Protein AF-A0A1C3EJS2-F1 (afdb_monomer)

Nearest PDB structures (foldseek):
  2y6v-assembly1_A  TM=5.046E-01  e=7.432E-04  Saccharomyces cerevisiae
  8daj-assembly1_A  TM=4.641E-01  e=1.178E-02  Lihuaxuella thermophila
  4bp9-assembly6_F  TM=5.012E-01  e=3.206E-02  Trypanosoma brucei
  9byu-assembly1_A  TM=5.167E-01  e=1.006E-01  Lihuaxuella thermophila
  7u23-assembly1_F  TM=2.412E-01  e=1.673E+00  Homo sapiens

Foldseek 3Di:
DDDDDDDDDVPPVVVVVVVVCCQQCPVPTGHDPPPPDDDLDPLLVLQPDDQKEWDADCDDLRHDDWPPFPLQQFLQQQAGFFDCSLPPDLFLQALRLLSRQFNWFFQFFKTKIFIDGQFAEADKAWDDDFKWKWWFPDDVVVHQTDTDTFDWTWIGHDRMIIIGTLARHDAQTKMKMWGFQVDAHNVRGGYGYDPVQSCLLSQPPDCQFPSSNVSSSSNVSVLVNCVVVDVPDDSSGTRDMHMIHATDFCLLLLLQVVLQLVQVVVPWNCVQFDAQLAVPPADGNQALAKWKADKDDLLVCLVPDPQCCLFPVPVVLCPSVLLNVLQVVQQVLCDVVPPPRVPWNSHFQKIKIKIWTWFFDQADLPVVCLLGAFFFFQFPQLSNLVCCCVPNDPQQVVQSVVQLVVLVHDPVCSVVQLVVSVSLSSRGNDQGAGNVRHTSLVCQQPDRSTPDGGRRPSNSGHAGSRRSYGRTHYGDGWMKMKMWGNDAQPVAFEAEEEEQEALLGWNCLVSLQRCLQHTAAAGDPPLVVPLVVQVVDPPSQQSCLLVPLPRSDPNSSGHDNNTYMYMYTGQAQARVRNSDSVGGCNQPVCSLCSLSRNSSNLNSLSSSLSVLLSNLLSVQVCVVVCVCCPPSNNRHDNLLVAPHAYEYAENSLLSSLVQQQSLLAASDDPSSVVPSSSRHHQAYEYEFYKFLVLVFQCPFLVRVLVSLLSLLCSRAPLLVVLLVVCCVQCVPPNCSSSSSVVLVVVLVVDVSSVVSVVVSVVSSSVSSRSNSRSNSNSTLLNSQCDDYPVNHRSCLPHQYHYEHEPPASSGDQDDPSSCRTHRVNSLVSNVADEFALPADWDDDPNFTFHWGDFRGYYFYFYHLEYSCLCSHADDPSSSSNVNSCSSSQVSQLNSDPRSTGPGHGNVGGDD

Secondary structure (DSSP, 8-state):
--------SHHHHHHHHHHHHHTTS-SSSS--S--------HHHHHT-S-SEEE--B-SSTT-B--BS-GGGB-TTTSSB---GGG-SSSSS-SHHHHHTT-SSB-SSPPEEEEEEES-SEEEEEEE-SSEEEEEESS-TTTSPPPEEEPPEEEEEEETEEEEEESSPPPTT-EEEEEEETTSB-TTSPBPB--HHHHHHHHT--S--HHHHHHHHHHHHHHHHHHHHH-TT--GGGEEEEEEEEBPP-SHHHHHHHHHHHHHHHTTSGGGTS-GGGSTT----TTTT-EEE---EEHHHHHTT-SHHHHHTSTT--SHHHHHHHHHHHHHHHT-TT-TTTTTS-----EEEEEEEEEEEE-S--SGGGGGG--PBBSS--HHHHHHHHHHS-HHHHHHHHHHHHHTT--GGGGGGTTT-HHHHHTTTT---B-TTS-BTTHHHHH--TTSSPPPPTTTTTB--TTS-PBPP-EEEEEEEEEEEESS--TTSPBEEEEEE--TTS-GGGHHHHHIIIII--B--S--TTTHHHHTTSTTHHHHHHHHHSSTT--GGGB--TT-EEEEEEPPTTSGGG-SBTTB-TTT-THHHH-TT-HHHHHHHHHHHHHHHHHHHHHHHHHHHTTTTTTSTTTTB--TTTSPPEEEEETTHHHHHHHHHHHHHS---HHHHHHHGGGT--SEEEEES--B-HHHHHHT-TTTHHHHHHHHHHHH-HHHHHHHHH-HHHH--TT-HHHHHHHHHHHHTT-HHHHHHHHHHHHHHHHHHHHHHHHHTTT-HHHHTT-B-TTSSBTTTTS-EEEEEETT-SSS-S-BTTBTT-BHHHHHHHTTPEEESTTS-EEEETTEEEEPP-TTEEEEEE-TTS-GGGGTS-SSTTTSHHHHHHHHHHHHHHHH-TT---S-EEGGGB--

Mean predicted aligned error: 9.9 Å

InterPro domains:
  IPR025920 Bacterial virulence factor lipase, N-terminal domain [PF12262] (41-262)

Solvent-accessible surface area (backbone atoms only — not comparable to full-atom values): 47476 Å² total; per-residue (Å²): 136,82,88,83,88,80,92,83,71,75,74,65,58,60,56,59,62,51,58,58,58,52,62,54,51,22,83,87,48,46,44,69,66,83,67,88,81,74,69,69,51,70,44,60,57,68,28,48,86,43,62,26,19,50,45,60,37,97,67,65,103,72,54,37,71,44,38,68,45,46,91,37,47,29,69,34,66,43,23,29,47,59,73,61,87,84,42,99,57,70,59,39,71,34,34,60,60,30,41,24,42,27,50,38,40,35,39,75,38,53,35,41,39,47,35,43,74,71,21,39,40,83,58,77,40,82,50,92,59,40,69,48,41,27,41,35,81,44,55,67,88,83,44,86,52,58,75,44,82,49,65,62,49,36,35,30,35,37,42,35,38,38,40,29,60,76,56,72,50,62,59,70,33,39,34,39,39,40,34,27,35,74,34,58,31,63,87,69,43,47,36,14,22,39,72,62,55,47,43,33,54,50,58,66,88,65,88,66,53,70,36,49,50,53,50,19,52,45,47,35,53,50,55,52,51,49,40,76,76,32,91,86,52,58,73,53,39,56,35,49,66,46,41,31,44,19,19,68,61,56,45,43,62,52,49,38,54,48,48,49,51,54,6,51,79,72,74,29,44,58,77,51,48,35,64,63,9,17,73,73,70,64,78,42,88,61,60,36,44,73,48,80,53,72,74,36,52,38,72,67,45,61,77,67,52,59,59,42,48,68,25,61,28,69,85,67,79,46,58,64,55,51,51,53,50,59,52,50,46,33,42,59,51,29,29,82,88,42,84,91,54,45,85,70,63,53,35,74,33,32,28,35,29,42,31,34,34,24,36,83,31,45,56,56,82,53,76,94,44,36,72,53,37,41,37,36,34,15,33,54,51,45,38,38,54,48,36,33,64,77,70,45,55,75,60,35,30,51,38,43,51,53,52,39,50,74,50,70,51,61,78,88,46,60,88,53,34,81,80,30,65,74,62,46,60,50,37,44,26,47,82,59,40,36,63,89,64,48,53,56,57,54,52,40,40,70,39,28,70,51,80,56,81,24,43,50,77,68,36,75,47,45,41,31,71,48,19,25,34,57,21,46,61,43,64,41,77,46,52,33,46,36,38,32,46,70,70,72,48,91,90,55,47,33,41,50,34,40,43,38,41,31,60,59,26,16,36,57,49,50,67,59,42,41,49,80,62,29,10,37,58,60,59,70,95,74,54,84,71,47,49,71,62,49,62,70,40,91,71,45,51,64,49,40,33,70,72,38,21,47,68,79,54,64,74,82,49,50,21,49,79,59,31,36,31,43,36,22,45,51,47,74,38,12,58,99,43,30,84,42,97,91,47,28,13,41,84,40,54,54,69,47,52,18,76,40,13,30,49,28,14,40,39,46,48,51,47,38,28,51,48,52,39,39,51,42,34,20,54,41,51,30,56,77,71,55,68,29,63,93,46,99,53,50,54,47,46,60,40,70,80,52,33,37,30,38,37,22,30,31,63,15,19,27,48,45,47,47,33,48,38,66,17,49,40,68,70,48,74,75,57,20,79,74,43,30,49,34,33,30,57,53,34,42,37,30,37,53,30,48,10,40,65,58,62,29,38,60,63,6,77,71,40,19,40,44,49,51,30,54,52,29,56,74,71,29,72,62,46,42,49,48,45,70,76,33,50,88,58,46,59,55,92,89,44,48,31,54,27,36,55,51,46,55,60,47,22,77,78,32,75,71,43,36,52,41,49,56,54,41,56,58,49,48,60,57,45,48,37,31,45,33,32,46,35,34,64,56,22,39,53,53,50,58,65,43,55,42,98,88,67,48,42,45,54,76,84,49,40,34,40,39,34,41,47,30,88,29,46,69,45,36,56,65,47,91,93,38,84,51,25,9,32,55,29,32,38,56,66,68,68,43,35,76,34,32,46,84,34,64,66,48,75,59,97,86,43,52,20,22,40,68,58,70,40,29,33,32,36,35,30,22,65,72,31,50,78,56,14,59,53,43,52,80,52,81,76,76,12,22,29,47,18,38,48,52,46,48,47,52,44,37,31,71,72,39,95,75,34,38,48,99,45,45,53,31,91,53,26,27,125

Organism: NCBI:txid1080227

Structure (mmCIF, N/CA/C/O backbone):
data_AF-A0A1C3EJS2-F1
#
_entry.id   AF-A0A1C3EJS2-F1
#
loop_
_atom_site.group_PDB
_atom_site.id
_atom_site.type_symbol
_atom_site.label_atom_id
_atom_site.label_alt_id
_atom_site.label_comp_id
_atom_site.label_asym_id
_atom_site.label_entity_id
_atom_site.label_seq_id
_atom_site.pdbx_PDB_ins_code
_atom_site.Cartn_x
_atom_site.Cartn_y
_atom_site.Cartn_z
_atom_site.occupancy
_atom_site.B_iso_or_equiv
_atom_site.auth_seq_id
_atom_site.auth_comp_id
_atom_site.auth_asym_id
_atom_site.auth_atom_id
_atom_site.pdbx_PDB_model_num
ATOM 1 N N . MET A 1 1 ? 60.225 39.403 -6.865 1.00 30.12 1 MET A N 1
ATOM 2 C CA . MET A 1 1 ? 61.653 39.071 -7.060 1.00 30.12 1 MET A CA 1
ATOM 3 C C . MET A 1 1 ? 61.753 37.552 -7.186 1.00 30.12 1 MET A C 1
ATOM 5 O O . MET A 1 1 ? 61.366 36.877 -6.251 1.00 30.12 1 MET A O 1
ATOM 9 N N . LYS A 1 2 ? 62.188 37.072 -8.362 1.00 26.47 2 LYS A N 1
ATOM 10 C CA . LYS A 1 2 ? 62.525 35.688 -8.775 1.00 26.47 2 LYS A CA 1
ATOM 11 C C . LYS A 1 2 ? 61.470 34.563 -8.671 1.00 26.47 2 LYS A C 1
ATOM 13 O O . LYS A 1 2 ? 61.184 34.027 -7.612 1.00 26.47 2 LYS A O 1
ATOM 18 N N . LEU A 1 3 ? 61.020 34.171 -9.868 1.00 28.75 3 LEU A N 1
ATOM 19 C CA . LEU A 1 3 ? 60.478 32.871 -10.273 1.00 28.75 3 LEU A CA 1
ATOM 20 C C . LEU A 1 3 ? 61.354 31.687 -9.830 1.00 28.75 3 LEU A C 1
ATOM 22 O O . LEU A 1 3 ? 62.579 31.780 -9.901 1.00 28.75 3 LEU A O 1
ATOM 26 N N . ASN A 1 4 ? 60.724 30.535 -9.580 1.00 23.66 4 ASN A N 1
ATOM 27 C CA . ASN A 1 4 ? 61.219 29.283 -10.151 1.00 23.66 4 ASN A CA 1
ATOM 28 C C . ASN A 1 4 ? 60.073 28.297 -10.432 1.00 23.66 4 ASN A C 1
ATOM 30 O O . ASN A 1 4 ? 59.303 27.932 -9.550 1.00 23.66 4 ASN A O 1
ATOM 34 N N . HIS A 1 5 ? 59.970 27.907 -11.702 1.00 30.41 5 HIS A N 1
ATOM 35 C CA . HIS A 1 5 ? 59.106 26.854 -12.220 1.00 30.41 5 HIS A CA 1
ATOM 36 C C . HIS A 1 5 ? 59.548 25.482 -11.699 1.00 30.41 5 HIS A C 1
ATOM 38 O O . HIS A 1 5 ? 60.723 25.144 -11.808 1.00 30.41 5 HIS A O 1
ATOM 44 N N . ASN A 1 6 ? 58.588 24.638 -11.316 1.00 24.92 6 ASN A N 1
ATOM 45 C CA . ASN A 1 6 ? 58.714 23.196 -11.504 1.00 24.92 6 ASN A CA 1
ATOM 46 C C . ASN A 1 6 ? 57.464 22.678 -12.225 1.00 24.92 6 ASN A C 1
ATOM 48 O O . ASN A 1 6 ? 56.443 22.353 -11.630 1.00 24.92 6 ASN A O 1
ATOM 52 N N . LYS A 1 7 ? 57.564 22.657 -13.559 1.00 33.34 7 LYS A N 1
ATOM 53 C CA . LYS A 1 7 ? 56.712 21.872 -14.453 1.00 33.34 7 LYS A CA 1
ATOM 54 C C . LYS A 1 7 ? 57.056 20.398 -14.247 1.00 33.34 7 LYS A C 1
ATOM 56 O O . LYS A 1 7 ? 58.140 19.994 -14.654 1.00 33.34 7 LYS A O 1
ATOM 61 N N . LYS A 1 8 ? 56.146 19.620 -13.661 1.00 30.75 8 LYS A N 1
ATOM 62 C CA . LYS A 1 8 ? 55.965 18.167 -13.864 1.00 30.75 8 LYS A CA 1
ATOM 63 C C . LYS A 1 8 ? 54.754 17.736 -13.030 1.00 30.75 8 LYS A C 1
ATOM 65 O O . LYS A 1 8 ? 54.885 17.632 -11.821 1.00 30.75 8 LYS A O 1
ATOM 70 N N . ASN A 1 9 ? 53.589 17.632 -13.683 1.00 29.52 9 ASN A N 1
ATOM 71 C CA . ASN A 1 9 ? 52.444 16.747 -13.357 1.00 29.52 9 ASN A CA 1
ATOM 72 C C . ASN A 1 9 ? 51.137 17.129 -14.083 1.00 29.52 9 ASN A C 1
ATOM 74 O O . ASN A 1 9 ? 50.186 16.360 -14.065 1.00 29.52 9 ASN A O 1
ATOM 78 N N . HIS A 1 10 ? 51.094 18.231 -14.839 1.00 29.05 10 HIS A N 1
ATOM 79 C CA . HIS A 1 10 ? 49.895 18.592 -15.619 1.00 29.05 10 HIS A CA 1
ATOM 80 C C . HIS A 1 10 ? 49.751 17.889 -16.982 1.00 29.05 10 HIS A C 1
ATOM 82 O O . HIS A 1 10 ? 48.800 18.164 -17.702 1.00 29.05 10 HIS A O 1
ATOM 88 N N . SER A 1 11 ? 50.650 16.967 -17.352 1.00 26.62 11 SER A N 1
ATOM 89 C CA . SER A 1 11 ? 50.578 16.295 -18.663 1.00 26.62 11 SER A CA 1
ATOM 90 C C . SER A 1 11 ? 49.844 14.947 -18.653 1.00 26.62 11 SER A C 1
ATOM 92 O O . SER A 1 11 ? 49.592 14.420 -19.728 1.00 26.62 11 SER A O 1
ATOM 94 N N . PHE A 1 12 ? 49.497 14.396 -17.481 1.00 29.02 12 PHE A N 1
ATOM 95 C CA . PHE A 1 12 ? 48.740 13.135 -17.380 1.00 29.02 12 PHE A CA 1
ATOM 96 C C . PHE A 1 12 ? 47.233 13.360 -17.166 1.00 29.02 12 PHE A C 1
ATOM 98 O O . PHE A 1 12 ? 46.422 12.585 -17.654 1.00 29.02 12 PHE A O 1
ATOM 105 N N . ILE A 1 13 ? 46.851 14.472 -16.527 1.00 30.00 13 ILE A N 1
ATOM 106 C CA . ILE A 1 13 ? 45.441 14.837 -16.290 1.00 30.00 13 ILE A CA 1
ATOM 107 C C . ILE A 1 13 ? 44.795 15.417 -17.563 1.00 30.00 13 ILE A C 1
ATOM 109 O O . ILE A 1 13 ? 43.643 15.125 -17.861 1.00 30.00 13 ILE A O 1
ATOM 113 N N . GLY A 1 14 ? 45.558 16.157 -18.379 1.00 25.12 14 GLY A N 1
ATOM 114 C CA . GLY A 1 14 ? 45.058 16.734 -19.635 1.00 25.12 14 GLY A CA 1
ATOM 115 C C . GLY A 1 14 ? 44.816 15.725 -20.765 1.00 25.12 14 GLY A C 1
ATOM 116 O O . GLY A 1 14 ? 44.070 16.027 -21.687 1.00 25.12 14 GLY A O 1
ATOM 117 N N . VAL A 1 15 ? 45.407 14.526 -20.699 1.00 28.34 15 VAL A N 1
ATOM 118 C CA . VAL A 1 15 ? 45.181 13.459 -21.696 1.00 28.34 15 VAL A CA 1
ATOM 119 C C . VAL A 1 15 ? 43.976 12.592 -21.312 1.00 28.34 15 VAL A C 1
ATOM 121 O O . VAL A 1 15 ? 43.256 12.138 -22.194 1.00 28.34 15 VAL A O 1
ATOM 124 N N . LEU A 1 16 ? 43.687 12.440 -20.014 1.00 32.50 16 LEU A N 1
ATOM 125 C CA . LEU A 1 16 ? 42.534 11.674 -19.528 1.00 32.50 16 LEU A CA 1
ATOM 126 C C . LEU A 1 16 ? 41.211 12.448 -19.679 1.00 32.50 16 LEU A C 1
ATOM 128 O O . LEU A 1 16 ? 40.203 11.865 -20.058 1.00 32.50 16 LEU A O 1
ATOM 132 N N . PHE A 1 17 ? 41.231 13.774 -19.494 1.00 30.39 17 PHE A N 1
ATOM 133 C CA . PHE A 1 17 ? 40.054 14.632 -19.716 1.00 30.39 17 PHE A CA 1
ATOM 134 C C . PHE A 1 17 ? 39.701 14.814 -21.203 1.00 30.39 17 PHE A C 1
ATOM 136 O O . PHE A 1 17 ? 38.559 15.106 -21.543 1.00 30.39 17 PHE A O 1
ATOM 143 N N . CYS A 1 18 ? 40.666 14.615 -22.108 1.00 27.34 18 CYS A N 1
ATOM 144 C CA . CYS A 1 18 ? 40.439 14.735 -23.550 1.00 27.34 18 CYS A CA 1
ATOM 145 C C . CYS A 1 18 ? 39.812 13.465 -24.158 1.00 27.34 18 CYS A C 1
ATOM 147 O O . CYS A 1 18 ? 39.153 13.551 -25.185 1.00 27.34 18 CYS A O 1
ATOM 149 N N . LEU A 1 19 ? 39.948 12.300 -23.510 1.00 32.28 19 LEU A N 1
ATOM 150 C CA . LEU A 1 19 ? 39.316 11.044 -23.945 1.00 32.28 19 LEU A CA 1
ATOM 151 C C . LEU A 1 19 ? 37.801 11.004 -23.683 1.00 32.28 19 LEU A C 1
ATOM 153 O O . LEU A 1 19 ? 37.083 10.330 -24.414 1.00 32.28 19 LEU A O 1
ATOM 157 N N . ILE A 1 20 ? 37.314 11.765 -22.698 1.00 37.12 20 ILE A N 1
ATOM 158 C CA . ILE A 1 20 ? 35.890 11.823 -22.330 1.00 37.12 20 ILE A CA 1
ATOM 159 C C . ILE A 1 20 ? 35.099 12.689 -23.326 1.00 37.12 20 ILE A C 1
ATOM 161 O O . ILE A 1 20 ? 34.016 12.302 -23.743 1.00 37.12 20 ILE A O 1
ATOM 165 N N . PHE A 1 21 ? 35.677 13.788 -23.824 1.00 31.91 21 PHE A N 1
ATOM 166 C CA . PHE A 1 21 ? 35.035 14.624 -24.852 1.00 31.91 21 PHE A CA 1
ATOM 167 C C . PHE A 1 21 ? 35.036 14.007 -26.259 1.00 31.91 21 PHE A C 1
ATOM 169 O O . PHE A 1 21 ? 34.206 14.374 -27.087 1.00 31.91 21 PHE A O 1
ATOM 176 N N . PHE A 1 22 ? 35.928 13.053 -26.551 1.00 30.92 22 PHE A N 1
ATOM 177 C CA . PHE A 1 22 ? 35.835 12.301 -27.806 1.00 30.92 22 PHE A CA 1
ATOM 178 C C . PHE A 1 22 ? 34.684 11.286 -27.792 1.00 30.92 22 PHE A C 1
ATOM 180 O O . PHE A 1 22 ? 34.234 10.914 -28.873 1.00 30.92 22 PHE A O 1
ATOM 187 N N . LEU A 1 23 ? 34.172 10.902 -26.611 1.00 38.38 23 LEU A N 1
ATOM 188 C CA . LEU A 1 23 ? 33.030 9.992 -26.459 1.00 38.38 23 LEU A CA 1
ATOM 189 C C . LEU A 1 23 ? 31.656 10.652 -26.712 1.00 38.38 23 LEU A C 1
ATOM 191 O O . LEU A 1 23 ? 30.669 9.953 -26.906 1.00 38.38 23 LEU A O 1
ATOM 195 N N . SER A 1 24 ? 31.603 11.980 -26.820 1.00 35.03 24 SER A N 1
ATOM 196 C CA . SER A 1 24 ? 30.363 12.759 -26.913 1.00 35.03 24 SER A CA 1
ATOM 197 C C . SER A 1 24 ? 30.368 13.756 -28.084 1.00 35.03 24 SER A C 1
ATOM 199 O O . SER A 1 24 ? 29.960 14.894 -27.891 1.00 35.03 24 SER A O 1
ATOM 201 N N . GLY A 1 25 ? 30.924 13.413 -29.264 1.00 27.62 25 GLY A N 1
ATOM 202 C CA . GLY A 1 25 ? 31.044 14.389 -30.373 1.00 27.62 25 GLY A CA 1
ATOM 203 C C . GLY A 1 25 ? 30.644 14.040 -31.817 1.00 27.62 25 GLY A C 1
ATOM 204 O O . GLY A 1 25 ? 30.763 14.903 -32.667 1.00 27.62 25 GLY A O 1
ATOM 205 N N . CYS A 1 26 ? 30.195 12.842 -32.166 1.00 31.28 26 CYS A N 1
ATOM 206 C CA . CYS A 1 26 ? 30.048 12.387 -33.548 1.00 31.28 26 CYS A CA 1
ATOM 207 C C . CYS A 1 26 ? 29.185 11.091 -33.833 1.00 31.28 26 CYS A C 1
ATOM 209 O O . CYS A 1 26 ? 29.691 10.081 -34.287 1.00 31.28 26 CYS A O 1
ATOM 211 N N . GLU A 1 27 ? 27.871 11.056 -33.648 1.00 41.66 27 GLU A N 1
ATOM 212 C CA . GLU A 1 27 ? 27.026 10.668 -34.806 1.00 41.66 27 GLU A CA 1
ATOM 213 C C . GLU A 1 27 ? 26.321 11.904 -35.389 1.00 41.66 27 GLU A C 1
ATOM 215 O O . GLU A 1 27 ? 25.231 11.827 -35.923 1.00 41.66 27 GLU A O 1
ATOM 220 N N . GLU A 1 28 ? 27.046 13.030 -35.314 1.00 39.50 28 GLU A N 1
ATOM 221 C CA . GLU A 1 28 ? 26.678 14.463 -35.364 1.00 39.50 28 GLU A CA 1
ATOM 222 C C . GLU A 1 28 ? 26.761 15.156 -33.991 1.00 39.50 28 GLU A C 1
ATOM 224 O O . GLU A 1 28 ? 26.810 16.382 -33.916 1.00 39.50 28 GLU A O 1
ATOM 229 N N . GLY A 1 29 ? 26.990 14.363 -32.936 1.00 38.75 29 GLY A N 1
ATOM 230 C CA . GLY A 1 29 ? 27.330 14.834 -31.591 1.00 38.75 29 GLY A CA 1
ATOM 231 C C . GLY A 1 29 ? 27.714 13.759 -30.552 1.00 38.75 29 GLY A C 1
ATOM 232 O O . GLY A 1 29 ? 27.941 14.136 -29.424 1.00 38.75 29 GLY A O 1
ATOM 233 N N . GLY A 1 30 ? 27.858 12.455 -30.882 1.00 37.62 30 GLY A N 1
ATOM 234 C CA . GLY A 1 30 ? 28.525 11.376 -30.080 1.00 37.62 30 GLY A CA 1
ATOM 235 C C . GLY A 1 30 ? 29.407 10.347 -30.874 1.00 37.62 30 GLY A C 1
ATOM 236 O O . GLY A 1 30 ? 28.830 9.528 -31.556 1.00 37.62 30 GLY A O 1
ATOM 237 N N . LEU A 1 31 ? 30.768 10.404 -30.840 1.00 31.39 31 LEU A N 1
ATOM 238 C CA . LEU A 1 31 ? 31.838 9.514 -31.447 1.00 31.39 31 LEU A CA 1
ATOM 239 C C . LEU A 1 31 ? 32.016 9.165 -32.975 1.00 31.39 31 LEU A C 1
ATOM 241 O O . LEU A 1 31 ? 31.501 8.168 -33.455 1.00 31.39 31 LEU A O 1
ATOM 245 N N . SER A 1 32 ? 32.944 9.827 -33.704 1.00 29.58 32 SER A N 1
ATOM 246 C CA . SER A 1 32 ? 33.396 9.563 -35.107 1.00 29.58 32 SER A CA 1
ATOM 247 C C . SER A 1 32 ? 34.866 9.942 -35.297 1.00 29.58 32 SER A C 1
ATOM 249 O O . SER A 1 32 ? 35.350 10.275 -36.379 1.00 29.58 32 SER A O 1
ATOM 251 N N . GLY A 1 33 ? 35.649 9.785 -34.235 1.00 29.23 33 GLY A N 1
ATOM 252 C CA . GLY A 1 33 ? 36.959 9.195 -34.458 1.00 29.23 33 GLY A CA 1
ATOM 253 C C . GLY A 1 33 ? 36.730 7.700 -34.622 1.00 29.23 33 GLY A C 1
ATOM 254 O O . GLY A 1 33 ? 36.094 7.117 -33.749 1.00 29.23 33 GLY A O 1
ATOM 255 N N . ASN A 1 34 ? 37.241 7.075 -35.691 1.00 32.47 34 ASN A N 1
ATOM 256 C CA . ASN A 1 34 ? 37.451 5.626 -35.658 1.00 32.47 34 ASN A CA 1
ATOM 257 C C . ASN A 1 34 ? 38.180 5.347 -34.337 1.00 32.47 34 ASN A C 1
ATOM 259 O O . ASN A 1 34 ? 39.306 5.843 -34.182 1.00 32.47 34 ASN A O 1
ATOM 263 N N . PRO A 1 35 ? 37.574 4.617 -33.381 1.00 37.12 35 PRO A N 1
ATOM 264 C CA . PRO A 1 35 ? 38.336 4.184 -32.237 1.00 37.12 35 PRO A CA 1
ATOM 265 C C . PRO A 1 35 ? 39.520 3.410 -32.802 1.00 37.12 35 PRO A C 1
ATOM 267 O O . PRO A 1 35 ? 39.439 2.806 -33.877 1.00 37.12 35 PRO A O 1
ATOM 270 N N . THR A 1 36 ? 40.646 3.413 -32.112 1.00 41.00 36 THR A N 1
ATOM 271 C CA . THR A 1 36 ? 41.630 2.365 -32.347 1.00 41.00 36 THR A CA 1
ATOM 272 C C . THR A 1 36 ? 40.922 1.059 -31.963 1.00 41.00 36 THR A C 1
ATOM 274 O O . THR A 1 36 ? 40.906 0.685 -30.794 1.00 41.00 36 THR A O 1
ATOM 277 N N . ILE A 1 37 ? 40.217 0.451 -32.928 1.00 44.75 37 ILE A N 1
ATOM 278 C CA . ILE A 1 37 ? 39.436 -0.776 -32.794 1.00 44.75 37 ILE A CA 1
ATOM 279 C C . ILE A 1 37 ? 40.445 -1.853 -32.424 1.00 44.75 37 ILE A C 1
ATOM 281 O O . ILE A 1 37 ? 41.204 -2.342 -33.259 1.00 44.75 37 ILE A O 1
ATOM 285 N N . GLY A 1 38 ? 40.493 -2.158 -31.136 1.00 42.75 38 GLY A N 1
ATOM 286 C CA . GLY A 1 38 ? 41.229 -3.274 -30.581 1.00 42.75 38 GLY A CA 1
ATOM 287 C C . GLY A 1 38 ? 40.240 -4.245 -29.959 1.00 42.75 38 GLY A C 1
ATOM 288 O O . GLY A 1 38 ? 40.043 -4.207 -28.752 1.00 42.75 38 GLY A O 1
ATOM 289 N N . ASN A 1 39 ? 39.670 -5.114 -30.800 1.00 54.31 39 ASN A N 1
ATOM 290 C CA . ASN A 1 39 ? 39.048 -6.397 -30.445 1.00 54.31 39 ASN A CA 1
ATOM 291 C C . ASN A 1 39 ? 37.668 -6.376 -29.746 1.00 54.31 39 ASN A C 1
ATOM 293 O O . ASN A 1 39 ? 37.533 -6.933 -28.659 1.00 54.31 39 ASN A O 1
ATOM 297 N N . LEU A 1 40 ? 36.615 -5.856 -30.394 1.00 62.09 40 LEU A N 1
ATOM 298 C CA . LEU A 1 40 ? 35.286 -6.467 -30.192 1.00 62.09 40 LEU A CA 1
ATOM 299 C C . LEU A 1 40 ? 35.274 -7.826 -30.911 1.00 62.09 40 LEU A C 1
ATOM 301 O O . LEU A 1 40 ? 35.900 -7.958 -31.967 1.00 62.09 40 LEU A O 1
ATOM 305 N N . SER A 1 41 ? 34.611 -8.843 -30.353 1.00 66.56 41 SER A N 1
ATOM 306 C CA . SER A 1 41 ? 34.439 -10.109 -31.074 1.00 66.56 41 SER A CA 1
ATOM 307 C C . SER A 1 41 ? 33.587 -9.883 -32.335 1.00 66.56 41 SER A C 1
ATOM 309 O O . SER A 1 41 ? 32.723 -8.998 -32.329 1.00 66.56 41 SER A O 1
ATOM 311 N N . PRO A 1 42 ? 33.794 -10.666 -33.413 1.00 70.25 42 PRO A N 1
ATOM 312 C CA . PRO A 1 42 ? 32.953 -10.594 -34.611 1.00 70.25 42 PRO A CA 1
ATOM 313 C C . PRO A 1 42 ? 31.457 -10.709 -34.291 1.00 70.25 42 PRO A C 1
ATOM 315 O O . PRO A 1 42 ? 30.646 -10.011 -34.894 1.00 70.25 42 PRO A O 1
ATOM 318 N N . ASP A 1 43 ? 31.124 -11.520 -33.287 1.00 68.88 43 ASP A N 1
ATOM 319 C CA . ASP A 1 43 ? 29.758 -11.762 -32.826 1.00 68.88 43 ASP A CA 1
ATOM 320 C C . ASP A 1 43 ? 29.106 -10.480 -32.283 1.00 68.88 43 ASP A C 1
ATOM 322 O O . ASP A 1 43 ? 28.025 -10.103 -32.726 1.00 68.88 43 ASP A O 1
ATOM 326 N N . ILE A 1 44 ? 29.795 -9.729 -31.413 1.00 74.12 44 ILE A N 1
ATOM 327 C CA . ILE A 1 44 ? 29.284 -8.455 -30.872 1.00 74.12 44 ILE A CA 1
ATOM 328 C C . ILE A 1 44 ? 29.214 -7.381 -31.964 1.00 74.12 44 ILE A C 1
ATOM 330 O O . ILE A 1 44 ? 28.288 -6.572 -31.991 1.00 74.12 44 ILE A O 1
ATOM 334 N N . GLN A 1 45 ? 30.179 -7.373 -32.887 1.00 78.00 45 GLN A N 1
ATOM 335 C CA . GLN A 1 45 ? 30.204 -6.409 -33.985 1.00 78.00 45 GLN A CA 1
ATOM 336 C C . GLN A 1 45 ? 29.062 -6.633 -34.988 1.00 78.00 45 GLN A C 1
ATOM 338 O O . GLN A 1 45 ? 28.589 -5.670 -35.590 1.00 78.00 45 GLN A O 1
ATOM 343 N N . SER A 1 46 ? 28.602 -7.877 -35.150 1.00 78.56 46 SER A N 1
ATOM 344 C CA . SER A 1 46 ? 27.514 -8.227 -36.070 1.00 78.56 46 SER A CA 1
ATOM 345 C C . SER A 1 46 ? 26.152 -7.643 -35.673 1.00 78.56 46 SER A C 1
ATOM 347 O O . SER A 1 46 ? 25.318 -7.412 -36.544 1.00 78.56 46 SER A O 1
ATOM 349 N N . ASN A 1 47 ? 25.968 -7.313 -34.390 1.00 83.44 47 ASN A N 1
ATOM 350 C CA . ASN A 1 47 ? 24.754 -6.691 -33.859 1.00 83.44 47 ASN A CA 1
ATOM 351 C C . ASN A 1 47 ? 24.782 -5.158 -33.876 1.00 83.44 47 ASN A C 1
ATOM 353 O O . ASN A 1 47 ? 23.935 -4.548 -33.237 1.00 83.44 47 ASN A O 1
ATOM 357 N N . LEU A 1 48 ? 25.733 -4.506 -34.547 1.00 87.62 48 LEU A N 1
ATOM 358 C CA . LEU A 1 48 ? 25.780 -3.042 -34.659 1.00 87.62 48 LEU A CA 1
ATOM 359 C C . LEU A 1 48 ? 25.278 -2.561 -36.029 1.00 87.62 48 LEU A C 1
ATOM 361 O O . LEU A 1 48 ? 25.346 -3.280 -37.022 1.00 87.62 48 LEU A O 1
ATOM 365 N N . GLY A 1 49 ? 24.827 -1.304 -36.097 1.00 83.50 49 GLY A N 1
ATOM 366 C CA . GLY A 1 49 ? 24.521 -0.621 -37.363 1.00 83.50 49 GLY A CA 1
ATOM 367 C C . GLY A 1 49 ? 23.128 -0.883 -37.950 1.00 83.50 49 GLY A C 1
ATOM 368 O O . GLY A 1 49 ? 22.899 -0.554 -39.114 1.00 83.50 49 GLY A O 1
ATOM 369 N N . GLY A 1 50 ? 22.202 -1.455 -37.176 1.00 87.81 50 GLY A N 1
ATOM 370 C CA . GLY A 1 50 ? 20.791 -1.554 -37.555 1.00 87.81 50 GLY A CA 1
ATOM 371 C C . GLY A 1 50 ? 20.063 -0.208 -37.482 1.00 87.81 50 GLY A C 1
ATOM 372 O O . GLY A 1 50 ? 20.568 0.770 -36.928 1.00 87.81 50 GLY A O 1
ATOM 373 N N . LYS A 1 51 ? 18.863 -0.154 -38.073 1.00 91.56 51 LYS A N 1
ATOM 374 C CA . LYS A 1 51 ? 18.031 1.063 -38.128 1.00 91.56 51 LYS A CA 1
ATOM 375 C C . LYS A 1 51 ? 17.286 1.357 -36.830 1.00 91.56 51 LYS A C 1
ATOM 377 O O . LYS A 1 51 ? 16.984 2.516 -36.572 1.00 91.56 51 LYS A O 1
ATOM 382 N N . THR A 1 52 ? 17.001 0.323 -36.048 1.00 95.00 52 THR A N 1
ATOM 383 C CA . THR A 1 52 ? 16.359 0.409 -34.735 1.00 95.00 52 THR A CA 1
ATOM 384 C C . THR A 1 52 ? 17.361 -0.089 -33.708 1.00 95.00 52 THR A C 1
ATOM 386 O O . THR A 1 52 ? 17.756 -1.257 -33.736 1.00 95.00 52 THR A O 1
ATOM 389 N N . ARG A 1 53 ? 17.843 0.815 -32.854 1.00 94.12 53 ARG A N 1
ATOM 390 C CA . ARG A 1 53 ? 18.995 0.585 -31.970 1.00 94.12 53 ARG A CA 1
ATOM 391 C C . ARG A 1 53 ? 18.610 0.840 -30.528 1.00 94.12 53 ARG A C 1
ATOM 393 O O . ARG A 1 53 ? 17.912 1.806 -30.282 1.00 94.12 53 ARG A O 1
ATOM 400 N N . VAL A 1 54 ? 19.077 0.035 -29.583 1.00 92.56 54 VAL A N 1
ATOM 401 C CA . VAL A 1 54 ? 18.780 0.273 -28.156 1.00 92.56 54 VAL A CA 1
ATOM 402 C C . VAL A 1 54 ? 19.250 1.669 -27.732 1.00 92.56 54 VAL A C 1
ATOM 404 O O . VAL A 1 54 ? 20.395 2.039 -28.010 1.00 92.56 54 VAL A O 1
ATOM 407 N N . ASN A 1 55 ? 18.384 2.423 -27.050 1.00 89.12 55 ASN A N 1
ATOM 408 C CA . ASN A 1 55 ? 18.744 3.686 -26.420 1.00 89.12 55 ASN A CA 1
ATOM 409 C C . ASN A 1 55 ? 19.522 3.394 -25.125 1.00 89.12 55 ASN A C 1
ATOM 411 O O . ASN A 1 55 ? 18.974 2.861 -24.160 1.00 89.12 55 ASN A O 1
ATOM 415 N N . PHE A 1 56 ? 20.829 3.660 -25.128 1.00 86.12 56 PHE A N 1
ATOM 416 C CA . PHE A 1 56 ? 21.701 3.404 -23.982 1.00 86.12 56 PHE A CA 1
ATOM 417 C C . PHE A 1 56 ? 22.880 4.376 -23.974 1.00 86.12 56 PHE A C 1
ATOM 419 O O . PHE A 1 56 ? 23.875 4.196 -24.689 1.00 86.12 56 PHE A O 1
ATOM 426 N N . VAL A 1 57 ? 22.767 5.394 -23.128 1.00 77.75 57 VAL A N 1
ATOM 427 C CA . VAL A 1 57 ? 23.736 6.474 -22.949 1.00 77.75 57 VAL A CA 1
ATOM 428 C C . VAL A 1 57 ? 24.164 6.480 -21.484 1.00 77.75 57 VAL A C 1
ATOM 430 O O . VAL A 1 57 ? 23.345 6.627 -20.591 1.00 77.75 57 VAL A O 1
ATOM 433 N N . LEU A 1 58 ? 25.458 6.278 -21.225 1.00 70.06 58 LEU A N 1
ATOM 434 C CA . LEU A 1 58 ? 25.988 5.991 -19.880 1.00 70.06 58 LEU A CA 1
ATOM 435 C C . LEU A 1 58 ? 26.260 7.218 -18.995 1.00 70.06 58 LEU A C 1
ATOM 437 O O . LEU A 1 58 ? 26.571 7.045 -17.810 1.00 70.06 58 LEU A O 1
ATOM 441 N N . SER A 1 59 ? 26.281 8.413 -19.592 1.00 65.44 59 SER A N 1
ATOM 442 C CA . SER A 1 59 ? 26.640 9.668 -18.925 1.00 65.44 59 SER A CA 1
ATOM 443 C C . SER A 1 59 ? 26.439 10.880 -19.838 1.00 65.44 59 SER A C 1
ATOM 445 O O . SER A 1 59 ? 26.690 10.773 -21.041 1.00 65.44 59 SER A O 1
ATOM 447 N N . GLY A 1 60 ? 26.187 12.043 -19.237 1.00 61.69 60 GLY A N 1
ATOM 448 C CA . GLY A 1 60 ? 26.098 13.344 -19.909 1.00 61.69 60 GLY A CA 1
ATOM 449 C C . GLY A 1 60 ? 24.649 13.830 -20.019 1.00 61.69 60 GLY A C 1
ATOM 450 O O . GLY A 1 60 ? 23.779 13.072 -19.622 1.00 61.69 60 GLY A O 1
ATOM 451 N N . PRO A 1 61 ? 24.403 15.019 -20.611 1.00 53.41 61 PRO A N 1
ATOM 452 C CA . PRO A 1 61 ? 23.090 15.690 -20.668 1.00 53.41 61 PRO A CA 1
ATOM 453 C C . PRO A 1 61 ? 21.925 14.906 -21.308 1.00 53.41 61 PRO A C 1
ATOM 455 O O . PRO A 1 61 ? 20.805 15.402 -21.361 1.00 53.41 61 PRO A O 1
ATOM 458 N N . GLU A 1 62 ? 22.218 13.741 -21.887 1.00 64.56 62 GLU A N 1
ATOM 459 C CA . GLU A 1 62 ? 21.271 12.831 -22.537 1.00 64.56 62 GLU A CA 1
ATOM 460 C C . GLU A 1 62 ? 21.430 11.405 -21.961 1.00 64.56 62 GLU A C 1
ATOM 462 O O . GLU A 1 62 ? 21.253 10.418 -22.674 1.00 64.56 62 GLU A O 1
ATOM 467 N N . GLU A 1 63 ? 21.860 11.264 -20.693 1.00 69.75 63 GLU A N 1
ATOM 468 C CA . GLU A 1 63 ? 21.987 9.960 -20.022 1.00 69.75 63 GLU A CA 1
ATOM 469 C C . GLU A 1 63 ? 20.624 9.262 -20.002 1.00 69.75 63 GLU A C 1
ATOM 471 O O . GLU A 1 63 ? 19.662 9.737 -19.404 1.00 69.75 63 GLU A O 1
ATOM 476 N N . PHE A 1 64 ? 20.561 8.096 -20.639 1.00 77.44 64 PHE A N 1
ATOM 477 C CA . PHE A 1 64 ? 19.364 7.279 -20.709 1.00 77.44 64 PHE A CA 1
ATOM 478 C C . PHE A 1 64 ? 19.739 5.812 -20.555 1.00 77.44 64 PHE A C 1
ATOM 480 O O . PHE A 1 64 ? 20.639 5.299 -21.231 1.00 77.44 64 PHE A O 1
ATOM 487 N N . LEU A 1 65 ? 19.032 5.121 -19.666 1.00 81.56 65 LEU A N 1
ATOM 488 C CA . LEU A 1 65 ? 19.246 3.713 -19.375 1.00 81.56 65 LEU A CA 1
ATOM 489 C C . LEU A 1 65 ? 17.908 2.976 -19.469 1.00 81.56 65 LEU A C 1
ATOM 491 O O . LEU A 1 65 ? 16.940 3.431 -18.861 1.00 81.56 65 LEU A O 1
ATOM 495 N N . PRO A 1 66 ? 17.854 1.813 -20.142 1.00 88.75 66 PRO A N 1
ATOM 496 C CA . PRO A 1 66 ? 16.717 0.912 -20.030 1.00 88.75 66 PRO A CA 1
ATOM 497 C C . PRO A 1 66 ? 16.439 0.572 -18.563 1.00 88.75 66 PRO A C 1
ATOM 499 O O . PRO A 1 66 ? 17.377 0.359 -17.787 1.00 88.75 66 PRO A O 1
ATOM 502 N N . LEU A 1 67 ? 15.162 0.532 -18.189 1.00 87.88 67 LEU A N 1
ATOM 503 C CA . LEU A 1 67 ? 14.718 0.322 -16.814 1.00 87.88 67 LEU A CA 1
ATOM 504 C C . LEU A 1 67 ? 14.029 -1.039 -16.689 1.00 87.88 67 LEU A C 1
ATOM 506 O O . LEU A 1 67 ? 13.279 -1.419 -17.583 1.00 87.88 67 LEU A O 1
ATOM 510 N N . PRO A 1 68 ? 14.229 -1.783 -15.594 1.00 91.31 68 PRO A N 1
ATOM 511 C CA . PRO A 1 68 ? 15.147 -1.530 -14.485 1.00 91.31 68 PRO A CA 1
ATOM 512 C C . PRO A 1 68 ? 16.627 -1.745 -14.862 1.00 91.31 68 PRO A C 1
ATOM 514 O O . PRO A 1 68 ? 16.950 -2.437 -15.833 1.00 91.31 68 PRO A O 1
ATOM 517 N N . SER A 1 69 ? 17.545 -1.171 -14.075 1.00 87.38 69 SER A N 1
ATOM 518 C CA . SER A 1 69 ? 18.994 -1.306 -14.290 1.00 87.38 69 SER A CA 1
ATOM 519 C C . SER A 1 69 ? 19.803 -1.217 -12.998 1.00 87.38 69 SER A C 1
ATOM 521 O O . SER A 1 69 ? 19.673 -0.269 -12.225 1.00 87.38 69 SER A O 1
ATOM 523 N N . PHE A 1 70 ? 20.720 -2.167 -12.794 1.00 83.75 70 PHE A N 1
ATOM 524 C CA . PHE A 1 70 ? 21.648 -2.161 -11.657 1.00 83.75 70 PHE A CA 1
ATOM 525 C C . PHE A 1 70 ? 22.716 -1.060 -11.741 1.00 83.75 70 PHE A C 1
ATOM 527 O O . PHE A 1 70 ? 23.392 -0.789 -10.749 1.00 83.75 70 PHE A O 1
ATOM 534 N N . ILE A 1 71 ? 22.909 -0.437 -12.913 1.00 79.81 71 ILE A N 1
ATOM 535 C CA . ILE A 1 71 ? 23.932 0.605 -13.120 1.00 79.81 71 ILE A CA 1
ATOM 536 C C . ILE A 1 71 ? 23.707 1.796 -12.181 1.00 79.81 71 ILE A C 1
ATOM 538 O O . ILE A 1 71 ? 24.669 2.459 -11.788 1.00 79.81 71 ILE A O 1
ATOM 542 N N . ILE A 1 72 ? 22.445 2.059 -11.849 1.00 79.19 72 ILE A N 1
ATOM 543 C CA . ILE A 1 72 ? 22.011 3.150 -10.979 1.00 79.19 72 ILE A CA 1
ATOM 544 C C . ILE A 1 72 ? 21.596 2.657 -9.587 1.00 79.19 72 ILE A C 1
ATOM 546 O O . ILE A 1 72 ? 21.020 3.427 -8.845 1.00 79.19 72 ILE A O 1
ATOM 550 N N . GLN A 1 73 ? 21.904 1.416 -9.194 1.00 82.38 73 GLN A N 1
ATOM 551 C CA . GLN A 1 73 ? 21.714 0.958 -7.809 1.00 82.38 73 GLN A CA 1
ATOM 552 C C . GLN A 1 73 ? 22.921 1.355 -6.945 1.00 82.38 73 GLN A C 1
ATOM 554 O O . GLN A 1 73 ? 23.984 0.735 -7.040 1.00 82.38 73 GLN A O 1
ATOM 559 N N . ASP A 1 74 ? 22.780 2.372 -6.105 1.00 81.56 74 ASP A N 1
ATOM 560 C CA . ASP A 1 74 ? 23.843 2.902 -5.260 1.00 81.56 74 ASP A CA 1
ATOM 561 C C . ASP A 1 74 ? 24.333 1.860 -4.241 1.00 81.56 74 ASP A C 1
ATOM 563 O O . ASP A 1 74 ? 23.585 1.343 -3.414 1.00 81.56 74 ASP A O 1
ATOM 567 N N . ALA A 1 75 ? 25.625 1.535 -4.297 1.00 80.19 75 ALA A N 1
ATOM 568 C CA . ALA A 1 75 ? 26.241 0.595 -3.363 1.00 80.19 75 ALA A CA 1
ATOM 569 C C . ALA A 1 75 ? 26.573 1.217 -1.994 1.00 80.19 75 ALA A C 1
ATOM 571 O O . ALA A 1 75 ? 27.018 0.493 -1.104 1.00 80.19 75 ALA A O 1
ATOM 572 N N . ILE A 1 76 ? 26.431 2.538 -1.825 1.00 87.69 76 ILE A N 1
ATOM 573 C CA . ILE A 1 76 ? 26.714 3.217 -0.558 1.00 87.69 76 ILE A CA 1
ATOM 574 C C . ILE A 1 76 ? 25.523 3.090 0.382 1.00 87.69 76 ILE A C 1
ATOM 576 O O . ILE A 1 76 ? 25.715 2.708 1.527 1.00 87.69 76 ILE A O 1
ATOM 580 N N . ASP A 1 77 ? 24.313 3.423 -0.054 1.00 89.06 77 ASP A N 1
ATOM 581 C CA . ASP A 1 77 ? 23.120 3.408 0.805 1.00 89.06 77 ASP A CA 1
ATOM 582 C C . ASP A 1 77 ? 22.072 2.368 0.390 1.00 89.06 77 ASP A C 1
ATOM 584 O O . ASP A 1 77 ? 21.071 2.190 1.089 1.00 89.06 77 ASP A O 1
ATOM 588 N N . GLY A 1 78 ? 22.343 1.651 -0.705 1.00 87.31 78 GLY A N 1
ATOM 589 C CA . GLY A 1 78 ? 21.496 0.599 -1.239 1.00 87.31 78 GLY A CA 1
ATOM 590 C C . GLY A 1 78 ? 20.277 1.110 -1.998 1.00 87.31 78 GLY A C 1
ATOM 591 O O . GLY A 1 78 ? 19.437 0.284 -2.344 1.00 87.31 78 GLY A O 1
ATOM 592 N N . THR A 1 79 ? 20.155 2.417 -2.250 1.00 89.44 79 THR A N 1
ATOM 593 C CA . THR A 1 79 ? 19.025 2.999 -2.987 1.00 89.44 79 THR A CA 1
ATOM 594 C C . THR A 1 79 ? 19.271 3.063 -4.492 1.00 89.44 79 THR A C 1
ATOM 596 O O . THR A 1 79 ? 20.382 2.845 -4.966 1.00 89.44 79 THR A O 1
ATOM 599 N N . ILE A 1 80 ? 18.243 3.350 -5.285 1.00 87.25 80 ILE A N 1
ATOM 600 C CA . ILE A 1 80 ? 18.427 3.762 -6.680 1.00 87.25 80 ILE A CA 1
ATOM 601 C C . ILE A 1 80 ? 18.974 5.206 -6.693 1.00 87.25 80 ILE A C 1
ATOM 603 O O . ILE A 1 80 ? 18.633 6.029 -5.858 1.00 87.25 80 ILE A O 1
ATOM 607 N N . ASN A 1 81 ? 19.829 5.544 -7.650 1.00 79.25 81 ASN A N 1
ATOM 608 C CA . ASN A 1 81 ? 20.339 6.890 -7.886 1.00 79.25 81 ASN A CA 1
ATOM 609 C C . ASN A 1 81 ? 19.982 7.294 -9.321 1.00 79.25 81 ASN A C 1
ATOM 611 O O . ASN A 1 81 ? 20.800 7.203 -10.241 1.00 79.25 81 ASN A O 1
ATOM 615 N N . ALA A 1 82 ? 18.711 7.649 -9.520 1.00 74.31 82 ALA A N 1
ATOM 616 C CA . ALA A 1 82 ? 18.192 8.080 -10.811 1.00 74.31 82 ALA A CA 1
ATOM 617 C C . ALA A 1 82 ? 18.857 9.404 -11.252 1.00 74.31 82 ALA A C 1
ATOM 619 O O . ALA A 1 82 ? 19.077 10.286 -10.411 1.00 74.31 82 ALA A O 1
ATOM 620 N N . PRO A 1 83 ? 19.176 9.579 -12.552 1.00 65.00 83 PRO A N 1
ATOM 621 C CA . PRO A 1 83 ? 19.807 10.799 -13.047 1.00 65.00 83 PRO A CA 1
ATOM 622 C C . PRO A 1 83 ? 18.975 12.051 -12.737 1.00 65.00 83 PRO A C 1
ATOM 624 O O . PRO A 1 83 ? 17.781 12.109 -13.023 1.00 65.00 83 PRO A O 1
ATOM 627 N N . ARG A 1 84 ? 19.627 13.086 -12.191 1.00 61.38 84 ARG A N 1
ATOM 628 C CA . ARG A 1 84 ? 18.968 14.349 -11.803 1.00 61.38 84 ARG A CA 1
ATOM 629 C C . ARG A 1 84 ? 18.520 15.203 -12.989 1.00 61.38 84 ARG A C 1
ATOM 631 O O . ARG A 1 84 ? 17.778 16.150 -12.793 1.00 61.38 84 ARG A O 1
ATOM 638 N N . GLU A 1 85 ? 18.986 14.905 -14.198 1.00 52.72 85 GLU A N 1
ATOM 639 C CA . GLU A 1 85 ? 18.699 15.693 -15.406 1.00 52.72 85 GLU A CA 1
ATOM 640 C C . GLU A 1 85 ? 17.228 15.589 -15.841 1.00 52.72 85 GLU A C 1
ATOM 642 O O . GLU A 1 85 ? 16.716 16.497 -16.488 1.00 52.72 85 GLU A O 1
ATOM 647 N N . PHE A 1 86 ? 16.525 14.543 -15.393 1.00 50.06 86 PHE A N 1
ATOM 648 C CA . PHE A 1 86 ? 15.071 14.412 -15.520 1.00 50.06 86 PHE A CA 1
ATOM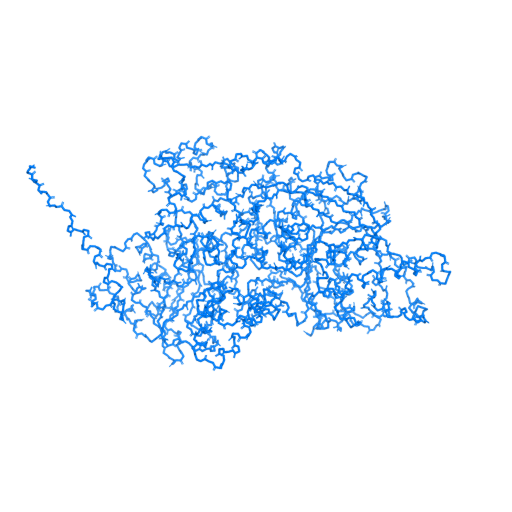 649 C C . PHE A 1 86 ? 14.291 15.202 -14.456 1.00 50.06 86 PHE A C 1
ATOM 651 O O . PHE A 1 86 ? 13.063 15.194 -14.476 1.00 50.06 86 PHE A O 1
ATOM 658 N N . ALA A 1 87 ? 14.977 15.873 -13.523 1.00 49.22 87 ALA A N 1
ATOM 659 C CA . ALA A 1 87 ? 14.376 16.672 -12.466 1.00 49.22 87 ALA A CA 1
ATOM 660 C C . ALA A 1 87 ? 14.751 18.155 -12.630 1.00 49.22 87 ALA A C 1
ATOM 662 O O . ALA A 1 87 ? 15.917 18.545 -12.587 1.00 49.22 87 ALA A O 1
ATOM 663 N N . SER A 1 88 ? 13.744 19.019 -12.761 1.00 46.06 88 SER A N 1
ATOM 664 C CA . SER A 1 88 ? 13.907 20.480 -12.715 1.00 46.06 88 SER A CA 1
ATOM 665 C C . SER A 1 88 ? 14.250 21.006 -11.311 1.00 46.06 88 SER A C 1
ATOM 667 O O . SER A 1 88 ? 14.486 22.203 -11.139 1.00 46.06 88 SER A O 1
ATOM 669 N N . SER A 1 89 ? 14.269 20.122 -10.309 1.00 56.25 89 SER A N 1
ATOM 670 C CA . SER A 1 89 ? 14.358 20.406 -8.880 1.00 56.25 89 SER A CA 1
ATOM 671 C C . SER A 1 89 ? 15.194 19.342 -8.157 1.00 56.25 89 SER A C 1
ATOM 673 O O . SER A 1 89 ? 15.430 18.248 -8.665 1.00 56.25 89 SER A O 1
ATOM 675 N N . ILE A 1 90 ? 15.679 19.684 -6.962 1.00 59.66 90 ILE A N 1
ATOM 676 C CA . ILE A 1 90 ? 16.359 18.752 -6.044 1.00 59.66 90 ILE A CA 1
ATOM 677 C C . ILE A 1 90 ? 15.411 18.206 -4.962 1.00 59.66 90 ILE A C 1
ATOM 679 O O . ILE A 1 90 ? 15.827 17.380 -4.145 1.00 59.66 90 ILE A O 1
ATOM 683 N N . GLU A 1 91 ? 14.167 18.685 -4.935 1.00 67.94 91 GLU A N 1
ATOM 684 C CA . GLU A 1 91 ? 13.103 18.234 -4.037 1.00 67.94 91 GLU A CA 1
ATOM 685 C C . GLU A 1 91 ? 12.361 17.034 -4.641 1.00 67.94 91 GLU A C 1
ATOM 687 O O . GLU A 1 91 ? 12.421 16.805 -5.844 1.00 67.94 91 GLU A O 1
ATOM 692 N N . LEU A 1 92 ? 11.663 16.254 -3.810 1.00 73.50 92 LEU A N 1
ATOM 693 C CA . LEU A 1 92 ? 10.837 15.119 -4.245 1.00 73.50 92 LEU A CA 1
ATOM 694 C C . LEU A 1 92 ? 9.521 15.594 -4.888 1.00 73.50 92 LEU A C 1
ATOM 696 O O . LEU A 1 92 ? 8.450 15.236 -4.429 1.00 73.50 92 LEU A O 1
ATOM 700 N N . ASP A 1 93 ? 9.594 16.417 -5.926 1.00 72.44 93 ASP A N 1
ATOM 701 C CA . ASP A 1 93 ? 8.449 16.937 -6.692 1.00 72.44 93 ASP A CA 1
ATOM 702 C C . ASP A 1 93 ? 8.301 16.251 -8.065 1.00 72.44 93 ASP A C 1
ATOM 704 O O . ASP A 1 93 ? 7.571 16.713 -8.943 1.00 72.44 93 ASP A O 1
ATOM 708 N N . ASN A 1 94 ? 9.009 15.133 -8.248 1.00 73.44 94 ASN A N 1
ATOM 709 C CA . ASN A 1 94 ? 9.049 14.366 -9.481 1.00 73.44 94 ASN A CA 1
ATOM 710 C C . ASN A 1 94 ? 9.054 12.857 -9.196 1.00 73.44 94 ASN A C 1
ATOM 712 O O . ASN A 1 94 ? 9.923 12.337 -8.487 1.00 73.44 94 ASN A O 1
ATOM 716 N N . ALA A 1 95 ? 8.127 12.142 -9.836 1.00 73.19 95 ALA A N 1
ATOM 717 C CA . ALA A 1 95 ? 7.975 10.694 -9.748 1.00 73.19 95 ALA A CA 1
ATOM 718 C C . ALA A 1 95 ? 9.272 9.905 -10.020 1.00 73.19 95 ALA A C 1
ATOM 720 O O . ALA A 1 95 ? 9.548 8.930 -9.319 1.00 73.19 95 ALA A O 1
ATOM 721 N N . TYR A 1 96 ? 10.098 10.325 -10.987 1.00 76.31 96 TYR A N 1
ATOM 722 C CA . TYR A 1 96 ? 11.378 9.667 -11.282 1.00 76.31 96 TYR A CA 1
ATOM 723 C C . TYR A 1 96 ? 12.406 9.878 -10.190 1.00 76.31 96 TYR A C 1
ATOM 725 O O . TYR A 1 96 ? 13.123 8.941 -9.848 1.00 76.31 96 TYR A O 1
ATOM 733 N N . LEU A 1 97 ? 12.477 11.081 -9.612 1.00 76.25 97 LEU A N 1
ATOM 734 C CA . LEU A 1 97 ? 13.354 11.305 -8.466 1.00 76.25 97 LEU A CA 1
ATOM 735 C C . LEU A 1 97 ? 12.877 10.494 -7.253 1.00 76.25 97 LEU A C 1
ATOM 737 O O . LEU A 1 97 ? 13.696 10.053 -6.450 1.00 76.25 97 LEU A O 1
ATOM 741 N N . GLY A 1 98 ? 11.572 10.216 -7.169 1.00 80.69 98 GLY A N 1
ATOM 742 C CA . GLY A 1 98 ? 10.988 9.286 -6.209 1.00 80.69 98 GLY A CA 1
ATOM 743 C C . GLY A 1 98 ? 11.608 7.885 -6.244 1.00 80.69 98 GLY A C 1
ATOM 744 O O . GLY A 1 98 ? 11.796 7.294 -5.177 1.00 80.69 98 GLY A O 1
ATOM 745 N N . LEU A 1 99 ? 12.029 7.386 -7.417 1.00 85.31 99 LEU A N 1
ATOM 746 C CA . LEU A 1 99 ? 12.756 6.112 -7.521 1.00 85.31 99 LEU A CA 1
ATOM 747 C C . LEU A 1 99 ? 14.032 6.124 -6.684 1.00 85.31 99 LEU A C 1
ATOM 749 O O . LEU A 1 99 ? 14.368 5.110 -6.079 1.00 85.31 99 LEU A O 1
ATOM 753 N N . SER A 1 100 ? 14.694 7.279 -6.568 1.00 84.94 100 SER A N 1
ATOM 754 C CA . SER A 1 100 ? 15.930 7.410 -5.797 1.00 84.94 100 SER A CA 1
ATOM 755 C C . SER A 1 100 ? 15.753 7.295 -4.278 1.00 84.94 100 SER A C 1
ATOM 757 O O . SER A 1 100 ? 16.709 7.432 -3.521 1.00 84.94 100 SER A O 1
ATOM 759 N N . SER A 1 101 ? 14.522 7.073 -3.812 1.00 86.50 101 SER A N 1
ATOM 760 C CA . SER A 1 101 ? 14.203 6.771 -2.413 1.00 86.50 101 SER A CA 1
ATOM 761 C C . SER A 1 101 ? 14.003 5.274 -2.136 1.00 86.50 101 SER A C 1
ATOM 763 O O . SER A 1 101 ? 13.692 4.892 -1.006 1.00 86.50 101 SER A O 1
ATOM 765 N N . LEU A 1 102 ? 14.119 4.426 -3.161 1.00 90.69 102 LEU A N 1
ATOM 766 C CA . LEU A 1 102 ? 13.786 3.003 -3.104 1.00 90.69 102 LEU A CA 1
ATOM 767 C C . LEU A 1 102 ? 15.047 2.150 -3.020 1.00 90.69 102 LEU A C 1
ATOM 769 O O . LEU A 1 102 ? 16.047 2.463 -3.656 1.00 90.69 102 LEU A O 1
ATOM 773 N N . ASP A 1 103 ? 14.981 1.037 -2.290 1.00 91.88 103 ASP A N 1
ATOM 774 C CA . ASP A 1 103 ? 16.086 0.082 -2.111 1.00 91.88 103 ASP A CA 1
ATOM 775 C C . ASP A 1 103 ? 16.146 -1.021 -3.183 1.00 91.88 103 ASP A C 1
ATOM 777 O O . ASP A 1 103 ? 16.834 -2.030 -3.026 1.00 91.88 103 ASP A O 1
ATOM 781 N N . GLY A 1 104 ? 15.439 -0.822 -4.295 1.00 92.19 104 GLY A N 1
ATOM 782 C CA . GLY A 1 104 ? 15.420 -1.712 -5.449 1.00 92.19 104 GLY A CA 1
ATOM 783 C C . GLY A 1 104 ? 14.244 -1.415 -6.378 1.00 92.19 104 GLY A C 1
ATOM 784 O O . GLY A 1 104 ? 13.508 -0.445 -6.199 1.00 92.19 104 GLY A O 1
ATOM 785 N N . TRP A 1 105 ? 14.073 -2.267 -7.384 1.00 93.38 105 TRP A N 1
ATOM 786 C CA . TRP A 1 105 ? 13.069 -2.114 -8.438 1.00 93.38 105 TRP A CA 1
ATOM 787 C C . TRP A 1 105 ? 11.758 -2.848 -8.133 1.00 93.38 105 TRP A C 1
ATOM 789 O O . TRP A 1 105 ? 11.694 -3.696 -7.241 1.00 93.38 105 TRP A O 1
ATOM 799 N N . GLY A 1 106 ? 10.700 -2.534 -8.884 1.00 92.38 106 GLY A N 1
ATOM 800 C CA . GLY A 1 106 ? 9.386 -3.150 -8.717 1.00 92.38 106 GLY A CA 1
ATOM 801 C C . GLY A 1 106 ? 9.398 -4.668 -8.909 1.00 92.38 106 GLY A C 1
ATOM 802 O O . GLY A 1 106 ? 10.123 -5.204 -9.746 1.00 92.38 106 GLY A O 1
ATOM 803 N N . LEU A 1 107 ? 8.581 -5.355 -8.116 1.00 94.25 107 LEU A N 1
ATOM 804 C CA . LEU A 1 107 ? 8.306 -6.786 -8.200 1.00 94.25 107 LEU A CA 1
ATOM 805 C C . LEU A 1 107 ? 7.208 -7.092 -9.226 1.00 94.25 107 LEU A C 1
ATOM 807 O O . LEU A 1 107 ? 7.171 -8.205 -9.749 1.00 94.25 107 LEU A O 1
ATOM 811 N N . SER A 1 108 ? 6.304 -6.143 -9.484 1.00 92.25 108 SER A N 1
ATOM 812 C CA . SER A 1 108 ? 5.211 -6.289 -10.456 1.00 92.25 108 SER A CA 1
ATOM 813 C C . SER A 1 108 ? 5.355 -5.369 -11.677 1.00 92.25 108 SER A C 1
ATOM 815 O O . SER A 1 108 ? 4.655 -5.562 -12.677 1.00 92.25 108 SER A O 1
ATOM 817 N N . SER A 1 109 ? 6.290 -4.413 -11.616 1.00 89.56 109 SER A N 1
ATOM 818 C CA . SER A 1 109 ? 6.638 -3.505 -12.712 1.00 89.56 109 SER A CA 1
ATOM 819 C C . SER A 1 109 ? 7.129 -4.244 -13.957 1.00 89.56 109 SER A C 1
ATOM 821 O O . SER A 1 109 ? 7.818 -5.265 -13.878 1.00 89.56 109 SER A O 1
ATOM 823 N N . TYR A 1 110 ? 6.826 -3.680 -15.122 1.00 89.50 110 TYR A N 1
ATOM 824 C CA . TYR A 1 110 ? 7.411 -4.119 -16.381 1.00 89.50 110 TYR A CA 1
ATOM 825 C C . TYR A 1 110 ? 8.836 -3.594 -16.571 1.00 89.50 110 TYR A C 1
ATOM 827 O O . TYR A 1 110 ? 9.266 -2.606 -15.976 1.00 89.50 110 TYR A O 1
ATOM 835 N N . ILE A 1 111 ? 9.560 -4.273 -17.454 1.00 92.38 111 ILE A N 1
ATOM 836 C CA . ILE A 1 111 ? 10.850 -3.856 -17.992 1.00 92.38 111 ILE A CA 1
ATOM 837 C C . ILE A 1 111 ? 10.581 -3.046 -19.256 1.00 92.38 111 ILE A C 1
ATOM 839 O O . ILE A 1 111 ? 9.787 -3.456 -20.102 1.00 92.38 111 ILE A O 1
ATOM 843 N N . PHE A 1 112 ? 11.273 -1.928 -19.405 1.00 90.00 112 PHE A N 1
ATOM 844 C CA . PHE A 1 112 ? 11.116 -0.977 -20.490 1.00 90.00 112 PHE A CA 1
ATOM 845 C C . PHE A 1 112 ? 12.450 -0.697 -21.163 1.00 90.00 112 PHE A C 1
ATOM 847 O O . PHE A 1 112 ? 13.431 -0.285 -20.533 1.00 90.00 112 PHE A O 1
ATOM 854 N N . VAL A 1 113 ? 12.468 -0.914 -22.472 1.00 92.12 113 VAL A N 1
ATOM 855 C CA . VAL A 1 113 ? 13.621 -0.656 -23.324 1.00 92.12 113 VAL A CA 1
ATOM 856 C C . VAL A 1 113 ? 13.184 0.256 -24.458 1.00 92.12 113 VAL A C 1
ATOM 858 O O . VAL A 1 113 ? 12.405 -0.144 -25.321 1.00 92.12 113 VAL A O 1
ATOM 861 N N . GLU A 1 114 ? 13.717 1.471 -24.467 1.00 90.00 114 GLU A N 1
ATOM 862 C CA . GLU A 1 114 ? 13.547 2.403 -25.577 1.00 90.00 114 GLU A CA 1
ATOM 863 C C . GLU A 1 114 ? 14.579 2.122 -26.679 1.00 90.00 114 GLU A C 1
ATOM 865 O O . GLU A 1 114 ? 15.708 1.680 -26.428 1.00 90.00 114 GLU A O 1
ATOM 870 N N . PHE A 1 115 ? 14.190 2.400 -27.919 1.00 92.12 115 PHE A N 1
ATOM 871 C CA . PHE A 1 115 ? 15.028 2.314 -29.101 1.00 92.12 115 PHE A CA 1
ATOM 872 C C . PHE A 1 115 ? 15.083 3.650 -29.835 1.00 92.12 115 PHE A C 1
ATOM 874 O O . PHE A 1 115 ? 14.110 4.379 -29.903 1.00 92.12 115 PHE A O 1
ATOM 881 N N . LEU A 1 116 ? 16.219 3.927 -30.462 1.00 90.12 116 LEU A N 1
ATOM 882 C CA . LEU A 1 116 ? 16.421 5.021 -31.396 1.00 90.12 116 LEU A CA 1
ATOM 883 C C . LEU A 1 116 ? 16.188 4.537 -32.831 1.00 90.12 116 LEU A C 1
ATOM 885 O O . LEU A 1 116 ? 16.608 3.433 -33.200 1.00 90.12 116 LEU A O 1
ATOM 889 N N . GLY A 1 117 ? 15.641 5.406 -33.677 1.00 90.62 117 GLY A N 1
ATOM 890 C CA . GLY A 1 117 ? 15.605 5.220 -35.127 1.00 90.62 117 GLY A CA 1
ATOM 891 C C . GLY A 1 117 ? 14.227 4.825 -35.653 1.00 90.62 117 GLY A C 1
ATOM 892 O O . GLY A 1 117 ? 13.271 5.559 -35.447 1.00 90.62 117 GLY A O 1
ATOM 893 N N . THR A 1 118 ? 14.122 3.732 -36.422 1.00 91.56 118 THR A N 1
ATOM 894 C CA . THR A 1 118 ? 12.852 3.368 -37.096 1.00 91.56 118 THR A CA 1
ATOM 895 C C . THR A 1 118 ? 11.753 2.914 -36.126 1.00 91.56 118 THR A C 1
ATOM 897 O O . THR A 1 118 ? 10.590 3.223 -36.363 1.00 91.56 118 THR A O 1
ATOM 900 N N . GLY A 1 119 ? 12.096 2.221 -35.037 1.00 91.75 119 GLY A N 1
ATOM 901 C CA . GLY A 1 119 ? 11.123 1.777 -34.033 1.00 91.75 119 GLY A CA 1
ATOM 902 C C . GLY A 1 119 ? 10.159 0.693 -34.538 1.00 91.75 119 GLY A C 1
ATOM 903 O O . GLY A 1 119 ? 10.472 -0.069 -35.455 1.00 91.75 119 GLY A O 1
ATOM 904 N N . PHE A 1 120 ? 8.986 0.597 -33.915 1.00 92.44 120 PHE A N 1
ATOM 905 C CA . PHE A 1 120 ? 8.023 -0.501 -34.078 1.00 92.44 120 PHE A CA 1
ATOM 906 C C . PHE A 1 120 ? 6.655 -0.075 -34.631 1.00 92.44 120 PHE A C 1
ATOM 908 O O . PHE A 1 120 ? 5.804 -0.935 -34.874 1.00 92.44 120 PHE A O 1
ATOM 915 N N . GLY A 1 121 ? 6.474 1.219 -34.897 1.00 86.56 121 GLY A N 1
ATOM 916 C CA . GLY A 1 121 ? 5.210 1.796 -35.354 1.00 86.56 121 GLY A CA 1
ATOM 917 C C . GLY A 1 121 ? 4.248 2.112 -34.203 1.00 86.56 121 GLY A C 1
ATOM 918 O O . GLY A 1 121 ? 4.480 1.689 -33.073 1.00 86.56 121 GLY A O 1
ATOM 919 N N . PRO A 1 122 ? 3.168 2.869 -34.453 1.00 78.81 122 PRO A N 1
ATOM 920 C CA . PRO A 1 122 ? 2.283 3.381 -33.399 1.00 78.81 122 PRO A CA 1
ATOM 921 C C . PRO A 1 122 ? 1.370 2.312 -32.776 1.00 78.81 122 PRO A C 1
ATOM 923 O O . PRO A 1 122 ? 0.887 2.482 -31.662 1.00 78.81 122 PRO A O 1
ATOM 926 N N . GLU A 1 123 ? 1.122 1.206 -33.480 1.00 83.31 123 GLU A N 1
ATOM 927 C CA . GLU A 1 123 ? 0.272 0.125 -32.978 1.00 83.31 123 GLU A CA 1
ATOM 928 C C . GLU A 1 123 ? 1.028 -0.775 -32.003 1.00 83.31 123 GLU A C 1
ATOM 930 O O . GLU A 1 123 ? 2.162 -1.181 -32.260 1.00 83.31 123 GLU A O 1
ATOM 935 N N . GLN A 1 124 ? 0.357 -1.163 -30.919 1.00 84.88 124 GLN A N 1
ATOM 936 C CA . GLN A 1 124 ? 0.887 -2.155 -29.998 1.00 84.88 124 GLN A CA 1
ATOM 937 C C . GLN A 1 124 ? 0.907 -3.545 -30.648 1.00 84.88 124 GLN A C 1
ATOM 939 O O . GLN A 1 124 ? -0.120 -4.042 -31.114 1.00 84.88 124 GLN A O 1
ATOM 944 N N . ARG A 1 125 ? 2.073 -4.199 -30.665 1.00 89.38 125 ARG A N 1
ATOM 945 C CA . ARG A 1 125 ? 2.260 -5.525 -31.273 1.00 89.38 125 ARG A CA 1
ATOM 946 C C . ARG A 1 125 ? 2.897 -6.492 -30.289 1.00 89.38 125 ARG A C 1
ATOM 948 O O . ARG A 1 125 ? 3.907 -6.181 -29.667 1.00 89.38 125 ARG A O 1
ATOM 955 N N . ARG A 1 126 ? 2.326 -7.692 -30.173 1.00 92.12 126 ARG A N 1
ATOM 956 C CA . ARG A 1 126 ? 2.908 -8.775 -29.370 1.00 92.12 126 ARG A CA 1
ATOM 957 C C . ARG A 1 126 ? 4.249 -9.215 -29.960 1.00 92.12 126 ARG A C 1
ATOM 959 O O . ARG A 1 126 ? 4.377 -9.375 -31.173 1.00 92.12 126 ARG A O 1
ATOM 966 N N . VAL A 1 127 ? 5.215 -9.471 -29.086 1.00 93.81 127 VAL A N 1
ATOM 967 C CA . VAL A 1 127 ? 6.500 -10.086 -29.416 1.00 93.81 127 VAL A CA 1
ATOM 968 C C . VAL A 1 127 ? 6.480 -11.535 -28.940 1.00 93.81 127 VAL A C 1
ATOM 970 O O . VAL A 1 127 ? 6.276 -11.807 -27.760 1.00 93.81 127 VAL A O 1
ATOM 973 N N . ASP A 1 128 ? 6.698 -12.477 -29.858 1.00 91.44 128 ASP A N 1
ATOM 974 C CA . ASP A 1 128 ? 6.614 -13.912 -29.544 1.00 91.44 128 ASP A CA 1
ATOM 975 C C . ASP A 1 128 ? 7.966 -14.541 -29.173 1.00 91.44 128 ASP A C 1
ATOM 977 O O . ASP A 1 128 ? 8.004 -15.608 -28.558 1.00 91.44 128 ASP A O 1
ATOM 981 N N . ARG A 1 129 ? 9.087 -13.922 -29.570 1.00 92.06 129 ARG A N 1
ATOM 982 C CA . ARG A 1 129 ? 10.449 -14.443 -29.365 1.00 92.06 129 ARG A CA 1
ATOM 983 C C . ARG A 1 129 ? 11.470 -13.323 -29.203 1.00 92.06 129 ARG A C 1
ATOM 985 O O . ARG A 1 129 ? 11.208 -12.178 -29.550 1.00 92.06 129 ARG A O 1
ATOM 992 N N . GLY A 1 130 ? 12.648 -13.685 -28.703 1.00 92.94 130 GLY A N 1
ATOM 993 C CA . GLY A 1 130 ? 13.801 -12.795 -28.638 1.00 92.94 130 GLY A CA 1
ATOM 994 C C . GLY A 1 130 ? 13.918 -11.949 -27.372 1.00 92.94 130 GLY A C 1
ATOM 995 O O . GLY A 1 130 ? 14.753 -11.048 -27.345 1.00 92.94 130 GLY A O 1
ATOM 996 N N . PHE A 1 131 ? 13.137 -12.255 -26.334 1.00 94.56 131 PHE A N 1
ATOM 997 C CA . PHE A 1 131 ? 13.222 -11.659 -25.001 1.00 94.56 131 PHE A CA 1
ATOM 998 C C . PHE A 1 131 ? 13.296 -12.755 -23.931 1.00 94.56 131 PHE A C 1
ATOM 1000 O O . PHE A 1 131 ? 12.688 -13.824 -24.057 1.00 94.56 131 PHE A O 1
ATOM 1007 N N . TYR A 1 132 ? 14.045 -12.489 -22.864 1.00 93.69 132 TYR A N 1
ATOM 1008 C CA . TYR A 1 132 ? 14.290 -13.447 -21.793 1.00 93.69 132 TYR A CA 1
ATOM 1009 C C . TYR A 1 132 ? 14.363 -12.737 -20.444 1.00 93.69 132 TYR A C 1
ATOM 1011 O O . TYR A 1 132 ? 14.960 -11.668 -20.353 1.00 93.69 132 TYR A O 1
ATOM 1019 N N . LEU A 1 133 ? 13.801 -13.363 -19.408 1.00 94.94 133 LEU A N 1
ATOM 1020 C CA . LEU A 1 133 ? 13.859 -12.924 -18.015 1.00 94.94 133 LEU A CA 1
ATOM 1021 C C . LEU A 1 133 ? 14.244 -14.113 -17.129 1.00 94.94 133 LEU A C 1
ATOM 1023 O O . LEU A 1 133 ? 13.692 -15.207 -17.281 1.00 94.94 133 LEU A O 1
ATOM 1027 N N . TYR A 1 134 ? 15.181 -13.899 -16.210 1.00 93.75 134 TYR A N 1
ATOM 1028 C CA . TYR A 1 134 ? 15.696 -14.916 -15.302 1.00 93.75 134 TYR A CA 1
ATOM 1029 C C . TYR A 1 134 ? 15.819 -14.392 -13.869 1.00 93.75 134 TYR A C 1
ATOM 1031 O O . TYR A 1 134 ? 16.254 -13.263 -13.660 1.00 93.75 134 TYR A O 1
ATOM 1039 N N . GLU A 1 135 ? 15.489 -15.241 -12.899 1.00 95.06 135 GLU A N 1
ATOM 1040 C CA . GLU A 1 135 ? 15.854 -15.104 -11.484 1.00 95.06 135 GLU A CA 1
ATOM 1041 C C . GLU A 1 135 ? 17.266 -15.650 -11.257 1.00 95.06 135 GLU A C 1
ATOM 1043 O O . GLU A 1 135 ? 17.628 -16.678 -11.841 1.00 95.06 135 GLU A O 1
ATOM 1048 N N . LEU A 1 136 ? 18.043 -14.989 -10.400 1.00 92.69 136 LEU A N 1
ATOM 1049 C CA . LEU A 1 136 ? 19.371 -15.414 -9.968 1.00 92.69 136 LEU A CA 1
ATOM 1050 C C . LEU A 1 136 ? 19.312 -15.915 -8.521 1.00 92.69 136 LEU A C 1
ATOM 1052 O O . LEU A 1 136 ? 18.754 -15.254 -7.650 1.00 92.69 136 LEU A O 1
ATOM 1056 N N . ASP A 1 137 ? 19.952 -17.052 -8.238 1.00 87.88 137 ASP A N 1
ATOM 1057 C CA . ASP A 1 137 ? 20.028 -17.604 -6.874 1.00 87.88 137 ASP A CA 1
ATOM 1058 C C . ASP A 1 137 ? 20.967 -16.825 -5.932 1.00 87.88 137 ASP A C 1
ATOM 1060 O O . ASP A 1 137 ? 20.948 -17.046 -4.722 1.00 87.88 137 ASP A O 1
ATOM 1064 N N . ARG A 1 138 ? 21.831 -15.968 -6.487 1.00 83.38 138 ARG A N 1
ATOM 1065 C CA . ARG A 1 138 ? 22.804 -15.138 -5.765 1.00 83.38 138 ARG A CA 1
ATOM 1066 C C . ARG A 1 138 ? 23.275 -13.969 -6.618 1.00 83.38 138 ARG A C 1
ATOM 1068 O O . ARG A 1 138 ? 23.145 -13.988 -7.844 1.00 83.38 138 ARG A O 1
ATOM 1075 N N . SER A 1 139 ? 23.948 -13.018 -5.979 1.00 77.75 139 SER A N 1
ATOM 1076 C CA . SER A 1 139 ? 24.536 -11.895 -6.699 1.00 77.75 139 SER A CA 1
ATOM 1077 C C . SER A 1 139 ? 25.698 -12.309 -7.605 1.00 77.75 139 SER A C 1
ATOM 1079 O O . SER A 1 139 ? 26.568 -13.106 -7.242 1.00 77.75 139 SER A O 1
ATOM 1081 N N . MET A 1 140 ? 25.776 -11.677 -8.780 1.00 69.25 140 MET A N 1
ATOM 1082 C CA . MET A 1 140 ? 26.895 -11.805 -9.729 1.00 69.25 140 MET A CA 1
ATOM 1083 C C . MET A 1 140 ? 28.239 -11.316 -9.158 1.00 69.25 140 MET A C 1
ATOM 1085 O O . MET A 1 140 ? 29.312 -11.571 -9.732 1.00 69.25 140 MET A O 1
ATOM 1089 N N . GLU A 1 141 ? 28.191 -10.571 -8.054 1.00 67.25 141 GLU A N 1
ATOM 1090 C CA . GLU A 1 141 ? 29.367 -10.148 -7.298 1.00 67.25 141 GLU A CA 1
ATOM 1091 C C . GLU A 1 141 ? 29.937 -11.275 -6.435 1.00 67.25 141 GLU A C 1
ATOM 1093 O O . GLU A 1 141 ? 31.154 -11.373 -6.281 1.00 67.25 141 GLU A O 1
ATOM 1098 N N . GLU A 1 142 ? 29.075 -12.170 -5.952 1.00 68.44 142 GLU A N 1
ATOM 1099 C CA . GLU A 1 142 ? 29.417 -13.286 -5.066 1.00 68.44 142 GLU A CA 1
ATOM 1100 C C . GLU A 1 142 ? 29.847 -14.547 -5.832 1.00 68.44 142 GLU A C 1
ATOM 1102 O O . GLU A 1 142 ? 30.498 -15.430 -5.271 1.00 68.44 142 GLU A O 1
ATOM 1107 N N . GLY A 1 143 ? 29.517 -14.651 -7.126 1.00 70.38 143 GLY A N 1
ATOM 1108 C CA . GLY A 1 143 ? 29.886 -15.796 -7.961 1.00 70.38 143 GLY A CA 1
ATOM 1109 C C . GLY A 1 143 ? 29.172 -15.838 -9.313 1.00 70.38 143 GLY A C 1
ATOM 1110 O O . GLY A 1 143 ? 28.628 -14.836 -9.769 1.00 70.38 143 GLY A O 1
ATOM 1111 N N . SER A 1 144 ? 29.213 -16.999 -9.974 1.00 76.62 144 SER A N 1
ATOM 1112 C CA . SER A 1 144 ? 28.327 -17.299 -11.109 1.00 76.62 144 SER A CA 1
ATOM 1113 C C . SER A 1 144 ? 27.028 -17.902 -10.560 1.00 76.62 144 SER A C 1
ATOM 1115 O O . SER A 1 144 ? 27.110 -18.958 -9.926 1.00 76.62 144 SER A O 1
ATOM 1117 N N . PRO A 1 145 ? 25.865 -17.264 -10.750 1.00 82.62 145 PRO A N 1
ATOM 1118 C CA . PRO A 1 145 ? 24.595 -17.762 -10.249 1.00 82.62 145 PRO A CA 1
ATOM 1119 C C . PRO A 1 145 ? 24.017 -18.851 -11.149 1.00 82.62 145 PRO A C 1
ATOM 1121 O O . PRO A 1 145 ? 24.364 -18.989 -12.325 1.00 82.62 145 PRO A O 1
ATOM 1124 N N . VAL A 1 146 ? 23.069 -19.585 -10.587 1.00 85.44 146 VAL A N 1
ATOM 1125 C CA . VAL A 1 146 ? 22.118 -20.398 -11.334 1.00 85.44 146 VAL A CA 1
ATOM 1126 C C . VAL A 1 146 ? 20.984 -19.488 -11.791 1.00 85.44 146 VAL A C 1
ATOM 1128 O O . VAL A 1 146 ? 20.399 -18.774 -10.977 1.00 85.44 146 VAL A O 1
ATOM 1131 N N . LEU A 1 147 ? 20.664 -19.525 -13.086 1.00 89.19 147 LEU A N 1
ATOM 1132 C CA . LEU A 1 147 ? 19.557 -18.749 -13.638 1.00 89.19 147 LEU A CA 1
ATOM 1133 C C . LEU A 1 147 ? 18.309 -19.629 -13.772 1.00 89.19 147 LEU A C 1
ATOM 1135 O O . LEU A 1 147 ? 18.368 -20.726 -14.332 1.00 89.19 147 LEU A O 1
ATOM 1139 N N . THR A 1 148 ? 17.168 -19.116 -13.323 1.00 92.25 148 THR A N 1
ATOM 1140 C CA . THR A 1 148 ? 15.856 -19.761 -13.476 1.00 92.25 148 THR A CA 1
ATOM 1141 C C . THR A 1 148 ? 14.968 -18.899 -14.360 1.00 92.25 148 THR A C 1
ATOM 1143 O O . THR A 1 148 ? 14.743 -17.734 -14.048 1.00 92.25 148 THR A O 1
ATOM 1146 N N . ARG A 1 149 ? 14.468 -19.443 -15.478 1.00 92.31 149 ARG A N 1
ATOM 1147 C CA . ARG A 1 149 ? 13.641 -18.671 -16.420 1.00 92.31 149 ARG A CA 1
ATOM 1148 C C . ARG A 1 149 ? 12.308 -18.285 -15.780 1.00 92.31 149 ARG A C 1
ATOM 1150 O O . ARG A 1 149 ? 11.594 -19.151 -15.281 1.00 92.31 149 ARG A O 1
ATOM 1157 N N . ILE A 1 150 ? 11.961 -17.006 -15.875 1.00 95.19 150 ILE A N 1
ATOM 1158 C CA . ILE A 1 150 ? 10.683 -16.459 -15.424 1.00 95.19 150 ILE A CA 1
ATOM 1159 C C . ILE A 1 150 ? 9.756 -16.283 -16.633 1.00 95.19 150 ILE A C 1
ATOM 1161 O O . ILE A 1 150 ? 10.178 -15.721 -17.649 1.00 95.19 150 ILE A O 1
ATOM 1165 N N . PRO A 1 151 ? 8.502 -16.762 -16.564 1.00 94.81 151 PRO A N 1
ATOM 1166 C CA . PRO A 1 151 ? 7.507 -16.492 -17.593 1.00 94.81 151 PRO A CA 1
ATOM 1167 C C . PRO A 1 151 ? 7.236 -14.988 -17.723 1.00 94.81 151 PRO A C 1
ATOM 1169 O O . PRO A 1 151 ? 6.971 -14.306 -16.732 1.00 94.81 151 PRO A O 1
ATOM 1172 N N . ALA A 1 152 ? 7.277 -14.489 -18.954 1.00 94.88 152 ALA A N 1
ATOM 1173 C CA . ALA A 1 152 ? 7.013 -13.097 -19.287 1.00 94.88 152 ALA A CA 1
ATOM 1174 C C . ALA A 1 152 ? 6.319 -13.004 -20.651 1.00 94.88 152 ALA A C 1
ATOM 1176 O O . ALA A 1 152 ? 6.456 -13.899 -21.491 1.00 94.88 152 ALA A O 1
ATOM 1177 N N . GLU A 1 153 ? 5.613 -11.904 -20.871 1.00 94.50 153 GLU A N 1
ATOM 1178 C CA . GLU A 1 153 ? 5.092 -11.486 -22.171 1.00 94.50 153 GLU A CA 1
ATOM 1179 C C . GLU A 1 153 ? 5.771 -10.189 -22.592 1.00 94.50 153 GLU A C 1
ATOM 1181 O O . GLU A 1 153 ? 6.256 -9.439 -21.749 1.00 94.50 153 GLU A O 1
ATOM 1186 N N . ALA A 1 154 ? 5.833 -9.928 -23.894 1.00 94.06 154 ALA A N 1
ATOM 1187 C CA . ALA A 1 154 ? 6.429 -8.706 -24.398 1.00 94.06 154 ALA A CA 1
ATOM 1188 C C . ALA A 1 154 ? 5.605 -8.109 -25.534 1.00 94.06 154 ALA A C 1
ATOM 1190 O O . ALA A 1 154 ? 4.964 -8.827 -26.311 1.00 94.06 154 ALA A O 1
ATOM 1191 N N . TYR A 1 155 ? 5.643 -6.788 -25.635 1.00 91.75 155 TYR A N 1
ATOM 1192 C CA . TYR A 1 155 ? 5.003 -6.038 -26.703 1.00 91.75 155 TYR A CA 1
ATOM 1193 C C . TYR A 1 155 ? 5.844 -4.829 -27.098 1.00 91.75 155 TYR A C 1
ATOM 1195 O O . TYR A 1 155 ? 6.634 -4.314 -26.309 1.00 91.75 155 TYR A O 1
ATOM 1203 N N . THR A 1 156 ? 5.665 -4.376 -28.331 1.00 91.56 156 THR A N 1
ATOM 1204 C CA . THR A 1 156 ? 6.287 -3.161 -28.848 1.00 91.56 156 THR A CA 1
ATOM 1205 C C . THR A 1 156 ? 5.240 -2.116 -29.196 1.00 91.56 156 THR A C 1
ATOM 1207 O O . THR A 1 156 ? 4.138 -2.468 -29.616 1.00 91.56 156 THR A O 1
ATOM 1210 N N . ARG A 1 157 ? 5.576 -0.836 -29.007 1.00 86.38 157 ARG A N 1
ATOM 1211 C CA . ARG A 1 157 ? 4.762 0.325 -29.401 1.00 86.38 157 ARG A CA 1
ATOM 1212 C C . ARG A 1 157 ? 5.656 1.555 -29.544 1.00 86.38 157 ARG A C 1
ATOM 1214 O O . ARG A 1 157 ? 6.466 1.834 -28.666 1.00 86.38 157 ARG A O 1
ATOM 1221 N N . GLY A 1 158 ? 5.522 2.294 -30.638 1.00 86.75 158 GLY A N 1
ATOM 1222 C CA . GLY A 1 158 ? 6.345 3.463 -30.938 1.00 86.75 158 GLY A CA 1
ATOM 1223 C C . GLY A 1 158 ? 7.827 3.097 -31.002 1.00 86.75 158 GLY A C 1
ATOM 1224 O O . GLY A 1 158 ? 8.248 2.318 -31.856 1.00 86.75 158 GLY A O 1
ATOM 1225 N N . GLN A 1 159 ? 8.616 3.639 -30.078 1.00 89.00 159 GLN A N 1
ATOM 1226 C CA . GLN A 1 159 ? 10.041 3.330 -29.917 1.00 89.00 159 GLN A CA 1
ATOM 1227 C C . GLN A 1 159 ? 10.324 2.301 -28.812 1.00 89.00 159 GLN A C 1
ATOM 1229 O O . GLN A 1 159 ? 11.480 1.977 -28.552 1.00 89.00 159 GLN A O 1
ATOM 1234 N N . ASN A 1 160 ? 9.289 1.749 -28.185 1.00 89.00 160 ASN A N 1
ATOM 1235 C CA . ASN A 1 160 ? 9.419 1.040 -26.920 1.00 89.00 160 ASN A CA 1
ATOM 1236 C C . ASN A 1 160 ? 9.202 -0.462 -27.092 1.00 89.00 160 ASN A C 1
ATOM 1238 O O . ASN A 1 160 ? 8.326 -0.905 -27.840 1.00 89.00 160 ASN A O 1
ATOM 1242 N N . LEU A 1 161 ? 9.982 -1.239 -26.346 1.00 92.88 161 LEU A N 1
ATOM 1243 C CA . LEU A 1 161 ? 9.728 -2.634 -26.014 1.00 92.88 161 LEU A CA 1
ATOM 1244 C C . LEU A 1 161 ? 9.419 -2.712 -24.521 1.00 92.88 161 LEU A C 1
ATOM 1246 O O . LEU A 1 161 ? 10.222 -2.278 -23.693 1.00 92.88 161 LEU A O 1
ATOM 1250 N N . VAL A 1 162 ? 8.297 -3.335 -24.191 1.00 91.06 162 VAL A N 1
ATOM 1251 C CA . VAL A 1 162 ? 7.901 -3.626 -22.817 1.00 91.06 162 VAL A CA 1
ATOM 1252 C C . VAL A 1 162 ? 7.924 -5.133 -22.603 1.00 91.06 162 VAL A C 1
ATOM 1254 O O . VAL A 1 162 ? 7.386 -5.880 -23.418 1.00 91.06 162 VAL A O 1
ATOM 1257 N N . ILE A 1 163 ? 8.552 -5.587 -21.517 1.00 93.75 163 ILE A N 1
ATOM 1258 C CA . ILE A 1 163 ? 8.569 -6.989 -21.086 1.00 93.75 163 ILE A CA 1
ATOM 1259 C C . ILE A 1 163 ? 7.911 -7.064 -19.707 1.00 93.75 163 ILE A C 1
ATOM 1261 O O . ILE A 1 163 ? 8.435 -6.547 -18.723 1.00 93.75 163 ILE A O 1
ATOM 1265 N N . GLN A 1 164 ? 6.769 -7.733 -19.636 1.00 92.31 164 GLN A N 1
ATOM 1266 C CA . GLN A 1 164 ? 5.933 -7.854 -18.452 1.00 92.31 164 GLN A CA 1
ATOM 1267 C C . GLN A 1 164 ? 6.080 -9.259 -17.843 1.00 92.31 164 GLN A C 1
ATOM 1269 O O . GLN A 1 164 ? 5.713 -10.248 -18.489 1.00 92.31 164 GLN A O 1
ATOM 1274 N N . PRO A 1 165 ? 6.586 -9.390 -16.602 1.00 94.25 165 PRO A N 1
ATOM 1275 C CA . PRO A 1 165 ? 6.530 -10.651 -15.868 1.00 94.25 165 PRO A CA 1
ATOM 1276 C C . PRO A 1 165 ? 5.084 -11.150 -15.729 1.00 94.25 165 PRO A C 1
ATOM 1278 O O . PRO A 1 165 ? 4.173 -10.358 -15.491 1.00 94.25 165 PRO A O 1
ATOM 1281 N N . LEU A 1 166 ? 4.872 -12.467 -15.835 1.00 93.12 166 LEU A N 1
ATOM 1282 C CA . LEU A 1 166 ? 3.559 -13.108 -15.627 1.00 93.12 166 LEU A CA 1
ATOM 1283 C C . LEU A 1 166 ? 3.342 -13.618 -14.196 1.00 93.12 166 LEU A C 1
ATOM 1285 O O . LEU A 1 166 ? 2.285 -14.159 -13.866 1.00 93.12 166 LEU A O 1
ATOM 1289 N N . GLN A 1 167 ? 4.356 -13.462 -13.353 1.00 92.06 167 GLN A N 1
ATOM 1290 C CA . GLN A 1 167 ? 4.312 -13.711 -11.920 1.00 92.06 167 GLN A CA 1
ATOM 1291 C C . GLN A 1 167 ? 4.995 -12.554 -11.193 1.00 92.06 167 GLN A C 1
ATOM 1293 O O . GLN A 1 167 ? 5.969 -12.001 -11.707 1.00 92.06 167 GLN A O 1
ATOM 1298 N N . VAL A 1 168 ? 4.490 -12.211 -10.009 1.00 93.19 168 VAL A N 1
ATOM 1299 C CA . VAL A 1 168 ? 5.147 -11.241 -9.129 1.00 93.19 168 VAL A CA 1
ATOM 1300 C C . VAL A 1 168 ? 6.527 -11.790 -8.764 1.00 93.19 168 VAL A C 1
ATOM 1302 O O . VAL A 1 168 ? 6.668 -12.969 -8.420 1.00 93.19 168 VAL A O 1
ATOM 1305 N N . LEU A 1 169 ? 7.553 -10.956 -8.905 1.00 95.31 169 LEU A N 1
ATOM 1306 C CA . LEU A 1 169 ? 8.934 -11.317 -8.604 1.00 95.31 169 LEU A CA 1
ATOM 1307 C C . LEU A 1 169 ? 9.154 -11.399 -7.086 1.00 95.31 169 LEU A C 1
ATOM 1309 O O . LEU A 1 169 ? 8.384 -10.858 -6.299 1.00 95.31 169 LEU A O 1
ATOM 1313 N N . LYS A 1 170 ? 10.209 -12.087 -6.651 1.00 94.38 170 LYS A N 1
ATOM 1314 C CA . LYS A 1 170 ? 10.557 -12.200 -5.230 1.00 94.38 170 LYS A CA 1
ATOM 1315 C C . LYS A 1 170 ? 11.181 -10.891 -4.739 1.00 94.38 170 LYS A C 1
ATOM 1317 O O . LYS A 1 170 ? 11.922 -10.278 -5.506 1.00 94.38 170 LYS A O 1
ATOM 1322 N N . PRO A 1 171 ? 10.944 -10.467 -3.486 1.00 93.69 171 PRO A N 1
ATOM 1323 C CA . PRO A 1 171 ? 11.622 -9.309 -2.901 1.00 93.69 171 PRO A CA 1
ATOM 1324 C C . PRO A 1 171 ? 13.121 -9.574 -2.719 1.00 93.69 171 PRO A C 1
ATOM 1326 O O . PRO A 1 171 ? 13.536 -10.729 -2.591 1.00 93.69 171 PRO A O 1
ATOM 1329 N N . LYS A 1 172 ? 13.934 -8.510 -2.656 1.00 91.75 172 LYS A N 1
ATOM 1330 C CA . LYS A 1 172 ? 15.381 -8.574 -2.349 1.00 91.75 172 LYS A CA 1
ATOM 1331 C C . LYS A 1 172 ? 16.163 -9.574 -3.224 1.00 91.75 172 LYS A C 1
ATOM 1333 O O . LYS A 1 172 ? 17.121 -10.183 -2.751 1.00 91.75 172 LYS A O 1
ATOM 1338 N N . THR A 1 173 ? 15.729 -9.791 -4.464 1.00 92.94 173 THR A N 1
ATOM 1339 C CA . THR A 1 173 ? 16.235 -10.854 -5.343 1.00 92.94 173 THR A CA 1
ATOM 1340 C C . THR A 1 173 ? 16.801 -10.257 -6.627 1.00 92.94 173 THR A C 1
ATOM 1342 O O . THR A 1 173 ? 16.251 -9.301 -7.176 1.00 92.94 173 THR A O 1
ATOM 1345 N N . ASP A 1 174 ? 17.903 -10.828 -7.107 1.00 92.94 174 ASP A N 1
ATOM 1346 C CA . ASP A 1 174 ? 18.544 -10.402 -8.347 1.00 92.94 174 ASP A CA 1
ATOM 1347 C C . ASP A 1 174 ? 17.872 -11.061 -9.558 1.00 92.94 174 ASP A C 1
ATOM 1349 O O . ASP A 1 174 ? 17.615 -12.267 -9.594 1.00 92.94 174 ASP A O 1
ATOM 1353 N N . TYR A 1 175 ? 17.620 -10.255 -10.583 1.00 94.44 175 TYR A N 1
ATOM 1354 C CA . TYR A 1 175 ? 17.035 -10.658 -11.853 1.00 94.44 175 TYR A CA 1
ATOM 1355 C C . TYR A 1 175 ? 17.899 -10.188 -13.017 1.00 94.44 175 TYR A C 1
ATOM 1357 O O . TYR A 1 175 ? 18.689 -9.248 -12.912 1.00 94.44 175 TYR A O 1
ATOM 1365 N N . PHE A 1 176 ? 17.736 -10.855 -14.153 1.00 92.31 176 PHE A N 1
ATOM 1366 C CA . PHE A 1 176 ? 18.436 -10.561 -15.392 1.00 92.31 176 PHE A CA 1
ATOM 1367 C C . PHE A 1 176 ? 17.495 -10.667 -16.581 1.00 92.31 176 PHE A C 1
ATOM 1369 O O . PHE A 1 176 ? 16.799 -11.672 -16.728 1.00 92.31 176 PHE A O 1
ATOM 1376 N N . TYR A 1 177 ? 17.530 -9.671 -17.465 1.00 94.19 177 TYR A N 1
ATOM 1377 C CA . TYR A 1 177 ? 16.833 -9.725 -18.741 1.00 94.19 177 TYR A CA 1
ATOM 1378 C C . TYR A 1 177 ? 17.774 -9.534 -19.924 1.00 94.19 177 TYR A C 1
ATOM 1380 O O . TYR A 1 177 ? 18.794 -8.846 -19.841 1.00 94.19 177 TYR A O 1
ATOM 1388 N N . ALA A 1 178 ? 17.410 -10.153 -21.043 1.00 93.38 178 ALA A N 1
ATOM 1389 C CA . ALA A 1 178 ? 18.136 -10.065 -22.298 1.00 93.38 178 ALA A CA 1
ATOM 1390 C C . ALA A 1 178 ? 17.171 -9.954 -23.477 1.00 93.38 178 ALA A C 1
ATOM 1392 O O . ALA A 1 178 ? 16.113 -10.586 -23.495 1.00 93.38 178 ALA A O 1
ATOM 1393 N N . ILE A 1 179 ? 17.579 -9.181 -24.478 1.00 95.06 179 ILE A N 1
ATOM 1394 C CA . ILE A 1 179 ? 16.871 -9.012 -25.743 1.00 95.06 179 ILE A CA 1
ATOM 1395 C C . ILE A 1 179 ? 17.808 -9.304 -26.908 1.00 95.06 179 ILE A C 1
ATOM 1397 O O . ILE A 1 179 ? 19.018 -9.060 -26.840 1.00 95.06 179 ILE A O 1
ATOM 1401 N N . THR A 1 180 ? 17.246 -9.839 -27.983 1.00 94.06 180 THR A N 1
ATOM 1402 C CA . THR A 1 180 ? 18.003 -10.330 -29.135 1.00 94.06 180 THR A CA 1
ATOM 1403 C C . THR A 1 180 ? 17.508 -9.731 -30.444 1.00 94.06 180 THR A C 1
ATOM 1405 O O . THR A 1 180 ? 16.399 -9.207 -30.529 1.00 94.06 180 THR A O 1
ATOM 1408 N N . ASN A 1 181 ? 18.322 -9.868 -31.485 1.00 93.00 181 ASN A N 1
ATOM 1409 C CA . ASN A 1 181 ? 18.010 -9.453 -32.851 1.00 93.00 181 ASN A CA 1
ATOM 1410 C C . ASN A 1 181 ? 16.891 -10.290 -33.527 1.00 93.00 181 ASN A C 1
ATOM 1412 O O . ASN A 1 181 ? 16.549 -10.037 -34.678 1.00 93.00 181 ASN A O 1
ATOM 1416 N N . GLU A 1 182 ? 16.279 -11.260 -32.831 1.00 93.81 182 GLU A N 1
ATOM 1417 C CA . GLU A 1 182 ? 15.055 -11.934 -33.297 1.00 93.81 182 GLU A CA 1
ATOM 1418 C C . GLU A 1 182 ? 13.824 -11.015 -33.272 1.00 93.81 182 GLU A C 1
ATOM 1420 O O . GLU A 1 182 ? 12.845 -11.279 -33.974 1.00 93.81 182 GLU A O 1
ATOM 1425 N N . ILE A 1 183 ? 13.865 -9.945 -32.472 1.00 95.69 183 ILE A N 1
ATOM 1426 C CA . ILE A 1 183 ? 12.835 -8.906 -32.465 1.00 95.69 183 ILE A CA 1
ATOM 1427 C C . ILE A 1 183 ? 13.021 -8.034 -33.711 1.00 95.69 183 ILE A C 1
ATOM 1429 O O . ILE A 1 183 ? 14.133 -7.604 -34.026 1.00 95.69 183 ILE A O 1
ATOM 1433 N N . LEU A 1 184 ? 11.922 -7.772 -34.420 1.00 94.88 184 LEU A N 1
ATOM 1434 C CA . LEU A 1 184 ? 11.925 -7.027 -35.676 1.00 94.88 184 LEU A CA 1
ATOM 1435 C C . LEU A 1 184 ? 11.294 -5.641 -35.504 1.00 94.88 184 LEU A C 1
ATOM 1437 O O . LEU A 1 184 ? 10.321 -5.481 -34.768 1.00 94.88 184 LEU A O 1
ATOM 1441 N N . ASP A 1 185 ? 11.847 -4.662 -36.213 1.00 95.00 185 ASP A N 1
ATOM 1442 C CA . ASP A 1 185 ? 11.307 -3.311 -36.350 1.00 95.00 185 ASP A CA 1
ATOM 1443 C C . ASP A 1 185 ? 10.058 -3.277 -37.254 1.00 95.00 185 ASP A C 1
ATOM 1445 O O . ASP A 1 185 ? 9.679 -4.280 -37.869 1.00 95.00 185 ASP A O 1
ATOM 1449 N N . GLU A 1 186 ? 9.408 -2.116 -37.371 1.00 94.31 186 GLU A N 1
ATOM 1450 C CA . GLU A 1 186 ? 8.225 -1.959 -38.235 1.00 94.31 186 GLU A CA 1
ATOM 1451 C C . GLU A 1 186 ? 8.500 -2.299 -39.713 1.00 94.31 186 GLU A C 1
ATOM 1453 O O . GLU A 1 186 ? 7.609 -2.738 -40.441 1.00 94.31 186 GLU A O 1
ATOM 1458 N N . GLY A 1 187 ? 9.747 -2.140 -40.161 1.00 92.50 187 GLY A N 1
ATOM 1459 C CA . GLY A 1 187 ? 10.201 -2.487 -41.504 1.00 92.50 187 GLY A CA 1
ATOM 1460 C C . GLY A 1 187 ? 10.599 -3.957 -41.681 1.00 92.50 187 GLY A C 1
ATOM 1461 O O . GLY A 1 187 ? 11.089 -4.307 -42.758 1.00 92.50 187 GLY A O 1
ATOM 1462 N N . GLY A 1 188 ? 10.430 -4.804 -40.661 1.00 93.56 188 GLY A N 1
ATOM 1463 C CA . GLY A 1 188 ? 10.819 -6.215 -40.669 1.00 93.56 188 GLY A CA 1
ATOM 1464 C C . GLY A 1 188 ? 12.326 -6.464 -40.541 1.00 93.56 188 GLY A C 1
ATOM 1465 O O . GLY A 1 188 ? 12.779 -7.570 -40.842 1.00 93.56 188 GLY A O 1
ATOM 1466 N N . ASN A 1 189 ? 13.116 -5.465 -40.136 1.00 94.88 189 ASN A N 1
ATOM 1467 C CA . ASN A 1 189 ? 14.557 -5.609 -39.920 1.00 94.88 189 ASN A CA 1
ATOM 1468 C C . ASN A 1 189 ? 14.848 -5.965 -38.454 1.00 94.88 189 ASN A C 1
ATOM 1470 O O . ASN A 1 189 ? 14.183 -5.439 -37.565 1.00 94.88 189 ASN A O 1
ATOM 1474 N N . PRO A 1 190 ? 15.863 -6.799 -38.181 1.00 94.75 190 PRO A N 1
ATOM 1475 C CA . PRO A 1 190 ? 16.341 -7.050 -36.824 1.00 94.75 190 PRO A CA 1
ATOM 1476 C C . PRO A 1 190 ? 16.689 -5.767 -36.064 1.00 94.75 190 PRO A C 1
ATOM 1478 O O . PRO A 1 190 ? 17.370 -4.888 -36.606 1.00 94.75 190 PRO A O 1
ATOM 1481 N N . ILE A 1 191 ? 16.286 -5.690 -34.793 1.00 95.88 191 ILE A N 1
ATOM 1482 C CA . ILE A 1 191 ? 16.817 -4.676 -33.877 1.00 95.88 191 ILE A CA 1
ATOM 1483 C C . ILE A 1 191 ? 18.321 -4.883 -33.674 1.00 95.88 191 ILE A C 1
ATOM 1485 O O . ILE A 1 191 ? 18.840 -5.995 -33.802 1.00 95.88 191 ILE A O 1
ATOM 1489 N N . SER A 1 192 ? 19.035 -3.815 -33.334 1.00 93.38 192 SER A N 1
ATOM 1490 C CA . SER A 1 192 ? 20.483 -3.863 -33.154 1.00 93.38 192 SER A CA 1
ATOM 1491 C C . SER A 1 192 ? 20.940 -3.192 -31.861 1.00 93.38 192 SER A C 1
ATOM 1493 O O . SER A 1 192 ? 20.235 -2.392 -31.249 1.00 93.38 192 SER A O 1
ATOM 1495 N N . SER A 1 193 ? 22.157 -3.513 -31.450 1.00 91.38 193 SER A N 1
ATOM 1496 C CA . SER A 1 193 ? 22.828 -2.926 -30.298 1.00 91.38 193 SER A CA 1
ATOM 1497 C C . SER A 1 193 ? 23.369 -1.525 -30.602 1.00 91.38 193 SER A C 1
ATOM 1499 O O . SER A 1 193 ? 23.270 -1.012 -31.721 1.00 91.38 193 SER A O 1
ATOM 1501 N N . ILE A 1 194 ? 23.990 -0.919 -29.592 1.00 88.25 194 ILE A N 1
ATOM 1502 C CA . ILE A 1 194 ? 24.690 0.361 -29.675 1.00 88.25 194 ILE A CA 1
ATOM 1503 C C . ILE A 1 194 ? 26.130 0.219 -29.174 1.00 88.25 194 ILE A C 1
ATOM 1505 O O . ILE A 1 194 ? 26.444 -0.627 -28.332 1.00 88.25 194 ILE A O 1
ATOM 1509 N N . GLN A 1 195 ? 27.026 1.067 -29.685 1.00 84.06 195 GLN A N 1
ATOM 1510 C CA . GLN A 1 195 ? 28.465 0.998 -29.414 1.00 84.06 195 GLN A CA 1
ATOM 1511 C C . GLN A 1 195 ? 28.800 1.026 -27.912 1.00 84.06 195 GLN A C 1
ATOM 1513 O O . GLN A 1 195 ? 29.721 0.329 -27.476 1.00 84.06 195 GLN A O 1
ATOM 1518 N N . ALA A 1 196 ? 28.061 1.806 -27.116 1.00 81.19 196 ALA A N 1
ATOM 1519 C CA . ALA A 1 196 ? 28.271 1.912 -25.674 1.00 81.19 196 ALA A CA 1
ATOM 1520 C C . ALA A 1 196 ? 28.054 0.565 -24.959 1.00 81.19 196 ALA A C 1
ATOM 1522 O O . ALA A 1 196 ? 28.949 0.093 -24.254 1.00 81.19 196 ALA A O 1
ATOM 1523 N N . TYR A 1 197 ? 26.922 -0.103 -25.208 1.00 85.88 197 TYR A N 1
ATOM 1524 C CA . TYR A 1 197 ? 26.654 -1.435 -24.659 1.00 85.88 197 TYR A CA 1
ATOM 1525 C C . TYR A 1 197 ? 27.647 -2.476 -25.191 1.00 85.88 197 TYR A C 1
ATOM 1527 O O . TYR A 1 197 ? 28.236 -3.219 -24.406 1.00 85.88 197 TYR A O 1
ATOM 1535 N N . ALA A 1 198 ? 27.903 -2.490 -26.504 1.00 83.88 198 ALA A N 1
ATOM 1536 C CA . ALA A 1 198 ? 28.843 -3.425 -27.126 1.00 83.88 198 ALA A CA 1
ATOM 1537 C C . ALA A 1 198 ? 30.248 -3.345 -26.503 1.00 83.88 198 ALA A C 1
ATOM 1539 O O . ALA A 1 198 ? 30.912 -4.364 -26.312 1.00 83.88 198 ALA A O 1
ATOM 1540 N N . THR A 1 199 ? 30.686 -2.142 -26.122 1.00 79.44 199 THR A N 1
ATOM 1541 C CA . THR A 1 199 ? 31.967 -1.922 -25.435 1.00 79.44 199 THR A CA 1
ATOM 1542 C C . THR A 1 199 ? 31.975 -2.533 -24.029 1.00 79.44 199 THR A C 1
ATOM 1544 O O . THR A 1 199 ? 32.959 -3.174 -23.650 1.00 79.44 199 THR A O 1
ATOM 1547 N N . LEU A 1 200 ? 30.878 -2.395 -23.273 1.00 80.00 200 LEU A N 1
ATOM 1548 C CA . LEU A 1 200 ? 30.730 -3.013 -21.950 1.00 80.00 200 LEU A CA 1
ATOM 1549 C C . LEU A 1 200 ? 30.667 -4.539 -22.034 1.00 80.00 200 LEU A C 1
ATOM 1551 O O . LEU A 1 200 ? 31.376 -5.218 -21.290 1.00 80.00 200 LEU A O 1
ATOM 1555 N N . ALA A 1 201 ? 29.865 -5.077 -22.952 1.00 81.44 201 ALA A N 1
ATOM 1556 C CA . ALA A 1 201 ? 29.708 -6.514 -23.148 1.00 81.44 201 ALA A CA 1
ATOM 1557 C C . ALA A 1 201 ? 30.997 -7.173 -23.676 1.00 81.44 201 ALA A C 1
ATOM 1559 O O . ALA A 1 201 ? 31.349 -8.275 -23.257 1.00 81.44 201 ALA A O 1
ATOM 1560 N N . GLY A 1 202 ? 31.737 -6.476 -24.546 1.00 74.69 202 GLY A N 1
ATOM 1561 C CA . GLY A 1 202 ? 32.995 -6.945 -25.134 1.00 74.69 202 GLY A CA 1
ATOM 1562 C C . GLY A 1 202 ? 34.202 -6.902 -24.193 1.00 74.69 202 GLY A C 1
ATOM 1563 O O . GLY A 1 202 ? 35.236 -7.492 -24.498 1.00 74.69 202 GLY A O 1
ATOM 1564 N N . GLY A 1 203 ? 34.091 -6.242 -23.034 1.00 63.72 203 GLY A N 1
ATOM 1565 C CA . GLY A 1 203 ? 35.128 -6.258 -22.001 1.00 63.72 203 GLY A CA 1
ATOM 1566 C C . GLY A 1 203 ? 36.400 -5.480 -22.349 1.00 63.72 203 GLY A C 1
ATOM 1567 O O . GLY A 1 203 ? 37.473 -5.828 -21.851 1.00 63.72 203 GLY A O 1
ATOM 1568 N N . VAL A 1 204 ? 36.309 -4.443 -23.189 1.00 57.78 204 VAL A N 1
ATOM 1569 C CA . VAL A 1 204 ? 37.461 -3.599 -23.542 1.00 57.78 204 VAL A CA 1
ATOM 1570 C C . VAL A 1 204 ? 37.893 -2.791 -22.309 1.00 57.78 204 VAL A C 1
ATOM 1572 O O . VAL A 1 204 ? 37.235 -1.841 -21.892 1.00 57.78 204 VAL A O 1
ATOM 1575 N N . THR A 1 205 ? 39.022 -3.176 -21.711 1.00 48.53 205 THR A N 1
ATOM 1576 C CA . THR A 1 205 ? 39.609 -2.597 -20.489 1.00 48.53 205 THR A CA 1
ATOM 1577 C C . THR A 1 205 ? 40.253 -1.228 -20.737 1.00 48.53 205 THR A C 1
ATOM 1579 O O . THR A 1 205 ? 41.476 -1.087 -20.681 1.00 48.53 205 THR A O 1
ATOM 1582 N N . LEU A 1 206 ? 39.461 -0.199 -21.023 1.00 49.28 206 LEU A N 1
ATOM 1583 C CA . LEU A 1 206 ? 39.947 1.179 -21.137 1.00 49.28 206 LEU A CA 1
ATOM 1584 C C . LEU A 1 206 ? 39.507 2.009 -19.935 1.00 49.28 206 LEU A C 1
ATOM 1586 O O . LEU A 1 206 ? 38.571 2.774 -20.065 1.00 49.28 206 LEU A O 1
ATOM 1590 N N . GLY A 1 207 ? 40.183 1.890 -18.785 1.00 53.97 207 GLY A N 1
ATOM 1591 C CA . GLY A 1 207 ? 40.152 2.906 -17.715 1.00 53.97 207 GLY A CA 1
ATOM 1592 C C . GLY A 1 207 ? 38.790 3.560 -17.420 1.00 53.97 207 GLY A C 1
ATOM 1593 O O . GLY A 1 207 ? 38.756 4.760 -17.167 1.00 53.97 207 GLY A O 1
ATOM 1594 N N . LEU A 1 208 ? 37.689 2.796 -17.471 1.00 53.41 208 LEU A N 1
ATOM 1595 C CA . LEU A 1 208 ? 36.315 3.317 -17.513 1.00 53.41 208 LEU A CA 1
ATOM 1596 C C . LEU A 1 208 ? 35.804 3.804 -16.137 1.00 53.41 208 LEU A C 1
ATOM 1598 O O . LEU A 1 208 ? 34.631 4.122 -15.979 1.00 53.41 208 LEU A O 1
ATOM 1602 N N . GLY A 1 209 ? 36.669 3.827 -15.119 1.00 63.62 209 GLY A N 1
ATOM 1603 C CA . GLY A 1 209 ? 36.277 3.994 -13.718 1.00 63.62 209 GLY A CA 1
ATOM 1604 C C . GLY A 1 209 ? 35.719 2.709 -13.089 1.00 63.62 209 GLY A C 1
ATOM 1605 O O . GLY A 1 209 ? 35.490 1.703 -13.762 1.00 63.62 209 GLY A O 1
ATOM 1606 N N . GLU A 1 210 ? 35.541 2.716 -11.766 1.00 66.31 210 GLU A N 1
ATOM 1607 C CA . GLU A 1 210 ? 35.096 1.545 -10.992 1.00 66.31 210 GLU A CA 1
ATOM 1608 C C . GLU A 1 210 ? 33.681 1.078 -11.395 1.00 66.31 210 GLU A C 1
ATOM 1610 O O . GLU A 1 210 ? 33.484 -0.122 -11.599 1.00 66.31 210 GLU A O 1
ATOM 1615 N N . ARG A 1 211 ? 32.745 2.018 -11.640 1.00 69.25 211 ARG A N 1
ATOM 1616 C CA . ARG A 1 211 ? 31.368 1.769 -12.139 1.00 69.25 211 ARG A CA 1
ATOM 1617 C C . ARG A 1 211 ? 31.359 0.865 -13.353 1.00 69.25 211 ARG A C 1
ATOM 1619 O O . ARG A 1 211 ? 30.837 -0.242 -13.316 1.00 69.25 211 ARG A O 1
ATOM 1626 N N . LEU A 1 212 ? 31.943 1.339 -14.445 1.00 71.75 212 LEU A N 1
ATOM 1627 C CA . LEU A 1 212 ? 31.821 0.685 -15.740 1.00 71.75 212 LEU A CA 1
ATOM 1628 C C . LEU A 1 212 ? 32.631 -0.617 -15.797 1.00 71.75 212 LEU A C 1
ATOM 1630 O O . LEU A 1 212 ? 32.241 -1.541 -16.505 1.00 71.75 212 LEU A O 1
ATOM 1634 N N . ASN A 1 213 ? 33.695 -0.742 -14.994 1.00 74.06 213 ASN A N 1
ATOM 1635 C CA . ASN A 1 213 ? 34.408 -2.009 -14.817 1.00 74.06 213 ASN A CA 1
ATOM 1636 C C . ASN A 1 213 ? 33.540 -3.065 -14.110 1.00 74.06 213 ASN A C 1
ATOM 1638 O O . ASN A 1 213 ? 33.476 -4.208 -14.573 1.00 74.06 213 ASN A O 1
ATOM 1642 N N . ARG A 1 214 ? 32.858 -2.695 -13.016 1.00 74.94 214 ARG A N 1
ATOM 1643 C CA . ARG A 1 214 ? 31.892 -3.565 -12.323 1.00 74.94 214 ARG A CA 1
ATOM 1644 C C . ARG A 1 214 ? 30.758 -3.955 -13.267 1.00 74.94 214 ARG A C 1
ATOM 1646 O O . ARG A 1 214 ? 30.477 -5.141 -13.426 1.00 74.94 214 ARG A O 1
ATOM 1653 N N . VAL A 1 215 ? 30.184 -2.972 -13.961 1.00 77.31 215 VAL A N 1
ATOM 1654 C CA . VAL A 1 215 ? 29.072 -3.175 -14.894 1.00 77.31 215 VAL A CA 1
ATOM 1655 C C . VAL A 1 215 ? 29.459 -4.115 -16.039 1.00 77.31 215 VAL A C 1
ATOM 1657 O O . VAL A 1 215 ? 28.770 -5.102 -16.286 1.00 77.31 215 VAL A O 1
ATOM 1660 N N . SER A 1 216 ? 30.599 -3.867 -16.691 1.00 80.12 216 SER A N 1
ATOM 1661 C CA . SER A 1 216 ? 31.136 -4.725 -17.757 1.00 80.12 216 SER A CA 1
ATOM 1662 C C . SER A 1 216 ? 31.387 -6.157 -17.270 1.00 80.12 216 SER A C 1
ATOM 1664 O O . SER A 1 216 ? 31.066 -7.120 -17.969 1.00 80.12 216 SER A O 1
ATOM 1666 N N . SER A 1 217 ? 31.914 -6.319 -16.050 1.00 80.12 217 SER A N 1
ATOM 1667 C CA . SER A 1 217 ? 32.129 -7.635 -15.440 1.00 80.12 217 SER A CA 1
ATOM 1668 C C . SER A 1 217 ? 30.817 -8.401 -15.250 1.00 80.12 217 SER A C 1
ATOM 1670 O O . SER A 1 217 ? 30.735 -9.567 -15.640 1.00 80.12 217 SER A O 1
ATOM 1672 N N . ILE A 1 218 ? 29.793 -7.743 -14.700 1.00 81.69 218 ILE A N 1
ATOM 1673 C CA . ILE A 1 218 ? 28.467 -8.326 -14.462 1.00 81.69 218 ILE A CA 1
ATOM 1674 C C . ILE A 1 218 ? 27.805 -8.718 -15.790 1.00 81.69 218 ILE A C 1
ATOM 1676 O O . ILE A 1 218 ? 27.482 -9.891 -15.967 1.00 81.69 218 ILE A O 1
ATOM 1680 N N . ILE A 1 219 ? 27.703 -7.797 -16.758 1.00 84.25 219 ILE A N 1
ATOM 1681 C CA . ILE A 1 219 ? 27.086 -8.054 -18.076 1.00 84.25 219 ILE A CA 1
ATOM 1682 C C . ILE A 1 219 ? 27.760 -9.235 -18.786 1.00 84.25 219 ILE A C 1
ATOM 1684 O O . ILE A 1 219 ? 27.083 -10.128 -19.292 1.00 84.25 219 ILE A O 1
ATOM 1688 N N . ARG A 1 220 ? 29.098 -9.293 -18.790 1.00 83.56 220 ARG A N 1
ATOM 1689 C CA . ARG A 1 220 ? 29.828 -10.388 -19.443 1.00 83.56 220 ARG A CA 1
ATOM 1690 C C . ARG A 1 220 ? 29.548 -11.739 -18.789 1.00 83.56 220 ARG A C 1
ATOM 1692 O O . ARG A 1 220 ? 29.330 -12.720 -19.495 1.00 83.56 220 ARG A O 1
ATOM 1699 N N . LYS A 1 221 ? 29.568 -11.801 -17.454 1.00 82.75 221 LYS A N 1
ATOM 1700 C CA . LYS A 1 221 ? 29.266 -13.042 -16.730 1.00 82.75 221 LYS A CA 1
ATOM 1701 C C . LYS A 1 221 ? 27.812 -13.481 -16.953 1.00 82.75 221 LYS A C 1
ATOM 1703 O O . LYS A 1 221 ? 27.573 -14.677 -17.087 1.00 82.75 221 LYS A O 1
ATOM 1708 N N . LEU A 1 222 ? 26.866 -12.541 -17.013 1.00 80.69 222 LEU A N 1
ATOM 1709 C CA . LEU A 1 222 ? 25.449 -12.820 -17.269 1.00 80.69 222 LEU A CA 1
ATOM 1710 C C . LEU A 1 222 ? 25.228 -13.388 -18.667 1.00 80.69 222 LEU A C 1
ATOM 1712 O O . LEU A 1 222 ? 24.629 -14.449 -18.805 1.00 80.69 222 LEU A O 1
ATOM 1716 N N . ASN A 1 223 ? 25.782 -12.727 -19.686 1.00 83.56 223 ASN A N 1
ATOM 1717 C CA . ASN A 1 223 ? 25.702 -13.202 -21.063 1.00 83.56 223 ASN A CA 1
ATOM 1718 C C . ASN A 1 223 ? 26.286 -14.618 -21.171 1.00 83.56 223 ASN A C 1
ATOM 1720 O O . ASN A 1 223 ? 25.611 -15.514 -21.671 1.00 83.56 223 ASN A O 1
ATOM 1724 N N . GLN A 1 224 ? 27.479 -14.857 -20.613 1.00 81.44 224 GLN A N 1
ATOM 1725 C CA . GLN A 1 224 ? 28.075 -16.197 -20.602 1.00 81.44 224 GLN A CA 1
ATOM 1726 C C . GLN A 1 224 ? 27.183 -17.231 -19.897 1.00 81.44 224 GLN A C 1
ATOM 1728 O O . GLN A 1 224 ? 26.967 -18.312 -20.433 1.00 81.44 224 GLN A O 1
ATOM 1733 N N . SER A 1 225 ? 26.629 -16.894 -18.729 1.00 82.06 225 SER A N 1
ATOM 1734 C CA . SER A 1 225 ? 25.767 -17.812 -17.971 1.00 82.06 225 SER A CA 1
ATOM 1735 C C . SER A 1 225 ? 24.482 -18.144 -18.731 1.00 82.06 225 SER A C 1
ATOM 1737 O O . SER A 1 225 ? 24.040 -19.288 -18.707 1.00 82.06 225 SER A O 1
ATOM 1739 N N . MET A 1 226 ? 23.904 -17.173 -19.445 1.00 81.50 226 MET A N 1
ATOM 1740 C CA . MET A 1 226 ? 22.734 -17.387 -20.300 1.00 81.50 226 MET A CA 1
ATOM 1741 C C . MET A 1 226 ? 23.038 -18.355 -21.449 1.00 81.50 226 MET A C 1
ATOM 1743 O O . MET A 1 226 ? 22.237 -19.247 -21.713 1.00 81.50 226 MET A O 1
ATOM 1747 N N . PHE A 1 227 ? 24.197 -18.215 -22.095 1.00 80.50 227 PHE A N 1
ATOM 1748 C CA . PHE A 1 227 ? 24.641 -19.139 -23.142 1.00 80.50 227 PHE A CA 1
ATOM 1749 C C . PHE A 1 227 ? 24.840 -20.564 -22.616 1.00 80.50 227 PHE A C 1
ATOM 1751 O O . PHE A 1 227 ? 24.436 -21.530 -23.259 1.00 80.50 227 PHE A O 1
ATOM 1758 N N . ASP A 1 228 ? 25.427 -20.702 -21.425 1.00 80.38 228 ASP A N 1
ATOM 1759 C CA . ASP A 1 228 ? 25.749 -22.009 -20.848 1.00 80.38 228 ASP A CA 1
ATOM 1760 C C . ASP A 1 228 ? 24.492 -22.836 -20.504 1.00 80.38 228 ASP A C 1
ATOM 1762 O O . ASP A 1 228 ? 24.533 -24.067 -20.549 1.00 80.38 228 ASP A O 1
ATOM 1766 N N . ILE A 1 229 ? 23.372 -22.183 -20.171 1.00 75.50 229 ILE A N 1
ATOM 1767 C CA . ILE A 1 229 ? 22.120 -22.854 -19.773 1.00 75.50 229 ILE A CA 1
ATOM 1768 C C . ILE A 1 229 ? 21.065 -22.921 -20.879 1.00 75.50 229 ILE A C 1
ATOM 1770 O O . ILE A 1 229 ? 20.166 -23.760 -20.809 1.00 75.50 229 ILE A O 1
ATOM 1774 N N . ASN A 1 230 ? 21.126 -22.022 -21.863 1.00 68.38 230 ASN A N 1
ATOM 1775 C CA . ASN A 1 230 ? 20.118 -21.897 -22.903 1.00 68.38 230 ASN A CA 1
ATOM 1776 C C . ASN A 1 230 ? 20.763 -22.118 -24.272 1.00 68.38 230 ASN A C 1
ATOM 1778 O O . ASN A 1 230 ? 21.237 -21.186 -24.915 1.00 68.38 230 ASN A O 1
ATOM 1782 N N . SER A 1 231 ? 20.721 -23.367 -24.744 1.00 68.31 231 SER A N 1
ATOM 1783 C CA . SER A 1 231 ? 21.241 -23.743 -26.063 1.00 68.31 231 SER A CA 1
ATOM 1784 C C . SER A 1 231 ? 20.484 -23.113 -27.241 1.00 68.31 231 SER A C 1
ATOM 1786 O O . SER A 1 231 ? 20.884 -23.318 -28.384 1.00 68.31 231 SER A O 1
ATOM 1788 N N . GLU A 1 232 ? 19.375 -22.409 -26.988 1.00 68.44 232 GLU A N 1
ATOM 1789 C CA . GLU A 1 232 ? 18.587 -21.702 -28.003 1.00 68.44 232 GLU A CA 1
ATOM 1790 C C . GLU A 1 232 ? 19.041 -20.244 -28.191 1.00 68.44 232 GLU A C 1
ATOM 1792 O O . GLU A 1 232 ? 18.726 -19.650 -29.220 1.00 68.44 232 GLU A O 1
ATOM 1797 N N . VAL A 1 233 ? 19.805 -19.670 -27.248 1.00 75.44 233 VAL A N 1
ATOM 1798 C CA . VAL A 1 233 ? 20.278 -18.278 -27.326 1.00 75.44 233 VAL A CA 1
ATOM 1799 C C . VAL A 1 233 ? 21.735 -18.234 -27.768 1.00 75.44 233 VAL A C 1
ATOM 1801 O O . VAL A 1 233 ? 22.643 -18.555 -27.003 1.00 75.44 233 VAL A O 1
ATOM 1804 N N . ASP A 1 234 ? 21.969 -17.772 -28.995 1.00 77.62 234 ASP A N 1
ATOM 1805 C CA . ASP A 1 234 ? 23.316 -17.435 -29.455 1.00 77.62 234 ASP A CA 1
ATOM 1806 C C . ASP A 1 234 ? 23.758 -16.089 -28.854 1.00 77.62 234 ASP A C 1
ATOM 1808 O O . ASP A 1 234 ? 23.043 -15.087 -28.950 1.00 77.62 234 ASP A O 1
ATOM 1812 N N . LEU A 1 235 ? 24.957 -16.040 -28.265 1.00 73.69 235 LEU A N 1
ATOM 1813 C CA . LEU A 1 235 ? 25.563 -14.791 -27.789 1.00 73.69 235 LEU A CA 1
ATOM 1814 C C . LEU A 1 235 ? 25.713 -13.764 -28.909 1.00 73.69 235 LEU A C 1
ATOM 1816 O O . LEU A 1 235 ? 25.621 -12.565 -28.643 1.00 73.69 235 LEU A O 1
ATOM 1820 N N . SER A 1 236 ? 25.898 -14.220 -30.153 1.00 75.12 236 SER A N 1
ATOM 1821 C CA . SER A 1 236 ? 25.939 -13.345 -31.323 1.00 75.12 236 SER A CA 1
ATOM 1822 C C . SER A 1 236 ? 24.603 -12.684 -31.628 1.00 75.12 236 SER A C 1
ATOM 1824 O O . SER A 1 236 ? 24.574 -11.788 -32.456 1.00 75.12 236 SER A O 1
ATOM 1826 N N . ASN A 1 237 ? 23.501 -13.094 -30.996 1.00 86.31 237 ASN A N 1
ATOM 1827 C CA . ASN A 1 237 ? 22.179 -12.506 -31.208 1.00 86.31 237 ASN A CA 1
ATOM 1828 C C . ASN A 1 237 ? 21.782 -11.535 -30.095 1.00 86.31 237 ASN A C 1
ATOM 1830 O O . ASN A 1 237 ? 20.814 -10.798 -30.265 1.00 86.31 237 ASN A O 1
ATOM 1834 N N . VAL A 1 238 ? 22.510 -11.504 -28.973 1.00 89.19 238 VAL A N 1
ATOM 1835 C CA . VAL A 1 238 ? 22.205 -10.616 -27.844 1.00 89.19 238 VAL A CA 1
ATOM 1836 C C . VAL A 1 238 ? 22.483 -9.168 -28.234 1.00 89.19 238 VAL A C 1
ATOM 1838 O O . VAL A 1 238 ? 23.618 -8.771 -28.506 1.00 89.19 238 VAL A O 1
ATOM 1841 N N . VAL A 1 239 ? 21.417 -8.375 -28.243 1.00 92.12 239 VAL A N 1
ATOM 1842 C CA . VAL A 1 239 ? 21.430 -6.953 -28.592 1.00 92.12 239 VAL A CA 1
ATOM 1843 C C . VAL A 1 239 ? 21.619 -6.095 -27.346 1.00 92.12 239 VAL A C 1
ATOM 1845 O O . VAL A 1 239 ? 22.376 -5.123 -27.382 1.00 92.12 239 VAL A O 1
ATOM 1848 N N . PHE A 1 240 ? 20.980 -6.468 -26.239 1.00 92.62 240 PHE A N 1
ATOM 1849 C CA . PHE A 1 240 ? 21.134 -5.806 -24.949 1.00 92.62 240 PHE A CA 1
ATOM 1850 C C . PHE A 1 240 ? 20.780 -6.758 -23.809 1.00 92.62 240 PHE A C 1
ATOM 1852 O O . PHE A 1 240 ? 19.990 -7.689 -23.979 1.00 92.62 240 PHE A O 1
ATOM 1859 N N . SER A 1 241 ? 21.378 -6.529 -22.644 1.00 91.88 241 SER A N 1
ATOM 1860 C CA . SER A 1 241 ? 21.077 -7.284 -21.437 1.00 91.88 241 SER A CA 1
ATOM 1861 C C . SER A 1 241 ? 21.438 -6.494 -20.182 1.00 91.88 241 SER A C 1
ATOM 1863 O O . SER A 1 241 ? 22.372 -5.688 -20.193 1.00 91.88 241 SER A O 1
ATOM 1865 N N . MET A 1 242 ? 20.693 -6.708 -19.100 1.00 90.38 242 MET A N 1
ATOM 1866 C CA . MET A 1 242 ? 20.863 -5.956 -17.861 1.00 90.38 242 MET A CA 1
ATOM 1867 C C . MET A 1 242 ? 20.372 -6.756 -16.656 1.00 90.38 242 MET A C 1
ATOM 1869 O O . MET A 1 242 ? 19.407 -7.514 -16.751 1.00 90.38 242 MET A O 1
ATOM 1873 N N . ALA A 1 243 ? 21.048 -6.583 -15.521 1.00 90.19 243 ALA A N 1
ATOM 1874 C CA . ALA A 1 243 ? 20.584 -7.092 -14.234 1.00 90.19 243 ALA A CA 1
ATOM 1875 C C . ALA A 1 243 ? 19.911 -5.995 -13.408 1.00 90.19 243 ALA A C 1
ATOM 1877 O O . ALA A 1 243 ? 20.103 -4.805 -13.656 1.00 90.19 243 ALA A O 1
ATOM 1878 N N . TYR A 1 244 ? 19.138 -6.396 -12.411 1.00 91.88 244 TYR A N 1
ATOM 1879 C CA . TYR A 1 244 ? 18.539 -5.501 -11.432 1.00 91.88 244 TYR A CA 1
ATOM 1880 C C . TYR A 1 244 ? 18.153 -6.282 -10.177 1.00 91.88 244 TYR A C 1
ATOM 1882 O O . TYR A 1 244 ? 17.965 -7.495 -10.237 1.00 91.88 244 TYR A O 1
ATOM 1890 N N . THR A 1 245 ? 18.019 -5.581 -9.057 1.00 92.00 245 THR A N 1
ATOM 1891 C CA . THR A 1 245 ? 17.580 -6.160 -7.784 1.00 92.00 245 THR A CA 1
ATOM 1892 C C . THR A 1 245 ? 16.196 -5.624 -7.460 1.00 92.00 245 THR A C 1
ATOM 1894 O O . THR A 1 245 ? 15.952 -4.422 -7.582 1.00 92.00 245 THR A O 1
ATOM 1897 N N . THR A 1 246 ? 15.274 -6.498 -7.077 1.00 94.56 246 THR A N 1
ATOM 1898 C CA . THR A 1 246 ? 13.948 -6.089 -6.608 1.00 94.56 246 THR A CA 1
ATOM 1899 C C . THR A 1 246 ? 14.021 -5.475 -5.213 1.00 94.56 246 THR A C 1
ATOM 1901 O O . THR A 1 246 ? 14.841 -5.871 -4.381 1.00 94.56 246 THR A O 1
ATOM 1904 N N . GLN A 1 247 ? 13.147 -4.506 -4.950 1.00 93.19 247 GLN A N 1
ATOM 1905 C CA . GLN A 1 247 ? 13.051 -3.826 -3.661 1.00 93.19 247 GLN A CA 1
ATOM 1906 C C . GLN A 1 247 ? 12.682 -4.780 -2.520 1.00 93.19 247 GLN A C 1
ATOM 1908 O O . GLN A 1 247 ? 12.234 -5.920 -2.720 1.00 93.19 247 GLN A O 1
ATOM 1913 N N . SER A 1 248 ? 12.847 -4.289 -1.299 1.00 93.25 248 SER A N 1
ATOM 1914 C CA . SER A 1 248 ? 12.273 -4.931 -0.127 1.00 93.25 248 SER A CA 1
ATOM 1915 C C . SER A 1 248 ? 10.765 -4.669 -0.018 1.00 93.25 248 SER A C 1
ATOM 1917 O O . SER A 1 248 ? 10.258 -3.618 -0.406 1.00 93.25 248 SER A O 1
ATOM 1919 N N . ILE A 1 249 ? 10.029 -5.635 0.532 1.00 92.50 249 ILE A N 1
ATOM 1920 C CA . ILE A 1 249 ? 8.594 -5.513 0.815 1.00 92.50 249 ILE A CA 1
ATOM 1921 C C . ILE A 1 249 ? 8.388 -5.849 2.288 1.00 92.50 249 ILE A C 1
ATOM 1923 O O . ILE A 1 249 ? 9.014 -6.769 2.800 1.00 92.50 249 ILE A O 1
ATOM 1927 N N . GLY A 1 250 ? 7.539 -5.083 2.970 1.00 91.81 250 GLY A N 1
ATOM 1928 C CA . GLY A 1 250 ? 7.178 -5.315 4.371 1.00 91.81 250 GLY A CA 1
ATOM 1929 C C . GLY A 1 250 ? 8.115 -4.767 5.432 1.00 91.81 250 GLY A C 1
ATOM 1930 O O . GLY A 1 250 ? 7.617 -4.376 6.483 1.00 91.81 250 GLY A O 1
ATOM 1931 N N . GLU A 1 251 ? 9.406 -4.590 5.146 1.00 92.44 251 GLU A N 1
ATOM 1932 C CA . GLU A 1 251 ? 10.417 -4.197 6.146 1.00 92.44 251 GLU A CA 1
ATOM 1933 C C . GLU A 1 251 ? 9.986 -2.995 7.008 1.00 92.44 251 GLU A C 1
ATOM 1935 O O . GLU A 1 251 ? 9.958 -3.069 8.235 1.00 92.44 251 GLU A O 1
ATOM 1940 N N . THR A 1 252 ? 9.560 -1.886 6.390 1.00 94.56 252 THR A N 1
ATOM 1941 C CA . THR A 1 252 ? 9.098 -0.703 7.136 1.00 94.56 252 THR A CA 1
ATOM 1942 C C . THR A 1 252 ? 7.918 -1.016 8.055 1.00 94.56 252 THR A C 1
ATOM 1944 O O . THR A 1 252 ? 7.920 -0.607 9.216 1.00 94.56 252 THR A O 1
ATOM 1947 N N . THR A 1 253 ? 6.905 -1.735 7.571 1.00 96.00 253 THR A N 1
ATOM 1948 C CA . THR A 1 253 ? 5.696 -2.027 8.351 1.00 96.00 253 THR A CA 1
ATOM 1949 C C . THR A 1 253 ? 5.974 -3.035 9.462 1.00 96.00 253 THR A C 1
ATOM 1951 O O . THR A 1 253 ? 5.565 -2.809 10.601 1.00 96.00 253 THR A O 1
ATOM 1954 N N . GLU A 1 254 ? 6.731 -4.090 9.172 1.00 94.25 254 GLU A N 1
ATOM 1955 C CA . GLU A 1 254 ? 7.072 -5.160 10.112 1.00 94.25 254 GLU A CA 1
ATOM 1956 C C . GLU A 1 254 ? 7.986 -4.664 11.233 1.00 94.25 254 GLU A C 1
ATOM 1958 O O . GLU A 1 254 ? 7.647 -4.804 12.411 1.00 94.25 254 GLU A O 1
ATOM 1963 N N . HIS A 1 255 ? 9.090 -3.990 10.898 1.00 95.25 255 HIS A N 1
ATOM 1964 C CA . HIS A 1 255 ? 10.005 -3.459 11.908 1.00 95.25 255 HIS A CA 1
ATOM 1965 C C . HIS A 1 255 ? 9.354 -2.362 12.758 1.00 95.25 255 HIS A C 1
ATOM 1967 O O . HIS A 1 255 ? 9.640 -2.261 13.952 1.00 95.25 255 HIS A O 1
ATOM 1973 N N . THR A 1 256 ? 8.448 -1.558 12.191 1.00 97.00 256 THR A N 1
ATOM 1974 C CA . THR A 1 256 ? 7.710 -0.543 12.964 1.00 97.00 256 THR A CA 1
ATOM 1975 C C . THR A 1 256 ? 6.686 -1.183 13.901 1.00 97.00 256 THR A C 1
ATOM 1977 O O . THR A 1 256 ? 6.637 -0.810 15.075 1.00 97.00 256 THR A O 1
ATOM 1980 N N . LYS A 1 257 ? 5.916 -2.181 13.434 1.00 96.75 257 LYS A N 1
ATOM 1981 C CA . LYS A 1 257 ? 4.999 -2.978 14.274 1.00 96.75 257 LYS A CA 1
ATOM 1982 C C . LYS A 1 257 ? 5.762 -3.626 15.432 1.00 96.75 257 LYS A C 1
ATOM 1984 O O . LYS A 1 257 ? 5.354 -3.506 16.588 1.00 96.75 257 LYS A O 1
ATOM 1989 N N . LEU A 1 258 ? 6.913 -4.231 15.148 1.00 95.44 258 LEU A N 1
ATOM 1990 C CA . LEU A 1 258 ? 7.773 -4.829 16.165 1.00 95.44 258 LEU A CA 1
ATOM 1991 C C . LEU A 1 258 ? 8.314 -3.784 17.148 1.00 95.44 258 LEU A C 1
ATOM 1993 O O . LEU A 1 258 ? 8.287 -4.007 18.358 1.00 95.44 258 LEU A O 1
ATOM 1997 N N . ALA A 1 259 ? 8.772 -2.630 16.662 1.00 96.44 259 ALA A N 1
ATOM 1998 C CA . ALA A 1 259 ? 9.262 -1.542 17.506 1.00 96.44 259 ALA A CA 1
ATOM 1999 C C . ALA A 1 259 ? 8.169 -0.992 18.441 1.00 96.44 259 ALA A C 1
ATOM 2001 O O . ALA A 1 259 ? 8.453 -0.694 19.604 1.00 96.44 259 ALA A O 1
ATOM 2002 N N . ILE A 1 260 ? 6.917 -0.914 17.972 1.00 97.38 260 ILE A N 1
ATOM 2003 C CA . ILE A 1 260 ? 5.745 -0.572 18.791 1.00 97.38 260 ILE A CA 1
ATOM 2004 C C . ILE A 1 260 ? 5.574 -1.588 19.922 1.00 97.38 260 ILE A C 1
ATOM 2006 O O . ILE A 1 260 ? 5.535 -1.198 21.090 1.00 97.38 260 ILE A O 1
ATOM 2010 N N . VAL A 1 261 ? 5.533 -2.882 19.594 1.00 96.56 261 VAL A N 1
ATOM 2011 C CA . VAL A 1 261 ? 5.365 -3.959 20.581 1.00 96.56 261 VAL A CA 1
ATOM 2012 C C . VAL A 1 261 ? 6.502 -3.958 21.602 1.00 96.56 261 VAL A C 1
ATOM 2014 O O . VAL A 1 261 ? 6.253 -3.971 22.806 1.00 96.56 261 VAL A O 1
ATOM 2017 N N . LYS A 1 262 ? 7.750 -3.814 21.148 1.00 95.75 262 LYS A N 1
ATOM 2018 C CA . LYS A 1 262 ? 8.920 -3.691 22.028 1.00 95.75 262 LYS A CA 1
ATOM 2019 C C . LYS A 1 262 ? 8.868 -2.460 22.923 1.00 95.75 262 LYS A C 1
ATOM 2021 O O . LYS A 1 262 ? 9.353 -2.506 24.054 1.00 95.75 262 LYS A O 1
ATOM 2026 N N . GLY A 1 263 ? 8.294 -1.359 22.445 1.00 95.38 263 GLY A N 1
ATOM 2027 C CA . GLY A 1 263 ? 7.995 -0.196 23.274 1.00 95.38 263 GLY A CA 1
ATOM 2028 C C . GLY A 1 263 ? 7.025 -0.547 24.399 1.00 95.38 263 GLY A C 1
ATOM 2029 O O . GLY A 1 263 ? 7.320 -0.281 25.563 1.00 95.38 263 GLY A O 1
ATOM 2030 N N . LEU A 1 264 ? 5.916 -1.214 24.075 1.00 94.44 264 LEU A N 1
ATOM 2031 C CA . LEU A 1 264 ? 4.915 -1.635 25.058 1.00 94.44 264 LEU A CA 1
ATOM 2032 C C . LEU A 1 264 ? 5.480 -2.612 26.100 1.00 94.44 264 LEU A C 1
ATOM 2034 O O . LEU A 1 264 ? 5.280 -2.382 27.291 1.00 94.44 264 LEU A O 1
ATOM 2038 N N . GLU A 1 265 ? 6.262 -3.619 25.694 1.00 93.81 265 GLU A N 1
ATOM 2039 C CA . GLU A 1 265 ? 6.954 -4.534 26.625 1.00 93.81 265 GLU A CA 1
ATOM 2040 C C . GLU A 1 265 ? 7.870 -3.785 27.609 1.00 93.81 265 GLU A C 1
ATOM 2042 O O . GLU A 1 265 ? 8.027 -4.173 28.767 1.00 93.81 265 GLU A O 1
ATOM 2047 N N . ARG A 1 266 ? 8.476 -2.678 27.160 1.00 94.06 266 ARG A N 1
ATOM 2048 C CA . ARG A 1 266 ? 9.368 -1.826 27.966 1.00 94.06 266 ARG A CA 1
ATOM 2049 C C . ARG A 1 266 ? 8.617 -0.760 28.772 1.00 94.06 266 ARG A C 1
ATOM 2051 O O . ARG A 1 266 ? 9.258 0.034 29.467 1.00 94.06 266 ARG A O 1
ATOM 2058 N N . GLY A 1 267 ? 7.286 -0.749 28.708 1.00 93.81 267 GLY A N 1
ATOM 2059 C CA . GLY A 1 267 ? 6.409 0.141 29.464 1.00 93.81 267 GLY A CA 1
ATOM 2060 C C . GLY A 1 267 ? 6.015 1.442 28.760 1.00 93.81 267 GLY A C 1
ATOM 2061 O O . GLY A 1 267 ? 5.475 2.311 29.437 1.00 93.81 267 GLY A O 1
ATOM 2062 N N . GLY A 1 268 ? 6.280 1.591 27.457 1.00 95.12 268 GLY A N 1
ATOM 2063 C CA . GLY A 1 268 ? 5.855 2.750 26.662 1.00 95.12 268 GLY A CA 1
ATOM 2064 C C . GLY A 1 268 ? 6.701 3.003 25.405 1.00 95.12 268 GLY A C 1
ATOM 2065 O O . GLY A 1 268 ? 7.878 2.631 25.326 1.00 95.12 268 GLY A O 1
ATOM 2066 N N . LEU A 1 269 ? 6.114 3.657 24.395 1.00 97.00 269 LEU A N 1
ATOM 2067 C CA . LEU A 1 269 ? 6.794 3.942 23.121 1.00 97.00 269 LEU A CA 1
ATOM 2068 C C . LEU A 1 269 ? 7.995 4.887 23.286 1.00 97.00 269 LEU A C 1
ATOM 2070 O O . LEU A 1 269 ? 8.962 4.793 22.528 1.00 97.00 269 LEU A O 1
ATOM 2074 N N . GLU A 1 270 ? 7.999 5.738 24.314 1.00 94.75 270 GLU A N 1
ATOM 2075 C CA . GLU A 1 270 ? 9.088 6.665 24.647 1.00 94.75 270 GLU A CA 1
ATOM 2076 C C . GLU A 1 270 ? 10.396 5.957 25.044 1.00 94.75 270 GLU A C 1
ATOM 2078 O O . GLU A 1 270 ? 11.467 6.570 25.111 1.00 94.75 270 GLU A O 1
ATOM 2083 N N . ARG A 1 271 ? 10.345 4.642 25.292 1.00 94.62 271 ARG A N 1
ATOM 2084 C CA . ARG A 1 271 ? 11.539 3.810 25.507 1.00 94.62 271 ARG A CA 1
ATOM 2085 C C . ARG A 1 271 ? 12.312 3.554 24.220 1.00 94.62 271 ARG A C 1
ATOM 2087 O O . ARG A 1 271 ? 13.539 3.394 24.288 1.00 94.62 271 ARG A O 1
ATOM 2094 N N . ILE A 1 272 ? 11.602 3.548 23.094 1.00 95.88 272 ILE A N 1
ATOM 2095 C CA . ILE A 1 272 ? 12.118 3.305 21.748 1.00 95.88 272 ILE A CA 1
ATOM 2096 C C . ILE A 1 272 ? 12.300 4.632 21.001 1.00 95.88 272 ILE A C 1
ATOM 2098 O O . ILE A 1 272 ? 13.425 4.965 20.629 1.00 95.88 272 ILE A O 1
ATOM 2102 N N . TRP A 1 273 ? 11.236 5.427 20.860 1.00 97.00 273 TRP A N 1
ATOM 2103 C CA . TRP A 1 273 ? 11.268 6.716 20.163 1.00 97.00 273 TRP A CA 1
ATOM 2104 C C . TRP A 1 273 ? 11.663 7.860 21.103 1.00 97.00 273 TRP A C 1
ATOM 2106 O O . TRP A 1 273 ? 10.846 8.436 21.822 1.00 97.00 273 TRP A O 1
ATOM 2116 N N . LYS A 1 274 ? 12.949 8.212 21.068 1.00 92.25 274 LYS A N 1
ATOM 2117 C CA . LYS A 1 274 ? 13.569 9.296 21.845 1.00 92.25 274 LYS A CA 1
ATOM 2118 C C . LYS A 1 274 ? 14.686 9.988 21.061 1.00 92.25 274 LYS A C 1
ATOM 2120 O O . LYS A 1 274 ? 15.248 9.424 20.118 1.00 92.25 274 LYS A O 1
ATOM 2125 N N . GLY A 1 275 ? 15.050 11.202 21.472 1.00 93.38 275 GLY A N 1
ATOM 2126 C CA . GLY A 1 275 ? 16.107 11.969 20.803 1.00 93.38 275 GLY A CA 1
ATOM 2127 C C . GLY A 1 275 ? 15.777 12.196 19.325 1.00 93.38 275 GLY A C 1
ATOM 2128 O O . GLY A 1 275 ? 14.654 12.568 19.004 1.00 93.38 275 GLY A O 1
ATOM 2129 N N . ALA A 1 276 ? 16.714 11.918 18.414 1.00 94.81 276 ALA A N 1
ATOM 2130 C CA . ALA A 1 276 ? 16.520 12.181 16.983 1.00 94.81 276 ALA A CA 1
ATOM 2131 C C . ALA A 1 276 ? 15.406 11.344 16.318 1.00 94.81 276 ALA A C 1
ATOM 2133 O O . ALA A 1 276 ? 14.918 11.726 15.255 1.00 94.81 276 ALA A O 1
ATOM 2134 N N . SER A 1 277 ? 14.976 10.235 16.938 1.00 96.44 277 SER A N 1
ATOM 2135 C CA . SER A 1 277 ? 13.829 9.437 16.466 1.00 96.44 277 SER A CA 1
ATOM 2136 C C . SER A 1 277 ? 12.469 10.029 16.865 1.00 96.44 277 SER A C 1
ATOM 2138 O O . SER A 1 277 ? 11.460 9.718 16.240 1.00 96.44 277 SER A O 1
ATOM 2140 N N . ASN A 1 278 ? 12.448 10.926 17.856 1.00 97.44 278 ASN A N 1
ATOM 2141 C CA . ASN A 1 278 ? 11.298 11.730 18.274 1.00 97.44 278 ASN A CA 1
ATOM 2142 C C . ASN A 1 278 ? 11.708 13.217 18.246 1.00 97.44 278 ASN A C 1
ATOM 2144 O O . ASN A 1 278 ? 11.889 13.840 19.299 1.00 97.44 278 ASN A O 1
ATOM 2148 N N . PRO A 1 279 ? 11.927 13.790 17.045 1.00 95.25 279 PRO A N 1
ATOM 2149 C CA . PRO A 1 279 ? 12.569 15.095 16.872 1.00 95.25 279 PRO A CA 1
ATOM 2150 C C . PRO A 1 279 ? 11.808 16.257 17.521 1.00 95.25 279 PRO A C 1
ATOM 2152 O O . PRO A 1 279 ? 12.393 17.308 17.771 1.00 95.25 279 PRO A O 1
ATOM 2155 N N . ARG A 1 280 ? 10.512 16.083 17.798 1.00 95.56 280 ARG A N 1
ATOM 2156 C CA . ARG A 1 280 ? 9.660 17.102 18.421 1.00 95.56 280 ARG A CA 1
ATOM 2157 C C . ARG A 1 280 ? 9.394 16.851 19.903 1.00 95.56 280 ARG A C 1
ATOM 2159 O O . ARG A 1 280 ? 8.621 17.590 20.502 1.00 95.56 280 ARG A O 1
ATOM 2166 N N . ASN A 1 281 ? 10.035 15.837 20.490 1.00 96.44 281 ASN A N 1
ATOM 2167 C CA . ASN A 1 281 ? 9.826 15.428 21.878 1.00 96.44 281 ASN A CA 1
ATOM 2168 C C . ASN A 1 281 ? 8.330 15.250 22.206 1.00 96.44 281 ASN A C 1
ATOM 2170 O O . ASN A 1 281 ? 7.842 15.742 23.224 1.00 96.44 281 ASN A O 1
ATOM 2174 N N . VAL A 1 282 ? 7.610 14.587 21.295 1.00 97.25 282 VAL A N 1
ATOM 2175 C CA . VAL A 1 282 ? 6.198 14.222 21.439 1.00 97.25 282 VAL A CA 1
ATOM 2176 C C . VAL A 1 282 ? 6.042 13.375 22.700 1.00 97.25 282 VAL A C 1
ATOM 2178 O O . VAL A 1 282 ? 6.830 12.451 22.916 1.00 97.25 282 VAL A O 1
ATOM 2181 N N . ASP A 1 283 ? 5.042 13.687 23.521 1.00 97.50 283 ASP A N 1
ATOM 2182 C CA . ASP A 1 283 ? 4.651 12.844 24.649 1.00 97.50 283 ASP A CA 1
ATOM 2183 C C . ASP A 1 283 ? 3.869 11.632 24.133 1.00 97.50 283 ASP A C 1
ATOM 2185 O O . ASP A 1 283 ? 2.846 11.785 23.469 1.00 97.50 283 ASP A O 1
ATOM 2189 N N . LEU A 1 284 ? 4.381 10.433 24.413 1.00 97.69 284 LEU A N 1
ATOM 2190 C CA . LEU A 1 284 ? 3.835 9.163 23.928 1.00 97.69 284 LEU A CA 1
ATOM 2191 C C . LEU A 1 284 ? 3.164 8.342 25.034 1.00 97.69 284 LEU A C 1
ATOM 2193 O O . LEU A 1 284 ? 2.771 7.203 24.789 1.00 97.69 284 LEU A O 1
ATOM 2197 N N . SER A 1 285 ? 3.043 8.897 26.242 1.00 95.81 285 SER A N 1
ATOM 2198 C CA . SER A 1 285 ? 2.533 8.175 27.413 1.00 95.81 285 SER A CA 1
ATOM 2199 C C . SER A 1 285 ? 1.078 7.718 27.266 1.00 95.81 285 SER A C 1
ATOM 2201 O O . SER A 1 285 ? 0.719 6.662 27.782 1.00 95.81 285 SER A O 1
ATOM 2203 N N . ASP A 1 286 ? 0.273 8.465 26.508 1.00 96.25 286 ASP A N 1
ATOM 2204 C CA . ASP A 1 286 ? -1.132 8.150 26.231 1.00 96.25 286 ASP A CA 1
ATOM 2205 C C . ASP A 1 286 ? -1.343 7.425 24.883 1.00 96.25 286 ASP A C 1
ATOM 2207 O O . ASP A 1 286 ? -2.467 7.370 24.380 1.00 96.25 286 ASP A O 1
ATOM 2211 N N . ALA A 1 287 ? -0.291 6.884 24.256 1.00 98.12 287 ALA A N 1
ATOM 2212 C CA . ALA A 1 287 ? -0.437 6.167 22.989 1.00 98.12 287 ALA A CA 1
ATOM 2213 C C . ALA A 1 287 ? -1.440 5.001 23.103 1.00 98.12 287 ALA A C 1
ATOM 2215 O O . ALA A 1 287 ? -1.415 4.224 24.059 1.00 98.12 287 ALA A O 1
ATOM 2216 N N . TYR A 1 288 ? -2.314 4.887 22.100 1.00 98.31 288 TYR A N 1
ATOM 2217 C CA . TYR A 1 288 ? -3.420 3.929 21.975 1.00 98.31 288 TYR A CA 1
ATOM 2218 C C . TYR A 1 288 ? -4.563 4.082 22.983 1.00 98.31 288 TYR A C 1
ATOM 2220 O O . TYR A 1 288 ? -5.461 3.241 23.021 1.00 98.31 288 TYR A O 1
ATOM 2228 N N . LYS A 1 289 ? -4.574 5.152 23.783 1.00 98.12 289 LYS A N 1
ATOM 2229 C CA . LYS A 1 289 ? -5.705 5.461 24.660 1.00 98.12 289 LYS A CA 1
ATOM 2230 C C . LYS A 1 289 ? -6.939 5.820 23.829 1.00 98.12 289 LYS A C 1
ATOM 2232 O O . LYS A 1 289 ? -6.835 6.605 22.885 1.00 98.12 289 LYS A O 1
ATOM 2237 N N . MET A 1 290 ? -8.0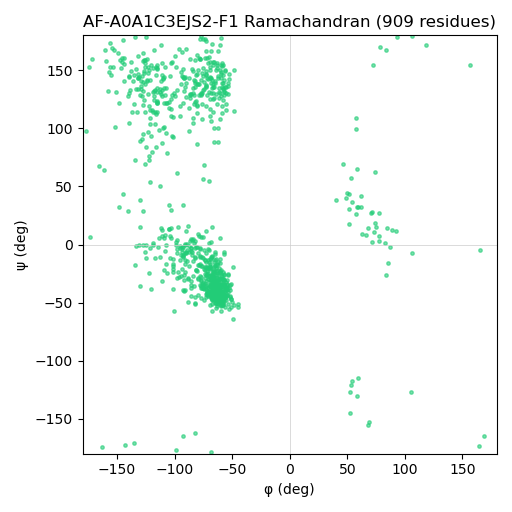95 5.278 24.215 1.00 98.38 290 MET A N 1
ATOM 2238 C CA . MET A 1 290 ? -9.389 5.558 23.589 1.00 98.38 290 MET A CA 1
ATOM 2239 C C . MET A 1 290 ? -10.295 6.372 24.514 1.00 98.38 290 MET A C 1
ATOM 2241 O O . MET A 1 290 ? -10.325 6.152 25.725 1.00 98.38 290 MET A O 1
ATOM 2245 N N . GLU A 1 291 ? -11.073 7.287 23.941 1.00 98.12 291 GLU A N 1
ATOM 2246 C CA . GLU A 1 291 ? -12.090 8.065 24.648 1.00 98.12 291 GLU A CA 1
ATOM 2247 C C . GLU A 1 291 ? -13.420 8.012 23.886 1.00 98.12 291 GLU A C 1
ATOM 2249 O O . GLU A 1 291 ? -13.484 8.273 22.685 1.00 98.12 291 GLU A O 1
ATOM 2254 N N . PHE A 1 292 ? -14.501 7.666 24.590 1.00 98.06 292 PHE A N 1
ATOM 2255 C CA . PHE A 1 292 ? -15.838 7.536 24.009 1.00 98.06 292 PHE A CA 1
ATOM 2256 C C . PHE A 1 292 ? -16.690 8.758 24.348 1.00 98.06 292 PHE A C 1
ATOM 2258 O O . PHE A 1 292 ? -16.821 9.153 25.508 1.00 98.06 292 PHE A O 1
ATOM 2265 N N . GLY A 1 293 ? -17.287 9.353 23.320 1.00 97.00 293 GLY A N 1
ATOM 2266 C CA . GLY A 1 293 ? -18.188 10.488 23.435 1.00 97.00 293 GLY A CA 1
ATOM 2267 C C . GLY A 1 293 ? -19.621 10.093 23.792 1.00 97.00 293 GLY A C 1
ATOM 2268 O O . GLY A 1 293 ? -19.921 9.003 24.278 1.00 97.00 293 GLY A O 1
ATOM 2269 N N . THR A 1 294 ? -20.550 11.019 23.554 1.00 96.81 294 THR A N 1
ATOM 2270 C CA . THR A 1 294 ? -21.967 10.809 23.881 1.00 96.81 294 THR A CA 1
ATOM 2271 C C . THR A 1 294 ? -22.685 10.022 22.789 1.00 96.81 294 THR A C 1
ATOM 2273 O O . THR A 1 294 ? -22.810 10.484 21.654 1.00 96.81 294 THR A O 1
ATOM 2276 N N . THR A 1 295 ? -23.249 8.874 23.161 1.00 96.94 295 THR A N 1
ATOM 2277 C CA . THR A 1 295 ? -24.115 8.074 22.290 1.00 96.94 295 THR A CA 1
ATOM 2278 C C . THR A 1 295 ? -25.369 8.849 21.886 1.00 96.94 295 THR A C 1
ATOM 2280 O O . THR A 1 295 ? -26.131 9.329 22.730 1.00 96.94 295 THR A O 1
ATOM 2283 N N . THR A 1 296 ? -25.612 8.932 20.581 1.00 95.38 296 THR A N 1
ATOM 2284 C CA . THR A 1 296 ? -26.735 9.654 19.982 1.00 95.38 296 THR A CA 1
ATOM 2285 C C . THR A 1 296 ? -27.519 8.737 19.042 1.00 95.38 296 THR A C 1
ATOM 2287 O O . THR A 1 296 ? -26.971 7.825 18.433 1.00 95.38 296 THR A O 1
ATOM 2290 N N . ASP A 1 297 ? -28.823 8.978 18.915 1.00 90.50 297 ASP A N 1
ATOM 2291 C CA . ASP A 1 297 ? -29.661 8.322 17.905 1.00 90.50 297 ASP A CA 1
ATOM 2292 C C . ASP A 1 297 ? -29.121 8.581 16.487 1.00 90.50 297 ASP A C 1
ATOM 2294 O O . ASP A 1 297 ? -28.829 9.731 16.156 1.00 90.50 297 ASP A O 1
ATOM 2298 N N . PHE A 1 298 ? -29.044 7.536 15.652 1.00 87.06 298 PHE A N 1
ATOM 2299 C CA . PHE A 1 298 ? -28.497 7.609 14.290 1.00 87.06 298 PHE A CA 1
ATOM 2300 C C . PHE A 1 298 ? -29.096 8.744 13.450 1.00 87.06 298 PHE A C 1
ATOM 2302 O O . PHE A 1 298 ? -28.366 9.600 12.965 1.00 87.06 298 PHE A O 1
ATOM 2309 N N . LEU A 1 299 ? -30.427 8.823 13.335 1.00 83.81 299 LEU A N 1
ATOM 2310 C CA . LEU A 1 299 ? -31.072 9.856 12.516 1.00 83.81 299 LEU A CA 1
ATOM 2311 C C . LEU A 1 299 ? -30.827 11.262 13.054 1.00 83.81 299 LEU A C 1
ATOM 2313 O O . LEU A 1 299 ? -30.757 12.225 12.292 1.00 83.81 299 LEU A O 1
ATOM 2317 N N . ARG A 1 300 ? -30.765 11.410 14.380 1.00 89.81 300 ARG A N 1
ATOM 2318 C CA . ARG A 1 300 ? -30.431 12.698 14.991 1.00 89.81 300 ARG A CA 1
ATOM 2319 C C . ARG A 1 300 ? -28.992 13.101 14.683 1.00 89.81 300 ARG A C 1
ATOM 2321 O O . ARG A 1 300 ? -28.762 14.296 14.521 1.00 89.81 300 ARG A O 1
ATOM 2328 N N . TYR A 1 301 ? -28.069 12.144 14.659 1.00 92.12 301 TYR A N 1
ATOM 2329 C CA . TYR A 1 301 ? -26.671 12.385 14.325 1.00 92.12 301 TYR A CA 1
ATOM 2330 C C . TYR A 1 301 ? -26.532 12.778 12.851 1.00 92.12 301 TYR A C 1
ATOM 2332 O O . TYR A 1 301 ? -26.113 13.898 12.587 1.00 92.12 301 TYR A O 1
ATOM 2340 N N . VAL A 1 302 ? -27.007 11.941 11.916 1.00 86.56 302 VAL A N 1
ATOM 2341 C CA . VAL A 1 302 ? -26.926 12.185 10.459 1.00 86.56 302 VAL A CA 1
ATOM 2342 C C . VAL A 1 302 ? -27.475 13.563 10.078 1.00 86.56 302 VAL A C 1
ATOM 2344 O O . VAL A 1 302 ? -26.840 14.299 9.340 1.00 86.56 302 VAL A O 1
ATOM 2347 N N . ARG A 1 303 ? -28.622 13.982 10.633 1.00 88.50 303 ARG A N 1
ATOM 2348 C CA . ARG A 1 303 ? -29.209 15.309 10.343 1.00 88.50 303 ARG A CA 1
ATOM 2349 C C . ARG A 1 303 ? -28.365 16.504 10.794 1.00 88.50 303 ARG A C 1
ATOM 2351 O O . ARG A 1 303 ? -28.662 17.623 10.395 1.00 88.50 303 ARG A O 1
ATOM 2358 N N . ARG A 1 304 ? -27.439 16.308 11.730 1.00 91.06 304 ARG A N 1
ATOM 2359 C CA . ARG A 1 304 ? -26.609 17.375 12.312 1.00 91.06 304 ARG A CA 1
ATOM 2360 C C . ARG A 1 304 ? -25.177 17.338 11.817 1.00 91.06 304 ARG A C 1
ATOM 2362 O O . ARG A 1 304 ? -24.500 18.352 11.921 1.00 91.06 304 ARG A O 1
ATOM 2369 N N . ASP A 1 305 ? -24.731 16.170 11.386 1.00 90.06 305 ASP A N 1
ATOM 2370 C CA . ASP A 1 305 ? -23.401 15.965 10.857 1.00 90.06 305 ASP A CA 1
ATOM 2371 C C . ASP A 1 305 ? -23.248 16.739 9.550 1.00 90.06 305 ASP A C 1
ATOM 2373 O O . ASP A 1 305 ? -24.097 16.623 8.673 1.00 90.06 305 ASP A O 1
ATOM 2377 N N . THR A 1 306 ? -22.222 17.574 9.446 1.00 90.56 306 THR A N 1
ATOM 2378 C CA . THR A 1 306 ? -21.915 18.329 8.223 1.00 90.56 306 THR A CA 1
ATOM 2379 C C . THR A 1 306 ? -20.891 17.599 7.363 1.00 90.56 306 THR A C 1
ATOM 2381 O O . THR A 1 306 ? -20.930 17.724 6.147 1.00 90.56 306 THR A O 1
ATOM 2384 N N . ASN A 1 307 ? -20.038 16.776 7.980 1.00 89.12 307 ASN A N 1
ATOM 2385 C CA . ASN A 1 307 ? -18.969 16.044 7.308 1.00 89.12 307 ASN A CA 1
ATOM 2386 C C . ASN A 1 307 ? -19.492 15.079 6.239 1.00 89.12 307 ASN A C 1
ATOM 2388 O O . ASN A 1 307 ? -18.841 14.912 5.218 1.00 89.12 307 ASN A O 1
ATOM 2392 N N . PHE A 1 308 ? -20.663 14.466 6.435 1.00 84.44 308 PHE A N 1
ATOM 2393 C CA . PHE A 1 308 ? -21.262 13.606 5.414 1.00 84.44 308 PHE A CA 1
ATOM 2394 C C . PHE A 1 308 ? -21.546 14.371 4.110 1.00 84.44 308 PHE A C 1
ATOM 2396 O O . PHE A 1 308 ? -21.266 13.851 3.040 1.00 84.44 308 PHE A O 1
ATOM 2403 N N . GLU A 1 309 ? -22.063 15.603 4.186 1.00 82.44 309 GLU A N 1
ATOM 2404 C CA . GLU A 1 309 ? -22.267 16.433 2.981 1.00 82.44 309 GLU A CA 1
ATOM 2405 C C . GLU A 1 309 ? -20.915 16.821 2.384 1.00 82.44 309 GLU A C 1
ATOM 2407 O O . GLU A 1 309 ? -20.684 16.644 1.200 1.00 82.44 309 GLU A O 1
ATOM 2412 N N . THR A 1 310 ? -19.986 17.280 3.223 1.00 83.25 310 THR A N 1
ATOM 2413 C CA . THR A 1 310 ? -18.689 17.797 2.765 1.00 83.25 310 THR A CA 1
ATOM 2414 C C . THR A 1 310 ? -17.772 16.732 2.165 1.00 83.25 310 THR A C 1
ATOM 2416 O O . THR A 1 310 ? -16.984 17.044 1.289 1.00 83.25 310 THR A O 1
ATOM 2419 N N . TYR A 1 311 ? -17.820 15.494 2.657 1.00 81.88 311 TYR A N 1
ATOM 2420 C CA . TYR A 1 311 ? -16.800 14.485 2.352 1.00 81.88 311 TYR A CA 1
ATOM 2421 C C . TYR A 1 311 ? -17.361 13.169 1.819 1.00 81.88 311 TYR A C 1
ATOM 2423 O O . TYR A 1 311 ? -16.591 12.247 1.593 1.00 81.88 311 TYR A O 1
ATOM 2431 N N . VAL A 1 312 ? -18.677 13.015 1.680 1.00 78.44 312 VAL A N 1
ATOM 2432 C CA . VAL A 1 312 ? -19.286 11.779 1.147 1.00 78.44 312 VAL A CA 1
ATOM 2433 C C . VAL A 1 312 ? -20.289 12.095 0.041 1.00 78.44 312 VAL A C 1
ATOM 2435 O O . VAL A 1 312 ? -20.376 11.343 -0.921 1.00 78.44 312 VAL A O 1
ATOM 2438 N N . ASP A 1 313 ? -21.023 13.200 0.167 1.00 71.44 313 ASP A N 1
ATOM 2439 C CA . ASP A 1 313 ? -22.035 13.677 -0.785 1.00 71.44 313 ASP A CA 1
ATOM 2440 C C . ASP A 1 313 ? -21.571 14.988 -1.449 1.00 71.44 313 ASP A C 1
ATOM 2442 O O . ASP A 1 313 ? -22.268 16.000 -1.419 1.00 71.44 313 ASP A O 1
ATOM 2446 N N . ILE A 1 314 ? -20.339 14.978 -1.975 1.00 63.44 314 ILE A N 1
ATOM 2447 C CA . ILE A 1 314 ? -19.587 16.174 -2.407 1.00 63.44 314 ILE A CA 1
ATOM 2448 C C . ILE A 1 314 ? -20.305 16.924 -3.538 1.00 63.44 314 ILE A C 1
ATOM 2450 O O . ILE A 1 314 ? -20.338 18.155 -3.553 1.00 63.44 314 ILE A O 1
ATOM 2454 N N . ASP A 1 315 ? -20.944 16.184 -4.443 1.00 63.94 315 ASP A N 1
ATOM 2455 C CA . ASP A 1 315 ? -21.700 16.731 -5.573 1.00 63.94 315 ASP A CA 1
ATOM 2456 C C . ASP A 1 315 ? -23.146 17.135 -5.211 1.00 63.94 315 ASP A C 1
ATOM 2458 O O . ASP A 1 315 ? -23.910 17.547 -6.088 1.00 63.94 315 ASP A O 1
ATOM 2462 N N . ASP A 1 316 ? -23.524 17.050 -3.925 1.00 58.94 316 ASP A N 1
ATOM 2463 C CA . ASP A 1 316 ? -24.880 17.316 -3.417 1.00 58.94 316 ASP A CA 1
ATOM 2464 C C . ASP A 1 316 ? -25.945 16.529 -4.209 1.00 58.94 316 ASP A C 1
ATOM 2466 O O . ASP A 1 316 ? -27.004 17.034 -4.595 1.00 58.94 316 ASP A O 1
ATOM 2470 N N . GLU A 1 317 ? -25.664 15.248 -4.480 1.00 63.03 317 GLU A N 1
ATOM 2471 C CA . GLU A 1 317 ? -26.574 14.346 -5.199 1.00 63.03 317 GLU A CA 1
ATOM 2472 C C . GLU A 1 317 ? -27.742 13.865 -4.320 1.00 63.03 317 GLU A C 1
ATOM 2474 O O . GLU A 1 317 ? -28.538 12.991 -4.693 1.00 63.03 317 GLU A O 1
ATOM 2479 N N . GLY A 1 318 ? -27.850 14.411 -3.111 1.00 64.38 318 GLY A N 1
ATOM 2480 C CA . GLY A 1 318 ? -28.905 14.130 -2.159 1.00 64.38 318 GLY A CA 1
ATOM 2481 C C . GLY A 1 318 ? -28.818 12.730 -1.556 1.00 64.38 318 GLY A C 1
ATOM 2482 O O . GLY A 1 318 ? -29.845 12.134 -1.206 1.00 64.38 318 GLY A O 1
ATOM 2483 N N . LEU A 1 319 ? -27.624 12.133 -1.475 1.00 68.38 319 LEU A N 1
ATOM 2484 C CA . LEU A 1 319 ? -27.415 10.856 -0.788 1.00 68.38 319 LEU A CA 1
ATOM 2485 C C . LEU A 1 319 ? -27.802 10.978 0.691 1.00 68.38 319 LEU A C 1
ATOM 2487 O O . LEU A 1 319 ? -28.469 10.089 1.234 1.00 68.38 319 LEU A O 1
ATOM 2491 N N . LYS A 1 320 ? -27.451 12.092 1.341 1.00 73.69 320 LYS A N 1
ATOM 2492 C CA . LYS A 1 320 ? -27.818 12.345 2.736 1.00 73.69 320 LYS A CA 1
ATOM 2493 C C . LYS A 1 320 ? -29.319 12.528 2.919 1.00 73.69 320 LYS A C 1
ATOM 2495 O O . LYS A 1 320 ? -29.883 11.951 3.854 1.00 73.69 320 LYS A O 1
ATOM 2500 N N . GLU A 1 321 ? -29.987 13.289 2.054 1.00 71.75 321 GLU A N 1
ATOM 2501 C CA . GLU A 1 321 ? -31.442 13.456 2.067 1.00 71.75 321 GLU A CA 1
ATOM 2502 C C . GLU A 1 321 ? -32.122 12.103 1.916 1.00 71.75 321 GLU A C 1
ATOM 2504 O O . GLU A 1 321 ? -32.939 11.744 2.765 1.00 71.75 321 GLU A O 1
ATOM 2509 N N . ARG A 1 322 ? -31.729 11.313 0.907 1.00 68.50 322 ARG A N 1
ATOM 2510 C CA . ARG A 1 322 ? -32.258 9.962 0.673 1.00 68.50 322 ARG A CA 1
ATOM 2511 C C . ARG A 1 322 ? -32.077 9.074 1.903 1.00 68.50 322 ARG A C 1
ATOM 2513 O O . ARG A 1 322 ? -33.026 8.408 2.322 1.00 68.50 322 ARG A O 1
ATOM 2520 N N . LEU A 1 323 ? -30.906 9.118 2.544 1.00 70.06 323 LEU A N 1
ATOM 2521 C CA . LEU A 1 323 ? -30.635 8.414 3.800 1.00 70.06 323 LEU A CA 1
ATOM 2522 C C . LEU A 1 323 ? -31.602 8.876 4.909 1.00 70.06 323 LEU A C 1
ATOM 2524 O O . LEU A 1 323 ? -32.286 8.072 5.548 1.00 70.06 323 LEU A O 1
ATOM 2528 N N . VAL A 1 324 ? -31.714 10.184 5.139 1.00 73.06 324 VAL A N 1
ATOM 2529 C CA . VAL A 1 324 ? -32.580 10.762 6.178 1.00 73.06 324 VAL A CA 1
ATOM 2530 C C . VAL A 1 324 ? -34.061 10.465 5.927 1.00 73.06 324 VAL A C 1
ATOM 2532 O O . VAL A 1 324 ? -34.792 10.198 6.890 1.00 73.06 324 VAL A O 1
ATOM 2535 N N . GLU A 1 325 ? -34.512 10.506 4.677 1.00 66.50 325 GLU A N 1
ATOM 2536 C CA . GLU A 1 325 ? -35.886 10.230 4.260 1.00 66.50 325 GLU A CA 1
ATOM 2537 C C . GLU A 1 325 ? -36.237 8.753 4.436 1.00 66.50 325 GLU A C 1
ATOM 2539 O O . GLU A 1 325 ? -37.205 8.440 5.143 1.00 66.50 325 GLU A O 1
ATOM 2544 N N . ALA A 1 326 ? -35.412 7.848 3.899 1.00 64.00 326 ALA A N 1
ATOM 2545 C CA . ALA A 1 326 ? -35.597 6.401 4.001 1.00 64.00 326 ALA A CA 1
ATOM 2546 C C . ALA A 1 326 ? -35.752 5.958 5.465 1.00 64.00 326 ALA A C 1
ATOM 2548 O O . ALA A 1 326 ? -36.731 5.311 5.860 1.00 64.00 326 ALA A O 1
ATOM 2549 N N . TYR A 1 327 ? -34.819 6.380 6.321 1.00 65.69 327 TYR A N 1
ATOM 2550 C CA . TYR A 1 327 ? -34.812 6.001 7.733 1.00 65.69 327 TYR A CA 1
ATOM 2551 C C . TYR A 1 327 ? -35.805 6.813 8.580 1.00 65.69 327 TYR A C 1
ATOM 2553 O O . TYR A 1 327 ? -36.340 6.314 9.579 1.00 65.69 327 TYR A O 1
ATOM 2561 N N . GLY A 1 328 ? -36.101 8.056 8.192 1.00 64.75 328 GLY A N 1
ATOM 2562 C CA . GLY A 1 328 ? -37.142 8.883 8.802 1.00 64.75 328 GLY A CA 1
ATOM 2563 C C . GLY A 1 328 ? -38.533 8.277 8.639 1.00 64.75 328 GLY A C 1
ATOM 2564 O O . GLY A 1 328 ? -39.326 8.272 9.593 1.00 64.75 328 GLY A O 1
ATOM 2565 N N . LEU A 1 329 ? -38.814 7.696 7.473 1.00 6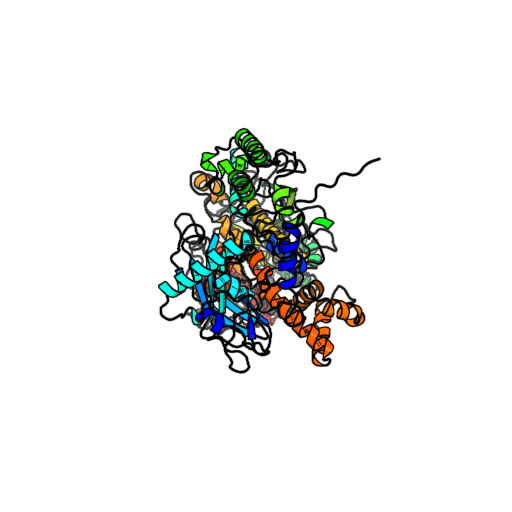1.94 329 LEU A N 1
ATOM 2566 C CA . LEU A 1 329 ? -40.064 6.995 7.238 1.00 61.94 329 LEU A CA 1
ATOM 2567 C C . LEU A 1 329 ? -40.156 5.700 8.047 1.00 61.94 329 LEU A C 1
ATOM 2569 O O . LEU A 1 329 ? -41.188 5.484 8.681 1.00 61.94 329 LEU A O 1
ATOM 2573 N N . LEU A 1 330 ? -39.093 4.890 8.117 1.00 60.94 330 LEU A N 1
ATOM 2574 C CA . LEU A 1 330 ? -39.057 3.697 8.977 1.00 60.94 330 LEU A CA 1
ATOM 2575 C C . LEU A 1 330 ? -39.474 4.032 10.420 1.00 60.94 330 LEU A C 1
ATOM 2577 O O . LEU A 1 330 ? -40.382 3.422 10.988 1.00 60.94 330 LEU A O 1
ATOM 2581 N N . ASN A 1 331 ? -38.920 5.104 10.991 1.00 62.12 331 ASN A N 1
ATOM 2582 C CA . ASN A 1 331 ? -39.304 5.557 12.331 1.00 62.12 331 ASN A CA 1
ATOM 2583 C C . ASN A 1 331 ? -40.755 6.053 12.444 1.00 62.12 331 ASN A C 1
ATOM 2585 O O . ASN A 1 331 ? -41.361 5.925 13.513 1.00 62.12 331 ASN A O 1
ATOM 2589 N N . THR A 1 332 ? -41.321 6.592 11.364 1.00 61.78 332 THR A N 1
ATOM 2590 C CA . THR A 1 332 ? -42.729 7.007 11.300 1.00 61.78 332 THR A CA 1
ATOM 2591 C C . THR A 1 332 ? -43.661 5.793 11.229 1.00 61.78 332 THR A C 1
ATOM 2593 O O . THR A 1 332 ? -44.625 5.718 11.991 1.00 61.78 332 THR A O 1
ATOM 2596 N N . ILE A 1 333 ? -43.333 4.808 10.390 1.00 56.75 333 ILE A N 1
ATOM 2597 C CA . ILE A 1 333 ? -44.042 3.528 10.223 1.00 56.75 333 ILE A CA 1
ATOM 2598 C C . ILE A 1 333 ? -44.004 2.712 11.527 1.00 56.75 333 ILE A C 1
ATOM 2600 O O . ILE A 1 333 ? -45.012 2.139 11.932 1.00 56.75 333 ILE A O 1
ATOM 2604 N N . GLY A 1 334 ? -42.879 2.719 12.248 1.00 54.56 334 GLY A N 1
ATOM 2605 C CA . GLY A 1 334 ? -42.710 2.039 13.536 1.00 54.56 334 GLY A CA 1
ATOM 2606 C C . GLY A 1 334 ? -43.285 2.770 14.766 1.00 54.56 334 GLY A C 1
ATOM 2607 O O . GLY A 1 334 ? -42.981 2.385 15.901 1.00 54.56 334 GLY A O 1
ATOM 2608 N N . ASN A 1 335 ? -44.052 3.855 14.613 1.00 57.66 335 ASN A N 1
ATOM 2609 C CA . ASN A 1 335 ? -44.602 4.646 15.729 1.00 57.66 335 ASN A CA 1
ATOM 2610 C C . ASN A 1 335 ? -45.738 3.887 16.461 1.00 57.66 335 ASN A C 1
ATOM 2612 O O . ASN A 1 335 ? -46.698 3.476 15.807 1.00 57.66 335 ASN A O 1
ATOM 2616 N N . PRO A 1 336 ? -45.726 3.730 17.809 1.00 53.66 336 PRO A N 1
ATOM 2617 C CA . PRO A 1 336 ? -46.682 2.872 18.504 1.00 53.66 336 PRO A CA 1
ATOM 2618 C C . PRO A 1 336 ? -48.080 3.508 18.551 1.00 53.66 336 PRO A C 1
ATOM 2620 O O . PRO A 1 336 ? -49.058 2.845 18.884 1.00 53.66 336 PRO A O 1
ATOM 2623 N N . ASN A 1 337 ? -48.169 4.803 18.223 1.00 56.94 337 ASN A N 1
ATOM 2624 C CA . ASN A 1 337 ? -49.385 5.600 18.220 1.00 56.94 337 ASN A CA 1
ATOM 2625 C C . ASN A 1 337 ? -50.124 5.542 16.869 1.00 56.94 337 ASN A C 1
ATOM 2627 O O . ASN A 1 337 ? -51.165 6.181 16.740 1.00 56.94 337 ASN A O 1
ATOM 2631 N N . ILE A 1 338 ? -49.615 4.796 15.874 1.00 56.00 338 ILE A N 1
ATOM 2632 C CA . ILE A 1 338 ? -50.275 4.546 14.580 1.00 56.00 338 ILE A CA 1
ATOM 2633 C C . ILE A 1 338 ? -50.775 3.082 14.560 1.00 56.00 338 ILE A C 1
ATOM 2635 O O . ILE A 1 338 ? -50.005 2.169 14.260 1.00 56.00 338 ILE A O 1
ATOM 2639 N N . PRO A 1 339 ? -52.058 2.812 14.887 1.00 48.22 339 PRO A N 1
ATOM 2640 C CA . PRO A 1 339 ? -52.531 1.466 15.246 1.00 48.22 339 PRO A CA 1
ATOM 2641 C C . PRO A 1 339 ? -52.511 0.425 14.118 1.00 48.22 339 PRO A C 1
ATOM 2643 O O . PRO A 1 339 ? -52.471 -0.767 14.399 1.00 48.22 339 PRO A O 1
ATOM 2646 N N . ILE A 1 340 ? -52.560 0.858 12.854 1.00 49.38 340 ILE A N 1
ATOM 2647 C CA . ILE A 1 340 ? -52.666 -0.035 11.683 1.00 49.38 340 ILE A CA 1
ATOM 2648 C C . ILE A 1 340 ? -51.297 -0.617 11.275 1.00 49.38 340 ILE A C 1
ATOM 2650 O O . ILE A 1 340 ? -51.246 -1.668 10.647 1.00 49.38 340 ILE A O 1
ATOM 2654 N N . ILE A 1 341 ? -50.191 0.033 11.662 1.00 48.94 341 ILE A N 1
ATOM 2655 C CA . ILE A 1 341 ? -48.833 -0.237 11.143 1.00 48.94 341 ILE A CA 1
ATOM 2656 C C . ILE A 1 341 ? -47.875 -0.737 12.253 1.00 48.94 341 ILE A C 1
ATOM 2658 O O . ILE A 1 341 ? -46.823 -1.311 11.986 1.00 48.94 341 ILE A O 1
ATOM 2662 N N . ASN A 1 342 ? -48.285 -0.632 13.523 1.00 45.22 342 ASN A N 1
ATOM 2663 C CA . ASN A 1 342 ? -47.526 -1.015 14.724 1.00 45.22 342 ASN A CA 1
ATOM 2664 C C . ASN A 1 342 ? -47.280 -2.541 14.907 1.00 45.22 342 ASN A C 1
ATOM 2666 O O . ASN A 1 342 ? -46.935 -2.980 16.000 1.00 45.22 342 ASN A O 1
ATOM 2670 N N . LEU A 1 343 ? -47.464 -3.386 13.885 1.00 46.41 343 LEU A N 1
ATOM 2671 C CA . LEU A 1 343 ? -47.301 -4.841 14.040 1.00 46.41 343 LEU A CA 1
ATOM 2672 C C . LEU A 1 343 ? -45.833 -5.323 14.042 1.00 46.41 343 LEU A C 1
ATOM 2674 O O . LEU A 1 343 ? -45.593 -6.440 14.494 1.00 46.41 343 LEU A O 1
ATOM 2678 N N . PHE A 1 344 ? -44.858 -4.523 13.573 1.00 50.19 344 PHE A N 1
ATOM 2679 C CA . PHE A 1 344 ? -43.505 -5.036 13.252 1.00 50.19 344 PHE A CA 1
ATOM 2680 C C . PHE A 1 344 ? -42.315 -4.246 13.826 1.00 50.19 344 PHE A C 1
ATOM 2682 O O . PHE A 1 344 ? -41.176 -4.641 13.615 1.00 50.19 344 PHE A O 1
ATOM 2689 N N . ASN A 1 345 ? -42.547 -3.151 14.567 1.00 50.75 345 ASN A N 1
ATOM 2690 C CA . ASN A 1 345 ? -41.497 -2.361 15.240 1.00 50.75 345 ASN A CA 1
ATOM 2691 C C . ASN A 1 345 ? -40.283 -1.992 14.341 1.00 50.75 345 ASN A C 1
ATOM 2693 O O . ASN A 1 345 ? -39.140 -2.003 14.800 1.00 50.75 345 ASN A O 1
ATOM 2697 N N . LEU A 1 346 ? -40.550 -1.644 13.074 1.00 53.97 346 LEU A N 1
ATOM 2698 C CA . LEU A 1 346 ? -39.586 -1.283 12.017 1.00 53.97 346 LEU A CA 1
ATOM 2699 C C . LEU A 1 346 ? -38.903 0.079 12.262 1.00 53.97 346 LEU A C 1
ATOM 2701 O O . LEU A 1 346 ? -38.984 0.988 11.445 1.00 53.97 346 LEU A O 1
ATOM 2705 N N . ARG A 1 347 ? -38.274 0.269 13.421 1.00 58.31 347 ARG A N 1
ATOM 2706 C CA . ARG A 1 347 ? -37.515 1.486 13.750 1.00 58.31 347 ARG A CA 1
ATOM 2707 C C . ARG A 1 347 ? -36.034 1.278 13.536 1.00 58.31 347 ARG A C 1
ATOM 2709 O O . ARG A 1 347 ? -35.549 0.177 13.781 1.00 58.31 347 ARG A O 1
ATOM 2716 N N . THR A 1 348 ? -35.310 2.361 13.252 1.00 62.03 348 THR A N 1
ATOM 2717 C CA . THR A 1 348 ? -33.848 2.331 13.335 1.00 62.03 348 THR A CA 1
ATOM 2718 C C . THR A 1 348 ? -33.436 1.963 14.759 1.00 62.03 348 THR A C 1
ATOM 2720 O O . THR A 1 348 ? -33.673 2.716 15.711 1.00 62.03 348 THR A O 1
ATOM 2723 N N . GLN A 1 349 ? -32.830 0.789 14.928 1.00 74.06 349 GLN A N 1
ATOM 2724 C CA . GLN A 1 349 ? -32.235 0.344 16.187 1.00 74.06 349 GLN A CA 1
ATOM 2725 C C . GLN A 1 349 ? -30.754 0.722 16.234 1.00 74.06 349 GLN A C 1
ATOM 2727 O O . GLN A 1 349 ? -29.970 -0.010 16.807 1.00 74.06 349 GLN A O 1
ATOM 2732 N N . LEU A 1 350 ? -30.369 1.858 15.648 1.00 84.69 350 LEU A N 1
ATOM 2733 C CA . LEU A 1 350 ? -28.973 2.263 15.494 1.00 84.69 350 LEU A CA 1
ATOM 2734 C C . LEU A 1 350 ? -28.647 3.501 16.334 1.00 84.69 350 LEU A C 1
ATOM 2736 O O . LEU A 1 350 ? -29.394 4.487 16.325 1.00 84.69 350 LEU A O 1
ATOM 2740 N N . ASN A 1 351 ? -27.522 3.444 17.032 1.00 92.31 351 ASN A N 1
ATOM 2741 C CA . ASN A 1 351 ? -26.883 4.561 17.710 1.00 92.31 351 ASN A CA 1
ATOM 2742 C C . ASN A 1 351 ? -25.510 4.838 17.092 1.00 92.31 351 ASN A C 1
ATOM 2744 O O . ASN A 1 351 ? -24.863 3.920 16.593 1.00 92.31 351 ASN A O 1
ATOM 2748 N N . ILE A 1 352 ? -25.069 6.092 17.191 1.00 96.19 352 ILE A N 1
ATOM 2749 C CA . ILE A 1 352 ? -23.706 6.524 16.877 1.00 96.19 352 ILE A CA 1
ATOM 2750 C C . ILE A 1 352 ? -23.059 7.072 18.147 1.00 96.19 352 ILE A C 1
ATOM 2752 O O . ILE A 1 352 ? -23.649 7.899 18.848 1.00 96.19 352 ILE A O 1
ATOM 2756 N N . THR A 1 353 ? -21.835 6.638 18.417 1.00 98.38 353 THR A N 1
ATOM 2757 C CA . THR A 1 353 ? -20.971 7.156 19.475 1.00 98.38 353 THR A CA 1
ATOM 2758 C C . THR A 1 353 ? -19.680 7.658 18.830 1.00 98.38 353 THR A C 1
ATOM 2760 O O . THR A 1 353 ? -18.853 6.839 18.432 1.00 98.38 353 THR A O 1
ATOM 2763 N N . PRO A 1 354 ? -19.493 8.981 18.683 1.00 98.25 354 PRO A N 1
ATOM 2764 C CA . PRO A 1 354 ? -18.202 9.515 18.269 1.00 98.25 354 PRO A CA 1
ATOM 2765 C C . PRO A 1 354 ? -17.183 9.314 19.396 1.00 98.25 354 PRO A C 1
ATOM 2767 O O . PRO A 1 354 ? -17.555 9.298 20.571 1.00 98.25 354 PRO A O 1
ATOM 2770 N N . GLY A 1 355 ? -15.906 9.205 19.062 1.00 98.25 355 GLY A N 1
ATOM 2771 C CA . GLY A 1 355 ? -14.824 9.129 20.041 1.00 98.25 355 GLY A CA 1
ATOM 2772 C C . GLY A 1 355 ? -13.471 9.426 19.414 1.00 98.25 355 GLY A C 1
ATOM 2773 O O . GLY A 1 355 ? -13.402 9.823 18.251 1.00 98.25 355 GLY A O 1
ATOM 2774 N N . THR A 1 356 ? -12.404 9.261 20.186 1.00 98.62 356 THR A N 1
ATOM 2775 C CA . THR A 1 356 ? -11.025 9.458 19.730 1.00 98.62 356 THR A CA 1
ATOM 2776 C C . THR A 1 356 ? -10.123 8.317 20.176 1.00 98.62 356 THR A C 1
ATOM 2778 O O . THR A 1 356 ? -10.346 7.690 21.212 1.00 98.62 356 THR A O 1
ATOM 2781 N N . ILE A 1 357 ? -9.083 8.057 19.393 1.00 98.75 357 ILE A N 1
ATOM 2782 C CA . ILE A 1 357 ? -7.964 7.193 19.749 1.00 98.75 357 ILE A CA 1
ATOM 2783 C C . ILE A 1 357 ? -6.652 7.932 19.485 1.00 98.75 357 ILE A C 1
ATOM 2785 O O . ILE A 1 357 ? -6.493 8.579 18.451 1.00 98.75 357 ILE A O 1
ATOM 2789 N N . LYS A 1 358 ? -5.705 7.834 20.420 1.00 98.69 358 LYS A N 1
ATOM 2790 C CA . LYS A 1 358 ? -4.378 8.445 20.283 1.00 98.69 358 LYS A CA 1
ATOM 2791 C C . LYS A 1 358 ? -3.436 7.554 19.480 1.00 98.69 358 LYS A C 1
ATOM 2793 O O . LYS A 1 358 ? -2.991 6.530 19.994 1.00 98.69 358 LYS A O 1
ATOM 2798 N N . LEU A 1 359 ? -3.100 7.936 18.251 1.00 98.69 359 LEU A N 1
ATOM 2799 C CA . LEU A 1 359 ? -2.295 7.116 17.338 1.00 98.69 359 LEU A CA 1
ATOM 2800 C C . LEU A 1 359 ? -0.935 7.761 17.021 1.00 98.69 359 LEU A C 1
ATOM 2802 O O . LEU A 1 359 ? -0.870 8.967 16.767 1.00 98.69 359 LEU A O 1
ATOM 2806 N N . PRO A 1 360 ? 0.172 6.991 17.055 1.00 98.31 360 PRO A N 1
ATOM 2807 C CA . PRO A 1 360 ? 1.467 7.449 16.563 1.00 98.31 360 PRO A CA 1
ATOM 2808 C C . PRO A 1 360 ? 1.401 7.885 15.099 1.00 98.31 360 PRO A C 1
ATOM 2810 O O . PRO A 1 360 ? 0.967 7.125 14.237 1.00 98.31 360 PRO A O 1
ATOM 2813 N N . TYR A 1 361 ? 1.897 9.086 14.814 1.00 98.12 361 TYR A N 1
ATOM 2814 C CA . TYR A 1 361 ? 1.906 9.650 13.470 1.00 98.12 361 TYR A CA 1
ATOM 2815 C C . TYR A 1 361 ? 3.336 9.889 12.996 1.00 98.12 361 TYR A C 1
ATOM 2817 O O . TYR A 1 361 ? 4.120 10.564 13.674 1.00 98.12 361 TYR A O 1
ATOM 2825 N N . PHE A 1 362 ? 3.683 9.313 11.848 1.00 98.19 362 PHE A N 1
ATOM 2826 C CA . PHE A 1 362 ? 5.038 9.277 11.295 1.00 98.19 362 PHE A CA 1
ATOM 2827 C C . PHE A 1 362 ? 5.221 10.200 10.079 1.00 98.19 362 PHE A C 1
ATOM 2829 O O . PHE A 1 362 ? 6.357 10.534 9.735 1.00 98.19 362 PHE A O 1
ATOM 2836 N N . LEU A 1 363 ? 4.126 10.641 9.448 1.00 96.56 363 LEU A N 1
ATOM 2837 C CA . LEU A 1 363 ? 4.166 11.598 8.338 1.00 96.56 363 LEU A CA 1
ATOM 2838 C C . LEU A 1 363 ? 4.554 12.996 8.830 1.00 96.56 363 LEU A C 1
ATOM 2840 O O . LEU A 1 363 ? 4.371 13.360 9.997 1.00 96.56 363 LEU A O 1
ATOM 2844 N N . GLU A 1 364 ? 5.086 13.809 7.920 1.00 93.50 364 GLU A N 1
ATOM 2845 C CA . GLU A 1 364 ? 5.308 15.225 8.190 1.00 93.50 364 GLU A CA 1
ATOM 2846 C C . GLU A 1 364 ? 3.980 15.929 8.527 1.00 93.50 364 GLU A C 1
ATOM 2848 O O . GLU A 1 364 ? 2.916 15.539 8.060 1.00 93.50 364 GLU A O 1
ATOM 2853 N N . THR A 1 365 ? 4.033 16.958 9.377 1.00 91.19 365 THR A N 1
ATOM 2854 C CA . THR A 1 365 ? 2.829 17.701 9.805 1.00 91.19 365 THR A CA 1
ATOM 2855 C C . THR A 1 365 ? 2.939 19.201 9.536 1.00 91.19 365 THR A C 1
ATOM 2857 O O . THR A 1 365 ? 2.065 19.962 9.944 1.00 91.19 365 THR A O 1
ATOM 2860 N N . ILE A 1 366 ? 4.061 19.666 8.984 1.00 89.56 366 ILE A N 1
ATOM 2861 C CA . ILE A 1 366 ? 4.221 21.057 8.556 1.00 89.56 366 ILE A CA 1
ATOM 2862 C C . ILE A 1 366 ? 3.546 21.169 7.184 1.00 89.56 366 ILE A C 1
ATOM 2864 O O . ILE A 1 366 ? 4.087 20.567 6.259 1.00 89.56 366 ILE A O 1
ATOM 2868 N N . PRO A 1 367 ? 2.432 21.917 7.032 1.00 86.38 367 PRO A N 1
ATOM 2869 C CA . PRO A 1 367 ? 1.583 21.894 5.834 1.00 86.38 367 PRO A CA 1
ATOM 2870 C C . PRO A 1 367 ? 2.342 21.932 4.502 1.00 86.38 367 PRO A C 1
ATOM 2872 O O . PRO A 1 367 ? 2.230 21.001 3.713 1.00 86.38 367 PRO A O 1
ATOM 2875 N N . ASP A 1 368 ? 3.227 22.915 4.312 1.00 85.12 368 ASP A N 1
ATOM 2876 C CA . ASP A 1 368 ? 3.990 23.089 3.062 1.00 85.12 368 ASP A CA 1
ATOM 2877 C C . ASP A 1 368 ? 4.995 21.958 2.768 1.00 85.12 368 ASP A C 1
ATOM 2879 O O . ASP A 1 368 ? 5.523 21.858 1.664 1.00 85.12 368 ASP A O 1
ATOM 2883 N N . LYS A 1 369 ? 5.310 21.116 3.758 1.00 88.00 369 LYS A N 1
ATOM 2884 C CA . LYS A 1 369 ? 6.250 19.994 3.624 1.00 88.00 369 LYS A CA 1
ATOM 2885 C C . LYS A 1 369 ? 5.570 18.643 3.464 1.00 88.00 369 LYS A C 1
ATOM 2887 O O . LYS A 1 369 ? 6.235 17.709 3.017 1.00 88.00 369 LYS A O 1
ATOM 2892 N N . ILE A 1 370 ? 4.290 18.535 3.828 1.00 87.94 370 ILE A N 1
ATOM 2893 C CA . ILE A 1 370 ? 3.498 17.305 3.709 1.00 87.94 370 ILE A CA 1
ATOM 2894 C C . ILE A 1 370 ? 3.613 16.692 2.305 1.00 87.94 370 ILE A C 1
ATOM 2896 O O . ILE A 1 370 ? 3.961 15.516 2.232 1.00 87.94 370 ILE A O 1
ATOM 2900 N N . PRO A 1 371 ? 3.433 17.440 1.196 1.00 86.19 371 PRO A N 1
ATOM 2901 C CA . PRO A 1 371 ? 3.448 16.829 -0.132 1.00 86.19 371 PRO A CA 1
ATOM 2902 C C . PRO A 1 371 ? 4.841 16.402 -0.622 1.00 86.19 371 PRO A C 1
ATOM 2904 O O . PRO A 1 371 ? 4.930 15.765 -1.661 1.00 86.19 371 PRO A O 1
ATOM 2907 N N . LEU A 1 372 ? 5.930 16.721 0.084 1.00 86.62 372 LEU A N 1
ATOM 2908 C CA . LEU A 1 372 ? 7.300 16.482 -0.404 1.00 86.62 372 LEU A CA 1
ATOM 2909 C C . LEU A 1 372 ? 8.166 15.664 0.561 1.00 86.62 372 LEU A C 1
ATOM 2911 O O . LEU A 1 372 ? 9.300 15.314 0.236 1.00 86.62 372 LEU A O 1
ATOM 2915 N N . THR A 1 373 ? 7.665 15.374 1.763 1.00 90.06 373 THR A N 1
ATOM 2916 C CA . THR A 1 373 ? 8.455 14.741 2.825 1.00 90.06 373 THR A CA 1
ATOM 2917 C C . THR A 1 373 ? 7.920 13.342 3.125 1.00 90.06 373 THR A C 1
ATOM 2919 O O . THR A 1 373 ? 6.951 13.217 3.878 1.00 90.06 373 THR A O 1
ATOM 2922 N N . PRO A 1 374 ? 8.539 12.280 2.578 1.00 92.94 374 PRO A N 1
ATOM 2923 C CA . PRO A 1 374 ? 8.191 10.909 2.942 1.00 92.94 374 PRO A CA 1
ATOM 2924 C C . PRO A 1 374 ? 8.611 10.602 4.387 1.00 92.94 374 PRO A C 1
ATOM 2926 O O . PRO A 1 374 ? 9.177 11.445 5.093 1.00 92.94 374 PRO A O 1
ATOM 2929 N N . PHE A 1 375 ? 8.378 9.372 4.843 1.00 96.06 375 PHE A N 1
ATOM 2930 C CA . PHE A 1 375 ? 8.853 8.930 6.148 1.00 96.06 375 PHE A CA 1
ATOM 2931 C C . PHE A 1 375 ? 10.362 9.123 6.291 1.00 96.06 375 PHE A C 1
ATOM 2933 O O . PHE A 1 375 ? 11.171 8.535 5.570 1.00 96.06 375 PHE A O 1
ATOM 2940 N N . GLU A 1 376 ? 10.739 9.910 7.296 1.00 95.44 376 GLU A N 1
ATOM 2941 C CA . GLU A 1 376 ? 12.133 10.069 7.682 1.00 95.44 376 GLU A CA 1
ATOM 2942 C C . GLU A 1 376 ? 12.567 8.916 8.586 1.00 95.44 376 GLU A C 1
ATOM 2944 O O . GLU A 1 376 ? 11.881 8.570 9.547 1.00 95.44 376 GLU A O 1
ATOM 2949 N N . ARG A 1 377 ? 13.749 8.361 8.337 1.00 94.94 377 ARG A N 1
ATOM 2950 C CA . ARG A 1 377 ? 14.293 7.243 9.115 1.00 94.94 377 ARG A CA 1
ATOM 2951 C C . ARG A 1 377 ? 14.677 7.611 10.545 1.00 94.94 377 ARG A C 1
ATOM 2953 O O . ARG A 1 377 ? 15.231 8.679 10.811 1.00 94.94 377 ARG A O 1
ATOM 2960 N N . ALA A 1 378 ? 14.451 6.685 11.470 1.00 96.38 378 ALA A N 1
ATOM 2961 C CA . ALA A 1 378 ? 14.796 6.813 12.884 1.00 96.38 378 ALA A CA 1
ATOM 2962 C C . ALA A 1 378 ? 16.181 6.249 13.246 1.00 96.38 378 ALA A C 1
ATOM 2964 O O . ALA A 1 378 ? 16.649 6.488 14.362 1.00 96.38 378 ALA A O 1
ATOM 2965 N N . THR A 1 379 ? 16.835 5.528 12.331 1.00 94.25 379 THR A N 1
ATOM 2966 C CA . THR A 1 379 ? 18.167 4.928 12.516 1.00 94.25 379 THR A CA 1
ATOM 2967 C C . THR A 1 379 ? 19.142 5.383 11.419 1.00 94.25 379 THR A C 1
ATOM 2969 O O . THR A 1 379 ? 18.712 5.812 10.342 1.00 94.25 379 THR A O 1
ATOM 2972 N N . PRO A 1 380 ? 20.466 5.279 11.638 1.00 93.94 380 PRO A N 1
ATOM 2973 C CA . PRO A 1 380 ? 21.471 5.295 10.573 1.00 93.94 380 PRO A CA 1
ATOM 2974 C C . PRO A 1 380 ? 21.167 4.253 9.487 1.00 93.94 380 PRO A C 1
ATOM 2976 O O . PRO A 1 380 ? 20.654 3.181 9.808 1.00 93.94 380 PRO A O 1
ATOM 2979 N N . ASN A 1 381 ? 21.505 4.555 8.230 1.00 93.56 381 ASN A N 1
ATOM 2980 C CA . ASN A 1 381 ? 21.435 3.589 7.131 1.00 93.56 381 ASN A CA 1
ATOM 2981 C C . ASN A 1 381 ? 22.573 2.562 7.273 1.00 93.56 381 ASN A C 1
ATOM 2983 O O . ASN A 1 381 ? 23.756 2.918 7.273 1.00 93.56 381 ASN A O 1
ATOM 2987 N N . LEU A 1 382 ? 22.218 1.283 7.412 1.00 92.88 382 LEU A N 1
ATOM 2988 C CA . LEU A 1 382 ? 23.186 0.206 7.625 1.00 92.88 382 LEU A CA 1
ATOM 2989 C C . LEU A 1 382 ? 24.070 -0.091 6.414 1.00 92.88 382 LEU A C 1
ATOM 2991 O O . LEU A 1 382 ? 25.238 -0.430 6.615 1.00 92.88 382 LEU A O 1
ATOM 2995 N N . ALA A 1 383 ? 23.571 0.073 5.187 1.00 91.75 383 ALA A N 1
ATOM 2996 C CA . ALA A 1 383 ? 24.399 -0.045 3.991 1.00 91.75 383 ALA A CA 1
ATOM 2997 C C . ALA A 1 383 ? 25.505 1.021 3.997 1.00 91.75 383 ALA A C 1
ATOM 2999 O O . ALA A 1 383 ? 26.674 0.684 3.816 1.00 91.75 383 ALA A O 1
ATOM 3000 N N . THR A 1 384 ? 25.183 2.266 4.365 1.00 93.50 384 THR A N 1
ATOM 3001 C CA . THR A 1 384 ? 26.170 3.357 4.466 1.00 93.50 384 THR A CA 1
ATOM 3002 C C . THR A 1 384 ? 27.203 3.076 5.545 1.00 93.50 384 THR A C 1
ATOM 3004 O O . THR A 1 384 ? 28.405 3.243 5.327 1.00 93.50 384 THR A O 1
ATOM 3007 N N . VAL A 1 385 ? 26.764 2.586 6.706 1.00 94.06 385 VAL A N 1
ATOM 3008 C CA . VAL A 1 385 ? 27.670 2.180 7.787 1.00 94.06 385 VAL A CA 1
ATOM 3009 C C . VAL A 1 385 ? 28.624 1.077 7.317 1.00 94.06 385 VAL A C 1
ATOM 3011 O O . VAL A 1 385 ? 29.834 1.190 7.530 1.00 94.06 385 VAL A O 1
ATOM 3014 N N . ARG A 1 386 ? 28.117 0.034 6.647 1.00 91.81 386 ARG A N 1
ATOM 3015 C CA . ARG A 1 386 ? 28.942 -1.052 6.091 1.00 91.81 386 ARG A CA 1
ATOM 3016 C C . ARG A 1 386 ? 29.913 -0.536 5.037 1.00 91.81 386 ARG A C 1
ATOM 3018 O O . ARG A 1 386 ? 31.105 -0.825 5.132 1.00 91.81 386 ARG A O 1
ATOM 3025 N N . TYR A 1 387 ? 29.443 0.299 4.114 1.00 91.19 387 TYR A N 1
ATOM 3026 C CA . TYR A 1 387 ? 30.275 0.914 3.086 1.00 91.19 387 TYR A CA 1
ATOM 3027 C C . TYR A 1 387 ? 31.461 1.667 3.697 1.00 91.19 387 TYR A C 1
ATOM 3029 O O . TYR A 1 387 ? 32.603 1.461 3.284 1.00 91.19 387 TYR A O 1
ATOM 3037 N N . ILE A 1 388 ? 31.233 2.495 4.723 1.00 93.56 388 ILE A N 1
ATOM 3038 C CA . ILE A 1 388 ? 32.315 3.226 5.399 1.00 93.56 388 ILE A CA 1
ATOM 3039 C C . ILE A 1 388 ? 33.308 2.248 6.031 1.00 93.56 388 ILE A C 1
ATOM 3041 O O . ILE A 1 388 ? 34.517 2.393 5.857 1.00 93.56 388 ILE A O 1
ATOM 3045 N N . LEU A 1 389 ? 32.823 1.225 6.732 1.00 92.88 389 LEU A N 1
ATOM 3046 C CA . LEU A 1 389 ? 33.676 0.257 7.423 1.00 92.88 389 LEU A CA 1
ATOM 3047 C C . LEU A 1 389 ? 34.513 -0.594 6.458 1.00 92.88 389 LEU A C 1
ATOM 3049 O O . LEU A 1 389 ? 35.678 -0.898 6.740 1.00 92.88 389 LEU A O 1
ATOM 3053 N N . GLU A 1 390 ? 33.973 -0.919 5.289 1.00 89.88 390 GLU A N 1
ATOM 3054 C CA . GLU A 1 390 ? 34.655 -1.704 4.262 1.00 89.88 390 GLU A CA 1
ATOM 3055 C C . GLU A 1 390 ? 35.587 -0.847 3.401 1.00 89.88 390 GLU A C 1
ATOM 3057 O O . GLU A 1 390 ? 36.754 -1.203 3.209 1.00 89.88 390 GLU A O 1
ATOM 3062 N N . ARG A 1 391 ? 35.123 0.322 2.953 1.00 87.69 391 ARG A N 1
ATOM 3063 C CA . ARG A 1 391 ? 35.749 1.110 1.877 1.00 87.69 391 ARG A CA 1
ATOM 3064 C C . ARG A 1 391 ? 36.105 2.555 2.241 1.00 87.69 391 ARG A C 1
ATOM 3066 O O . ARG A 1 391 ? 36.818 3.189 1.473 1.00 87.69 391 ARG A O 1
ATOM 3073 N N . GLY A 1 392 ? 35.634 3.076 3.374 1.00 88.06 392 GLY A N 1
ATOM 3074 C CA . GLY A 1 392 ? 35.916 4.444 3.827 1.00 88.06 392 GLY A CA 1
ATOM 3075 C C . GLY A 1 392 ? 37.378 4.690 4.216 1.00 88.06 392 GLY A C 1
ATOM 3076 O O . GLY A 1 392 ? 38.185 3.762 4.293 1.00 88.06 392 GLY A O 1
ATOM 3077 N N . GLU A 1 393 ? 37.723 5.947 4.493 1.00 92.12 393 GLU A N 1
ATOM 3078 C CA . GLU A 1 393 ? 39.051 6.314 5.002 1.00 92.12 393 GLU A CA 1
ATOM 3079 C C . GLU A 1 393 ? 39.273 5.757 6.420 1.00 92.12 393 GLU A C 1
ATOM 3081 O O . GLU A 1 393 ? 38.324 5.497 7.164 1.00 92.12 393 GLU A O 1
ATOM 3086 N N . LEU A 1 394 ? 40.533 5.543 6.813 1.00 95.75 394 LEU A N 1
ATOM 3087 C CA . LEU A 1 394 ? 40.868 4.893 8.090 1.00 95.75 394 LEU A CA 1
ATOM 3088 C C . LEU A 1 394 ? 40.317 5.652 9.306 1.00 95.75 394 LEU A C 1
ATOM 3090 O O . LEU A 1 394 ? 39.890 5.029 10.282 1.00 95.75 394 LEU A O 1
ATOM 3094 N N . GLU A 1 395 ? 40.316 6.979 9.245 1.00 96.38 395 GLU A N 1
ATOM 3095 C CA . GLU A 1 395 ? 39.803 7.871 10.280 1.00 96.38 395 GLU A CA 1
ATOM 3096 C C . GLU A 1 395 ? 38.279 7.743 10.417 1.00 96.38 395 GLU A C 1
ATOM 3098 O O . GLU A 1 395 ? 37.775 7.506 11.518 1.00 96.38 395 GLU A O 1
ATOM 3103 N N . ASP A 1 396 ? 37.552 7.771 9.297 1.00 96.25 396 ASP A N 1
ATOM 3104 C CA . ASP A 1 396 ? 36.094 7.612 9.275 1.00 96.25 396 ASP A CA 1
ATOM 3105 C C . ASP A 1 396 ? 35.670 6.229 9.785 1.00 96.25 396 ASP A C 1
ATOM 3107 O O . ASP A 1 396 ? 34.743 6.114 10.593 1.00 96.25 396 ASP A O 1
ATOM 3111 N N . LYS A 1 397 ? 36.405 5.170 9.411 1.00 96.19 397 LYS A N 1
ATOM 3112 C CA . LYS A 1 397 ? 36.201 3.816 9.955 1.00 96.19 397 LYS A CA 1
ATOM 3113 C C . LYS A 1 397 ? 36.306 3.797 11.476 1.00 96.19 397 LYS A C 1
ATOM 3115 O O . LYS A 1 397 ? 35.474 3.181 12.150 1.00 96.19 397 LYS A O 1
ATOM 3120 N N . ALA A 1 398 ? 37.320 4.459 12.033 1.00 96.12 398 ALA A N 1
ATOM 3121 C CA . ALA A 1 398 ? 37.527 4.523 13.475 1.00 96.12 398 ALA A CA 1
ATOM 3122 C C . ALA A 1 398 ? 36.420 5.330 14.177 1.00 96.12 398 ALA A C 1
ATOM 3124 O O . ALA A 1 398 ? 35.924 4.903 15.227 1.00 96.12 398 ALA A O 1
ATOM 3125 N N . ALA A 1 399 ? 35.995 6.454 13.590 1.00 97.31 399 ALA A N 1
ATOM 3126 C CA . ALA A 1 399 ? 34.920 7.296 14.110 1.00 97.31 399 ALA A CA 1
ATOM 3127 C C . ALA A 1 399 ? 33.570 6.559 14.141 1.00 97.31 399 ALA A C 1
ATOM 3129 O O . ALA A 1 399 ? 32.895 6.545 15.178 1.00 97.31 399 ALA A O 1
ATOM 3130 N N . VAL A 1 400 ? 33.199 5.888 13.047 1.00 96.50 400 VAL A N 1
ATOM 3131 C CA . VAL A 1 400 ? 31.968 5.084 12.935 1.00 96.50 400 VAL A CA 1
ATOM 3132 C C . VAL A 1 400 ? 32.002 3.894 13.897 1.00 96.50 400 VAL A C 1
ATOM 3134 O O . VAL A 1 400 ? 31.063 3.704 14.671 1.00 96.50 400 VAL A O 1
ATOM 3137 N N . THR A 1 401 ? 33.113 3.149 13.956 1.00 95.62 401 THR A N 1
ATOM 3138 C CA . THR A 1 401 ? 33.270 2.008 14.882 1.00 95.62 401 THR A CA 1
ATOM 3139 C C . THR A 1 401 ? 33.083 2.433 16.339 1.00 95.62 401 THR A C 1
ATOM 3141 O O . THR A 1 401 ? 32.381 1.777 17.109 1.00 95.62 401 THR A O 1
ATOM 3144 N N . LYS A 1 402 ? 33.671 3.567 16.737 1.00 96.06 402 LYS A N 1
ATOM 3145 C CA . LYS A 1 402 ? 33.540 4.096 18.101 1.00 96.06 402 LYS A CA 1
ATOM 3146 C C . LYS A 1 402 ? 32.086 4.424 18.456 1.00 96.06 402 LYS A C 1
ATOM 3148 O O . LYS A 1 402 ? 31.681 4.205 19.599 1.00 96.06 402 LYS A O 1
ATOM 3153 N N . GLN A 1 403 ? 31.314 4.950 17.507 1.00 96.50 403 GLN A N 1
ATOM 3154 C CA . GLN A 1 403 ? 29.895 5.259 17.700 1.00 96.50 403 GLN A CA 1
ATOM 3155 C C . GLN A 1 403 ? 29.050 3.986 17.836 1.00 96.50 403 GLN A C 1
ATOM 3157 O O . GLN A 1 403 ? 28.248 3.905 18.765 1.00 96.50 403 GLN A O 1
ATOM 3162 N N . LEU A 1 404 ? 29.294 2.964 17.008 1.00 94.69 404 LEU A N 1
ATOM 3163 C CA . LEU A 1 404 ? 28.607 1.666 17.085 1.00 94.69 404 LEU A CA 1
ATOM 3164 C C . LEU A 1 404 ? 28.868 0.942 18.413 1.00 94.69 404 LEU A C 1
ATOM 3166 O O . LEU A 1 404 ? 27.931 0.526 19.093 1.00 94.69 404 LEU A O 1
ATOM 3170 N N . VAL A 1 405 ? 30.131 0.870 18.846 1.00 94.38 405 VAL A N 1
ATOM 3171 C CA . VAL A 1 405 ? 30.497 0.264 20.139 1.00 94.38 405 VAL A CA 1
ATOM 3172 C C . VAL A 1 405 ? 29.851 1.021 21.301 1.00 94.38 405 VAL A C 1
ATOM 3174 O O . VAL A 1 405 ? 29.365 0.406 22.249 1.00 94.38 405 VAL A O 1
ATOM 3177 N N . LYS A 1 406 ? 29.784 2.358 21.228 1.00 95.00 406 LYS A N 1
ATOM 3178 C CA . LYS A 1 406 ? 29.089 3.181 22.230 1.00 95.00 406 LYS A CA 1
ATOM 3179 C C . LYS A 1 406 ? 27.580 2.900 22.268 1.00 95.00 406 LYS A C 1
ATOM 3181 O O . LYS A 1 406 ? 26.995 2.977 23.345 1.00 95.00 406 LYS A O 1
ATOM 3186 N N . ALA A 1 407 ? 26.970 2.566 21.131 1.00 92.31 407 ALA A N 1
ATOM 3187 C CA . ALA A 1 407 ? 25.573 2.142 21.036 1.00 92.31 407 ALA A CA 1
ATOM 3188 C C . ALA A 1 407 ? 25.346 0.677 21.474 1.00 92.31 407 ALA A C 1
ATOM 3190 O O . ALA A 1 407 ? 24.206 0.228 21.551 1.00 92.31 407 ALA A O 1
ATOM 3191 N N . GLY A 1 408 ? 26.406 -0.072 21.807 1.00 92.31 408 GLY A N 1
ATOM 3192 C CA . GLY A 1 408 ? 26.303 -1.472 22.229 1.00 92.31 408 GLY A CA 1
ATOM 3193 C C . GLY A 1 408 ? 26.082 -2.451 21.072 1.00 92.31 408 GLY A C 1
ATOM 3194 O O . GLY A 1 408 ? 25.473 -3.508 21.277 1.00 92.31 408 GLY A O 1
ATOM 3195 N N . ILE A 1 409 ? 26.546 -2.089 19.872 1.00 91.94 409 ILE A N 1
ATOM 3196 C CA . ILE A 1 409 ? 26.580 -2.963 18.697 1.00 91.94 409 ILE A CA 1
ATOM 3197 C C . ILE A 1 409 ? 27.866 -3.790 18.704 1.00 91.94 409 ILE A C 1
ATOM 3199 O O . ILE A 1 409 ? 28.966 -3.245 18.837 1.00 91.94 409 ILE A O 1
ATOM 3203 N N . ASP A 1 410 ? 27.722 -5.104 18.539 1.00 85.62 410 ASP A N 1
ATOM 3204 C CA . ASP A 1 410 ? 28.842 -6.004 18.282 1.00 85.62 410 ASP A CA 1
ATOM 3205 C C . ASP A 1 410 ? 29.189 -5.971 16.788 1.00 85.62 410 ASP A C 1
ATOM 3207 O O . ASP A 1 410 ? 28.362 -6.258 15.923 1.00 85.62 410 ASP A O 1
ATOM 3211 N N . MET A 1 411 ? 30.441 -5.634 16.482 1.00 84.75 411 MET A N 1
ATOM 3212 C CA . MET A 1 411 ? 30.927 -5.522 15.106 1.00 84.75 411 MET A CA 1
ATOM 3213 C C . MET A 1 411 ? 30.892 -6.854 14.345 1.00 84.75 411 MET A C 1
ATOM 3215 O O . MET A 1 411 ? 30.847 -6.844 13.118 1.00 84.75 411 MET A O 1
ATOM 3219 N N . SER A 1 412 ? 30.900 -7.995 15.041 1.00 83.75 412 SER A N 1
ATOM 3220 C CA . SER A 1 412 ? 30.773 -9.314 14.409 1.00 83.75 412 SER A CA 1
ATOM 3221 C C . SER A 1 412 ? 29.368 -9.590 13.862 1.00 83.75 412 SER A C 1
ATOM 3223 O O . SER A 1 412 ? 29.223 -10.412 12.962 1.00 83.75 412 SER A O 1
ATOM 3225 N N . GLN A 1 413 ? 28.351 -8.873 14.351 1.00 79.00 413 GLN A N 1
ATOM 3226 C CA . GLN A 1 413 ? 26.951 -9.027 13.945 1.00 79.00 413 GLN A CA 1
ATOM 3227 C C . GLN A 1 413 ? 26.547 -8.076 12.812 1.00 79.00 413 GLN A C 1
ATOM 3229 O O . GLN A 1 413 ? 25.416 -8.123 12.343 1.00 79.00 413 GLN A O 1
ATOM 3234 N N . LEU A 1 414 ? 27.448 -7.202 12.348 1.00 79.75 414 LEU A N 1
ATOM 3235 C CA . LEU A 1 414 ? 27.100 -6.135 11.406 1.00 79.75 414 LEU A CA 1
ATOM 3236 C C . LEU A 1 414 ? 26.500 -6.661 10.089 1.00 79.75 414 LEU A C 1
ATOM 3238 O O . LEU A 1 414 ? 25.618 -6.021 9.518 1.00 79.75 414 LEU A O 1
ATOM 3242 N N . ALA A 1 415 ? 26.954 -7.829 9.627 1.00 75.62 415 ALA A N 1
ATOM 3243 C CA . ALA A 1 415 ? 26.455 -8.476 8.414 1.00 75.62 415 ALA A CA 1
ATOM 3244 C C . ALA A 1 415 ? 25.003 -8.973 8.540 1.00 75.62 415 ALA A C 1
ATOM 3246 O O . ALA A 1 415 ? 24.299 -9.015 7.541 1.00 75.62 415 ALA A O 1
ATOM 3247 N N . THR A 1 416 ? 24.546 -9.297 9.751 1.00 80.88 416 THR A N 1
ATOM 3248 C CA . THR A 1 416 ? 23.200 -9.837 10.027 1.00 80.88 416 THR A CA 1
ATOM 3249 C C . THR A 1 416 ? 22.317 -8.849 10.788 1.00 80.88 416 THR A C 1
ATOM 3251 O O . THR A 1 416 ? 21.248 -9.208 11.257 1.00 80.88 416 THR A O 1
ATOM 3254 N N . LEU A 1 417 ? 22.779 -7.608 10.973 1.00 83.88 417 LEU A N 1
ATOM 3255 C CA . LEU A 1 417 ? 22.126 -6.634 11.849 1.00 83.88 417 LEU A CA 1
ATOM 3256 C C . LEU A 1 417 ? 20.767 -6.157 11.320 1.00 83.88 417 LEU A C 1
ATOM 3258 O O . LEU A 1 417 ? 19.917 -5.785 12.116 1.00 83.88 417 LEU A O 1
ATOM 3262 N N . GLU A 1 418 ? 20.566 -6.194 10.000 1.00 82.25 418 GLU A N 1
ATOM 3263 C CA . GLU A 1 418 ? 19.254 -5.946 9.379 1.00 82.25 418 GLU A CA 1
ATOM 3264 C C . GLU A 1 418 ? 18.199 -6.944 9.873 1.00 82.25 418 GLU A C 1
ATOM 3266 O O . GLU A 1 418 ? 17.067 -6.551 10.123 1.00 82.25 418 GLU A O 1
ATOM 3271 N N . ASP A 1 419 ? 18.596 -8.199 10.103 1.00 80.12 419 ASP A N 1
ATOM 3272 C CA . ASP A 1 419 ? 17.697 -9.274 10.533 1.00 80.12 419 ASP A CA 1
ATOM 3273 C C . ASP A 1 419 ? 17.596 -9.382 12.074 1.00 80.12 419 ASP A C 1
ATOM 3275 O O . ASP A 1 419 ? 16.789 -10.147 12.604 1.00 80.12 419 ASP A O 1
ATOM 3279 N N . ASP A 1 420 ? 18.410 -8.624 12.825 1.00 84.44 420 ASP A N 1
ATOM 3280 C CA . ASP A 1 420 ? 18.399 -8.596 14.294 1.00 84.44 420 ASP A CA 1
ATOM 3281 C C . ASP A 1 420 ? 17.661 -7.354 14.806 1.00 84.44 420 ASP A C 1
ATOM 3283 O O . ASP A 1 420 ? 18.227 -6.279 15.031 1.00 84.44 420 ASP A O 1
ATOM 3287 N N . ASN A 1 421 ? 16.366 -7.538 15.046 1.00 79.81 421 ASN A N 1
ATOM 3288 C CA . ASN A 1 421 ? 15.464 -6.509 15.548 1.00 79.81 421 ASN A CA 1
ATOM 3289 C C . ASN A 1 421 ? 15.937 -5.834 16.846 1.00 79.81 421 ASN A C 1
ATOM 3291 O O . ASN A 1 421 ? 15.834 -4.615 16.993 1.00 79.81 421 ASN A O 1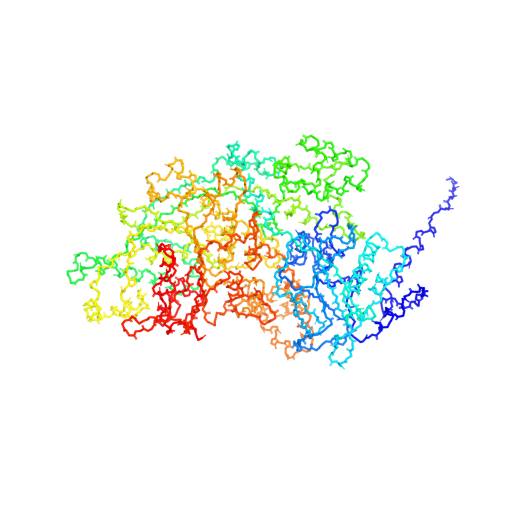
ATOM 3295 N N . GLU A 1 422 ? 16.475 -6.595 17.799 1.00 84.50 422 GLU A N 1
ATOM 3296 C CA . GLU A 1 422 ? 16.952 -6.036 19.068 1.00 84.50 422 GLU A CA 1
ATOM 3297 C C . GLU A 1 422 ? 18.224 -5.207 18.872 1.00 84.50 422 GLU A C 1
ATOM 3299 O O . GLU A 1 422 ? 18.400 -4.163 19.511 1.00 84.50 422 GLU A O 1
ATOM 3304 N N . ALA A 1 423 ? 19.106 -5.629 17.964 1.00 84.94 423 ALA A N 1
ATOM 3305 C CA . ALA A 1 423 ? 20.272 -4.846 17.583 1.00 84.94 423 ALA A CA 1
ATOM 3306 C C . ALA A 1 423 ? 19.884 -3.570 16.820 1.00 84.94 423 ALA A C 1
ATOM 3308 O O . ALA A 1 423 ? 20.415 -2.502 17.139 1.00 84.94 423 ALA A O 1
ATOM 3309 N N . LEU A 1 424 ? 18.928 -3.641 15.889 1.00 87.88 424 LEU A N 1
ATOM 3310 C CA . LEU A 1 424 ? 18.431 -2.484 15.142 1.00 87.88 424 LEU A CA 1
ATOM 3311 C C . LEU A 1 424 ? 17.853 -1.415 16.084 1.00 87.88 424 LEU A C 1
ATOM 3313 O O . LEU A 1 424 ? 18.162 -0.230 15.949 1.00 87.88 424 LEU A O 1
ATOM 3317 N N . LEU A 1 425 ? 17.101 -1.820 17.114 1.00 92.31 425 LEU A N 1
ATOM 3318 C CA . LEU A 1 425 ? 16.537 -0.892 18.101 1.00 92.31 425 LEU A CA 1
ATOM 3319 C C . LEU A 1 425 ? 17.597 -0.134 18.917 1.00 92.31 425 LEU A C 1
ATOM 3321 O O . LEU A 1 425 ? 17.313 0.954 19.423 1.00 92.31 425 LEU A O 1
ATOM 3325 N N . LYS A 1 426 ? 18.829 -0.646 19.038 1.00 91.94 426 LYS A N 1
ATOM 3326 C CA . LYS A 1 426 ? 19.934 0.083 19.695 1.00 91.94 426 LYS A CA 1
ATOM 3327 C C . LYS A 1 426 ? 20.416 1.282 18.877 1.00 91.94 426 LYS A C 1
ATOM 3329 O O . LYS A 1 426 ? 21.040 2.184 19.435 1.00 91.94 426 LYS A O 1
ATOM 3334 N N . LEU A 1 427 ? 20.125 1.300 17.578 1.00 92.81 427 LEU A N 1
ATOM 3335 C CA . LEU A 1 427 ? 20.463 2.391 16.668 1.00 92.81 427 LEU A CA 1
ATOM 3336 C C . LEU A 1 427 ? 19.393 3.492 16.625 1.00 92.81 427 LEU A C 1
ATOM 3338 O O . LEU A 1 427 ? 19.614 4.532 16.003 1.00 92.81 427 LEU A O 1
ATOM 3342 N N . MET A 1 428 ? 18.253 3.293 17.294 1.00 94.69 428 MET A N 1
ATOM 3343 C CA . MET A 1 428 ? 17.157 4.262 17.330 1.00 94.69 428 MET A CA 1
ATOM 3344 C C . MET A 1 428 ? 17.605 5.613 17.890 1.00 94.69 428 MET A C 1
ATOM 3346 O O . MET A 1 428 ? 18.111 5.722 19.010 1.00 94.69 428 MET A O 1
ATOM 3350 N N . GLY A 1 429 ? 17.385 6.662 17.098 1.00 93.94 429 GLY A N 1
ATOM 3351 C CA . GLY A 1 429 ? 17.713 8.044 17.436 1.00 93.94 429 GLY A CA 1
ATOM 3352 C C . GLY A 1 429 ? 19.206 8.377 17.395 1.00 93.94 429 GLY A C 1
ATOM 3353 O O . GLY A 1 429 ? 19.579 9.453 17.864 1.00 93.94 429 GLY A O 1
ATOM 3354 N N . LEU A 1 430 ? 20.054 7.489 16.867 1.00 94.06 430 LEU A N 1
ATOM 3355 C CA . LEU A 1 430 ? 21.473 7.764 16.666 1.00 94.06 430 LEU A CA 1
ATOM 3356 C C . LEU A 1 430 ? 21.680 8.566 15.372 1.00 94.06 430 LEU A C 1
ATOM 3358 O O . LEU A 1 430 ? 21.318 8.111 14.293 1.00 94.06 430 LEU A O 1
ATOM 3362 N N . GLU A 1 431 ? 22.312 9.734 15.478 1.00 93.12 431 GLU A N 1
ATOM 3363 C CA . GLU A 1 431 ? 22.818 10.494 14.328 1.00 93.12 431 GLU A CA 1
ATOM 3364 C C . GLU A 1 431 ? 24.331 10.295 14.253 1.00 93.12 431 GLU A C 1
ATOM 3366 O O . GLU A 1 431 ? 25.065 10.719 15.151 1.00 93.12 431 GLU A O 1
ATOM 3371 N N . MET A 1 432 ? 24.788 9.572 13.230 1.00 94.94 432 MET A N 1
ATOM 3372 C CA . MET A 1 432 ? 26.193 9.202 13.086 1.00 94.94 432 MET A CA 1
ATOM 3373 C C . MET A 1 432 ? 26.954 10.229 12.257 1.00 94.94 432 MET A C 1
ATOM 3375 O O . MET A 1 432 ? 26.440 10.747 11.269 1.00 94.94 432 MET A O 1
ATOM 3379 N N . VAL A 1 433 ? 28.207 10.465 12.640 1.00 96.94 433 VAL A N 1
ATOM 3380 C CA . VAL A 1 433 ? 29.105 11.404 11.955 1.00 96.94 433 VAL A CA 1
ATOM 3381 C C . VAL A 1 433 ? 30.426 10.754 11.545 1.00 96.94 433 VAL A C 1
ATOM 3383 O O . VAL A 1 433 ? 30.857 9.760 12.136 1.00 96.94 433 VAL A O 1
ATOM 3386 N N . LEU A 1 434 ? 31.073 11.332 10.543 1.00 97.00 434 LEU A N 1
ATOM 3387 C CA . LEU A 1 434 ? 32.435 11.040 10.101 1.00 97.00 434 LEU A CA 1
ATOM 3388 C C . LEU A 1 434 ? 33.474 11.633 11.069 1.00 97.00 434 LEU A C 1
ATOM 3390 O O . LEU A 1 434 ? 33.121 12.323 12.030 1.00 97.00 434 LEU A O 1
ATOM 3394 N N . ASP A 1 435 ? 34.768 11.392 10.832 1.00 97.06 435 ASP A N 1
ATOM 3395 C CA . ASP A 1 435 ? 35.834 11.934 11.695 1.00 97.06 435 ASP A CA 1
ATOM 3396 C C . ASP A 1 435 ? 35.867 13.474 11.686 1.00 97.06 435 ASP A C 1
ATOM 3398 O O . ASP A 1 435 ? 36.114 14.113 12.710 1.00 97.06 435 ASP A O 1
ATOM 3402 N N . ASN A 1 436 ? 35.521 14.082 10.549 1.00 95.12 436 ASN A N 1
ATOM 3403 C CA . ASN A 1 436 ? 35.423 15.535 10.392 1.00 95.12 436 ASN A CA 1
ATOM 3404 C C . ASN A 1 436 ? 34.173 16.159 11.056 1.00 95.12 436 ASN A C 1
ATOM 3406 O O . ASN A 1 436 ? 34.052 17.383 11.074 1.00 95.12 436 ASN A O 1
ATOM 3410 N N . GLY A 1 437 ? 33.269 15.343 11.611 1.00 95.94 437 GLY A N 1
ATOM 3411 C CA . GLY A 1 437 ? 32.030 15.777 12.258 1.00 95.94 437 GLY A CA 1
ATOM 3412 C C . GLY A 1 437 ? 30.825 15.948 11.328 1.00 95.94 437 GLY A C 1
ATOM 3413 O O . GLY A 1 437 ? 29.741 16.240 11.830 1.00 95.94 437 GLY A O 1
ATOM 3414 N N . GLU A 1 438 ? 30.979 15.746 10.018 1.00 95.62 438 GLU A N 1
ATOM 3415 C CA . GLU A 1 438 ? 29.860 15.761 9.071 1.00 95.62 438 GLU A CA 1
ATOM 3416 C C . GLU A 1 438 ? 28.993 14.499 9.213 1.00 95.62 438 GLU A C 1
ATOM 3418 O O . GLU A 1 438 ? 29.521 13.434 9.551 1.00 95.62 438 GLU A O 1
ATOM 3423 N N . PRO A 1 439 ? 27.678 14.571 8.942 1.00 95.06 439 PRO A N 1
ATOM 3424 C CA . PRO A 1 439 ? 26.811 13.396 8.919 1.00 95.06 439 PRO A CA 1
ATOM 3425 C C . PRO A 1 439 ? 27.300 12.341 7.913 1.00 95.06 439 PRO A C 1
ATOM 3427 O O . PRO A 1 439 ? 27.824 12.679 6.850 1.00 95.06 439 PRO A O 1
ATOM 3430 N N . ILE A 1 440 ? 27.120 11.050 8.216 1.00 93.88 440 ILE A N 1
ATOM 3431 C CA . ILE A 1 440 ? 27.566 9.965 7.316 1.00 93.88 440 ILE A CA 1
ATOM 3432 C C . ILE A 1 440 ? 26.885 10.015 5.937 1.00 93.88 440 ILE A C 1
ATOM 3434 O O . ILE A 1 440 ? 27.438 9.538 4.950 1.00 93.88 440 ILE A O 1
ATOM 3438 N N . GLU A 1 441 ? 25.710 10.634 5.860 1.00 91.06 441 GLU A N 1
ATOM 3439 C CA . GLU A 1 441 ? 24.909 10.822 4.651 1.00 91.06 441 GLU A CA 1
ATOM 3440 C C . GLU A 1 441 ? 25.587 11.739 3.636 1.00 91.06 441 GLU A C 1
ATOM 3442 O O . GLU A 1 441 ? 25.313 11.638 2.442 1.00 91.06 441 GLU A O 1
ATOM 3447 N N . THR A 1 442 ? 26.505 12.598 4.088 1.00 90.81 442 THR A N 1
ATOM 3448 C CA . THR A 1 442 ? 27.309 13.449 3.207 1.00 90.81 442 THR A CA 1
ATOM 3449 C C . THR A 1 442 ? 28.120 12.606 2.218 1.00 90.81 442 THR A C 1
ATOM 3451 O O . THR A 1 442 ? 28.319 13.016 1.081 1.00 90.81 442 THR A O 1
ATOM 3454 N N . ILE A 1 443 ? 28.512 11.376 2.583 1.00 88.38 443 ILE A N 1
ATOM 3455 C CA . ILE A 1 443 ? 29.163 10.453 1.640 1.00 88.38 443 ILE A CA 1
ATOM 3456 C C . ILE A 1 443 ? 28.230 10.098 0.484 1.00 88.38 443 ILE A C 1
ATOM 3458 O O . ILE A 1 443 ? 28.698 10.054 -0.645 1.00 88.38 443 ILE A O 1
ATOM 3462 N N . VAL A 1 444 ? 26.943 9.878 0.746 1.00 86.88 444 VAL A N 1
ATOM 3463 C CA . VAL A 1 444 ? 25.955 9.493 -0.272 1.00 86.88 444 VAL A CA 1
ATOM 3464 C C . VAL A 1 444 ? 25.660 10.662 -1.218 1.00 86.88 444 VAL A C 1
ATOM 3466 O O . VAL A 1 444 ? 25.563 10.495 -2.433 1.00 86.88 444 VAL A O 1
ATOM 3469 N N . THR A 1 445 ? 25.543 11.877 -0.675 1.00 82.75 445 THR A N 1
ATOM 3470 C CA . THR A 1 445 ? 25.216 13.069 -1.473 1.00 82.75 445 THR A CA 1
ATOM 3471 C C . THR A 1 445 ? 26.408 13.605 -2.267 1.00 82.75 445 THR A C 1
ATOM 3473 O O . THR A 1 445 ? 26.216 14.164 -3.350 1.00 82.75 445 THR A O 1
ATOM 3476 N N . GLU A 1 446 ? 27.636 13.435 -1.768 1.00 81.50 446 GLU A N 1
ATOM 3477 C CA . GLU A 1 446 ? 28.863 13.890 -2.437 1.00 81.50 446 GLU A CA 1
ATOM 3478 C C . GLU A 1 446 ? 29.491 12.828 -3.341 1.00 81.50 446 GLU A C 1
ATOM 3480 O O . GLU A 1 446 ? 30.144 13.166 -4.332 1.00 81.50 446 GLU A O 1
ATOM 3485 N N . LYS A 1 447 ? 29.327 11.546 -3.007 1.00 74.56 447 LYS A N 1
ATOM 3486 C CA . LYS A 1 447 ? 29.895 10.426 -3.754 1.00 74.56 447 LYS A CA 1
ATOM 3487 C C . LYS A 1 447 ? 28.754 9.532 -4.201 1.00 74.56 447 LYS A C 1
ATOM 3489 O O . LYS A 1 447 ? 28.126 8.876 -3.388 1.00 74.56 447 LYS A O 1
ATOM 3494 N N . ALA A 1 448 ? 28.548 9.425 -5.505 1.00 66.38 448 ALA A N 1
ATOM 3495 C CA . ALA A 1 448 ? 27.887 8.235 -6.019 1.00 66.38 448 ALA A CA 1
ATOM 3496 C C . ALA A 1 448 ? 28.846 7.049 -5.855 1.00 66.38 448 ALA A C 1
ATOM 3498 O O . ALA A 1 448 ? 30.045 7.202 -6.131 1.00 66.38 448 ALA A O 1
ATOM 3499 N N . ALA A 1 449 ? 28.330 5.853 -5.547 1.00 59.66 449 ALA A N 1
ATOM 3500 C CA . ALA A 1 449 ? 29.111 4.604 -5.567 1.00 59.66 449 ALA A CA 1
ATOM 3501 C C . ALA A 1 449 ? 29.920 4.399 -6.865 1.00 59.66 449 ALA A C 1
ATOM 3503 O O . ALA A 1 449 ? 30.863 3.611 -6.925 1.00 59.66 449 ALA A O 1
ATOM 3504 N N . TYR A 1 450 ? 29.537 5.112 -7.922 1.00 59.88 450 TYR A N 1
ATOM 3505 C CA . TYR A 1 450 ? 29.887 4.842 -9.300 1.00 59.88 450 TYR A CA 1
ATOM 3506 C C . TYR A 1 450 ? 30.432 6.058 -10.071 1.00 59.88 450 TYR A C 1
ATOM 3508 O O . TYR A 1 450 ? 30.531 6.025 -11.295 1.00 59.88 450 TYR A O 1
ATOM 3516 N N . GLY A 1 451 ? 30.833 7.133 -9.389 1.00 53.12 451 GLY A N 1
ATOM 3517 C CA . GLY A 1 451 ? 31.479 8.281 -10.046 1.00 53.12 451 GLY A CA 1
ATOM 3518 C C . GLY A 1 451 ? 30.544 9.179 -10.870 1.00 53.12 451 GLY A C 1
ATOM 3519 O O . GLY A 1 451 ? 31.028 9.937 -11.707 1.00 53.12 451 GLY A O 1
ATOM 3520 N N . GLY A 1 452 ? 29.231 9.087 -10.630 1.00 60.41 452 GLY A N 1
ATOM 3521 C CA . GLY A 1 452 ? 28.218 10.052 -11.070 1.00 60.41 452 GLY A CA 1
ATOM 3522 C C . GLY A 1 452 ? 27.937 11.134 -10.020 1.00 60.41 452 GLY A C 1
ATOM 3523 O O . GLY A 1 452 ? 28.695 11.301 -9.061 1.00 60.41 452 GLY A O 1
ATOM 3524 N N . ILE A 1 453 ? 26.834 11.864 -10.192 1.00 62.91 453 ILE A N 1
ATOM 3525 C CA . ILE A 1 453 ? 26.328 12.803 -9.181 1.00 62.91 453 ILE A CA 1
ATOM 3526 C C . ILE A 1 453 ? 25.799 11.976 -7.996 1.00 62.91 453 ILE A C 1
ATOM 3528 O O . ILE A 1 453 ? 25.072 11.008 -8.209 1.00 62.91 453 ILE A O 1
ATOM 3532 N N . GLY A 1 454 ? 26.188 12.312 -6.760 1.00 66.06 454 GLY A N 1
ATOM 3533 C CA . GLY A 1 454 ? 25.667 11.636 -5.563 1.00 66.06 454 GLY A CA 1
ATOM 3534 C C . GLY A 1 454 ? 24.145 11.773 -5.426 1.00 66.06 454 GLY A C 1
ATOM 3535 O O . GLY A 1 454 ? 23.509 12.530 -6.167 1.00 66.06 454 GLY A O 1
ATOM 3536 N N . ALA A 1 455 ? 23.544 11.064 -4.473 1.00 75.06 455 ALA A N 1
ATOM 3537 C CA . ALA A 1 455 ? 22.095 11.096 -4.272 1.00 75.06 455 ALA A CA 1
ATOM 3538 C C . ALA A 1 455 ? 21.600 12.514 -3.940 1.00 75.06 455 ALA A C 1
ATOM 3540 O O . ALA A 1 455 ? 22.336 13.341 -3.386 1.00 75.06 455 ALA A O 1
ATOM 3541 N N . ALA A 1 456 ? 20.360 12.832 -4.310 1.00 75.00 456 ALA A N 1
ATOM 3542 C CA . ALA A 1 456 ? 19.749 14.093 -3.905 1.00 75.00 456 ALA A CA 1
ATOM 3543 C C . ALA A 1 456 ? 19.629 14.147 -2.374 1.00 75.00 456 ALA A C 1
ATOM 3545 O O . ALA A 1 456 ? 19.365 13.149 -1.711 1.00 75.00 456 ALA A O 1
ATOM 3546 N N . GLN A 1 457 ? 19.819 15.324 -1.777 1.00 76.62 457 GLN A N 1
ATOM 3547 C CA . GLN A 1 457 ? 19.765 15.448 -0.316 1.00 76.62 457 GLN A CA 1
ATOM 3548 C C . GLN A 1 457 ? 18.385 15.072 0.255 1.00 76.62 457 GLN A C 1
ATOM 3550 O O . GLN A 1 457 ? 18.292 14.595 1.386 1.00 76.62 457 GLN A O 1
ATOM 3555 N N . SER A 1 458 ? 17.328 15.263 -0.530 1.00 72.31 458 SER A N 1
ATOM 3556 C CA . SER A 1 458 ? 15.952 14.882 -0.207 1.00 72.31 458 SER A CA 1
ATOM 3557 C C . SER A 1 458 ? 15.751 13.363 -0.093 1.00 72.31 458 SER A C 1
ATOM 3559 O O . SER A 1 458 ? 14.812 12.932 0.571 1.00 72.31 458 SER A O 1
ATOM 3561 N N . THR A 1 459 ? 16.648 12.538 -0.649 1.00 78.56 459 THR A N 1
ATOM 3562 C CA . THR A 1 459 ? 16.471 11.076 -0.708 1.00 78.56 459 THR A CA 1
ATOM 3563 C C . THR A 1 459 ? 17.282 10.308 0.340 1.00 78.56 459 THR A C 1
ATOM 3565 O O . THR A 1 459 ? 16.934 9.184 0.676 1.00 78.56 459 THR A O 1
ATOM 3568 N N . VAL A 1 460 ? 18.296 10.914 0.971 1.00 82.00 460 VAL A N 1
ATOM 3569 C CA . VAL A 1 460 ? 19.211 10.207 1.907 1.00 82.00 460 VAL A CA 1
ATOM 3570 C C . VAL A 1 460 ? 18.673 10.032 3.340 1.00 82.00 460 VAL A C 1
ATOM 3572 O O . VAL A 1 460 ? 19.328 9.462 4.226 1.00 82.00 460 VAL A O 1
ATOM 3575 N N . LYS A 1 461 ? 17.476 10.560 3.614 1.00 85.31 461 LYS A N 1
ATOM 3576 C CA . LYS A 1 461 ? 16.817 10.488 4.931 1.00 85.31 461 LYS A CA 1
ATOM 3577 C C . LYS A 1 461 ? 15.547 9.641 4.944 1.00 85.31 461 LYS A C 1
ATOM 3579 O O . LYS A 1 461 ? 14.897 9.575 5.984 1.00 85.31 461 LYS A O 1
ATOM 3584 N N . VAL A 1 462 ? 15.224 8.974 3.843 1.00 91.19 462 VAL A N 1
ATOM 3585 C CA . VAL A 1 462 ? 14.023 8.137 3.715 1.00 91.19 462 VAL A CA 1
ATOM 3586 C C . VAL A 1 462 ? 14.187 6.779 4.397 1.00 91.19 462 VAL A C 1
ATOM 3588 O O . VAL A 1 462 ? 15.308 6.319 4.631 1.00 91.19 462 VAL A O 1
ATOM 3591 N N . VAL A 1 463 ? 13.070 6.124 4.712 1.00 94.25 463 VAL A N 1
ATOM 3592 C CA . VAL A 1 463 ? 13.050 4.726 5.173 1.00 94.25 463 VAL A CA 1
ATOM 3593 C C . VAL A 1 463 ? 13.341 3.740 4.034 1.00 94.25 463 VAL A C 1
ATOM 3595 O O . VAL A 1 463 ? 12.812 3.875 2.934 1.00 94.25 463 VAL A O 1
ATOM 3598 N N . THR A 1 464 ? 14.159 2.728 4.323 1.00 92.75 464 THR A N 1
ATOM 3599 C CA . THR A 1 464 ? 14.533 1.610 3.431 1.00 92.75 464 THR A CA 1
ATOM 3600 C C . THR A 1 464 ? 14.704 0.341 4.273 1.00 92.75 464 THR A C 1
ATOM 3602 O O . THR A 1 464 ? 14.702 0.438 5.504 1.00 92.75 464 THR A O 1
ATOM 3605 N N . ARG A 1 465 ? 14.965 -0.830 3.677 1.00 91.81 465 ARG A N 1
ATOM 3606 C CA . ARG A 1 465 ? 15.372 -2.035 4.434 1.00 91.81 465 ARG A CA 1
ATOM 3607 C C . ARG A 1 465 ? 16.573 -1.825 5.362 1.00 91.81 465 ARG A C 1
ATOM 3609 O O . ARG A 1 465 ? 16.709 -2.511 6.364 1.00 91.81 465 ARG A O 1
ATOM 3616 N N . TYR A 1 466 ? 17.446 -0.867 5.050 1.00 92.44 466 TYR A N 1
ATOM 3617 C CA . TYR A 1 466 ? 18.667 -0.600 5.816 1.00 92.44 466 TYR A CA 1
ATOM 3618 C C . TYR A 1 466 ? 18.430 0.317 7.019 1.00 92.44 466 TYR A C 1
ATOM 3620 O O . TYR A 1 466 ? 19.340 0.531 7.822 1.00 92.44 466 TYR A O 1
ATOM 3628 N N . ASN A 1 467 ? 17.232 0.894 7.124 1.00 93.88 467 ASN A N 1
ATOM 3629 C CA . ASN A 1 467 ? 16.796 1.778 8.200 1.00 93.88 467 ASN A CA 1
ATOM 3630 C C . ASN A 1 467 ? 15.251 1.862 8.233 1.00 93.88 467 ASN A C 1
ATOM 3632 O O . ASN A 1 467 ? 14.669 2.925 7.983 1.00 93.88 467 ASN A O 1
ATOM 3636 N N . PRO A 1 468 ? 14.562 0.743 8.508 1.00 94.81 468 PRO A N 1
ATOM 3637 C CA . PRO A 1 468 ? 13.151 0.586 8.155 1.00 94.81 468 PRO A CA 1
ATOM 3638 C C . PRO A 1 468 ? 12.189 1.346 9.070 1.00 94.81 468 PRO A C 1
ATOM 3640 O O . PRO A 1 468 ? 11.053 1.591 8.677 1.00 94.81 468 PRO A O 1
ATOM 3643 N N . ILE A 1 469 ? 12.625 1.741 10.268 1.00 96.50 469 ILE A N 1
ATOM 3644 C CA . ILE A 1 469 ? 11.760 2.356 11.280 1.00 96.50 469 ILE A CA 1
ATOM 3645 C C . ILE A 1 469 ? 11.685 3.880 11.055 1.00 96.50 469 ILE A C 1
ATOM 3647 O O . ILE A 1 469 ? 12.736 4.531 11.027 1.00 96.50 469 ILE A O 1
ATOM 3651 N N . PRO A 1 470 ? 10.486 4.482 10.935 1.00 97.75 470 PRO A N 1
ATOM 3652 C CA . PRO A 1 470 ? 10.315 5.919 10.758 1.00 97.75 470 PRO A CA 1
ATOM 3653 C C . PRO A 1 470 ? 10.384 6.701 12.080 1.00 97.75 470 PRO A C 1
ATOM 3655 O O . PRO A 1 470 ? 10.164 6.173 13.177 1.00 97.75 470 PRO A O 1
ATOM 3658 N N . LYS A 1 471 ? 10.680 8.001 11.986 1.00 97.88 471 LYS A N 1
ATOM 3659 C CA . LYS A 1 471 ? 10.598 8.956 13.100 1.00 97.88 471 LYS A CA 1
ATOM 3660 C C . LYS A 1 471 ? 9.147 9.237 13.459 1.00 97.88 471 LYS A C 1
ATOM 3662 O O . LYS A 1 471 ? 8.319 9.426 12.577 1.00 97.88 471 LYS A O 1
ATOM 3667 N N . ILE A 1 472 ? 8.867 9.382 14.750 1.00 97.94 472 ILE A N 1
ATOM 3668 C CA . ILE A 1 472 ? 7.551 9.826 15.213 1.00 97.94 472 ILE A CA 1
ATOM 3669 C C . ILE A 1 472 ? 7.462 11.356 15.172 1.00 97.94 472 ILE A C 1
ATOM 3671 O O . ILE A 1 472 ? 8.357 12.063 15.647 1.00 97.94 472 ILE A O 1
ATOM 3675 N N . LYS A 1 473 ? 6.394 11.877 14.573 1.00 97.12 473 LYS A N 1
ATOM 3676 C CA . LYS A 1 473 ? 6.189 13.306 14.293 1.00 97.12 473 LYS A CA 1
ATOM 3677 C C . LYS A 1 473 ? 5.084 13.915 15.147 1.00 97.12 473 LYS A C 1
ATOM 3679 O O . LYS A 1 473 ? 5.185 15.093 15.502 1.00 97.12 473 LYS A O 1
ATOM 3684 N N . ALA A 1 474 ? 4.075 13.123 15.497 1.00 97.69 474 ALA A N 1
ATOM 3685 C CA . ALA A 1 474 ? 3.001 13.498 16.406 1.00 97.69 474 ALA A CA 1
ATOM 3686 C C . ALA A 1 474 ? 2.389 12.266 17.095 1.00 97.69 474 ALA A C 1
ATOM 3688 O O . ALA A 1 474 ? 2.672 11.121 16.739 1.00 97.69 474 ALA A O 1
ATOM 3689 N N . LEU A 1 475 ? 1.558 12.533 18.100 1.00 98.06 475 LEU A N 1
ATOM 3690 C CA . LEU A 1 475 ? 0.583 11.595 18.641 1.00 98.06 475 LEU A CA 1
ATOM 3691 C C . LEU A 1 475 ? -0.787 12.227 18.381 1.00 98.06 475 LEU A C 1
ATOM 3693 O O . LEU A 1 475 ? -1.130 13.220 19.024 1.00 98.06 475 LEU A O 1
ATOM 3697 N N . GLU A 1 476 ? -1.507 11.722 17.384 1.00 97.31 476 GLU A N 1
ATOM 3698 C CA . GLU A 1 476 ? -2.741 12.338 16.894 1.00 97.31 476 GLU A CA 1
ATOM 3699 C C . GLU A 1 476 ? -3.969 11.809 17.626 1.00 97.31 476 GLU A C 1
ATOM 3701 O O . GLU A 1 476 ? -4.094 10.609 17.854 1.00 97.31 476 GLU A O 1
ATOM 3706 N N . ASP A 1 477 ? -4.901 12.707 17.944 1.00 97.75 477 ASP A N 1
ATOM 3707 C CA . ASP A 1 477 ? -6.254 12.350 18.367 1.00 97.75 477 ASP A CA 1
ATOM 3708 C C . ASP A 1 477 ? -7.100 12.020 17.131 1.00 97.75 477 ASP A C 1
ATOM 3710 O O . ASP A 1 477 ? -7.788 12.878 16.575 1.00 97.75 477 ASP A O 1
ATOM 3714 N N . VAL A 1 478 ? -7.041 10.764 16.687 1.00 98.56 478 VAL A N 1
ATOM 3715 C CA . VAL A 1 478 ? -7.792 10.285 15.524 1.00 98.56 478 VAL A CA 1
ATOM 3716 C C . VAL A 1 478 ? -9.227 9.995 15.939 1.00 98.56 478 VAL A C 1
ATOM 3718 O O . VAL A 1 478 ? -9.490 9.164 16.811 1.00 98.56 478 VAL A O 1
ATOM 3721 N N . LYS A 1 479 ? -10.178 10.700 15.325 1.00 98.56 479 LYS A N 1
ATOM 3722 C CA . LYS A 1 479 ? -11.604 10.524 15.602 1.00 98.56 479 LYS A CA 1
ATOM 3723 C C . LYS A 1 479 ? -12.126 9.237 14.972 1.00 98.56 479 LYS A C 1
ATOM 3725 O O . LYS A 1 479 ? -11.814 8.930 13.824 1.00 98.56 479 LYS A O 1
ATOM 3730 N N . PHE A 1 480 ? -12.986 8.536 15.703 1.00 98.69 480 PHE A N 1
ATOM 3731 C CA . PHE A 1 480 ? -13.741 7.399 15.191 1.00 98.69 480 PHE A CA 1
ATOM 3732 C C . PHE A 1 480 ? -15.249 7.626 15.301 1.00 98.69 480 PHE A C 1
ATOM 3734 O O . PHE A 1 480 ? -15.731 8.336 16.191 1.00 98.69 480 PHE A O 1
ATOM 3741 N N . LEU A 1 481 ? -16.001 6.950 14.434 1.00 98.62 481 LEU A N 1
ATOM 3742 C CA . LEU A 1 481 ? -17.442 6.762 14.572 1.00 98.62 481 LEU A CA 1
ATOM 3743 C C . LEU A 1 481 ? -17.729 5.304 14.915 1.00 98.62 481 LEU A C 1
ATOM 3745 O O . LEU A 1 481 ? -17.356 4.406 14.163 1.00 98.62 481 LEU A O 1
ATOM 3749 N N . LEU A 1 482 ? -18.398 5.077 16.046 1.00 98.62 482 LEU A N 1
ATOM 3750 C CA . LEU A 1 482 ? -18.857 3.759 16.470 1.00 98.62 482 LEU A CA 1
ATOM 3751 C C . LEU A 1 482 ? -20.373 3.645 16.291 1.00 98.62 482 LEU A C 1
ATOM 3753 O O . LEU A 1 482 ? -21.142 4.383 16.908 1.00 98.62 482 LEU A O 1
ATOM 3757 N N . PHE A 1 483 ? -20.806 2.668 15.508 1.00 96.00 483 PHE A N 1
ATOM 3758 C CA . PHE A 1 483 ? -22.202 2.343 15.258 1.00 96.00 483 PHE A CA 1
ATOM 3759 C C . PHE A 1 483 ? -22.594 1.111 16.069 1.00 96.00 483 PHE A C 1
ATOM 3761 O O . PHE A 1 483 ? -21.948 0.070 15.964 1.00 96.00 483 PHE A O 1
ATOM 3768 N N . THR A 1 484 ? -23.653 1.211 16.873 1.00 93.88 484 THR A N 1
ATOM 3769 C CA . THR A 1 484 ? -24.107 0.117 17.752 1.00 93.88 484 THR A CA 1
ATOM 3770 C C . THR A 1 484 ? -25.623 -0.049 17.765 1.00 93.88 484 THR A C 1
ATOM 3772 O O . THR A 1 484 ? -26.358 0.916 17.512 1.00 93.88 484 THR A O 1
ATOM 3775 N N . PRO A 1 485 ? -26.132 -1.243 18.117 1.00 88.56 485 PRO A N 1
ATOM 3776 C CA . PRO A 1 485 ? -27.549 -1.439 18.345 1.00 88.56 485 PRO A CA 1
ATOM 3777 C C . PRO A 1 485 ? -28.046 -0.583 19.521 1.00 88.56 485 PRO A C 1
ATOM 3779 O O . PRO A 1 485 ? -27.386 -0.429 20.546 1.00 88.56 485 PRO A O 1
ATOM 3782 N N . LYS A 1 486 ? -29.277 -0.078 19.436 1.00 85.69 486 LYS A N 1
ATOM 3783 C CA . LYS A 1 486 ? -29.982 0.565 20.560 1.00 85.69 486 LYS A CA 1
ATOM 3784 C C . LYS A 1 486 ? -30.303 -0.416 21.676 1.00 85.69 486 LYS A C 1
ATOM 3786 O O . LYS A 1 486 ? -30.473 -0.011 22.825 1.00 85.69 486 LYS A O 1
ATOM 3791 N N . LYS A 1 487 ? -30.485 -1.683 21.313 1.00 83.06 487 LYS A N 1
ATOM 3792 C CA . LYS A 1 487 ? -30.818 -2.776 22.216 1.00 83.06 487 LYS A CA 1
ATOM 3793 C C . LYS A 1 487 ? -29.900 -3.942 21.911 1.00 83.06 487 LYS A C 1
ATOM 3795 O O . LYS A 1 487 ? -30.010 -4.534 20.846 1.00 83.06 487 LYS A O 1
ATOM 3800 N N . PHE A 1 488 ? -29.046 -4.262 22.869 1.00 84.62 488 PHE A N 1
ATOM 3801 C CA . PHE A 1 488 ? -28.204 -5.443 22.810 1.00 84.62 488 PHE A CA 1
ATOM 3802 C C . PHE A 1 488 ? -28.988 -6.675 23.268 1.00 84.62 488 PHE A C 1
ATOM 3804 O O . PHE A 1 488 ? -29.745 -6.623 24.243 1.00 84.62 488 PHE A O 1
ATOM 3811 N N . ASN A 1 489 ? -28.790 -7.792 22.577 1.00 85.31 489 ASN A N 1
ATOM 3812 C CA . ASN A 1 489 ? -29.163 -9.118 23.034 1.00 85.31 489 ASN A CA 1
ATOM 3813 C C . ASN A 1 489 ? -28.289 -9.479 24.249 1.00 85.31 489 ASN A C 1
ATOM 3815 O O . ASN A 1 489 ? -27.082 -9.642 24.090 1.00 85.31 489 ASN A O 1
ATOM 3819 N N . PRO A 1 490 ? -28.855 -9.636 25.457 1.00 85.44 490 PRO A N 1
ATOM 3820 C CA . PRO A 1 490 ? -28.064 -9.856 26.669 1.00 85.44 490 PRO A CA 1
ATOM 3821 C C . PRO A 1 490 ? -27.361 -11.222 26.710 1.00 85.44 490 PRO A C 1
ATOM 3823 O O . PRO A 1 490 ? -26.545 -11.452 27.594 1.00 85.44 490 PRO A O 1
ATOM 3826 N N . ASN A 1 491 ? -27.690 -12.137 25.792 1.00 88.06 491 ASN A N 1
ATOM 3827 C CA . ASN A 1 491 ? -27.130 -13.489 25.753 1.00 88.06 491 ASN A CA 1
ATOM 3828 C C . ASN A 1 491 ? -25.990 -13.652 24.740 1.00 88.06 491 ASN A C 1
ATOM 3830 O O . ASN A 1 491 ? -25.513 -14.772 24.561 1.00 88.06 491 ASN A O 1
ATOM 3834 N N . LYS A 1 492 ? -25.590 -12.585 24.042 1.00 89.25 492 LYS A N 1
ATOM 3835 C CA . LYS A 1 492 ? -24.509 -12.630 23.055 1.00 89.25 492 LYS A CA 1
ATOM 3836 C C . LYS A 1 492 ? -23.508 -11.502 23.300 1.00 89.25 492 LYS A C 1
ATOM 3838 O O . LYS A 1 492 ? -23.933 -10.411 23.686 1.00 89.25 492 LYS A O 1
ATOM 3843 N N . PRO A 1 493 ? -22.208 -11.740 23.076 1.00 93.00 493 PRO A N 1
ATOM 3844 C CA . PRO A 1 493 ? -21.227 -10.664 23.078 1.00 93.00 493 PRO A CA 1
ATOM 3845 C C . PRO A 1 493 ? -21.449 -9.735 21.878 1.00 93.00 493 PRO A C 1
ATOM 3847 O O . PRO A 1 493 ? -22.197 -10.076 20.962 1.00 93.00 493 PRO A O 1
ATOM 3850 N N . VAL A 1 494 ? -20.819 -8.563 21.893 1.00 94.38 494 VAL A N 1
ATOM 3851 C CA . VAL A 1 494 ? -20.769 -7.661 20.737 1.00 94.38 494 VAL A CA 1
ATOM 3852 C C . VAL A 1 494 ? -19.708 -8.171 19.764 1.00 94.38 494 VAL A C 1
ATOM 3854 O O . VAL A 1 494 ? -18.579 -8.403 20.187 1.00 94.38 494 VAL A O 1
ATOM 3857 N N . LYS A 1 495 ? -20.061 -8.322 18.485 1.00 94.62 495 LYS A N 1
ATOM 3858 C CA . LYS A 1 495 ? -19.120 -8.632 17.396 1.00 94.62 495 LYS A CA 1
ATOM 3859 C C . LYS A 1 495 ? -18.662 -7.345 16.726 1.00 94.62 495 LYS A C 1
ATOM 3861 O O . LYS A 1 495 ? -19.495 -6.468 16.496 1.00 94.62 495 LYS A O 1
ATOM 3866 N N . LEU A 1 496 ? -17.383 -7.211 16.389 1.00 97.12 496 LEU A N 1
ATOM 3867 C CA . LEU A 1 496 ? -16.858 -5.962 15.823 1.00 97.12 496 LEU A CA 1
ATOM 3868 C C . LEU A 1 496 ? -16.489 -6.085 14.343 1.00 97.12 496 LEU A C 1
ATOM 3870 O O . LEU A 1 496 ? -15.792 -7.008 13.923 1.00 97.12 496 LEU A O 1
ATOM 3874 N N . ILE A 1 497 ? -16.908 -5.088 13.569 1.00 97.75 497 ILE A N 1
ATOM 3875 C CA . ILE A 1 497 ? -16.481 -4.860 12.191 1.00 97.75 497 ILE A CA 1
ATOM 3876 C C . ILE A 1 497 ? -15.727 -3.530 12.136 1.00 97.75 497 ILE A C 1
ATOM 3878 O O . ILE A 1 497 ? -16.216 -2.510 12.625 1.00 97.75 497 ILE A O 1
ATOM 3882 N N . ILE A 1 498 ? -14.550 -3.534 11.520 1.00 98.44 498 ILE A N 1
ATOM 3883 C CA . ILE A 1 498 ? -13.784 -2.330 11.194 1.00 98.44 498 ILE A CA 1
ATOM 3884 C C . ILE A 1 498 ? -14.036 -1.999 9.721 1.00 98.44 498 ILE A C 1
ATOM 3886 O O . ILE A 1 498 ? -13.888 -2.864 8.858 1.00 98.44 498 ILE A O 1
ATOM 3890 N N . PHE A 1 499 ? -14.433 -0.758 9.441 1.00 97.81 499 PHE A N 1
ATOM 3891 C CA . PHE A 1 499 ? -14.665 -0.259 8.088 1.00 97.81 499 PHE A CA 1
ATOM 3892 C C . PHE A 1 499 ? -13.575 0.725 7.664 1.00 97.81 499 PHE A C 1
ATOM 3894 O O . PHE A 1 499 ? -13.313 1.699 8.371 1.00 97.81 499 PHE A O 1
ATOM 3901 N N . GLN A 1 500 ? -12.987 0.489 6.490 1.00 96.50 500 GLN A N 1
ATOM 3902 C CA . GLN A 1 500 ? -12.078 1.421 5.820 1.00 96.50 500 GLN A CA 1
ATOM 3903 C C . GLN A 1 500 ? -12.770 2.053 4.609 1.00 96.50 500 GLN A C 1
ATOM 3905 O O . GLN A 1 500 ? -13.243 1.353 3.708 1.00 96.50 500 GLN A O 1
ATOM 3910 N N . HIS A 1 501 ? -12.844 3.382 4.622 1.00 92.38 501 HIS A N 1
ATOM 3911 C CA . HIS A 1 501 ? -13.533 4.184 3.615 1.00 92.38 501 HIS A CA 1
ATOM 3912 C C . HIS A 1 501 ? -12.690 4.333 2.326 1.00 92.38 501 HIS A C 1
ATOM 3914 O O . HIS A 1 501 ? -11.479 4.115 2.361 1.00 92.38 501 HIS A O 1
ATOM 3920 N N . PRO A 1 502 ? -13.294 4.678 1.171 1.00 85.44 502 PRO A N 1
ATOM 3921 C CA . PRO A 1 502 ? -12.542 4.975 -0.053 1.00 85.44 502 PRO A CA 1
ATOM 3922 C C . PRO A 1 502 ? -11.770 6.302 0.064 1.00 85.44 502 PRO A C 1
ATOM 3924 O O . PRO A 1 502 ? -12.110 7.140 0.898 1.00 85.44 502 PRO A O 1
ATOM 3927 N N . ILE A 1 503 ? -10.759 6.526 -0.785 1.00 79.25 503 ILE A N 1
ATOM 3928 C CA . ILE A 1 503 ? -9.916 7.743 -0.711 1.00 79.25 503 ILE A CA 1
ATOM 3929 C C . ILE A 1 503 ? -10.629 9.034 -1.111 1.00 79.25 503 ILE A C 1
ATOM 3931 O O . ILE A 1 503 ? -10.204 10.124 -0.760 1.00 79.25 503 ILE A O 1
ATOM 3935 N N . THR A 1 504 ? -11.731 8.926 -1.836 1.00 76.44 504 THR A N 1
ATOM 3936 C CA . THR A 1 504 ? -12.559 10.079 -2.193 1.00 76.44 504 THR A CA 1
ATOM 3937 C C . THR A 1 504 ? -13.583 10.409 -1.108 1.00 76.44 504 THR A C 1
ATOM 3939 O O . THR A 1 504 ? -14.402 11.296 -1.299 1.00 76.44 504 THR A O 1
ATOM 3942 N N . ALA A 1 505 ? -13.555 9.711 0.038 1.00 85.75 505 ALA A N 1
ATOM 3943 C CA . ALA A 1 505 ? -14.512 9.924 1.117 1.00 85.75 505 ALA A CA 1
ATOM 3944 C C . ALA A 1 505 ? -13.872 9.987 2.511 1.00 85.75 505 ALA A C 1
ATOM 3946 O O . ALA A 1 505 ? -12.653 10.003 2.665 1.00 85.75 505 ALA A O 1
ATOM 3947 N N . SER A 1 506 ? -14.705 9.988 3.550 1.00 91.38 506 SER A N 1
ATOM 3948 C CA . SER A 1 506 ? -14.301 9.940 4.959 1.00 91.38 506 SER A CA 1
ATOM 3949 C C . SER A 1 506 ? -14.964 8.779 5.716 1.00 91.38 506 SER A C 1
ATOM 3951 O O . SER A 1 506 ? -15.789 8.032 5.177 1.00 91.38 506 SER A O 1
ATOM 3953 N N . LYS A 1 507 ? -14.651 8.624 7.008 1.00 94.44 507 LYS A N 1
ATOM 3954 C CA . LYS A 1 507 ? -15.281 7.648 7.922 1.00 94.44 507 LYS A CA 1
ATOM 3955 C C . LYS A 1 507 ? -16.810 7.756 7.962 1.00 94.44 507 LYS A C 1
ATOM 3957 O O . LYS A 1 507 ? -17.479 6.769 8.268 1.00 94.44 507 LYS A O 1
ATOM 3962 N N . GLU A 1 508 ? -17.378 8.922 7.650 1.00 91.50 508 GLU A N 1
ATOM 3963 C CA . GLU A 1 508 ? -18.819 9.153 7.540 1.00 91.50 508 GLU A CA 1
ATOM 3964 C C . GLU A 1 508 ? -19.477 8.269 6.463 1.00 91.50 508 GLU A C 1
ATOM 3966 O O . GLU A 1 508 ? -20.651 7.928 6.612 1.00 91.50 508 GLU A O 1
ATOM 3971 N N . ALA A 1 509 ? -18.730 7.772 5.467 1.00 89.06 509 ALA A N 1
ATOM 3972 C CA . ALA A 1 509 ? -19.228 6.791 4.495 1.00 89.06 509 ALA A CA 1
ATOM 3973 C C . ALA A 1 509 ? -19.767 5.510 5.169 1.00 89.06 509 ALA A C 1
ATOM 3975 O O . ALA A 1 509 ? -20.686 4.864 4.660 1.00 89.06 509 ALA A O 1
ATOM 3976 N N . ALA A 1 510 ? -19.286 5.181 6.376 1.00 91.19 510 ALA A N 1
ATOM 3977 C CA . ALA A 1 510 ? -19.826 4.088 7.183 1.00 91.19 510 ALA A CA 1
ATOM 3978 C C . ALA A 1 510 ? -21.320 4.270 7.521 1.00 91.19 510 ALA A C 1
ATOM 3980 O O . ALA A 1 510 ? -22.027 3.280 7.719 1.00 91.19 510 ALA A O 1
ATOM 3981 N N . MET A 1 511 ? -21.836 5.508 7.567 1.00 86.94 511 MET A N 1
ATOM 3982 C CA . MET A 1 511 ? -23.252 5.784 7.844 1.00 86.94 511 MET A CA 1
ATOM 3983 C C . MET A 1 511 ? -24.186 5.220 6.771 1.00 86.94 511 MET A C 1
ATOM 3985 O O . MET A 1 511 ? -25.348 4.948 7.080 1.00 86.94 511 MET A O 1
ATOM 3989 N N . ALA A 1 512 ? -23.697 5.024 5.545 1.00 81.19 512 ALA A N 1
ATOM 3990 C CA . ALA A 1 512 ? -24.494 4.492 4.447 1.00 81.19 512 ALA A CA 1
ATOM 3991 C C . ALA A 1 512 ? -24.713 2.970 4.572 1.00 81.19 512 ALA A C 1
ATOM 3993 O O . ALA A 1 512 ? -25.801 2.472 4.283 1.00 81.19 512 ALA A O 1
ATOM 3994 N N . ILE A 1 513 ? -23.726 2.239 5.107 1.00 81.94 513 ILE A N 1
ATOM 3995 C CA . ILE A 1 513 ? -23.785 0.773 5.270 1.00 81.94 513 ILE A CA 1
ATOM 3996 C C . ILE A 1 513 ? -24.229 0.331 6.678 1.00 81.94 513 ILE A C 1
ATOM 3998 O O . ILE A 1 513 ? -24.841 -0.729 6.849 1.00 81.94 513 ILE A O 1
ATOM 4002 N N . ALA A 1 514 ? -23.968 1.147 7.709 1.00 85.56 514 ALA A N 1
ATOM 4003 C CA . ALA A 1 514 ? -24.236 0.813 9.109 1.00 85.56 514 ALA A CA 1
ATOM 4004 C C . ALA A 1 514 ? -25.689 0.397 9.401 1.00 85.56 514 ALA A C 1
ATOM 4006 O O . ALA A 1 514 ? -25.892 -0.514 10.209 1.00 85.56 514 ALA A O 1
ATOM 4007 N N . PRO A 1 515 ? -26.728 0.989 8.783 1.00 78.81 515 PRO A N 1
ATOM 4008 C CA . PRO A 1 515 ? -28.096 0.561 9.040 1.00 78.81 515 PRO A CA 1
ATOM 4009 C C . PRO A 1 515 ? -28.379 -0.888 8.638 1.00 78.81 515 PRO A C 1
ATOM 4011 O O . PRO A 1 515 ? -29.088 -1.568 9.381 1.00 78.81 515 PRO A O 1
ATOM 4014 N N . ARG A 1 516 ? -27.811 -1.376 7.523 1.00 78.00 516 ARG A N 1
ATOM 4015 C CA . ARG A 1 516 ? -27.961 -2.781 7.111 1.00 78.00 516 ARG A CA 1
ATOM 4016 C C . ARG A 1 516 ? -27.136 -3.706 8.006 1.00 78.00 516 ARG A C 1
ATOM 4018 O O . ARG A 1 516 ? -27.622 -4.760 8.392 1.00 78.00 516 ARG A O 1
ATOM 4025 N N . PHE A 1 517 ? -25.941 -3.278 8.412 1.00 82.56 517 PHE A N 1
ATOM 4026 C CA . PHE A 1 517 ? -25.019 -4.098 9.208 1.00 82.56 517 PHE A CA 1
ATOM 4027 C C . PHE A 1 517 ? -25.433 -4.200 10.688 1.00 82.56 517 PHE A C 1
ATOM 4029 O O . PHE A 1 517 ? -25.301 -5.246 11.323 1.00 82.56 517 PHE A O 1
ATOM 4036 N N . VAL A 1 518 ? -25.953 -3.112 11.258 1.00 84.06 518 VAL A N 1
ATOM 4037 C CA . VAL A 1 518 ? -26.192 -2.968 12.705 1.00 84.06 518 VAL A CA 1
ATOM 4038 C C . VAL A 1 518 ? -27.665 -2.711 13.036 1.00 84.06 518 VAL A C 1
ATOM 4040 O O . VAL A 1 518 ? -28.166 -3.167 14.061 1.00 84.06 518 VAL A O 1
ATOM 4043 N N . GLY A 1 519 ? -28.353 -1.914 12.215 1.00 64.44 519 GLY A N 1
ATOM 4044 C CA . GLY A 1 519 ? -29.505 -1.117 12.645 1.00 64.44 519 GLY A CA 1
ATOM 4045 C C . GLY A 1 519 ? -30.900 -1.709 12.437 1.00 64.44 519 GLY A C 1
ATOM 4046 O O . GLY A 1 519 ? -31.859 -1.158 12.992 1.00 64.44 519 GLY A O 1
ATOM 4047 N N . LEU A 1 520 ? -31.057 -2.777 11.656 1.00 61.00 520 LEU A N 1
ATOM 4048 C CA . LEU A 1 520 ? -32.362 -3.407 11.436 1.00 61.00 520 LEU A CA 1
ATOM 4049 C C . LEU A 1 520 ? -32.601 -4.518 12.484 1.00 61.00 520 LEU A C 1
ATOM 4051 O O . LEU A 1 520 ? -31.628 -5.138 12.910 1.00 61.00 520 LEU A O 1
ATOM 4055 N N . PRO A 1 521 ? -33.848 -4.737 12.970 1.00 47.69 521 PRO A N 1
ATOM 4056 C CA . PRO A 1 521 ? -34.243 -5.827 13.886 1.00 47.69 521 PRO A CA 1
ATOM 4057 C C . PRO A 1 521 ? -34.749 -7.085 13.152 1.00 47.69 521 PRO A C 1
ATOM 4059 O O . PRO A 1 521 ? -35.270 -6.976 12.048 1.00 47.69 521 PRO A O 1
ATOM 4062 N N . THR A 1 522 ? -34.576 -8.279 13.736 1.00 44.47 522 THR A N 1
ATOM 4063 C CA . THR A 1 522 ? -35.053 -9.554 13.167 1.00 44.47 522 THR A CA 1
ATOM 4064 C C . THR A 1 522 ? -36.557 -9.491 12.880 1.00 44.47 522 THR A C 1
ATOM 4066 O O . THR A 1 522 ? -37.373 -9.377 13.797 1.00 44.47 522 THR A O 1
ATOM 4069 N N . LEU A 1 523 ? -36.975 -9.576 11.611 1.00 43.81 523 LEU A N 1
ATOM 4070 C CA . LEU A 1 523 ? -38.372 -9.898 11.311 1.00 43.81 523 LEU A CA 1
ATOM 4071 C C . LEU A 1 523 ? -38.668 -11.350 11.739 1.00 43.81 523 LEU A C 1
ATOM 4073 O O . LEU A 1 523 ? -37.895 -12.253 11.408 1.00 43.81 523 LEU A O 1
ATOM 4077 N N . PRO A 1 524 ? -39.797 -11.629 12.420 1.00 37.94 524 PRO A N 1
ATOM 4078 C CA . PRO A 1 524 ? -40.254 -12.998 12.633 1.00 37.94 524 PRO A CA 1
ATOM 4079 C C . PRO A 1 524 ? -40.474 -13.723 11.288 1.00 37.94 524 PRO A C 1
ATOM 4081 O O . PRO A 1 524 ? -40.856 -13.066 10.319 1.00 37.94 524 PRO A O 1
ATOM 4084 N N . PRO A 1 525 ? -40.373 -15.068 11.212 1.00 38.91 525 PRO A N 1
ATOM 4085 C CA . PRO A 1 525 ? -40.485 -15.852 9.965 1.00 38.91 525 PRO A CA 1
ATOM 4086 C C . PRO A 1 525 ? -41.815 -15.749 9.181 1.00 38.91 525 PRO A C 1
ATOM 4088 O O . PRO A 1 525 ? -42.020 -16.468 8.207 1.00 38.91 525 PRO A O 1
ATOM 4091 N N . VAL A 1 526 ? -42.756 -14.894 9.586 1.00 40.47 526 VAL A N 1
ATOM 4092 C CA . VAL A 1 526 ? -44.096 -14.765 8.992 1.00 40.47 526 VAL A CA 1
ATOM 4093 C C . VAL A 1 526 ? -44.120 -13.598 7.992 1.00 40.47 526 VAL A C 1
ATOM 4095 O O . VAL A 1 526 ? -44.838 -12.619 8.174 1.00 40.47 526 VAL A O 1
ATOM 4098 N N . ILE A 1 527 ? -43.307 -13.685 6.935 1.00 37.62 527 ILE A N 1
ATOM 4099 C CA . ILE A 1 527 ? -43.110 -12.594 5.957 1.00 37.62 527 ILE A CA 1
ATOM 4100 C C . ILE A 1 527 ? -44.135 -12.631 4.803 1.00 37.62 527 ILE A C 1
ATOM 4102 O O . ILE A 1 527 ? -44.547 -11.588 4.296 1.00 37.62 527 ILE A O 1
ATOM 4106 N N . GLY A 1 528 ? -44.651 -13.810 4.438 1.00 35.00 528 GLY A N 1
ATOM 4107 C CA . GLY A 1 528 ? -45.486 -13.975 3.236 1.00 35.00 528 GLY A CA 1
ATOM 4108 C C . GLY A 1 528 ? -46.821 -13.208 3.214 1.00 35.00 528 GLY A C 1
ATOM 4109 O O . GLY A 1 528 ? -47.306 -12.868 2.142 1.00 35.00 528 GLY A O 1
ATOM 4110 N N . ASN A 1 529 ? -47.412 -12.885 4.372 1.00 35.44 529 ASN A N 1
ATOM 4111 C CA . ASN A 1 529 ? -48.695 -12.160 4.448 1.00 35.44 529 ASN A CA 1
ATOM 4112 C C . ASN A 1 529 ? -48.536 -10.628 4.556 1.00 35.44 529 ASN A C 1
ATOM 4114 O O . ASN A 1 529 ? -49.524 -9.900 4.476 1.00 35.44 529 ASN A O 1
ATOM 4118 N N . LEU A 1 530 ? -47.310 -10.139 4.761 1.00 38.72 530 LEU A N 1
ATOM 4119 C CA . LEU A 1 530 ? -46.997 -8.741 5.065 1.00 38.72 530 LEU A CA 1
ATOM 4120 C C . LEU A 1 530 ? -46.843 -7.890 3.801 1.00 38.72 530 LEU A C 1
ATOM 4122 O O . LEU A 1 530 ? -47.408 -6.804 3.691 1.00 38.72 530 LEU A O 1
ATOM 4126 N N . VAL A 1 531 ? -46.134 -8.440 2.822 1.00 36.19 531 VAL A N 1
ATOM 4127 C CA . VAL A 1 531 ? -45.876 -7.849 1.506 1.00 36.19 531 VAL A CA 1
ATOM 4128 C C . VAL A 1 531 ? -47.175 -7.410 0.830 1.00 36.19 531 VAL A C 1
ATOM 4130 O O . VAL A 1 531 ? -47.273 -6.284 0.356 1.00 36.19 531 VAL A O 1
ATOM 4133 N N . ALA A 1 532 ? -48.211 -8.255 0.866 1.00 34.50 532 ALA A N 1
ATOM 4134 C CA . ALA A 1 532 ? -49.520 -7.975 0.273 1.00 34.50 532 ALA A CA 1
ATOM 4135 C C . ALA A 1 532 ? -50.334 -6.899 1.024 1.00 34.50 532 ALA A C 1
ATOM 4137 O O . ALA A 1 532 ? -51.201 -6.261 0.432 1.00 34.50 532 ALA A O 1
ATOM 4138 N N . ALA A 1 533 ? -50.077 -6.695 2.321 1.00 36.75 533 ALA A N 1
ATOM 4139 C CA . ALA A 1 533 ? -50.767 -5.695 3.136 1.00 36.75 533 ALA A CA 1
ATOM 4140 C C . ALA A 1 533 ? -50.121 -4.303 3.027 1.00 36.75 533 ALA A C 1
ATOM 4142 O O . ALA A 1 533 ? -50.834 -3.300 3.053 1.00 36.75 533 ALA A O 1
ATOM 4143 N N . ILE A 1 534 ? -48.790 -4.234 2.890 1.00 37.81 534 ILE A N 1
ATOM 4144 C CA . ILE A 1 534 ? -48.063 -2.960 2.805 1.00 37.81 534 ILE A CA 1
ATOM 4145 C C . ILE A 1 534 ? -48.063 -2.391 1.375 1.00 37.81 534 ILE A C 1
ATOM 4147 O O . ILE A 1 534 ? -48.222 -1.184 1.203 1.00 37.81 534 ILE A O 1
ATOM 4151 N N . SER A 1 535 ? -47.991 -3.243 0.347 1.00 35.53 535 SER A N 1
ATOM 4152 C CA . SER A 1 535 ? -48.071 -2.831 -1.070 1.00 35.53 535 SER A CA 1
ATOM 4153 C C . SER A 1 535 ? -49.428 -2.231 -1.485 1.00 35.53 535 SER A C 1
ATOM 4155 O O . SER A 1 535 ? -49.551 -1.671 -2.570 1.00 35.53 535 SER A O 1
ATOM 4157 N N . ALA A 1 536 ? -50.444 -2.291 -0.616 1.00 34.91 536 ALA A N 1
ATOM 4158 C CA . ALA A 1 536 ? -51.741 -1.640 -0.810 1.00 34.91 536 ALA A CA 1
ATOM 4159 C C . ALA A 1 536 ? -51.784 -0.167 -0.334 1.00 34.91 536 ALA A C 1
ATOM 4161 O O . ALA A 1 536 ? -52.806 0.499 -0.518 1.00 34.91 536 ALA A O 1
ATOM 4162 N N . ILE A 1 537 ? -50.715 0.348 0.292 1.00 39.91 537 ILE A N 1
ATOM 4163 C CA . ILE A 1 537 ? -50.614 1.738 0.762 1.00 39.91 537 ILE A CA 1
ATOM 4164 C C . ILE A 1 537 ? -49.900 2.582 -0.316 1.00 39.91 537 ILE A C 1
ATOM 4166 O O . ILE A 1 537 ? -48.737 2.308 -0.615 1.00 39.91 537 ILE A O 1
ATOM 4170 N N . PRO A 1 538 ? -50.546 3.618 -0.891 1.00 36.03 538 PRO A N 1
ATOM 4171 C CA . PRO A 1 538 ? -49.924 4.475 -1.905 1.00 36.03 538 PRO A CA 1
ATOM 4172 C C . PRO A 1 538 ? -48.608 5.099 -1.408 1.00 36.03 538 PRO A C 1
ATOM 4174 O O . PRO A 1 538 ? -48.580 5.655 -0.311 1.00 36.03 538 PRO A O 1
ATOM 4177 N N . GLY A 1 539 ? -47.534 5.000 -2.201 1.00 41.28 539 GLY A N 1
ATOM 4178 C CA . GLY A 1 539 ? -46.194 5.533 -1.899 1.00 41.28 539 GLY A CA 1
ATOM 4179 C C . GLY A 1 539 ? -45.287 4.615 -1.064 1.00 41.28 539 GLY A C 1
ATOM 4180 O O . GLY A 1 539 ? -44.077 4.799 -1.052 1.00 41.28 539 GLY A O 1
ATOM 4181 N N . VAL A 1 540 ? -45.819 3.581 -0.399 1.00 42.81 540 VAL A N 1
ATOM 4182 C CA . VAL A 1 540 ? -44.994 2.677 0.431 1.00 42.81 540 VAL A CA 1
ATOM 4183 C C . VAL A 1 540 ? -44.267 1.621 -0.406 1.00 42.81 540 VAL A C 1
ATOM 4185 O O . VAL A 1 540 ? -43.235 1.123 0.021 1.00 42.81 540 VAL A O 1
ATOM 4188 N N . SER A 1 541 ? -44.744 1.301 -1.611 1.00 40.94 541 SER A N 1
ATOM 4189 C CA . SER A 1 541 ? -44.054 0.391 -2.539 1.00 40.94 541 SER A CA 1
ATOM 4190 C C . SER A 1 541 ? -42.746 0.967 -3.089 1.00 40.94 541 SER A C 1
ATOM 4192 O O . SER A 1 541 ? -41.779 0.228 -3.207 1.00 40.94 541 SER A O 1
ATOM 4194 N N . GLU A 1 542 ? -42.704 2.270 -3.380 1.00 44.53 542 GLU A N 1
ATOM 4195 C CA . GLU A 1 542 ? -41.490 2.977 -3.831 1.00 44.53 542 GLU A CA 1
ATOM 4196 C C . GLU A 1 542 ? -40.457 3.043 -2.699 1.00 44.53 542 GLU A C 1
ATOM 4198 O O . GLU A 1 542 ? -39.280 2.781 -2.902 1.00 44.53 542 GLU A O 1
ATOM 4203 N N . ILE A 1 543 ? -40.917 3.261 -1.466 1.00 45.16 543 ILE A N 1
ATOM 4204 C CA . ILE A 1 543 ? -40.052 3.287 -0.281 1.00 45.16 543 ILE A CA 1
ATOM 4205 C C . ILE A 1 543 ? -39.605 1.873 0.130 1.00 45.16 543 ILE A C 1
ATOM 4207 O O . ILE A 1 543 ? -38.480 1.677 0.582 1.00 45.16 543 ILE A O 1
ATOM 4211 N N . ILE A 1 544 ? -40.455 0.855 -0.021 1.00 44.50 544 ILE A N 1
ATOM 4212 C CA . ILE A 1 544 ? -40.016 -0.533 0.137 1.00 44.50 544 ILE A CA 1
ATOM 4213 C C . ILE A 1 544 ? -39.000 -0.875 -0.947 1.00 44.50 544 ILE A C 1
ATOM 4215 O O . ILE A 1 544 ? -38.053 -1.557 -0.602 1.00 44.50 544 ILE A O 1
ATOM 4219 N N . GLY A 1 545 ? -39.111 -0.383 -2.183 1.00 46.03 545 GLY A N 1
ATOM 4220 C CA . GLY A 1 545 ? -38.031 -0.456 -3.181 1.00 46.03 545 GLY A CA 1
ATOM 4221 C C . GLY A 1 545 ? -36.712 0.101 -2.635 1.00 46.03 545 GLY A C 1
ATOM 4222 O O . GLY A 1 545 ? -35.759 -0.664 -2.481 1.00 46.03 545 GLY A O 1
ATOM 4223 N N . LEU A 1 546 ? -36.750 1.354 -2.164 1.00 42.56 546 LEU A N 1
ATOM 4224 C CA . LEU A 1 546 ? -35.616 2.103 -1.597 1.00 42.56 546 LEU A CA 1
ATOM 4225 C C . LEU A 1 546 ? -34.946 1.391 -0.413 1.00 42.56 546 LEU A C 1
ATOM 4227 O O . LEU A 1 546 ? -33.731 1.439 -0.230 1.00 42.56 546 LEU A O 1
ATOM 4231 N N . LEU A 1 547 ? -35.746 0.726 0.422 1.00 43.34 547 LEU A N 1
ATOM 4232 C CA . LEU A 1 547 ? -35.260 -0.016 1.580 1.00 43.34 547 LEU A CA 1
ATOM 4233 C C . LEU A 1 547 ? -34.834 -1.440 1.209 1.00 43.34 547 LEU A C 1
ATOM 4235 O O . LEU A 1 547 ? -33.853 -1.924 1.770 1.00 43.34 547 LEU A O 1
ATOM 4239 N N . SER A 1 548 ? -35.557 -2.097 0.296 1.00 46.84 548 SER A N 1
ATOM 4240 C CA . SER A 1 548 ? -35.471 -3.539 0.057 1.00 46.84 548 SER A CA 1
ATOM 4241 C C . SER A 1 548 ? -34.526 -3.989 -1.003 1.00 46.84 548 SER A C 1
ATOM 4243 O O . SER A 1 548 ? -33.921 -5.044 -0.828 1.00 46.84 548 SER A O 1
ATOM 4245 N N . GLY A 1 549 ? -34.437 -3.264 -2.108 1.00 47.81 549 GLY A N 1
ATOM 4246 C CA . GLY A 1 549 ? -33.667 -3.749 -3.228 1.00 47.81 549 GLY A CA 1
ATOM 4247 C C . GLY A 1 549 ? -34.001 -5.194 -3.686 1.00 47.81 549 GLY A C 1
ATOM 4248 O O . GLY A 1 549 ? -33.222 -5.862 -4.348 1.00 47.81 549 GLY A O 1
ATOM 4249 N N . GLN A 1 550 ? -35.138 -5.778 -3.320 1.00 45.94 550 GLN A N 1
ATOM 4250 C CA . GLN A 1 550 ? -35.462 -7.162 -3.711 1.00 45.94 550 GLN A CA 1
ATOM 4251 C C . GLN A 1 550 ? -36.932 -7.299 -4.082 1.00 45.94 550 GLN A C 1
ATOM 4253 O O . GLN A 1 550 ? -37.565 -8.344 -3.906 1.00 45.94 550 GLN A O 1
ATOM 4258 N N . GLY A 1 551 ? -37.512 -6.203 -4.575 1.00 47.03 551 GLY A N 1
ATOM 4259 C CA . GLY A 1 551 ? -38.941 -6.105 -4.807 1.00 47.03 551 GLY A CA 1
ATOM 4260 C C . GLY A 1 551 ? -39.722 -6.457 -3.540 1.00 47.03 551 GLY A C 1
ATOM 4261 O O . GLY A 1 551 ? -39.643 -5.789 -2.517 1.00 47.03 551 GLY A O 1
ATOM 4262 N N . ASN A 1 552 ? -40.511 -7.520 -3.619 1.00 41.56 552 ASN A N 1
ATOM 4263 C CA . ASN A 1 552 ? -41.408 -7.950 -2.554 1.00 41.56 552 ASN A CA 1
ATOM 4264 C C . ASN A 1 552 ? -40.773 -8.958 -1.570 1.00 41.56 552 ASN A C 1
ATOM 4266 O O . ASN A 1 552 ? -41.460 -9.404 -0.651 1.00 41.56 552 ASN A O 1
ATOM 4270 N N . ASP A 1 553 ? -39.504 -9.346 -1.748 1.00 42.59 553 ASP A N 1
ATOM 4271 C CA . ASP A 1 553 ? -38.785 -10.181 -0.783 1.00 42.59 553 ASP A CA 1
ATOM 4272 C C . ASP A 1 553 ? -38.264 -9.317 0.378 1.00 42.59 553 ASP A C 1
ATOM 4274 O O . ASP A 1 553 ? -37.528 -8.351 0.193 1.00 42.59 553 ASP A O 1
ATOM 4278 N N . LEU A 1 554 ? -38.700 -9.639 1.597 1.00 47.31 554 LEU A N 1
ATOM 4279 C CA . LEU A 1 554 ? -38.363 -8.917 2.828 1.00 47.31 554 LEU A CA 1
ATOM 4280 C C . LEU A 1 554 ? -37.460 -9.755 3.750 1.00 47.31 554 LEU A C 1
ATOM 4282 O O . LEU A 1 554 ? -37.308 -9.429 4.926 1.00 47.31 554 LEU A O 1
ATOM 4286 N N . THR A 1 555 ? -36.889 -10.863 3.267 1.00 46.81 555 THR A N 1
ATOM 4287 C CA . THR A 1 555 ? -36.034 -11.746 4.080 1.00 46.81 555 THR A CA 1
ATOM 4288 C C . THR A 1 555 ? -34.718 -11.097 4.522 1.00 46.81 555 THR A C 1
ATOM 4290 O O . THR A 1 555 ? -34.208 -11.469 5.573 1.00 46.81 555 THR A O 1
ATOM 4293 N N . TRP A 1 556 ? -34.225 -10.079 3.814 1.00 46.53 556 TRP A N 1
ATOM 4294 C CA . TRP A 1 556 ? -33.056 -9.261 4.179 1.00 46.53 556 TRP A CA 1
ATOM 4295 C C . TRP A 1 556 ? -33.333 -8.265 5.334 1.00 46.53 556 TRP A C 1
ATOM 4297 O O . TRP A 1 556 ? -32.394 -7.781 5.958 1.00 46.53 556 TRP A O 1
ATOM 4307 N N . LEU A 1 557 ? -34.601 -8.015 5.716 1.00 47.34 557 LEU A N 1
ATOM 4308 C CA . LEU A 1 557 ? -34.972 -7.291 6.954 1.00 47.34 557 LEU A CA 1
ATOM 4309 C C . LEU A 1 557 ? -34.735 -8.135 8.224 1.00 47.34 557 LEU A C 1
ATOM 4311 O O . LEU A 1 557 ? -35.217 -7.791 9.304 1.00 47.34 557 LEU A O 1
ATOM 4315 N N . ARG A 1 558 ? -34.032 -9.270 8.126 1.00 51.53 558 ARG A N 1
ATOM 4316 C CA . ARG A 1 558 ? -33.510 -10.009 9.278 1.00 51.53 558 ARG A CA 1
ATOM 4317 C C . ARG A 1 558 ? -32.455 -9.148 9.942 1.00 51.53 558 ARG A C 1
ATOM 4319 O O . ARG A 1 558 ? -31.272 -9.213 9.640 1.00 51.53 558 ARG A O 1
ATOM 4326 N N . GLY A 1 559 ? -32.909 -8.317 10.851 1.00 50.25 559 GLY A N 1
ATOM 4327 C CA . GLY A 1 559 ? -31.998 -7.632 11.708 1.00 50.25 559 GLY A CA 1
ATOM 4328 C C . GLY A 1 559 ? -31.120 -8.521 12.551 1.00 50.25 559 GLY A C 1
ATOM 4329 O O . GLY A 1 559 ? -31.187 -9.747 12.563 1.00 50.25 559 GLY A O 1
ATOM 4330 N N . ASN A 1 560 ? -30.274 -7.830 13.275 1.00 57.62 560 ASN A N 1
ATOM 4331 C CA . ASN A 1 560 ? -29.081 -8.404 13.821 1.00 57.62 560 ASN A CA 1
ATOM 4332 C C . ASN A 1 560 ? -29.256 -8.714 15.313 1.00 57.62 560 ASN A C 1
ATOM 4334 O O . ASN A 1 560 ? -28.997 -7.877 16.177 1.00 57.62 560 ASN A O 1
ATOM 4338 N N . ASP A 1 561 ? -29.662 -9.948 15.615 1.00 67.38 561 ASP A N 1
ATOM 4339 C CA . ASP A 1 561 ? -29.621 -10.493 16.979 1.00 67.38 561 ASP A CA 1
ATOM 4340 C C . ASP A 1 561 ? -28.201 -10.947 17.390 1.00 67.38 561 ASP A C 1
ATOM 4342 O O . ASP A 1 561 ? -28.064 -11.593 18.432 1.00 67.38 561 ASP A O 1
ATOM 4346 N N . GLU A 1 562 ? -27.165 -10.672 16.583 1.00 76.62 562 GLU A N 1
ATOM 4347 C CA . GLU A 1 562 ? -25.740 -10.992 16.806 1.00 76.62 562 GLU A CA 1
ATOM 4348 C C . GLU A 1 562 ? -24.961 -9.874 17.518 1.00 76.62 562 GLU A C 1
ATOM 4350 O O . GLU A 1 562 ? -23.778 -10.058 17.779 1.00 76.62 562 GLU A O 1
ATOM 4355 N N . ASN A 1 563 ? -25.598 -8.743 17.862 1.00 88.50 563 ASN A N 1
ATOM 4356 C CA . ASN A 1 563 ? -24.946 -7.581 18.486 1.00 88.50 563 ASN A CA 1
ATOM 4357 C C . ASN A 1 563 ? -23.718 -7.083 17.700 1.00 88.50 563 ASN A C 1
ATOM 4359 O O . ASN A 1 563 ? -22.624 -7.008 18.247 1.00 88.50 563 ASN A O 1
ATOM 4363 N N . ILE A 1 564 ? -23.860 -6.724 16.425 1.00 91.31 564 ILE A N 1
ATOM 4364 C CA . ILE A 1 564 ? -22.704 -6.197 15.675 1.00 91.31 564 ILE A CA 1
ATOM 4365 C C . ILE A 1 564 ? -22.495 -4.726 15.999 1.00 91.31 564 ILE A C 1
ATOM 4367 O O . ILE A 1 564 ? -23.449 -3.954 16.033 1.00 91.31 564 ILE A O 1
ATOM 4371 N N . ALA A 1 565 ? -21.241 -4.337 16.168 1.00 95.62 565 ALA A N 1
ATOM 4372 C CA . ALA A 1 565 ? -20.784 -2.965 16.130 1.00 95.62 565 ALA A CA 1
ATOM 4373 C C . ALA A 1 565 ? -19.928 -2.732 14.878 1.00 95.62 565 ALA A C 1
ATOM 4375 O O . ALA A 1 565 ? -19.190 -3.618 14.449 1.00 95.62 565 ALA A O 1
ATOM 4376 N N . LEU A 1 566 ? -20.012 -1.532 14.307 1.00 97.12 566 LEU A N 1
ATOM 4377 C CA . LEU A 1 566 ? -19.170 -1.086 13.195 1.00 97.12 566 LEU A CA 1
ATOM 4378 C C . LEU A 1 566 ? -18.359 0.124 13.660 1.00 97.12 566 LEU A C 1
ATOM 4380 O O . LEU A 1 566 ? -18.935 1.040 14.245 1.00 97.12 566 LEU A O 1
ATOM 4384 N N . ILE A 1 567 ? -17.053 0.148 13.413 1.00 98.69 567 ILE A N 1
ATOM 4385 C CA . ILE A 1 567 ? -16.183 1.284 13.743 1.00 98.69 567 ILE A CA 1
ATOM 4386 C C . ILE A 1 567 ? -15.386 1.731 12.515 1.00 98.69 567 ILE A C 1
ATOM 4388 O O . ILE A 1 567 ? -14.920 0.894 11.745 1.00 98.69 567 ILE A O 1
ATOM 4392 N N . ALA A 1 568 ? -15.234 3.043 12.337 1.00 98.31 568 ALA A N 1
ATOM 4393 C CA . ALA A 1 568 ? -14.469 3.638 11.240 1.00 98.31 568 ALA A CA 1
ATOM 4394 C C . ALA A 1 568 ? -13.643 4.839 11.726 1.00 98.31 568 ALA A C 1
ATOM 4396 O O . ALA A 1 568 ? -14.102 5.591 12.591 1.00 98.31 568 ALA A O 1
ATOM 4397 N N . ILE A 1 569 ? -12.453 5.016 11.147 1.00 98.44 569 ILE A N 1
ATOM 4398 C CA . ILE A 1 569 ? -11.546 6.162 11.334 1.00 98.44 569 ILE A CA 1
ATOM 4399 C C . ILE A 1 569 ? -11.175 6.754 9.974 1.00 98.44 569 ILE A C 1
ATOM 4401 O O . ILE A 1 569 ? -11.260 6.054 8.967 1.00 98.44 569 ILE A O 1
ATOM 4405 N N . ASP A 1 570 ? -10.747 8.016 9.959 1.00 97.19 570 ASP A N 1
ATOM 4406 C CA . ASP A 1 570 ? -10.251 8.658 8.739 1.00 97.19 570 ASP A CA 1
ATOM 4407 C C . ASP A 1 570 ? -8.809 8.234 8.424 1.00 97.19 570 ASP A C 1
ATOM 4409 O O . ASP A 1 570 ? -7.940 8.215 9.308 1.00 97.19 570 ASP A O 1
ATOM 4413 N N . HIS A 1 571 ? -8.528 7.976 7.148 1.00 95.25 571 HIS A N 1
ATOM 4414 C CA . HIS A 1 571 ? -7.166 7.972 6.613 1.00 95.25 571 HIS A CA 1
ATOM 4415 C C . HIS A 1 571 ? -6.492 9.351 6.820 1.00 95.25 571 HIS A C 1
ATOM 4417 O O . HIS A 1 571 ? -7.184 10.366 6.951 1.00 95.25 571 HIS A O 1
ATOM 4423 N N . PRO A 1 572 ? -5.148 9.445 6.856 1.00 94.44 572 PRO A N 1
ATOM 4424 C CA . PRO A 1 572 ? -4.459 10.736 6.842 1.00 94.44 572 PRO A CA 1
ATOM 4425 C C . PRO A 1 572 ? -4.931 11.586 5.660 1.00 94.44 572 PRO A C 1
ATOM 4427 O O . PRO A 1 572 ? -5.144 11.042 4.579 1.00 94.44 572 PRO A O 1
ATOM 4430 N N . LEU A 1 573 ? -5.061 12.904 5.842 1.00 92.81 573 LEU A N 1
ATOM 4431 C CA . LEU A 1 573 ? -5.491 13.852 4.799 1.00 92.81 573 LEU A CA 1
ATOM 4432 C C . LEU A 1 573 ? -6.962 13.718 4.347 1.00 92.81 573 LEU A C 1
ATOM 4434 O O . LEU A 1 573 ? -7.325 14.280 3.313 1.00 92.81 573 LEU A O 1
ATOM 4438 N N . HIS A 1 574 ? -7.805 12.995 5.093 1.00 92.31 574 HIS A N 1
ATOM 4439 C CA . HIS A 1 574 ? -9.237 12.825 4.805 1.00 92.31 574 HIS A CA 1
ATOM 4440 C C . HIS A 1 574 ? -10.102 13.276 5.980 1.00 92.31 574 HIS A C 1
ATOM 4442 O O . HIS A 1 574 ? -9.679 13.171 7.132 1.00 92.31 574 HIS A O 1
ATOM 4448 N N . GLY A 1 575 ? -11.336 13.702 5.701 1.00 91.25 575 GLY A N 1
ATOM 4449 C CA . GLY A 1 575 ? -12.351 13.965 6.721 1.00 91.25 575 GLY A CA 1
ATOM 4450 C C . GLY A 1 575 ? -11.869 14.912 7.822 1.00 91.25 575 GLY A C 1
ATOM 4451 O O . GLY A 1 575 ? -11.422 16.022 7.576 1.00 91.25 575 GLY A O 1
ATOM 4452 N N . ASP A 1 576 ? -11.880 14.468 9.076 1.00 92.94 576 ASP A N 1
ATOM 4453 C CA . ASP A 1 576 ? -11.400 15.298 10.189 1.00 92.94 576 ASP A CA 1
ATOM 4454 C C . ASP A 1 576 ? -9.868 15.499 10.214 1.00 92.94 576 ASP A C 1
ATOM 4456 O O . ASP A 1 576 ? -9.354 16.201 11.089 1.00 92.94 576 ASP A O 1
ATOM 4460 N N . ARG A 1 577 ? -9.132 14.862 9.296 1.00 92.75 577 ARG A N 1
ATOM 4461 C CA . ARG A 1 577 ? -7.666 14.883 9.180 1.00 92.75 577 ARG A CA 1
ATOM 4462 C C . ARG A 1 577 ? -7.176 15.624 7.931 1.00 92.75 577 ARG A C 1
ATOM 4464 O O . ARG A 1 577 ? -6.006 15.473 7.575 1.00 92.75 577 ARG A O 1
ATOM 4471 N N . CYS A 1 578 ? -8.036 16.395 7.257 1.00 90.00 578 CYS A N 1
ATOM 4472 C CA . CYS A 1 578 ? -7.610 17.297 6.182 1.00 90.00 578 CYS A CA 1
ATOM 4473 C C . CYS A 1 578 ? -6.562 18.309 6.697 1.00 90.00 578 CYS A C 1
ATOM 4475 O O . CYS A 1 578 ? -6.546 18.664 7.879 1.00 90.00 578 CYS A O 1
ATOM 4477 N N . ILE A 1 579 ? -5.706 18.823 5.806 1.00 84.50 579 ILE A N 1
ATOM 4478 C CA . ILE A 1 579 ? -4.735 19.880 6.156 1.00 84.50 579 ILE A CA 1
ATOM 4479 C C . ILE A 1 579 ? -5.473 21.204 6.403 1.00 84.50 579 ILE A C 1
ATOM 4481 O O . ILE A 1 579 ? -5.152 21.950 7.330 1.00 84.50 579 ILE A O 1
ATOM 4485 N N . SER A 1 580 ? -6.466 21.485 5.561 1.00 79.75 580 SER A N 1
ATOM 4486 C CA . SER A 1 580 ? -7.410 22.600 5.652 1.00 79.75 580 SER A CA 1
ATOM 4487 C C . SER A 1 580 ? -8.695 22.245 4.892 1.00 79.75 580 SER A C 1
ATOM 4489 O O . SER A 1 580 ? -8.723 21.223 4.207 1.00 79.75 580 SER A O 1
ATOM 4491 N N . ASP A 1 581 ? -9.731 23.086 4.981 1.00 68.62 581 ASP A N 1
ATOM 4492 C CA . ASP A 1 581 ? -10.999 22.887 4.253 1.00 68.62 581 ASP A CA 1
ATOM 4493 C C . ASP A 1 581 ? -10.789 22.784 2.726 1.00 68.62 581 ASP A C 1
ATOM 4495 O O . ASP A 1 581 ? -11.516 22.066 2.053 1.00 68.62 581 ASP A O 1
ATOM 4499 N N . GLU A 1 582 ? -9.770 23.465 2.187 1.00 68.31 582 GLU A N 1
ATOM 4500 C CA . GLU A 1 582 ? -9.423 23.481 0.754 1.00 68.31 582 GLU A CA 1
ATOM 4501 C C . GLU A 1 582 ? -8.377 22.412 0.379 1.00 68.31 582 GLU A C 1
ATOM 4503 O O . GLU A 1 582 ? -8.115 22.178 -0.796 1.00 68.31 582 GLU A O 1
ATOM 4508 N N . GLN A 1 583 ? -7.748 21.769 1.368 1.00 77.75 583 GLN A N 1
ATOM 4509 C CA . GLN A 1 583 ? -6.696 20.768 1.172 1.00 77.75 583 GLN A CA 1
ATOM 4510 C C . GLN A 1 583 ? -7.109 19.455 1.827 1.00 77.75 583 GLN A C 1
ATOM 4512 O O . GLN A 1 583 ? -6.585 19.060 2.881 1.00 77.75 583 GLN A O 1
ATOM 4517 N N . CYS A 1 584 ? -8.066 18.794 1.181 1.00 82.44 584 CYS A N 1
ATOM 4518 C CA . CYS A 1 584 ? -8.559 17.492 1.583 1.00 82.44 584 CYS A CA 1
ATOM 4519 C C . CYS A 1 584 ? -8.631 16.514 0.416 1.00 82.44 584 CYS A C 1
ATOM 4521 O O . CYS A 1 584 ? -8.987 16.887 -0.696 1.00 82.44 584 CYS A O 1
ATOM 4523 N N . THR A 1 585 ? -8.331 15.246 0.688 1.00 81.88 585 THR A N 1
ATOM 4524 C CA . THR A 1 585 ? -8.294 14.197 -0.345 1.00 81.88 585 THR A CA 1
ATOM 4525 C C . THR A 1 585 ? -9.672 13.895 -0.934 1.00 81.88 585 THR A C 1
ATOM 4527 O O . THR A 1 585 ? -9.767 13.513 -2.094 1.00 81.88 585 THR A O 1
ATOM 4530 N N . SER A 1 586 ? -10.739 14.103 -0.160 1.00 69.75 586 SER A N 1
ATOM 4531 C CA . SER A 1 586 ? -12.116 13.993 -0.652 1.00 69.75 586 SER A CA 1
ATOM 4532 C C . SER A 1 586 ? -12.386 14.925 -1.838 1.00 69.75 586 SER A C 1
ATOM 4534 O O . SER A 1 586 ? -13.108 14.548 -2.746 1.00 69.75 586 SER A O 1
ATOM 4536 N N . GLU A 1 587 ? -11.766 16.107 -1.847 1.00 69.19 587 GLU A N 1
ATOM 4537 C CA . GLU A 1 587 ? -11.871 17.093 -2.931 1.00 69.19 587 GLU A CA 1
ATOM 4538 C C . GLU A 1 587 ? -10.774 16.890 -3.989 1.00 69.19 587 GLU A C 1
ATOM 4540 O O . GLU A 1 587 ? -11.027 17.015 -5.181 1.00 69.19 587 GLU A O 1
ATOM 4545 N N . GLU A 1 588 ? -9.551 16.559 -3.556 1.00 73.88 588 GLU A N 1
ATOM 4546 C CA . GLU A 1 588 ? -8.383 16.386 -4.424 1.00 73.88 588 GLU A CA 1
ATOM 4547 C C . GLU A 1 588 ? -7.669 15.051 -4.126 1.00 73.88 588 GLU A C 1
ATOM 4549 O O . GLU A 1 588 ? -6.729 15.000 -3.316 1.00 73.88 588 GLU A O 1
ATOM 4554 N N . PRO A 1 589 ? -8.064 13.942 -4.786 1.00 71.88 589 PRO A N 1
ATOM 4555 C CA . PRO A 1 589 ? -7.541 12.600 -4.502 1.00 71.88 589 PRO A CA 1
ATOM 4556 C C . PRO A 1 589 ? -6.024 12.470 -4.689 1.00 71.88 589 PRO A C 1
ATOM 4558 O O . PRO A 1 589 ? -5.370 11.593 -4.108 1.00 71.88 589 PRO A O 1
ATOM 4561 N N . THR A 1 590 ? -5.433 13.365 -5.484 1.00 75.25 590 THR A N 1
ATOM 4562 C CA . THR A 1 590 ? -3.997 13.375 -5.751 1.00 75.25 590 THR A CA 1
ATOM 4563 C C . THR A 1 590 ? -3.168 13.778 -4.533 1.00 75.25 590 THR A C 1
ATOM 4565 O O . THR A 1 590 ? -1.988 13.440 -4.500 1.00 75.25 590 THR A O 1
ATOM 4568 N N . LEU A 1 591 ? -3.751 14.386 -3.491 1.00 81.81 591 LEU A N 1
ATOM 4569 C CA . LEU A 1 591 ? -3.043 14.705 -2.242 1.00 81.81 591 LEU A CA 1
ATOM 4570 C C . LEU A 1 591 ? -2.586 13.446 -1.494 1.00 81.81 591 LEU A C 1
ATOM 4572 O O . LEU A 1 591 ? -1.463 13.390 -0.987 1.00 81.81 591 LEU A O 1
ATOM 4576 N N . TYR A 1 592 ? -3.437 12.420 -1.438 1.00 87.69 592 TYR A N 1
ATOM 4577 C CA . TYR A 1 592 ? -3.119 11.174 -0.743 1.00 87.69 592 TYR A CA 1
ATOM 4578 C C . TYR A 1 592 ? -2.231 10.253 -1.575 1.00 87.69 592 TYR A C 1
ATOM 4580 O O . TYR A 1 592 ? -1.264 9.701 -1.052 1.00 87.69 592 TYR A O 1
ATOM 4588 N N . LEU A 1 593 ? -2.530 10.111 -2.869 1.00 84.56 593 LEU A N 1
ATOM 4589 C CA . LEU A 1 593 ? -1.727 9.304 -3.797 1.00 84.56 593 LEU A CA 1
ATOM 4590 C C . LEU A 1 593 ? -0.375 9.931 -4.106 1.00 84.56 593 LEU A C 1
ATOM 4592 O O . LEU A 1 593 ? 0.584 9.221 -4.396 1.00 84.56 593 LEU A O 1
ATOM 4596 N N . ASN A 1 594 ? -0.338 11.258 -4.059 1.00 84.88 594 ASN A N 1
ATOM 4597 C CA . ASN A 1 594 ? 0.793 12.106 -4.357 1.00 84.88 594 ASN A CA 1
ATOM 4598 C C . ASN A 1 594 ? 1.511 11.696 -5.648 1.00 84.88 594 ASN A C 1
ATOM 4600 O O . ASN A 1 594 ? 2.637 11.202 -5.635 1.00 84.88 594 ASN A O 1
ATOM 4604 N N . LEU A 1 595 ? 0.830 11.905 -6.780 1.00 78.25 595 LEU A N 1
ATOM 4605 C CA . LEU A 1 595 ? 1.320 11.513 -8.109 1.00 78.25 595 LEU A CA 1
ATOM 4606 C C . LEU A 1 595 ? 2.606 12.252 -8.525 1.00 78.25 595 LEU A C 1
ATOM 4608 O O . LEU A 1 595 ? 3.302 11.810 -9.436 1.00 78.25 595 LEU A O 1
ATOM 4612 N N . GLN A 1 596 ? 2.933 13.354 -7.846 1.00 75.38 596 GLN A N 1
ATOM 4613 C CA . GLN A 1 596 ? 4.186 14.090 -8.017 1.00 75.38 596 GLN A CA 1
ATOM 4614 C C . GLN A 1 596 ? 5.315 13.509 -7.148 1.00 75.38 596 GLN A C 1
ATOM 4616 O O . GLN A 1 596 ? 6.470 13.508 -7.567 1.00 75.38 596 GLN A O 1
ATOM 4621 N N . ALA A 1 597 ? 4.989 12.953 -5.976 1.00 82.88 597 ALA A N 1
ATOM 4622 C CA . ALA A 1 597 ? 5.933 12.402 -5.009 1.00 82.88 597 ALA A CA 1
ATOM 4623 C C . ALA A 1 597 ? 5.478 11.027 -4.484 1.00 82.88 597 ALA A C 1
ATOM 4625 O O . ALA A 1 597 ? 5.091 10.872 -3.322 1.00 82.88 597 ALA A O 1
ATOM 4626 N N . PHE A 1 598 ? 5.580 9.984 -5.313 1.00 86.12 598 PHE A N 1
ATOM 4627 C CA . PHE A 1 598 ? 5.138 8.631 -4.941 1.00 86.12 598 PHE A CA 1
ATOM 4628 C C . PHE A 1 598 ? 5.656 8.078 -3.604 1.00 86.12 598 PHE A C 1
ATOM 4630 O O . PHE A 1 598 ? 4.898 7.360 -2.948 1.00 86.12 598 PHE A O 1
ATOM 4637 N N . PRO A 1 599 ? 6.887 8.380 -3.142 1.00 88.88 599 PRO A N 1
ATOM 4638 C CA . PRO A 1 599 ? 7.328 7.944 -1.818 1.00 88.88 599 PRO A CA 1
ATOM 4639 C C . PRO A 1 599 ? 6.447 8.486 -0.686 1.00 88.88 599 PRO A C 1
ATOM 4641 O O . PRO A 1 599 ? 6.208 7.776 0.289 1.00 88.88 599 PRO A O 1
ATOM 4644 N N . VAL A 1 600 ? 5.924 9.709 -0.830 1.00 91.50 600 VAL A N 1
ATOM 4645 C CA . VAL A 1 600 ? 4.962 10.299 0.110 1.00 91.50 600 VAL A CA 1
ATOM 4646 C C . VAL A 1 600 ? 3.633 9.555 0.026 1.00 91.50 600 VAL A C 1
ATOM 4648 O O . VAL A 1 600 ? 3.110 9.153 1.058 1.00 91.50 600 VAL A O 1
ATOM 4651 N N . GLY A 1 601 ? 3.125 9.288 -1.181 1.00 90.94 601 GLY A N 1
ATOM 4652 C CA . GLY A 1 601 ? 1.891 8.517 -1.370 1.00 90.94 601 GLY A CA 1
ATOM 4653 C C . GLY A 1 601 ? 1.960 7.111 -0.763 1.00 90.94 601 GLY A C 1
ATOM 4654 O O . GLY A 1 601 ? 1.081 6.696 -0.008 1.00 90.94 601 GLY A O 1
ATOM 4655 N N . ARG A 1 602 ? 3.063 6.393 -0.998 1.00 93.00 602 ARG A N 1
ATOM 4656 C CA . ARG A 1 602 ? 3.369 5.102 -0.359 1.00 93.00 602 ARG A CA 1
ATOM 4657 C C . ARG A 1 602 ? 3.337 5.205 1.168 1.00 93.00 602 ARG A C 1
ATOM 4659 O O . ARG A 1 602 ? 2.800 4.328 1.845 1.00 93.00 602 ARG A O 1
ATOM 4666 N N . ASP A 1 603 ? 3.929 6.255 1.725 1.00 95.56 603 ASP A N 1
ATOM 4667 C CA . ASP A 1 603 ? 4.014 6.424 3.172 1.00 95.56 603 ASP A CA 1
ATOM 4668 C C . ASP A 1 603 ? 2.680 6.901 3.783 1.00 95.56 603 ASP A C 1
ATOM 4670 O O . ASP A 1 603 ? 2.353 6.486 4.896 1.00 95.56 603 ASP A O 1
ATOM 4674 N N . ASN A 1 604 ? 1.837 7.628 3.036 1.00 95.00 604 ASN A N 1
ATOM 4675 C CA . ASN A 1 604 ? 0.443 7.913 3.403 1.00 95.00 604 ASN A CA 1
ATOM 4676 C C . ASN A 1 604 ? -0.356 6.612 3.597 1.00 95.00 604 ASN A C 1
ATOM 4678 O O . ASN A 1 604 ? -1.074 6.442 4.587 1.00 95.00 604 ASN A O 1
ATOM 4682 N N . PHE A 1 605 ? -0.167 5.643 2.700 1.00 94.38 605 PHE A N 1
ATOM 4683 C CA . PHE A 1 605 ? -0.732 4.296 2.816 1.00 94.38 605 PHE A CA 1
ATOM 4684 C C . PHE A 1 605 ? -0.206 3.499 4.006 1.00 94.38 605 PHE A C 1
ATOM 4686 O O . PHE A 1 605 ? -0.968 2.824 4.713 1.00 94.38 605 PHE A O 1
ATOM 4693 N N . ARG A 1 606 ? 1.102 3.560 4.255 1.00 96.81 606 ARG A N 1
ATOM 4694 C CA . ARG A 1 606 ? 1.694 2.912 5.430 1.00 96.81 606 ARG A CA 1
ATOM 4695 C C . ARG A 1 606 ? 1.166 3.534 6.719 1.00 96.81 606 ARG A C 1
ATOM 4697 O O . ARG A 1 606 ? 0.840 2.787 7.635 1.00 96.81 606 ARG A O 1
ATOM 4704 N N . GLN A 1 607 ? 0.990 4.855 6.776 1.00 98.00 607 GLN A N 1
ATOM 4705 C CA . GLN A 1 607 ? 0.362 5.518 7.919 1.00 98.00 607 GLN A CA 1
ATOM 4706 C C . GLN A 1 607 ? -1.086 5.053 8.111 1.00 98.00 607 GLN A C 1
ATOM 4708 O O . GLN A 1 607 ? -1.422 4.647 9.217 1.00 98.00 607 GLN A O 1
ATOM 4713 N N . SER A 1 608 ? -1.907 4.987 7.055 1.00 97.38 608 SER A N 1
ATOM 4714 C CA . SER A 1 608 ? -3.261 4.410 7.145 1.00 97.38 608 SER A CA 1
ATOM 4715 C C . SER A 1 608 ? -3.263 2.983 7.698 1.00 97.38 608 SER A C 1
ATOM 4717 O O . SER A 1 608 ? -4.125 2.620 8.499 1.00 97.38 608 SER A O 1
ATOM 4719 N N . THR A 1 609 ? -2.275 2.174 7.307 1.00 97.94 609 THR A N 1
ATOM 4720 C CA . THR A 1 609 ? -2.091 0.819 7.845 1.00 97.94 609 THR A CA 1
ATOM 4721 C C . THR A 1 609 ? -1.772 0.862 9.336 1.00 97.94 609 THR A C 1
ATOM 4723 O O . THR A 1 609 ? -2.424 0.176 10.120 1.00 97.94 609 THR A O 1
ATOM 4726 N N . PHE A 1 610 ? -0.794 1.673 9.750 1.00 98.69 610 PHE A N 1
ATOM 4727 C CA . PHE A 1 610 ? -0.439 1.819 11.161 1.00 98.69 610 PHE A CA 1
ATOM 4728 C C . PHE A 1 610 ? -1.597 2.350 11.999 1.00 98.69 610 PHE A C 1
ATOM 4730 O O . PHE A 1 610 ? -1.764 1.900 13.128 1.00 98.69 610 PHE A O 1
ATOM 4737 N N . ASP A 1 611 ? -2.427 3.230 11.445 1.00 98.69 611 ASP A N 1
ATOM 4738 C CA . ASP A 1 611 ? -3.589 3.764 12.142 1.00 98.69 611 ASP A CA 1
ATOM 4739 C C . ASP A 1 611 ? -4.639 2.674 12.395 1.00 98.69 611 ASP A C 1
ATOM 4741 O O . ASP A 1 611 ? -5.172 2.566 13.497 1.00 98.69 611 ASP A O 1
ATOM 4745 N N . ASN A 1 612 ? -4.890 1.802 11.415 1.00 98.31 612 ASN A N 1
ATOM 4746 C CA . ASN A 1 612 ? -5.843 0.701 11.561 1.00 98.31 612 ASN A CA 1
ATOM 4747 C C . ASN A 1 612 ? -5.313 -0.443 12.440 1.00 98.31 612 ASN A C 1
ATOM 4749 O O . ASN A 1 612 ? -6.054 -0.986 13.262 1.00 98.31 612 ASN A O 1
ATOM 4753 N N . LEU A 1 613 ? -4.023 -0.775 12.334 1.00 98.75 613 LEU A N 1
ATOM 4754 C CA . LEU A 1 613 ? -3.364 -1.687 13.274 1.00 98.75 613 LEU A CA 1
ATOM 4755 C C . LEU A 1 613 ? -3.346 -1.099 14.692 1.00 98.75 613 LEU A C 1
ATOM 4757 O O . LEU A 1 613 ? -3.557 -1.817 15.667 1.00 98.75 613 LEU A O 1
ATOM 4761 N N . GLY A 1 614 ? -3.147 0.213 14.809 1.00 98.56 614 GLY A N 1
ATOM 4762 C CA . GLY A 1 614 ? -3.201 0.960 16.058 1.00 98.56 614 GLY A CA 1
ATOM 4763 C C . GLY A 1 614 ? -4.603 1.009 16.662 1.00 98.56 614 GLY A C 1
ATOM 4764 O O . GLY A 1 614 ? -4.735 0.856 17.873 1.00 98.56 614 GLY A O 1
ATOM 4765 N N . LEU A 1 615 ? -5.653 1.137 15.844 1.00 98.75 615 LEU A N 1
ATOM 4766 C CA . LEU A 1 615 ? -7.049 0.997 16.270 1.00 98.75 615 LEU A CA 1
ATOM 4767 C C . LEU A 1 615 ? -7.308 -0.394 16.844 1.00 98.75 615 LEU A C 1
ATOM 4769 O O . LEU A 1 615 ? -7.846 -0.525 17.944 1.00 98.75 615 LEU A O 1
ATOM 4773 N N . ARG A 1 616 ? -6.875 -1.432 16.127 1.00 98.31 616 ARG A N 1
ATOM 4774 C CA . ARG A 1 616 ? -7.024 -2.827 16.543 1.00 98.31 616 ARG A CA 1
ATOM 4775 C C . ARG A 1 616 ? -6.277 -3.136 17.848 1.00 98.31 616 ARG A C 1
ATOM 4777 O O . ARG A 1 616 ? -6.837 -3.804 18.723 1.00 98.31 616 ARG A O 1
ATOM 4784 N N . LEU A 1 617 ? -5.072 -2.591 18.003 1.00 98.62 617 LEU A N 1
ATOM 4785 C CA . LEU A 1 617 ? -4.270 -2.670 19.223 1.00 98.62 617 LEU A CA 1
ATOM 4786 C C . LEU A 1 617 ? -4.902 -1.884 20.380 1.00 98.62 617 LEU A C 1
ATOM 4788 O O . LEU A 1 617 ? -4.989 -2.401 21.491 1.00 98.62 617 LEU A O 1
ATOM 4792 N N . GLY A 1 618 ? -5.370 -0.658 20.136 1.00 98.44 618 GLY A N 1
ATOM 4793 C CA . GLY A 1 618 ? -6.018 0.187 21.141 1.00 98.44 618 GLY A CA 1
ATOM 4794 C C . GLY A 1 618 ? -7.284 -0.446 21.706 1.00 98.44 618 GLY A C 1
ATOM 4795 O O . GLY A 1 618 ? -7.463 -0.468 22.920 1.00 98.44 618 GLY A O 1
ATOM 4796 N N . LEU A 1 619 ? -8.103 -1.065 20.851 1.00 98.56 619 LEU A N 1
ATOM 4797 C CA . LEU A 1 619 ? -9.270 -1.844 21.273 1.00 98.56 619 LEU A CA 1
ATOM 4798 C C . LEU A 1 619 ? -8.881 -3.029 22.172 1.00 98.56 619 LEU A C 1
ATOM 4800 O O . LEU A 1 619 ? -9.502 -3.229 23.215 1.00 98.56 619 LEU A O 1
ATOM 4804 N N . ALA A 1 620 ? -7.833 -3.780 21.810 1.00 98.00 620 ALA A N 1
ATOM 4805 C CA . ALA A 1 620 ? -7.338 -4.894 22.623 1.00 98.00 620 ALA A CA 1
ATOM 4806 C C . ALA A 1 620 ? -6.819 -4.423 23.991 1.00 98.00 620 ALA A C 1
ATOM 4808 O O . ALA A 1 620 ? -7.155 -5.004 25.022 1.00 98.00 620 ALA A O 1
ATOM 4809 N N . LEU A 1 621 ? -6.039 -3.338 24.017 1.00 97.38 621 LEU A N 1
ATOM 4810 C CA . LEU A 1 621 ? -5.512 -2.754 25.252 1.00 97.38 621 LEU A CA 1
ATOM 4811 C C . LEU A 1 62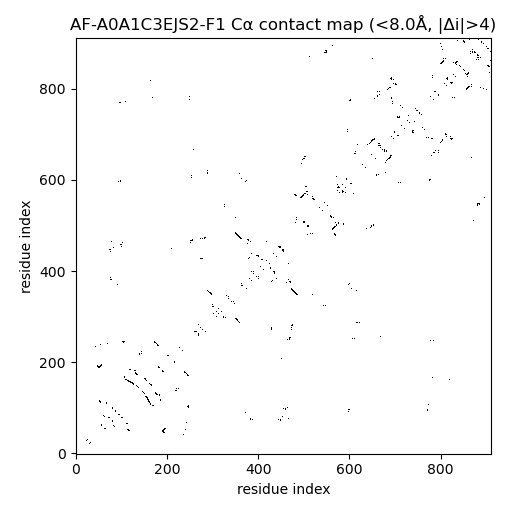1 ? -6.630 -2.191 26.138 1.00 97.38 621 LEU A C 1
ATOM 4813 O O . LEU A 1 621 ? -6.593 -2.379 27.354 1.00 97.38 621 LEU A O 1
ATOM 4817 N N . ALA A 1 622 ? -7.627 -1.527 25.550 1.00 98.06 622 ALA A N 1
ATOM 4818 C CA . ALA A 1 622 ? -8.783 -1.015 26.277 1.00 98.06 622 ALA A CA 1
ATOM 4819 C C . ALA A 1 622 ? -9.606 -2.160 26.891 1.00 98.06 622 ALA A C 1
ATOM 4821 O O . ALA A 1 622 ? -10.031 -2.062 28.043 1.00 98.06 622 ALA A O 1
ATOM 4822 N N . GLN A 1 623 ? -9.787 -3.270 26.166 1.00 97.44 623 GLN A N 1
ATOM 4823 C CA . GLN A 1 623 ? -10.456 -4.465 26.683 1.00 97.44 623 GLN A CA 1
ATOM 4824 C C . GLN A 1 623 ? -9.664 -5.108 27.833 1.00 97.44 623 GLN A C 1
ATOM 4826 O O . GLN A 1 623 ? -10.228 -5.357 28.900 1.00 97.44 623 GLN A O 1
ATOM 4831 N N . GLU A 1 624 ? -8.352 -5.304 27.669 1.00 95.50 624 GLU A N 1
ATOM 4832 C CA . GLU A 1 624 ? -7.465 -5.870 28.698 1.00 95.50 624 GLU A CA 1
ATOM 4833 C C . GLU A 1 624 ? -7.481 -5.041 29.994 1.00 95.50 624 GLU A C 1
ATOM 4835 O O . GLU A 1 624 ? -7.547 -5.587 31.100 1.00 95.50 624 GLU A O 1
ATOM 4840 N N . LYS A 1 625 ? -7.473 -3.709 29.867 1.00 95.75 625 LYS A N 1
ATOM 4841 C CA . LYS A 1 625 ? -7.487 -2.765 30.995 1.00 95.75 625 LYS A CA 1
ATOM 4842 C C . LYS A 1 625 ? -8.882 -2.495 31.567 1.00 95.75 625 LYS A C 1
ATOM 4844 O O . LYS A 1 625 ? -8.981 -1.776 32.561 1.00 95.75 625 LYS A O 1
ATOM 4849 N N . ARG A 1 626 ? -9.942 -3.070 30.983 1.00 96.75 626 ARG A N 1
ATOM 4850 C CA . ARG A 1 626 ? -11.355 -2.794 31.318 1.00 96.75 626 ARG A CA 1
ATOM 4851 C C . ARG A 1 626 ? -11.749 -1.322 31.158 1.00 96.75 626 ARG A C 1
ATOM 4853 O O . ARG A 1 626 ? -12.596 -0.804 31.877 1.00 96.75 626 ARG A O 1
ATOM 4860 N N . GLU A 1 627 ? -11.138 -0.638 30.200 1.00 96.81 627 GLU A N 1
ATOM 4861 C CA . GLU A 1 627 ? -11.474 0.744 29.835 1.00 96.81 627 GLU A CA 1
ATOM 4862 C C . GLU A 1 627 ? -12.745 0.820 28.968 1.00 96.81 627 GLU A C 1
ATOM 4864 O O . GLU A 1 627 ? -13.285 1.903 28.757 1.00 96.81 627 GLU A O 1
ATOM 4869 N N . LEU A 1 628 ? -13.252 -0.327 28.498 1.00 97.44 628 LEU A N 1
ATOM 4870 C CA . LEU A 1 628 ? -14.529 -0.426 27.786 1.00 97.44 628 LEU A CA 1
ATOM 4871 C C . LEU A 1 628 ? -15.750 -0.476 28.727 1.00 97.44 628 LEU A C 1
ATOM 4873 O O . LEU A 1 628 ? -16.876 -0.324 28.246 1.00 97.44 628 LEU A O 1
ATOM 4877 N N . ASP A 1 629 ? -15.561 -0.654 30.040 1.00 96.00 629 ASP A N 1
ATOM 4878 C CA . ASP A 1 629 ? -16.652 -0.711 31.023 1.00 96.00 629 ASP A CA 1
ATOM 4879 C C . ASP A 1 629 ? -17.470 0.597 31.010 1.00 96.00 629 ASP A C 1
ATOM 4881 O O . ASP A 1 629 ? -16.928 1.699 31.126 1.00 96.00 629 ASP A O 1
ATOM 4885 N N . GLY A 1 630 ? -18.797 0.500 30.872 1.00 93.94 630 GLY A N 1
ATOM 4886 C CA . GLY A 1 630 ? -19.687 1.660 30.770 1.00 93.94 630 GLY A CA 1
ATOM 4887 C C . GLY A 1 630 ? -19.711 2.342 29.395 1.00 93.94 630 GLY A C 1
ATOM 4888 O O . GLY A 1 630 ? -20.410 3.345 29.226 1.00 93.94 630 GLY A O 1
ATOM 4889 N N . THR A 1 631 ? -18.989 1.809 28.407 1.00 96.69 631 THR A N 1
ATOM 4890 C CA . THR A 1 631 ? -19.056 2.239 27.003 1.00 96.69 631 THR A CA 1
ATOM 4891 C C . THR A 1 631 ? -20.013 1.339 26.204 1.00 96.69 631 THR A C 1
ATOM 4893 O O . THR A 1 631 ? -20.384 0.257 26.663 1.00 96.69 631 THR A O 1
ATOM 4896 N N . PRO A 1 632 ? -20.402 1.711 24.968 1.00 94.94 632 PRO A N 1
ATOM 4897 C CA . PRO A 1 632 ? -21.178 0.823 24.097 1.00 94.94 632 PRO A CA 1
ATOM 4898 C C . PRO A 1 632 ? -20.484 -0.507 23.742 1.00 94.94 632 PRO A C 1
ATOM 4900 O O . PRO A 1 632 ? -21.146 -1.395 23.211 1.00 94.94 632 PRO A O 1
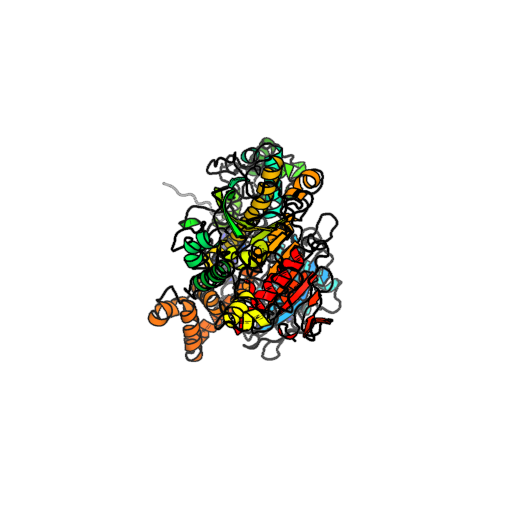ATOM 4903 N N . LEU A 1 633 ? -19.181 -0.646 24.018 1.00 96.88 633 LEU A N 1
ATOM 4904 C CA . LEU A 1 633 ? -18.387 -1.858 23.792 1.00 96.88 633 LEU A CA 1
ATOM 4905 C C . LEU A 1 633 ? -18.117 -2.660 25.081 1.00 96.88 633 LEU A C 1
ATOM 4907 O O . LEU A 1 633 ? -17.285 -3.558 25.064 1.00 96.88 633 LEU A O 1
ATOM 4911 N N . GLU A 1 634 ? -18.815 -2.386 26.190 1.00 95.38 634 GLU A N 1
ATOM 4912 C CA . GLU A 1 634 ? -18.608 -3.079 27.480 1.00 95.38 634 GLU A CA 1
ATOM 4913 C C . GLU A 1 634 ? -18.678 -4.616 27.373 1.00 95.38 634 GLU A C 1
ATOM 4915 O O . GLU A 1 634 ? -17.896 -5.316 28.006 1.00 95.38 634 GLU A O 1
ATOM 4920 N N . ASN A 1 635 ? -19.572 -5.148 26.531 1.00 94.31 635 ASN A N 1
ATOM 4921 C CA . ASN A 1 635 ? -19.741 -6.593 26.316 1.00 94.31 635 ASN A CA 1
ATOM 4922 C C . ASN A 1 635 ? -19.106 -7.087 25.003 1.00 94.31 635 ASN A C 1
ATOM 4924 O O . ASN A 1 635 ? -19.629 -8.017 24.385 1.00 94.31 635 ASN A O 1
ATOM 4928 N N . LEU A 1 636 ? -18.035 -6.442 24.538 1.00 96.56 636 LEU A N 1
ATOM 4929 C CA . LEU A 1 636 ? -17.282 -6.874 23.359 1.00 96.56 636 LEU A CA 1
ATOM 4930 C C . LEU A 1 636 ? -16.757 -8.304 23.525 1.00 96.56 636 LEU A C 1
ATOM 4932 O O . LEU A 1 636 ? -16.306 -8.683 24.608 1.00 96.56 636 LEU A O 1
ATOM 4936 N N . GLU A 1 637 ? -16.842 -9.100 22.458 1.00 95.00 637 GLU A N 1
ATOM 4937 C CA . GLU A 1 637 ? -16.221 -10.423 22.418 1.00 95.00 637 GLU A CA 1
ATOM 4938 C C . GLU A 1 637 ? -14.723 -10.334 22.708 1.00 95.00 637 GLU A C 1
ATOM 4940 O O . GLU A 1 637 ? -14.092 -9.318 22.423 1.00 95.00 637 GLU A O 1
ATOM 4945 N N . ASP A 1 638 ? -14.156 -11.379 23.308 1.00 96.38 638 ASP A N 1
ATOM 4946 C CA . ASP A 1 638 ? -12.720 -11.421 23.573 1.00 96.38 638 ASP A CA 1
ATOM 4947 C C . ASP A 1 638 ? -11.960 -11.330 22.245 1.00 96.38 638 ASP A C 1
ATOM 4949 O O . ASP A 1 638 ? -11.972 -12.284 21.462 1.00 96.38 638 ASP A O 1
ATOM 4953 N N . LEU A 1 639 ? -11.326 -10.181 21.994 1.00 96.56 639 LEU A N 1
ATOM 4954 C CA . LEU A 1 639 ? -10.668 -9.894 20.724 1.00 96.56 639 LEU A CA 1
ATOM 4955 C C . LEU A 1 639 ? -9.415 -10.748 20.519 1.00 96.56 639 LEU A C 1
ATOM 4957 O O . LEU A 1 639 ? -8.966 -10.881 19.382 1.00 96.56 639 LEU A O 1
ATOM 4961 N N . ALA A 1 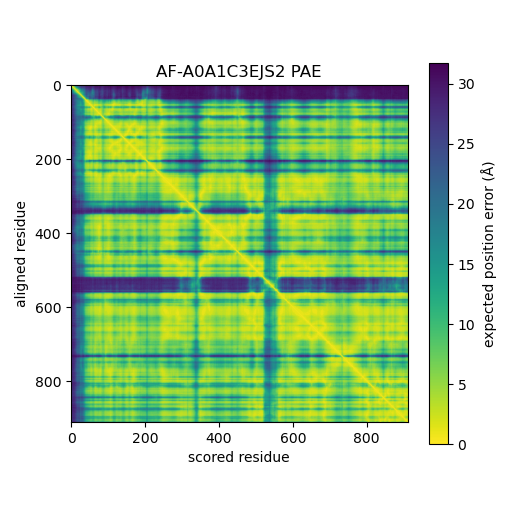640 ? -8.858 -11.331 21.585 1.00 94.44 640 ALA A N 1
ATOM 4962 C CA . ALA A 1 640 ? -7.767 -12.293 21.475 1.00 94.44 640 ALA A CA 1
ATOM 4963 C C . ALA A 1 640 ? -8.228 -13.608 20.824 1.00 94.44 640 ALA A C 1
ATOM 4965 O O . ALA A 1 640 ? -7.465 -14.286 20.141 1.00 94.44 640 ALA A O 1
ATOM 4966 N N . VAL A 1 641 ? -9.499 -13.971 21.032 1.00 94.88 641 VAL A N 1
ATOM 4967 C CA . VAL A 1 641 ? -10.086 -15.236 20.565 1.00 94.88 641 VAL A CA 1
ATOM 4968 C C . VAL A 1 641 ? -10.920 -15.042 19.301 1.00 94.88 641 VAL A C 1
ATOM 4970 O O . VAL A 1 641 ? -10.894 -15.891 18.414 1.00 94.88 641 VAL A O 1
ATOM 4973 N N . ASN A 1 642 ? -11.656 -13.934 19.213 1.00 94.62 642 ASN A N 1
ATOM 4974 C CA . ASN A 1 642 ? -12.533 -13.593 18.098 1.00 94.62 642 ASN A CA 1
ATOM 4975 C C . ASN A 1 642 ? -12.126 -12.215 17.559 1.00 94.62 642 ASN A C 1
ATOM 4977 O O . ASN A 1 642 ? -12.684 -11.195 17.968 1.00 94.62 642 ASN A O 1
ATOM 4981 N N . PRO A 1 643 ? -11.111 -12.155 16.679 1.00 96.56 643 PRO A N 1
ATOM 4982 C CA . PRO A 1 643 ? -10.667 -10.890 16.125 1.00 96.56 643 PRO A CA 1
ATOM 4983 C C . PRO A 1 643 ? -11.767 -10.223 15.281 1.00 96.56 643 PRO A C 1
ATOM 4985 O O . PRO A 1 643 ? -12.565 -10.925 14.649 1.00 96.56 643 PRO A O 1
ATOM 4988 N N . PRO A 1 644 ? -11.788 -8.883 15.177 1.00 97.12 644 PRO A N 1
ATOM 4989 C CA . PRO A 1 644 ? -12.745 -8.167 14.344 1.00 97.12 644 PRO A CA 1
ATOM 4990 C C . PRO A 1 644 ? -12.643 -8.562 12.870 1.00 97.12 644 PRO A C 1
ATOM 4992 O O . PRO A 1 644 ? -11.583 -8.957 12.375 1.00 97.12 644 PRO A O 1
ATOM 4995 N N . SER A 1 645 ? -13.743 -8.394 12.145 1.00 97.62 645 SER A N 1
ATOM 4996 C CA . SER A 1 645 ? -13.734 -8.466 10.683 1.00 97.62 645 SER A CA 1
ATOM 4997 C C . SER A 1 645 ? -13.351 -7.125 10.057 1.00 97.62 645 SER A C 1
ATOM 4999 O O . SER A 1 645 ? -13.658 -6.073 10.619 1.00 97.62 645 SER A O 1
ATOM 5001 N N . LEU A 1 646 ? -12.734 -7.155 8.875 1.00 98.25 646 LEU A N 1
ATOM 5002 C CA . LEU A 1 646 ? -12.353 -5.968 8.111 1.00 98.25 646 LEU A CA 1
ATOM 5003 C C . LEU A 1 646 ? -13.190 -5.851 6.833 1.00 98.25 646 LEU A C 1
ATOM 5005 O O . LEU A 1 646 ? -13.298 -6.806 6.065 1.00 98.25 646 LEU A O 1
ATOM 5009 N N . VAL A 1 647 ? -13.773 -4.675 6.605 1.00 97.81 647 VAL A N 1
ATOM 5010 C CA . VAL A 1 647 ? -14.598 -4.360 5.431 1.00 97.81 647 VAL A CA 1
ATOM 5011 C C . VAL A 1 647 ? -14.102 -3.079 4.798 1.00 97.81 647 VAL A C 1
ATOM 5013 O O . VAL A 1 647 ? -13.775 -2.122 5.497 1.00 97.81 647 VAL A O 1
ATOM 5016 N N . SER A 1 648 ? -14.085 -3.031 3.476 1.00 96.12 648 SER A N 1
ATOM 5017 C CA . SER A 1 648 ? -13.679 -1.830 2.762 1.00 96.12 648 SER A CA 1
ATOM 5018 C C . SER A 1 648 ? -14.315 -1.723 1.390 1.00 96.12 648 SER A C 1
ATOM 5020 O O . SER A 1 648 ? -14.903 -2.671 0.861 1.00 96.12 648 SER A O 1
ATOM 5022 N N . HIS A 1 649 ? -14.184 -0.531 0.823 1.00 90.94 649 HIS A N 1
ATOM 5023 C CA . HIS A 1 649 ? -14.676 -0.209 -0.499 1.00 90.94 649 HIS A CA 1
ATOM 5024 C C . HIS A 1 649 ? -13.603 0.491 -1.337 1.00 90.94 649 HIS A C 1
ATOM 5026 O O . HIS A 1 649 ? -12.840 1.312 -0.822 1.00 90.94 649 HIS A O 1
ATOM 5032 N N . SER A 1 650 ? -13.583 0.178 -2.632 1.00 88.50 650 SER A N 1
ATOM 5033 C CA . SER A 1 650 ? -12.755 0.791 -3.657 1.00 88.50 650 SER A CA 1
ATOM 5034 C C . SER A 1 650 ? -11.286 0.791 -3.235 1.00 88.50 650 SER A C 1
ATOM 5036 O O . SER A 1 650 ? -10.723 -0.230 -2.831 1.00 88.50 650 SER A O 1
ATOM 5038 N N . PHE A 1 651 ? -10.663 1.957 -3.272 1.00 84.12 651 PHE A N 1
ATOM 5039 C CA . PHE A 1 651 ? -9.286 2.177 -2.901 1.00 84.12 651 PHE A CA 1
ATOM 5040 C C . PHE A 1 651 ? -8.998 1.964 -1.410 1.00 84.12 651 PHE A C 1
ATOM 5042 O O . PHE A 1 651 ? -7.894 1.552 -1.052 1.00 84.12 651 PHE A O 1
ATOM 5049 N N . GLY A 1 652 ? -10.001 2.125 -0.538 1.00 88.12 652 GLY A N 1
ATOM 5050 C CA . GLY A 1 652 ? -9.910 1.688 0.858 1.00 88.12 652 GLY A CA 1
ATOM 5051 C C . GLY A 1 652 ? -9.599 0.191 0.958 1.00 88.12 652 GLY A C 1
ATOM 5052 O O . GLY A 1 652 ? -8.946 -0.259 1.893 1.00 88.12 652 GLY A O 1
ATOM 5053 N N . GLY A 1 653 ? -9.973 -0.595 -0.056 1.00 93.31 653 GLY A N 1
ATOM 5054 C CA . GLY A 1 653 ? -9.616 -2.002 -0.179 1.00 93.31 653 GLY A CA 1
ATOM 5055 C C . GLY A 1 653 ? -8.149 -2.291 -0.459 1.00 93.31 653 GLY A C 1
ATOM 5056 O O . GLY A 1 653 ? -7.655 -3.340 -0.036 1.00 93.31 653 GLY A O 1
ATOM 5057 N N . VAL A 1 654 ? -7.428 -1.365 -1.095 1.00 93.31 654 VAL A N 1
ATOM 5058 C CA . VAL A 1 654 ? -5.972 -1.471 -1.239 1.00 93.31 654 VAL A CA 1
ATOM 5059 C C . VAL A 1 654 ? -5.330 -1.406 0.147 1.00 93.31 654 VAL A C 1
ATOM 5061 O O . VAL A 1 654 ? -4.589 -2.312 0.538 1.00 93.31 654 VAL A O 1
ATOM 5064 N N . ASN A 1 655 ? -5.707 -0.399 0.943 1.00 94.94 655 ASN A N 1
ATOM 5065 C CA . ASN A 1 655 ? -5.220 -0.269 2.314 1.00 94.94 655 ASN A CA 1
ATOM 5066 C C . ASN A 1 655 ? -5.713 -1.399 3.233 1.00 94.94 655 ASN A C 1
ATOM 5068 O O . ASN A 1 655 ? -4.947 -1.868 4.075 1.00 94.94 655 ASN A O 1
ATOM 5072 N N . ALA A 1 656 ? -6.939 -1.892 3.048 1.00 97.12 656 ALA A N 1
ATOM 5073 C CA . ALA A 1 656 ? -7.487 -2.979 3.855 1.00 97.12 656 ALA A CA 1
ATOM 5074 C C . ALA A 1 656 ? -6.762 -4.298 3.594 1.00 97.12 656 ALA A C 1
ATOM 5076 O O . ALA A 1 656 ? -6.507 -5.049 4.531 1.00 97.12 656 ALA A O 1
ATOM 5077 N N . THR A 1 657 ? -6.370 -4.558 2.344 1.00 97.50 657 THR A N 1
ATOM 5078 C CA . THR A 1 657 ? -5.546 -5.726 2.006 1.00 97.50 657 THR A CA 1
ATOM 5079 C C . THR A 1 657 ? -4.190 -5.636 2.707 1.00 97.50 657 THR A C 1
ATOM 5081 O O . THR A 1 657 ? -3.762 -6.598 3.339 1.00 97.50 657 THR A O 1
ATOM 5084 N N . HIS A 1 658 ? -3.552 -4.461 2.685 1.00 96.75 658 HIS A N 1
ATOM 5085 C CA . HIS A 1 658 ? -2.303 -4.203 3.412 1.00 96.75 658 HIS A CA 1
ATOM 5086 C C . HIS A 1 658 ? -2.474 -4.387 4.924 1.00 96.75 658 HIS A C 1
ATOM 5088 O O . HIS A 1 658 ? -1.718 -5.117 5.561 1.00 96.75 658 HIS A O 1
ATOM 5094 N N . THR A 1 659 ? -3.527 -3.807 5.492 1.00 98.25 659 THR A N 1
ATOM 5095 C CA . THR A 1 659 ? -3.880 -3.933 6.910 1.00 98.25 659 THR A CA 1
ATOM 5096 C C . THR A 1 659 ? -4.108 -5.390 7.314 1.00 98.25 659 THR A C 1
ATOM 5098 O O . THR A 1 659 ? -3.576 -5.814 8.336 1.00 98.25 659 THR A O 1
ATOM 5101 N N . ALA A 1 660 ? -4.834 -6.174 6.513 1.00 98.19 660 ALA A N 1
ATOM 5102 C CA . ALA A 1 660 ? -5.074 -7.590 6.781 1.00 98.19 660 ALA A CA 1
ATOM 5103 C C . ALA A 1 660 ? -3.777 -8.408 6.732 1.00 98.19 660 ALA A C 1
ATOM 5105 O O . ALA A 1 660 ? -3.532 -9.205 7.633 1.00 98.19 660 ALA A O 1
ATOM 5106 N N . VAL A 1 661 ? -2.910 -8.178 5.736 1.00 97.94 661 VAL A N 1
ATOM 5107 C CA . VAL A 1 661 ? -1.618 -8.878 5.636 1.00 97.94 661 VAL A CA 1
ATOM 5108 C C . VAL A 1 661 ? -0.761 -8.605 6.873 1.00 97.94 661 VAL A C 1
ATOM 5110 O O . VAL A 1 661 ? -0.399 -9.539 7.576 1.00 97.94 661 VAL A O 1
ATOM 5113 N N . TYR A 1 662 ? -0.465 -7.349 7.210 1.00 97.62 662 TYR A N 1
ATOM 5114 C CA . TYR A 1 662 ? 0.423 -7.072 8.352 1.00 97.62 662 TYR A CA 1
ATOM 5115 C C . TYR A 1 662 ? -0.260 -7.223 9.717 1.00 97.62 662 TYR A C 1
ATOM 5117 O O . TYR A 1 662 ? 0.425 -7.373 10.732 1.00 97.62 662 TYR A O 1
ATOM 5125 N N . GLY A 1 663 ? -1.593 -7.208 9.766 1.00 97.69 663 GLY A N 1
ATOM 5126 C CA . GLY A 1 663 ? -2.369 -7.536 10.959 1.00 97.69 663 GLY A CA 1
ATOM 5127 C C . GLY A 1 663 ? -2.263 -9.014 11.312 1.00 97.69 663 GLY A C 1
ATOM 5128 O O . GLY A 1 663 ? -2.000 -9.344 12.467 1.00 97.69 663 GLY A O 1
ATOM 5129 N N . ASN A 1 664 ? -2.388 -9.887 10.310 1.00 97.75 664 ASN A N 1
ATOM 5130 C CA . ASN A 1 664 ? -2.351 -11.340 10.471 1.00 97.75 664 ASN A CA 1
ATOM 5131 C C . ASN A 1 664 ? -0.944 -11.948 10.363 1.00 97.75 664 ASN A C 1
ATOM 5133 O O . ASN A 1 664 ? -0.765 -13.090 10.774 1.00 97.75 664 ASN A O 1
ATOM 5137 N N . LYS A 1 665 ? 0.052 -11.206 9.865 1.00 96.38 665 LYS A N 1
ATOM 5138 C CA . LYS A 1 665 ? 1.451 -11.648 9.850 1.00 96.38 665 LYS A CA 1
ATOM 5139 C C . LYS A 1 665 ? 2.005 -11.743 11.271 1.00 96.38 665 LYS A C 1
ATOM 5141 O O . LYS A 1 665 ? 1.980 -10.749 12.014 1.00 96.38 665 LYS A O 1
ATOM 5146 N N . SER A 1 666 ? 2.535 -12.918 11.608 1.00 94.19 666 SER A N 1
ATOM 5147 C CA . SER A 1 666 ? 3.091 -13.190 12.934 1.00 94.19 666 SER A CA 1
ATOM 5148 C C . SER A 1 666 ? 4.371 -12.395 13.195 1.00 94.19 666 SER A C 1
ATOM 5150 O O . SER A 1 666 ? 5.196 -12.206 12.300 1.00 94.19 666 SER A O 1
ATOM 5152 N N . LEU A 1 667 ? 4.549 -11.944 14.439 1.00 92.19 667 LEU A N 1
ATOM 5153 C CA . LEU A 1 667 ? 5.810 -11.384 14.935 1.00 92.19 667 LEU A CA 1
ATOM 5154 C C . LEU A 1 667 ? 6.875 -12.455 15.233 1.00 92.19 667 LEU A C 1
ATOM 5156 O O . LEU A 1 667 ? 8.025 -12.091 15.483 1.00 92.19 667 LEU A O 1
ATOM 5160 N N . GLY A 1 668 ? 6.501 -13.739 15.224 1.00 90.50 668 GLY A N 1
ATOM 5161 C CA . GLY A 1 668 ? 7.386 -14.863 15.517 1.00 90.50 668 GLY A CA 1
ATOM 5162 C C . GLY A 1 668 ? 7.759 -14.992 17.002 1.00 90.50 668 GLY A C 1
ATOM 5163 O O . GLY A 1 668 ? 7.757 -14.028 17.777 1.00 90.50 668 GLY A O 1
ATOM 5164 N N . GLY A 1 669 ? 8.095 -16.216 17.418 1.00 89.94 669 GLY A N 1
ATOM 5165 C CA . GLY A 1 669 ? 8.566 -16.527 18.774 1.00 89.94 669 GLY A CA 1
ATOM 5166 C C . GLY A 1 669 ? 7.659 -16.020 19.910 1.00 89.94 669 GLY A C 1
ATOM 5167 O O . GLY A 1 669 ? 6.439 -15.985 19.791 1.00 89.94 669 GLY A O 1
ATOM 5168 N N . GLU A 1 670 ? 8.275 -15.608 21.024 1.00 91.00 670 GLU A N 1
ATOM 5169 C CA . GLU A 1 670 ? 7.572 -15.129 22.232 1.00 91.00 670 GLU A CA 1
ATOM 5170 C C . GLU A 1 670 ? 6.749 -13.853 21.980 1.00 91.00 670 GLU A C 1
ATOM 5172 O O . GLU A 1 670 ? 5.700 -13.656 22.589 1.00 91.00 670 GLU A O 1
ATOM 5177 N N . LEU A 1 671 ? 7.190 -12.990 21.056 1.00 90.94 671 LEU A N 1
ATOM 5178 C CA . LEU A 1 671 ? 6.434 -11.787 20.700 1.00 90.94 671 LEU A CA 1
ATOM 5179 C C . LEU A 1 671 ? 5.126 -12.134 20.000 1.00 90.94 671 LEU A C 1
ATOM 5181 O O . LEU A 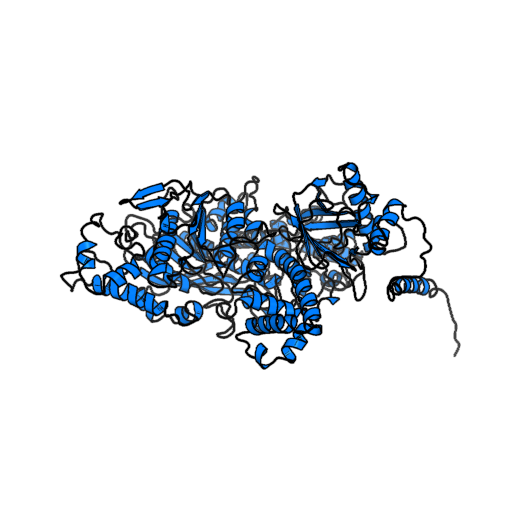1 671 ? 4.098 -11.538 20.322 1.00 90.94 671 LEU A O 1
ATOM 5185 N N . GLY A 1 672 ? 5.170 -13.088 19.067 1.00 93.06 672 GLY A N 1
ATOM 5186 C CA . GLY A 1 672 ? 3.977 -13.563 18.378 1.00 93.06 672 GLY A CA 1
ATOM 5187 C C . GLY A 1 672 ? 2.949 -14.122 19.359 1.00 93.06 672 GLY A C 1
ATOM 5188 O O . GLY A 1 672 ? 1.792 -13.705 19.345 1.00 93.06 672 GLY A O 1
ATOM 5189 N N . GLU A 1 673 ? 3.398 -14.955 20.305 1.00 93.31 673 GLU A N 1
ATOM 5190 C CA . GLU A 1 673 ? 2.548 -15.538 21.357 1.00 93.31 673 GLU A CA 1
ATOM 5191 C C . GLU A 1 673 ? 1.841 -14.493 22.240 1.00 93.31 673 GLU A C 1
ATOM 5193 O O . GLU A 1 673 ? 0.760 -14.763 22.760 1.00 93.31 673 GLU A O 1
ATOM 5198 N N . LEU A 1 674 ? 2.438 -13.313 22.431 1.00 92.31 674 LEU A N 1
ATOM 5199 C CA . LEU A 1 674 ? 1.927 -12.271 23.330 1.00 92.31 674 LEU A CA 1
ATOM 5200 C C . LEU A 1 674 ? 1.095 -11.181 22.634 1.00 92.31 674 LEU A C 1
ATOM 5202 O O . LEU A 1 674 ? 0.331 -10.476 23.312 1.00 92.31 674 LEU A O 1
ATOM 5206 N N . TYR A 1 675 ? 1.303 -10.974 21.328 1.00 95.50 675 TYR A N 1
ATOM 5207 C CA . TYR A 1 675 ? 0.820 -9.778 20.633 1.00 95.50 675 TYR A CA 1
ATOM 5208 C C . TYR A 1 675 ? 0.126 -10.016 19.286 1.00 95.50 675 TYR A C 1
ATOM 5210 O O . TYR A 1 675 ? -0.567 -9.100 18.842 1.00 95.50 675 TYR A O 1
ATOM 5218 N N . ASP A 1 676 ? 0.266 -11.166 18.616 1.00 96.06 676 ASP A N 1
ATOM 5219 C CA . ASP A 1 676 ? -0.340 -11.362 17.282 1.00 96.06 676 ASP A CA 1
ATOM 5220 C C . ASP A 1 676 ? -1.875 -11.247 17.315 1.00 96.06 676 ASP A C 1
ATOM 5222 O O . ASP A 1 676 ? -2.503 -10.636 16.442 1.00 96.06 676 ASP A O 1
ATOM 5226 N N . ASP A 1 677 ? -2.485 -11.747 18.387 1.00 96.12 677 ASP A N 1
ATOM 5227 C CA . ASP A 1 677 ? -3.917 -11.664 18.684 1.00 96.12 677 ASP A CA 1
ATOM 5228 C C . ASP A 1 677 ? -4.422 -10.225 18.917 1.00 96.12 677 ASP A C 1
ATOM 5230 O O . ASP A 1 677 ? -5.625 -9.966 18.884 1.00 96.12 677 ASP A O 1
ATOM 5234 N N . ARG A 1 678 ? -3.518 -9.256 19.096 1.00 97.06 678 ARG A N 1
ATOM 5235 C CA . ARG A 1 678 ? -3.838 -7.830 19.266 1.00 97.06 678 ARG A CA 1
ATOM 5236 C C . ARG A 1 678 ? -3.865 -7.057 17.954 1.00 97.06 678 ARG A C 1
ATOM 5238 O O . ARG A 1 678 ? -4.257 -5.893 17.975 1.00 97.06 678 ARG A O 1
ATOM 5245 N N . PHE A 1 679 ? -3.466 -7.678 16.843 1.00 98.06 679 PHE A N 1
ATOM 5246 C CA . PHE A 1 679 ? -3.416 -7.060 15.511 1.00 98.06 679 PHE A CA 1
ATOM 5247 C C . PHE A 1 679 ? -4.245 -7.794 14.456 1.00 98.06 679 PHE A C 1
ATOM 5249 O O . PHE A 1 679 ? -4.634 -7.175 13.468 1.00 98.06 679 PHE A O 1
ATOM 5256 N N . SER A 1 680 ? -4.501 -9.086 14.650 1.00 97.56 680 SER A N 1
ATOM 5257 C CA . SER A 1 680 ? -5.153 -9.932 13.652 1.00 97.56 680 SER A CA 1
ATOM 5258 C C . SER A 1 680 ? -6.609 -9.547 13.369 1.00 97.56 680 SER A C 1
ATOM 5260 O O . SER A 1 680 ? -7.306 -8.939 14.195 1.00 97.56 680 SER A O 1
ATOM 5262 N N . PHE A 1 681 ? -7.061 -9.950 12.180 1.00 98.25 681 PHE A N 1
ATOM 5263 C CA . PHE A 1 681 ? -8.445 -9.887 11.720 1.00 98.25 681 PHE A CA 1
ATOM 5264 C C . PHE A 1 681 ? -8.958 -11.295 11.412 1.00 98.25 681 PHE A C 1
ATOM 5266 O O . PHE A 1 681 ? -8.183 -12.183 11.055 1.00 98.25 681 PHE A O 1
ATOM 5273 N N . SER A 1 682 ? -10.267 -11.504 11.544 1.00 97.25 682 SER A N 1
ATOM 5274 C CA . SER A 1 682 ? -10.890 -12.816 11.320 1.00 97.25 682 SER A CA 1
ATOM 5275 C C . SER A 1 682 ? -11.385 -13.026 9.894 1.00 97.25 682 SER A C 1
ATOM 5277 O O . SER A 1 682 ? -11.501 -14.168 9.461 1.00 97.25 682 SER A O 1
ATOM 5279 N N . LYS A 1 683 ? -11.708 -11.945 9.172 1.00 97.75 683 LYS A N 1
ATOM 5280 C CA . LYS A 1 683 ? -12.294 -11.970 7.823 1.00 97.75 683 LYS A CA 1
ATOM 5281 C C . LYS A 1 683 ? -11.950 -10.694 7.066 1.00 97.75 683 LYS A C 1
ATOM 5283 O O . LYS A 1 683 ? -11.808 -9.639 7.689 1.00 97.75 683 LYS A O 1
ATOM 5288 N N . LEU A 1 684 ? -11.905 -10.780 5.737 1.00 98.38 684 LEU A N 1
ATOM 5289 C CA . LEU A 1 684 ? -11.694 -9.634 4.851 1.00 98.38 684 LEU A CA 1
ATOM 5290 C C . LEU A 1 684 ? -12.794 -9.558 3.784 1.00 98.38 684 LEU A C 1
ATOM 5292 O O . LEU A 1 684 ? -12.937 -10.476 2.983 1.00 98.38 684 LEU A O 1
ATOM 5296 N N . ALA A 1 685 ? -13.550 -8.460 3.747 1.00 98.25 685 ALA A N 1
ATOM 5297 C CA . ALA A 1 685 ? -14.503 -8.168 2.678 1.00 98.25 685 ALA A CA 1
ATOM 5298 C C . ALA A 1 685 ? -14.084 -6.914 1.897 1.00 98.25 685 ALA A C 1
ATOM 5300 O O . ALA A 1 685 ? -13.925 -5.836 2.469 1.00 98.25 685 ALA A O 1
ATOM 5301 N N . LEU A 1 686 ? -13.921 -7.063 0.585 1.00 97.81 686 LEU A N 1
ATOM 5302 C CA . LEU A 1 686 ? -13.419 -6.052 -0.340 1.00 97.81 686 LEU A CA 1
ATOM 5303 C C . LEU A 1 686 ? -14.491 -5.749 -1.394 1.00 97.81 686 LEU A C 1
ATOM 5305 O O . LEU A 1 686 ? -14.849 -6.617 -2.191 1.00 97.81 686 LEU A O 1
ATOM 5309 N N . ALA A 1 687 ? -15.012 -4.526 -1.425 1.00 93.94 687 ALA A N 1
ATOM 5310 C CA . ALA A 1 687 ? -15.986 -4.109 -2.430 1.00 93.94 687 ALA A CA 1
ATOM 5311 C C . ALA A 1 687 ? -15.337 -3.242 -3.510 1.00 93.94 687 ALA A C 1
ATOM 5313 O O . ALA A 1 687 ? -14.919 -2.134 -3.211 1.00 93.94 687 ALA A O 1
ATOM 5314 N N . ASN A 1 688 ? -15.324 -3.692 -4.765 1.00 91.12 688 ASN A N 1
ATOM 5315 C CA . ASN A 1 688 ? -14.803 -2.953 -5.924 1.00 91.12 688 ASN A CA 1
ATOM 5316 C C . ASN A 1 688 ? -13.301 -2.610 -5.837 1.00 91.12 688 ASN A C 1
ATOM 5318 O O . ASN A 1 688 ? -12.842 -1.615 -6.390 1.00 91.12 688 ASN A O 1
ATOM 5322 N N . THR A 1 689 ? -12.516 -3.471 -5.187 1.00 92.56 689 THR A N 1
ATOM 5323 C CA . THR A 1 689 ? -11.059 -3.321 -5.014 1.00 92.56 689 THR A CA 1
ATOM 5324 C C . THR A 1 689 ? -10.278 -3.918 -6.187 1.00 92.56 689 THR A C 1
ATOM 5326 O O . THR A 1 689 ? -10.642 -4.979 -6.694 1.00 92.56 689 THR A O 1
ATOM 5329 N N . GLY A 1 690 ? -9.168 -3.290 -6.583 1.00 90.62 690 GLY A N 1
ATOM 5330 C CA . GLY A 1 690 ? -8.216 -3.838 -7.558 1.00 90.62 690 GLY A CA 1
ATOM 5331 C C . GLY A 1 690 ? -6.756 -3.688 -7.133 1.00 90.62 690 GLY A C 1
ATOM 5332 O O . GLY A 1 690 ? -6.462 -3.140 -6.073 1.00 90.62 690 GLY A O 1
ATOM 5333 N N . SER A 1 691 ? -5.854 -4.192 -7.973 1.00 91.75 691 SER A N 1
ATOM 5334 C CA . SER A 1 691 ? -4.394 -4.087 -7.833 1.00 91.75 691 SER A CA 1
ATOM 5335 C C . SER A 1 691 ? -3.750 -3.320 -8.993 1.00 91.75 691 SER A C 1
ATOM 5337 O O . SER A 1 691 ? -4.399 -3.093 -10.012 1.00 91.75 691 SER A O 1
ATOM 5339 N N . GLN A 1 692 ? -2.480 -2.934 -8.849 1.00 88.50 692 GLN A N 1
ATOM 5340 C CA . GLN A 1 692 ? -1.744 -2.015 -9.732 1.00 88.50 692 GLN A CA 1
ATOM 5341 C C . GLN A 1 692 ? -2.390 -0.640 -9.841 1.00 88.50 692 GLN A C 1
ATOM 5343 O O . GLN A 1 692 ? -2.840 -0.215 -10.906 1.00 88.50 692 GLN A O 1
ATOM 5348 N N . VAL A 1 693 ? -2.404 0.069 -8.711 1.00 82.50 693 VAL A N 1
ATOM 5349 C CA . VAL A 1 693 ? -2.987 1.414 -8.573 1.00 82.50 693 VAL A CA 1
ATOM 5350 C C . VAL A 1 693 ? -2.611 2.364 -9.724 1.00 82.50 693 VAL A C 1
ATOM 5352 O O . VAL A 1 693 ? -3.527 2.925 -10.326 1.00 82.50 693 VAL A O 1
ATOM 5355 N N . PRO A 1 694 ? -1.326 2.542 -10.097 1.00 80.44 694 PRO A N 1
ATOM 5356 C CA . PRO A 1 694 ? -0.962 3.453 -11.182 1.00 80.44 694 PRO A CA 1
ATOM 5357 C C . PRO A 1 694 ? -1.609 3.103 -12.521 1.00 80.44 694 PRO A C 1
ATOM 5359 O O . PRO A 1 694 ? -2.068 3.986 -13.243 1.00 80.44 694 PRO A O 1
ATOM 5362 N N . LEU A 1 695 ? -1.654 1.808 -12.845 1.00 80.31 695 LEU A N 1
ATOM 5363 C CA . LEU A 1 695 ? -2.194 1.326 -14.110 1.00 80.31 695 LEU A CA 1
ATOM 5364 C C . LEU A 1 695 ? -3.721 1.382 -14.129 1.00 80.31 695 LEU A C 1
ATOM 5366 O O . LEU A 1 695 ? -4.290 1.704 -15.168 1.00 80.31 695 LEU A O 1
ATOM 5370 N N . ILE A 1 696 ? -4.379 1.148 -12.991 1.00 82.75 696 ILE A N 1
ATOM 5371 C CA . ILE A 1 696 ? -5.818 1.390 -12.835 1.00 82.75 696 ILE A CA 1
ATOM 5372 C C . ILE A 1 696 ? -6.141 2.858 -13.121 1.00 82.75 696 ILE A C 1
ATOM 5374 O O . ILE A 1 696 ? -7.036 3.125 -13.912 1.00 82.75 696 ILE A O 1
ATOM 5378 N N . LEU A 1 697 ? -5.404 3.801 -12.526 1.00 79.62 697 LEU A N 1
ATOM 5379 C CA . LEU A 1 697 ? -5.710 5.229 -12.649 1.00 79.62 697 LEU A CA 1
ATOM 5380 C C . LEU A 1 697 ? -5.464 5.770 -14.062 1.00 79.62 697 LEU A C 1
ATOM 5382 O O . LEU A 1 697 ? -6.285 6.523 -14.575 1.00 79.62 697 LEU A O 1
ATOM 5386 N N . ILE A 1 698 ? -4.372 5.366 -14.722 1.00 79.94 698 ILE A N 1
ATOM 5387 C CA . ILE A 1 698 ? -4.063 5.844 -16.081 1.00 79.94 698 ILE A CA 1
ATOM 5388 C C . ILE A 1 698 ? -4.982 5.243 -17.161 1.00 79.94 698 ILE A C 1
ATOM 5390 O O . ILE A 1 698 ? -5.090 5.808 -18.246 1.00 79.94 698 ILE A O 1
ATOM 5394 N N . ASN A 1 699 ? -5.643 4.115 -16.868 1.00 80.50 699 ASN A N 1
ATOM 5395 C CA . ASN A 1 699 ? -6.609 3.455 -17.758 1.00 80.50 699 ASN A CA 1
ATOM 5396 C C . ASN A 1 699 ? -8.066 3.592 -17.271 1.00 80.50 699 ASN A C 1
ATOM 5398 O O . ASN A 1 699 ? -8.953 2.938 -17.813 1.00 80.50 699 ASN A O 1
ATOM 5402 N N . SER A 1 700 ? -8.312 4.394 -16.234 1.00 83.56 700 SER A N 1
ATOM 5403 C CA . SER A 1 700 ? -9.649 4.685 -15.713 1.00 83.56 700 SER A CA 1
ATOM 5404 C C . SER A 1 700 ? -10.368 5.647 -16.651 1.00 83.56 700 SER A C 1
ATOM 5406 O O . SER A 1 700 ? -9.785 6.656 -17.043 1.00 83.56 700 SER A O 1
ATOM 5408 N N . GLU A 1 701 ? -11.628 5.383 -16.997 1.00 84.19 701 GLU A N 1
ATOM 5409 C CA . GLU A 1 701 ? -12.404 6.338 -17.798 1.00 84.19 701 GLU A CA 1
ATOM 5410 C C . GLU A 1 701 ? -12.613 7.656 -17.040 1.00 84.19 701 GLU A C 1
ATOM 5412 O O . GLU A 1 701 ? -12.595 8.720 -17.653 1.00 84.19 701 GLU A O 1
ATOM 5417 N N . GLU A 1 702 ? -12.728 7.580 -15.712 1.00 80.69 702 GLU A N 1
ATOM 5418 C CA . GLU A 1 702 ? -12.920 8.722 -14.815 1.00 80.69 702 GLU A CA 1
ATOM 5419 C C . GLU A 1 702 ? -11.625 9.516 -14.575 1.00 80.69 702 GLU A C 1
ATOM 5421 O O . GLU A 1 702 ? -11.619 10.743 -14.669 1.00 80.69 702 GLU A O 1
ATOM 5426 N N . TYR A 1 703 ? -10.505 8.835 -14.298 1.00 81.12 703 TYR A N 1
ATOM 5427 C CA . TYR A 1 703 ? -9.279 9.501 -13.833 1.00 81.12 703 TYR A CA 1
ATOM 5428 C C . TYR A 1 703 ? -8.174 9.652 -14.882 1.00 81.12 703 TYR A C 1
ATOM 5430 O O . TYR A 1 703 ? -7.222 10.400 -14.632 1.00 81.12 703 TYR A O 1
ATOM 5438 N N . GLN A 1 704 ? -8.258 8.998 -16.050 1.00 85.06 704 GLN A N 1
ATOM 5439 C CA . GLN A 1 704 ? -7.144 8.999 -17.009 1.00 85.06 704 GLN A CA 1
ATOM 5440 C C . GLN A 1 704 ? -6.714 10.410 -17.416 1.00 85.06 704 GLN A C 1
ATOM 5442 O O . GLN A 1 704 ? -5.518 10.686 -17.432 1.00 85.06 704 GLN A O 1
ATOM 5447 N N . SER A 1 705 ? -7.651 11.316 -17.711 1.00 86.75 705 SER A N 1
ATOM 5448 C CA . SER A 1 705 ? -7.321 12.649 -18.229 1.00 86.75 705 SER A CA 1
ATOM 5449 C C . SER A 1 705 ? -6.692 13.528 -17.152 1.00 86.75 705 SER A C 1
ATOM 5451 O O . SER A 1 705 ? -5.752 14.265 -17.440 1.00 86.75 705 SER A O 1
ATOM 5453 N N . LEU A 1 706 ? -7.127 13.390 -15.894 1.00 83.94 706 LEU A N 1
ATOM 5454 C CA . LEU A 1 706 ? -6.498 14.041 -14.742 1.00 83.94 706 LEU A CA 1
ATOM 5455 C C . LEU A 1 706 ? -5.054 13.555 -14.555 1.00 83.94 706 LEU A C 1
ATOM 5457 O O . LEU A 1 706 ? -4.128 14.362 -14.468 1.00 83.94 706 LEU A O 1
ATOM 5461 N N . VAL A 1 707 ? -4.838 12.237 -14.533 1.00 82.31 707 VAL A N 1
ATOM 5462 C CA . VAL A 1 707 ? -3.493 11.671 -14.357 1.00 82.31 707 VAL A CA 1
ATOM 5463 C C . VAL A 1 707 ? -2.590 12.051 -15.524 1.00 82.31 707 VAL A C 1
ATOM 5465 O O . VAL A 1 707 ? -1.475 12.524 -15.306 1.00 82.31 707 VAL A O 1
ATOM 5468 N N . LYS A 1 708 ? -3.071 11.908 -16.763 1.00 86.44 708 LYS A N 1
ATOM 5469 C CA . LYS A 1 708 ? -2.321 12.281 -17.965 1.00 86.44 708 LYS A CA 1
ATOM 5470 C C . LYS A 1 708 ? -1.982 13.771 -17.981 1.00 86.44 708 LYS A C 1
ATOM 5472 O O . LYS A 1 708 ? -0.847 14.107 -18.313 1.00 86.44 708 LYS A O 1
ATOM 5477 N N . HIS A 1 709 ? -2.900 14.643 -17.553 1.00 87.12 709 HIS A N 1
ATOM 5478 C CA . HIS A 1 709 ? -2.630 16.069 -17.373 1.00 87.12 709 HIS A CA 1
ATOM 5479 C C . HIS A 1 709 ? -1.456 16.298 -16.420 1.00 87.12 709 HIS A C 1
ATOM 5481 O O . HIS A 1 709 ? -0.506 16.985 -16.789 1.00 87.12 709 HIS A O 1
ATOM 5487 N N . ILE A 1 710 ? -1.505 15.719 -15.215 1.00 81.38 710 ILE A N 1
ATOM 5488 C CA . ILE A 1 710 ? -0.477 15.911 -14.181 1.00 81.38 710 ILE A CA 1
ATOM 5489 C C . ILE A 1 710 ? 0.881 15.440 -14.693 1.00 81.38 710 ILE A C 1
ATOM 5491 O O . ILE A 1 710 ? 1.856 16.184 -14.638 1.00 81.38 710 ILE A O 1
ATOM 5495 N N . VAL A 1 711 ? 0.939 14.232 -15.255 1.00 81.38 711 VAL A N 1
ATOM 5496 C CA . VAL A 1 711 ? 2.186 13.655 -15.766 1.00 81.38 711 VAL A CA 1
ATOM 5497 C C . VAL A 1 711 ? 2.753 14.491 -16.914 1.00 81.38 711 VAL A C 1
ATOM 5499 O O . VAL A 1 711 ? 3.943 14.811 -16.912 1.00 81.38 711 VAL A O 1
ATOM 5502 N N . ALA A 1 712 ? 1.913 14.901 -17.867 1.00 84.94 712 ALA A N 1
ATOM 5503 C CA . ALA A 1 712 ? 2.334 15.727 -18.994 1.00 84.94 712 ALA A CA 1
ATOM 5504 C C . ALA A 1 712 ? 2.804 17.120 -18.541 1.00 84.94 712 ALA A C 1
ATOM 5506 O O . ALA A 1 712 ? 3.822 17.610 -19.029 1.00 84.94 712 ALA A O 1
ATOM 5507 N N . ALA A 1 713 ? 2.110 17.738 -17.579 1.00 82.88 713 ALA A N 1
ATOM 5508 C CA . ALA A 1 713 ? 2.471 19.038 -17.014 1.00 82.88 713 ALA A CA 1
ATOM 5509 C C . ALA A 1 713 ? 3.793 18.987 -16.241 1.00 82.88 713 ALA A C 1
ATOM 5511 O O . ALA A 1 713 ? 4.555 19.953 -16.275 1.00 82.88 713 ALA A O 1
ATOM 5512 N N . THR A 1 714 ? 4.099 17.870 -15.581 1.00 77.00 714 THR A N 1
ATOM 5513 C CA . THR A 1 714 ? 5.368 17.692 -14.867 1.00 77.00 714 THR A CA 1
ATOM 5514 C C . THR A 1 714 ? 6.539 17.435 -15.817 1.00 77.00 714 THR A C 1
ATOM 5516 O O . THR A 1 714 ? 7.637 17.926 -15.562 1.00 77.00 714 THR A O 1
ATOM 5519 N N . LEU A 1 715 ? 6.333 16.679 -16.901 1.00 75.94 715 LEU A N 1
ATOM 5520 C CA . LEU A 1 715 ? 7.440 16.102 -17.674 1.00 75.94 715 LEU A CA 1
ATOM 5521 C C . LEU A 1 715 ? 7.671 16.718 -19.059 1.00 75.94 715 LEU A C 1
ATOM 5523 O O . LEU A 1 715 ? 8.784 16.605 -19.568 1.00 75.94 715 LEU A O 1
ATOM 5527 N N . SER A 1 716 ? 6.679 17.376 -19.670 1.00 82.69 716 SER A N 1
ATOM 5528 C CA . SER A 1 716 ? 6.807 17.912 -21.032 1.00 82.69 716 SER A CA 1
ATOM 5529 C C . SER A 1 716 ? 6.740 19.436 -21.069 1.00 82.69 716 SER A C 1
ATOM 5531 O O . SER A 1 716 ? 5.694 20.052 -20.853 1.00 82.69 716 SER A O 1
ATOM 5533 N N . ALA A 1 717 ? 7.855 20.063 -21.454 1.00 85.62 717 ALA A N 1
ATOM 5534 C CA . ALA A 1 717 ? 7.906 21.505 -21.701 1.00 85.62 717 ALA A CA 1
ATOM 5535 C C . ALA A 1 717 ? 6.985 21.926 -22.864 1.00 85.62 717 ALA A C 1
ATOM 5537 O O . ALA A 1 717 ? 6.441 23.033 -22.866 1.00 85.62 717 ALA A O 1
ATOM 5538 N N . GLY A 1 718 ? 6.787 21.043 -23.853 1.00 88.75 718 GLY A N 1
ATOM 5539 C CA . GLY A 1 718 ? 5.846 21.266 -24.950 1.00 88.75 718 GLY A CA 1
ATOM 5540 C C . GLY A 1 718 ? 4.399 21.342 -24.461 1.00 88.75 718 GLY A C 1
ATOM 5541 O O . GLY A 1 718 ? 3.659 22.238 -24.871 1.00 88.75 718 GLY A O 1
ATOM 5542 N N . TYR A 1 719 ? 4.012 20.457 -23.541 1.00 90.56 719 TYR A N 1
ATOM 5543 C CA . TYR A 1 719 ? 2.681 20.479 -22.936 1.00 90.56 719 TYR A CA 1
ATOM 5544 C C . TYR A 1 719 ? 2.495 21.657 -21.968 1.00 90.56 719 TYR A C 1
ATOM 5546 O O . TYR A 1 719 ? 1.466 22.324 -22.016 1.00 90.56 719 TYR A O 1
ATOM 5554 N N . GLN A 1 720 ? 3.507 22.003 -21.163 1.00 89.38 720 GLN A N 1
ATOM 5555 C CA . GLN A 1 720 ? 3.481 23.219 -20.331 1.00 89.38 720 GLN A CA 1
ATOM 5556 C C . GLN A 1 720 ? 3.210 24.470 -21.175 1.00 89.38 720 GLN A C 1
ATOM 5558 O O . GLN A 1 720 ? 2.360 25.291 -20.836 1.00 89.38 720 GLN A O 1
ATOM 5563 N N . LYS A 1 721 ? 3.867 24.576 -22.334 1.00 91.38 721 LYS A N 1
ATOM 5564 C CA . LYS A 1 721 ? 3.600 25.650 -23.288 1.00 91.38 721 LYS A CA 1
ATOM 5565 C C . LYS A 1 721 ? 2.171 25.607 -23.841 1.00 91.38 721 LYS A C 1
ATOM 5567 O O . LYS A 1 721 ? 1.555 26.657 -23.992 1.00 91.38 721 LYS A O 1
ATOM 5572 N N . PHE A 1 722 ? 1.629 24.421 -24.126 1.00 91.94 722 PHE A N 1
ATOM 5573 C CA . PHE A 1 722 ? 0.228 24.287 -24.534 1.00 91.94 722 PHE A CA 1
ATOM 5574 C C . PHE A 1 722 ? -0.732 24.836 -23.467 1.00 91.94 722 PHE A C 1
ATOM 5576 O O . PHE A 1 722 ? -1.656 25.567 -23.826 1.00 91.94 722 PHE A O 1
ATOM 5583 N N . ILE A 1 723 ? -0.497 24.540 -22.182 1.00 91.00 723 ILE A N 1
ATOM 5584 C CA . ILE A 1 723 ? -1.287 25.081 -21.062 1.00 91.00 723 ILE A CA 1
ATOM 5585 C C . ILE A 1 723 ? -1.242 26.616 -21.073 1.00 91.00 723 ILE A C 1
ATOM 5587 O O . ILE A 1 723 ? -2.292 27.260 -21.038 1.00 91.00 723 ILE A O 1
ATOM 5591 N N . GLU A 1 724 ? -0.042 27.202 -21.166 1.00 90.06 724 GLU A N 1
ATOM 5592 C CA . GLU A 1 724 ? 0.159 28.660 -21.207 1.00 90.06 724 GLU A CA 1
ATOM 5593 C C . GLU A 1 724 ? -0.562 29.321 -22.394 1.00 90.06 724 GLU A C 1
ATOM 5595 O O . GLU A 1 724 ? -1.148 30.398 -22.249 1.00 90.06 724 GLU A O 1
ATOM 5600 N N . ASP A 1 725 ? -0.550 28.667 -23.559 1.00 90.56 725 ASP A N 1
ATOM 5601 C CA . ASP A 1 725 ? -1.172 29.155 -24.791 1.00 90.56 725 ASP A CA 1
ATOM 5602 C C . ASP A 1 725 ? -2.708 28.956 -24.810 1.00 90.56 725 ASP A C 1
ATOM 5604 O O . ASP A 1 725 ? -3.403 29.619 -25.589 1.00 90.56 725 ASP A O 1
ATOM 5608 N N . ASN A 1 726 ? -3.268 28.100 -23.940 1.00 87.44 726 ASN A N 1
ATOM 5609 C CA . ASN A 1 726 ? -4.699 27.756 -23.890 1.00 87.44 726 ASN A CA 1
ATOM 5610 C C . ASN A 1 726 ? -5.371 28.057 -22.528 1.00 87.44 726 ASN A C 1
ATOM 5612 O O . ASN A 1 726 ? -6.090 27.212 -21.985 1.00 87.44 726 ASN A O 1
ATOM 5616 N N . PRO A 1 727 ? -5.276 29.289 -21.991 1.00 83.81 727 PRO A N 1
ATOM 5617 C CA . PRO A 1 727 ? -5.777 29.616 -20.652 1.00 83.81 727 PRO A CA 1
ATOM 5618 C C . PRO A 1 727 ? -7.304 29.501 -20.507 1.00 83.81 727 PRO A C 1
ATOM 5620 O O . PRO A 1 727 ? -7.805 29.428 -19.395 1.00 83.81 727 PRO A O 1
ATOM 5623 N N . LEU A 1 728 ? -8.070 29.488 -21.605 1.00 78.94 728 LEU A N 1
ATOM 5624 C CA . LEU A 1 728 ? -9.525 29.279 -21.552 1.00 78.94 728 LEU A CA 1
ATOM 5625 C C . LEU A 1 728 ? -9.915 27.804 -21.399 1.00 78.94 728 LEU A C 1
ATOM 5627 O O . LEU A 1 728 ? -10.973 27.525 -20.850 1.00 78.94 728 LEU A O 1
ATOM 5631 N N . ALA A 1 729 ? -9.094 26.882 -21.910 1.00 76.69 729 ALA A N 1
ATOM 5632 C CA . ALA A 1 729 ? -9.318 25.443 -21.777 1.00 76.69 729 ALA A CA 1
ATOM 5633 C C . ALA A 1 729 ? -8.644 24.870 -20.520 1.00 76.69 729 ALA A C 1
ATOM 5635 O O . ALA A 1 729 ? -9.079 23.843 -20.014 1.00 76.69 729 ALA A O 1
ATOM 5636 N N . CYS A 1 730 ? -7.603 25.545 -20.021 1.00 81.56 730 CYS A N 1
ATOM 5637 C CA . CYS A 1 730 ? -6.746 25.061 -18.940 1.00 81.56 730 CYS A CA 1
ATOM 5638 C C . CYS A 1 730 ? -6.742 25.943 -17.677 1.00 81.56 730 CYS A C 1
ATOM 5640 O O . CYS A 1 730 ? -5.988 25.659 -16.754 1.00 81.56 730 CYS A O 1
ATOM 5642 N N . GLY A 1 731 ? -7.518 27.034 -17.637 1.00 62.91 731 GLY A N 1
ATOM 5643 C CA . GLY A 1 731 ? -7.428 28.058 -16.584 1.00 62.91 731 GLY A CA 1
ATOM 5644 C C . GLY A 1 731 ? -8.370 27.910 -15.386 1.00 62.91 731 GLY A C 1
ATOM 5645 O O . GLY A 1 731 ? -8.232 28.692 -14.450 1.00 62.91 731 GLY A O 1
ATOM 5646 N N . ASP A 1 732 ? -9.307 26.957 -15.393 1.00 59.00 732 ASP A N 1
ATOM 5647 C CA . ASP A 1 732 ? -10.090 26.610 -14.198 1.00 59.00 732 ASP A CA 1
ATOM 5648 C C . ASP A 1 732 ? -9.414 25.418 -13.505 1.00 59.00 732 ASP A C 1
ATOM 5650 O O . ASP A 1 732 ? -9.452 24.295 -14.008 1.00 59.00 732 ASP A O 1
ATOM 5654 N N . GLU A 1 733 ? -8.819 25.654 -12.331 1.00 56.22 733 GLU A N 1
ATOM 5655 C CA . GLU A 1 733 ? -8.146 24.642 -11.487 1.00 56.22 733 GLU A CA 1
ATOM 5656 C C . GLU A 1 733 ? -9.060 23.465 -11.088 1.00 56.22 733 GLU A C 1
ATOM 5658 O O . GLU A 1 733 ? -8.584 22.469 -10.559 1.00 56.22 733 GLU A O 1
ATOM 5663 N N . LYS A 1 734 ? -10.366 23.548 -11.377 1.00 52.31 734 LYS A N 1
ATOM 5664 C CA . LYS A 1 734 ? -11.373 22.525 -11.065 1.00 52.31 734 LYS A CA 1
ATOM 5665 C C . LYS A 1 734 ? -11.670 21.545 -12.202 1.00 52.31 734 LYS A C 1
ATOM 5667 O O . LYS A 1 734 ? -12.473 20.643 -12.009 1.00 52.31 734 LYS A O 1
ATOM 5672 N N . ASP A 1 735 ? -11.071 21.715 -13.384 1.00 64.75 735 ASP A N 1
ATOM 5673 C CA . ASP A 1 735 ? -11.344 20.830 -14.527 1.00 64.75 735 ASP A CA 1
ATOM 5674 C C . ASP A 1 735 ? -10.099 20.586 -15.399 1.00 64.75 735 ASP A C 1
ATOM 5676 O O . ASP A 1 735 ? -10.126 20.624 -16.630 1.00 64.75 735 ASP A O 1
ATOM 5680 N N . VAL A 1 736 ? -8.962 20.341 -14.741 1.00 71.88 736 VAL A N 1
ATOM 5681 C CA . VAL A 1 736 ? -7.660 20.078 -15.383 1.00 71.88 736 VAL A CA 1
ATOM 5682 C C . VAL A 1 736 ? -7.685 18.877 -16.343 1.00 71.88 736 VAL A C 1
ATOM 5684 O O . VAL A 1 736 ? -6.913 18.841 -17.303 1.00 71.88 736 VAL A O 1
ATOM 5687 N N . ALA A 1 737 ? -8.623 17.942 -16.155 1.00 78.56 737 ALA A N 1
ATOM 5688 C CA . ALA A 1 737 ? -8.892 16.847 -17.084 1.00 78.56 737 ALA A CA 1
ATOM 5689 C C . ALA A 1 737 ? -9.277 17.362 -18.487 1.00 78.56 737 ALA A C 1
ATOM 5691 O O . ALA A 1 737 ? -8.703 16.918 -19.484 1.00 78.56 737 ALA A O 1
ATOM 5692 N N . LYS A 1 738 ? -10.141 18.386 -18.578 1.00 83.12 738 LYS A N 1
ATOM 5693 C CA . LYS A 1 738 ? -10.557 18.988 -19.861 1.00 83.12 738 LYS A CA 1
ATOM 5694 C C . LYS A 1 738 ? -9.410 19.642 -20.622 1.00 83.12 738 LYS A C 1
ATOM 5696 O O . LYS A 1 738 ? -9.452 19.701 -21.851 1.00 83.12 738 LYS A O 1
ATOM 5701 N N . CYS A 1 739 ? -8.392 20.134 -19.917 1.00 88.62 739 CYS A N 1
ATOM 5702 C CA . CYS A 1 739 ? -7.206 20.697 -20.558 1.00 88.62 739 CYS A CA 1
ATOM 5703 C C . CYS A 1 739 ? -6.464 19.631 -21.376 1.00 88.62 739 CYS A C 1
ATOM 5705 O O . CYS A 1 739 ? -6.063 19.896 -22.511 1.00 88.62 739 CYS A O 1
ATOM 5707 N N . TYR A 1 740 ? -6.327 18.419 -20.827 1.00 89.94 740 TYR A N 1
ATOM 5708 C CA . TYR A 1 740 ? -5.678 17.316 -21.531 1.00 89.94 740 TYR A CA 1
ATOM 5709 C C . TYR A 1 740 ? -6.525 16.810 -22.707 1.00 89.94 740 TYR A C 1
ATOM 5711 O O . TYR A 1 740 ? -6.001 16.626 -23.805 1.00 89.94 740 TYR A O 1
ATOM 5719 N N . ASP A 1 741 ? -7.843 16.692 -22.532 1.00 89.81 741 ASP A N 1
ATOM 5720 C CA . ASP A 1 741 ? -8.746 16.299 -23.623 1.00 89.81 741 ASP A CA 1
ATOM 5721 C C . ASP A 1 741 ? -8.696 17.297 -24.798 1.00 89.81 741 ASP A C 1
ATOM 5723 O O . ASP A 1 741 ? -8.701 16.922 -25.976 1.00 89.81 741 ASP A O 1
ATOM 5727 N N . GLU A 1 742 ? -8.626 18.599 -24.498 1.00 90.81 742 GLU A N 1
ATOM 5728 C CA . GLU A 1 742 ? -8.482 19.633 -25.522 1.00 90.81 742 GLU A CA 1
ATOM 5729 C C . GLU A 1 742 ? -7.101 19.582 -26.193 1.00 90.81 742 GLU A C 1
ATOM 5731 O O . GLU A 1 742 ? -7.012 19.788 -27.408 1.00 90.81 742 GLU A O 1
ATOM 5736 N N . PHE A 1 743 ? -6.040 19.252 -25.449 1.00 92.50 743 PHE A N 1
ATOM 5737 C CA . PHE A 1 743 ? -4.716 18.998 -26.017 1.00 92.50 743 PHE A CA 1
ATOM 5738 C C . PHE A 1 743 ? -4.744 17.852 -27.030 1.00 92.50 743 PHE A C 1
ATOM 5740 O O . PHE A 1 743 ? -4.330 18.058 -28.174 1.00 92.50 743 PHE A O 1
ATOM 5747 N N . GLU A 1 744 ? -5.282 16.684 -26.669 1.00 91.75 744 GLU A N 1
ATOM 5748 C CA . GLU A 1 744 ? -5.370 15.529 -27.575 1.00 91.75 744 GLU A CA 1
ATOM 5749 C C . GLU A 1 744 ? -6.169 15.874 -28.841 1.00 91.75 744 GLU A C 1
ATOM 5751 O O . GLU A 1 744 ? -5.754 15.596 -29.973 1.00 91.75 744 GLU A O 1
ATOM 5756 N N . LYS A 1 745 ? -7.294 16.573 -28.673 1.00 91.69 745 LYS A N 1
ATOM 5757 C CA . LYS A 1 745 ? -8.135 17.024 -29.784 1.00 91.69 745 LYS A CA 1
ATOM 5758 C C . LYS A 1 745 ? -7.410 17.992 -30.726 1.00 91.69 745 LYS A C 1
ATOM 5760 O O . LYS A 1 745 ? -7.594 17.911 -31.948 1.00 91.69 745 LYS A O 1
ATOM 5765 N N . GLN A 1 746 ? -6.605 18.917 -30.204 1.00 92.69 746 GLN A N 1
ATOM 5766 C CA . GLN A 1 746 ? -5.817 19.833 -31.034 1.00 92.69 746 GLN A CA 1
ATOM 5767 C C . GLN A 1 746 ? -4.610 19.138 -31.675 1.00 92.69 746 GLN A C 1
ATOM 5769 O O . GLN A 1 746 ? -4.325 19.396 -32.848 1.00 92.69 746 GLN A O 1
ATOM 5774 N N . ALA A 1 747 ? -3.954 18.219 -30.963 1.00 91.62 747 ALA A N 1
ATOM 5775 C CA . ALA A 1 747 ? -2.862 17.399 -31.481 1.00 91.62 747 ALA A CA 1
ATOM 5776 C C . ALA A 1 747 ? -3.297 16.570 -32.697 1.00 91.62 747 ALA A C 1
ATOM 5778 O O . ALA A 1 747 ? -2.575 16.516 -33.691 1.00 91.62 747 ALA A O 1
ATOM 5779 N N . GLY A 1 748 ? -4.529 16.048 -32.700 1.00 89.62 748 GLY A N 1
ATOM 5780 C CA . GLY A 1 748 ? -5.101 15.352 -33.859 1.00 89.62 748 GLY A CA 1
ATOM 5781 C C . GLY A 1 748 ? -5.224 16.202 -35.136 1.00 89.62 748 GLY A C 1
ATOM 5782 O O . GLY A 1 748 ? -5.402 15.655 -36.223 1.00 89.62 748 GLY A O 1
ATOM 5783 N N . ASN A 1 749 ? -5.119 17.532 -35.034 1.00 91.38 749 ASN A N 1
ATOM 5784 C CA . ASN A 1 749 ? -5.289 18.469 -36.149 1.00 91.38 749 ASN A CA 1
ATOM 5785 C C . ASN A 1 749 ? -4.057 19.358 -36.418 1.00 91.38 749 ASN A C 1
ATOM 5787 O O . ASN A 1 749 ? -4.073 20.143 -37.370 1.00 91.38 749 ASN A O 1
ATOM 5791 N N . ASN A 1 750 ? -2.998 19.261 -35.609 1.00 91.88 750 ASN A N 1
ATOM 5792 C CA . ASN A 1 750 ? -1.813 20.115 -35.688 1.00 91.88 750 ASN A CA 1
ATOM 5793 C C . ASN A 1 750 ? -0.532 19.275 -35.567 1.00 91.88 750 ASN A C 1
ATOM 5795 O O . ASN A 1 750 ? -0.312 18.620 -34.557 1.00 91.88 750 ASN A O 1
ATOM 5799 N N . ALA A 1 751 ? 0.333 19.335 -36.584 1.00 88.38 751 ALA A N 1
ATOM 5800 C CA . ALA A 1 751 ? 1.551 18.526 -36.652 1.00 88.38 751 ALA A CA 1
ATOM 5801 C C . ALA A 1 751 ? 2.575 18.833 -35.542 1.00 88.38 751 ALA A C 1
ATOM 5803 O O . ALA A 1 751 ? 3.256 17.917 -35.088 1.00 88.38 751 ALA A O 1
ATOM 5804 N N . ASP A 1 752 ? 2.669 20.085 -35.085 1.00 87.38 752 ASP A N 1
ATOM 5805 C CA . ASP A 1 752 ? 3.587 20.462 -34.003 1.00 87.38 752 ASP A CA 1
ATOM 5806 C C . ASP A 1 752 ? 3.082 19.910 -32.661 1.00 87.38 752 ASP A C 1
ATOM 5808 O O . ASP A 1 752 ? 3.851 19.348 -31.887 1.00 87.38 752 ASP A O 1
ATOM 5812 N N . LEU A 1 753 ? 1.769 19.992 -32.413 1.00 89.88 753 LEU A N 1
ATOM 5813 C CA . LEU A 1 753 ? 1.152 19.405 -31.218 1.00 89.88 753 LEU A CA 1
ATOM 5814 C C . LEU A 1 753 ? 1.121 17.873 -31.270 1.00 89.88 753 LEU A C 1
ATOM 5816 O O . LEU A 1 753 ? 1.235 17.241 -30.228 1.00 89.88 753 LEU A O 1
ATOM 5820 N N . ALA A 1 754 ? 1.038 17.263 -32.454 1.00 88.31 754 ALA A N 1
ATOM 5821 C CA . ALA A 1 754 ? 1.169 15.815 -32.613 1.00 88.31 754 ALA A CA 1
ATOM 5822 C C . ALA A 1 754 ? 2.562 15.311 -32.193 1.00 88.31 754 ALA A C 1
ATOM 5824 O O . ALA A 1 754 ? 2.680 14.237 -31.602 1.00 88.31 754 ALA A O 1
ATOM 5825 N N . ALA A 1 755 ? 3.617 16.095 -32.451 1.00 84.56 755 ALA A N 1
ATOM 5826 C CA . ALA A 1 755 ? 4.959 15.782 -31.965 1.00 84.56 755 ALA A CA 1
ATOM 5827 C C . ALA A 1 755 ? 5.037 15.862 -30.430 1.00 84.56 755 ALA A C 1
ATOM 5829 O O . ALA A 1 755 ? 5.573 14.949 -29.807 1.00 84.56 755 ALA A O 1
ATOM 5830 N N . VAL A 1 756 ? 4.430 16.892 -29.822 1.00 88.00 756 VAL A N 1
ATOM 5831 C CA . VAL A 1 756 ? 4.319 17.003 -28.354 1.00 88.00 756 VAL A CA 1
ATOM 5832 C C . VAL A 1 756 ? 3.501 15.846 -27.773 1.00 88.00 756 VAL A C 1
ATOM 5834 O O . VAL A 1 756 ? 3.882 15.284 -26.755 1.00 88.00 756 VAL A O 1
ATOM 5837 N N . ALA A 1 757 ? 2.408 15.435 -28.420 1.00 86.25 757 ALA A N 1
ATOM 5838 C CA . ALA A 1 757 ? 1.600 14.304 -27.965 1.00 86.25 757 ALA A CA 1
ATOM 5839 C C . ALA A 1 757 ? 2.404 12.997 -27.976 1.00 86.25 757 ALA A C 1
ATOM 5841 O O . ALA A 1 757 ? 2.343 12.238 -27.017 1.00 86.25 757 ALA A O 1
ATOM 5842 N N . THR A 1 758 ? 3.235 12.787 -29.002 1.00 81.00 758 THR A N 1
ATOM 5843 C CA . THR A 1 758 ? 4.140 11.626 -29.075 1.00 81.00 758 THR A CA 1
ATOM 5844 C C . THR A 1 758 ? 5.185 11.643 -27.947 1.00 81.00 758 THR A C 1
ATOM 5846 O O . THR A 1 758 ? 5.480 10.605 -27.358 1.00 81.00 758 THR A O 1
ATOM 5849 N N . GLU A 1 759 ? 5.739 12.816 -27.618 1.00 78.69 759 GLU A N 1
ATOM 5850 C CA . GLU A 1 759 ? 6.661 13.003 -26.484 1.00 78.69 759 GLU A CA 1
ATOM 5851 C C . GLU A 1 759 ? 5.978 12.700 -25.136 1.00 78.69 759 GLU A C 1
ATOM 5853 O O . GLU A 1 759 ? 6.514 11.970 -24.297 1.00 78.69 759 GLU A O 1
ATOM 5858 N N . VAL A 1 760 ? 4.767 13.228 -24.942 1.00 83.81 760 VAL A N 1
ATOM 5859 C CA . VAL A 1 760 ? 3.946 13.009 -23.745 1.00 83.81 760 VAL A CA 1
ATOM 5860 C C . VAL A 1 760 ? 3.579 11.531 -23.586 1.00 83.81 760 VAL A C 1
ATOM 5862 O O . VAL A 1 760 ? 3.709 10.993 -22.489 1.00 83.81 760 VAL A O 1
ATOM 5865 N N . GLU A 1 761 ? 3.200 10.844 -24.666 1.00 79.81 761 GLU A N 1
ATOM 5866 C CA . GLU A 1 761 ? 2.910 9.405 -24.640 1.00 79.81 761 GLU A CA 1
ATOM 5867 C C . GLU A 1 761 ? 4.105 8.578 -24.148 1.00 79.81 761 GLU A C 1
ATOM 5869 O O . GLU A 1 761 ? 3.937 7.698 -23.302 1.00 79.81 761 GLU A O 1
ATOM 5874 N N . GLY A 1 762 ? 5.322 8.889 -24.610 1.00 72.06 762 GLY A N 1
ATOM 5875 C CA . GLY A 1 762 ? 6.543 8.227 -24.134 1.00 72.06 762 GLY A CA 1
ATOM 5876 C C . GLY A 1 762 ? 6.800 8.434 -22.636 1.00 72.06 762 GLY A C 1
ATOM 5877 O O . GLY A 1 762 ? 7.330 7.549 -21.962 1.00 72.06 762 GLY A O 1
ATOM 5878 N N . SER A 1 763 ? 6.360 9.569 -22.089 1.00 75.88 763 SER A N 1
ATOM 5879 C CA . SER A 1 763 ? 6.493 9.887 -20.665 1.00 75.88 763 SER A CA 1
ATOM 5880 C C . SER A 1 763 ? 5.560 9.054 -19.777 1.00 75.88 763 SER A C 1
ATOM 5882 O O . SER A 1 763 ? 5.887 8.826 -18.613 1.00 75.88 763 SER A O 1
ATOM 5884 N N . PHE A 1 764 ? 4.431 8.557 -20.300 1.00 79.69 764 PHE A N 1
ATOM 5885 C CA . PHE A 1 764 ? 3.498 7.718 -19.537 1.00 79.69 764 PHE A CA 1
ATOM 5886 C C . PHE A 1 764 ? 4.037 6.316 -19.253 1.00 79.69 764 PHE A C 1
ATOM 5888 O O . PHE A 1 764 ? 3.810 5.799 -18.160 1.00 79.69 764 PHE A O 1
ATOM 5895 N N . ASP A 1 765 ? 4.768 5.710 -20.192 1.00 76.50 765 ASP A N 1
ATOM 5896 C CA . ASP A 1 765 ? 5.391 4.398 -19.971 1.00 76.50 765 ASP A CA 1
ATOM 5897 C C . ASP A 1 765 ? 6.476 4.509 -18.880 1.00 76.50 765 ASP A C 1
ATOM 5899 O O . ASP A 1 765 ? 6.528 3.752 -17.912 1.00 76.50 765 ASP A O 1
ATOM 5903 N N . LEU A 1 766 ? 7.325 5.529 -18.970 1.00 74.44 766 LEU A N 1
ATOM 5904 C CA . LEU A 1 766 ? 8.339 5.773 -17.951 1.00 74.44 766 LEU A CA 1
ATOM 5905 C C . LEU A 1 766 ? 7.694 6.108 -16.581 1.00 74.44 766 LEU A C 1
ATOM 5907 O O . LEU A 1 766 ? 8.134 5.590 -15.546 1.00 74.44 766 LEU A O 1
ATOM 5911 N N . PHE A 1 767 ? 6.604 6.885 -16.562 1.00 80.56 767 PHE A N 1
ATOM 5912 C CA . PHE A 1 767 ? 5.854 7.195 -15.342 1.00 80.56 767 PHE A CA 1
ATOM 5913 C C . PHE A 1 767 ? 5.233 5.937 -14.737 1.00 80.56 767 PHE A C 1
ATOM 5915 O O . PHE A 1 767 ? 5.317 5.743 -13.528 1.00 80.56 767 PHE A O 1
ATOM 5922 N N . GLY A 1 768 ? 4.665 5.052 -15.561 1.00 82.81 768 GLY A N 1
ATOM 5923 C CA . GLY A 1 768 ? 4.077 3.791 -15.117 1.00 82.81 768 GLY A CA 1
ATOM 5924 C C . GLY A 1 768 ? 5.077 2.916 -14.360 1.00 82.81 768 GLY A C 1
ATOM 5925 O O . GLY A 1 768 ? 4.737 2.372 -13.309 1.00 82.81 768 GLY A O 1
ATOM 5926 N N . ILE A 1 769 ? 6.332 2.846 -14.817 1.00 83.25 769 ILE A N 1
ATOM 5927 C CA . ILE A 1 769 ? 7.403 2.134 -14.098 1.00 83.25 769 ILE A CA 1
ATOM 5928 C C . ILE A 1 769 ? 7.737 2.822 -12.785 1.00 83.25 769 ILE A C 1
ATOM 5930 O O . ILE A 1 769 ? 7.854 2.139 -11.766 1.00 83.25 769 ILE A O 1
ATOM 5934 N N . ALA A 1 770 ? 7.923 4.145 -12.795 1.00 83.75 770 ALA A N 1
ATOM 5935 C CA . ALA A 1 770 ? 8.265 4.902 -11.594 1.00 83.75 770 ALA A CA 1
ATOM 5936 C C . ALA A 1 770 ? 7.178 4.760 -10.518 1.00 83.75 770 ALA A C 1
ATOM 5938 O O . ALA A 1 770 ? 7.476 4.469 -9.356 1.00 83.75 770 ALA A O 1
ATOM 5939 N N . ALA A 1 771 ? 5.920 4.877 -10.935 1.00 86.25 771 ALA A N 1
ATOM 5940 C CA . ALA A 1 771 ? 4.738 4.739 -10.106 1.00 86.25 771 ALA A CA 1
ATOM 5941 C C . ALA A 1 771 ? 4.601 3.327 -9.534 1.00 86.25 771 ALA A C 1
ATOM 5943 O O . ALA A 1 771 ? 4.540 3.161 -8.316 1.00 86.25 771 ALA A O 1
ATOM 5944 N N . GLN A 1 772 ? 4.606 2.300 -10.393 1.00 87.44 772 GLN A N 1
ATOM 5945 C CA . GLN A 1 772 ? 4.419 0.918 -9.949 1.00 87.44 772 GLN A CA 1
ATOM 5946 C C . GLN A 1 772 ? 5.576 0.469 -9.058 1.00 87.44 772 GLN A C 1
ATOM 5948 O O . GLN A 1 772 ? 5.357 -0.122 -8.006 1.00 87.44 772 GLN A O 1
ATOM 5953 N N . THR A 1 773 ? 6.807 0.845 -9.406 1.00 90.44 773 THR A N 1
ATOM 5954 C CA . THR A 1 773 ? 7.982 0.544 -8.584 1.00 90.44 773 THR A CA 1
ATOM 5955 C C . THR A 1 773 ? 7.900 1.233 -7.223 1.00 90.44 773 THR A C 1
ATOM 5957 O O . THR A 1 773 ? 8.225 0.617 -6.217 1.00 90.44 773 THR A O 1
ATOM 5960 N N . SER A 1 774 ? 7.413 2.471 -7.144 1.00 89.25 774 SER A N 1
ATOM 5961 C CA . SER A 1 774 ? 7.295 3.178 -5.861 1.00 89.25 774 SER A CA 1
ATOM 5962 C C . SER A 1 774 ? 6.158 2.655 -4.977 1.00 89.25 774 SER A C 1
ATOM 5964 O O . SER A 1 774 ? 6.277 2.673 -3.750 1.00 89.25 774 SER A O 1
ATOM 5966 N N . LEU A 1 775 ? 5.060 2.192 -5.584 1.00 89.88 775 LEU A N 1
ATOM 5967 C CA . LEU A 1 775 ? 3.853 1.749 -4.878 1.00 89.88 775 LEU A CA 1
ATOM 5968 C C . LEU A 1 775 ? 3.764 0.231 -4.679 1.00 89.88 775 LEU A C 1
ATOM 5970 O O . LEU A 1 775 ? 2.910 -0.220 -3.924 1.00 89.88 775 LEU A O 1
ATOM 5974 N N . ASP A 1 776 ? 4.659 -0.567 -5.264 1.00 90.94 776 ASP A N 1
ATOM 5975 C CA . ASP A 1 776 ? 4.652 -2.033 -5.141 1.00 90.94 776 ASP A CA 1
ATOM 5976 C C . ASP A 1 776 ? 4.648 -2.525 -3.685 1.00 90.94 776 ASP A C 1
ATOM 5978 O O . ASP A 1 776 ? 4.053 -3.555 -3.382 1.00 90.94 776 ASP A O 1
ATOM 5982 N N . ASN A 1 777 ? 5.254 -1.771 -2.763 1.00 89.31 777 ASN A N 1
ATOM 5983 C CA . ASN A 1 777 ? 5.219 -2.060 -1.329 1.00 89.31 777 ASN A CA 1
ATOM 5984 C C . ASN A 1 777 ? 3.805 -2.059 -0.720 1.00 89.31 777 ASN A C 1
ATOM 5986 O O . ASN A 1 777 ? 3.582 -2.762 0.265 1.00 89.31 777 ASN A O 1
ATOM 5990 N N . ILE A 1 778 ? 2.888 -1.270 -1.280 1.00 91.56 778 ILE A N 1
ATOM 5991 C CA . ILE A 1 778 ? 1.511 -1.131 -0.798 1.00 91.56 778 ILE A CA 1
ATOM 5992 C C . ILE A 1 778 ? 0.490 -1.800 -1.727 1.00 91.56 778 ILE A C 1
ATOM 5994 O O . ILE A 1 778 ? -0.690 -1.870 -1.388 1.00 91.56 778 ILE A O 1
ATOM 5998 N N . ASP A 1 779 ? 0.931 -2.312 -2.880 1.00 93.12 779 ASP A N 1
ATOM 5999 C CA . ASP A 1 779 ? 0.046 -2.848 -3.908 1.00 93.12 779 ASP A CA 1
ATOM 6000 C C . ASP A 1 779 ? -0.485 -4.247 -3.552 1.00 93.12 779 ASP A C 1
ATOM 6002 O O . ASP A 1 779 ? 0.327 -5.143 -3.283 1.00 93.12 779 ASP A O 1
ATOM 6006 N N . PRO A 1 780 ? -1.812 -4.494 -3.620 1.00 94.56 780 PRO A N 1
ATOM 6007 C CA . PRO A 1 780 ? -2.422 -5.764 -3.236 1.00 94.56 780 PRO A CA 1
ATOM 6008 C C . PRO A 1 780 ? -1.823 -6.987 -3.938 1.00 94.56 780 PRO A C 1
ATOM 6010 O O . PRO A 1 780 ? -1.666 -8.034 -3.304 1.00 94.56 780 PRO A O 1
ATOM 6013 N N . VAL A 1 781 ? -1.438 -6.892 -5.218 1.00 91.94 781 VAL A N 1
ATOM 6014 C CA . VAL A 1 781 ? -0.880 -8.057 -5.932 1.00 91.94 781 VAL A CA 1
ATOM 6015 C C . VAL A 1 781 ? 0.459 -8.501 -5.342 1.00 91.94 781 VAL A C 1
ATOM 6017 O O . VAL A 1 781 ? 0.751 -9.695 -5.301 1.00 91.94 781 VAL A O 1
ATOM 6020 N N . THR A 1 782 ? 1.240 -7.549 -4.831 1.00 93.38 782 THR A N 1
ATOM 6021 C CA . THR A 1 782 ? 2.563 -7.789 -4.257 1.00 93.38 782 THR A CA 1
ATOM 6022 C C . THR A 1 782 ? 2.449 -8.266 -2.814 1.00 93.38 782 THR A C 1
ATOM 6024 O O . THR A 1 782 ? 2.999 -9.308 -2.455 1.00 93.38 782 THR A O 1
ATOM 6027 N N . ILE A 1 783 ? 1.680 -7.561 -1.981 1.00 94.19 783 ILE A N 1
ATOM 6028 C CA . ILE A 1 783 ? 1.581 -7.875 -0.546 1.00 94.19 783 ILE A CA 1
ATOM 6029 C C . ILE A 1 783 ? 0.831 -9.177 -0.254 1.00 94.19 783 ILE A C 1
ATOM 6031 O O . ILE A 1 783 ? 1.114 -9.835 0.743 1.00 94.19 783 ILE A O 1
ATOM 6035 N N . THR A 1 784 ? -0.085 -9.604 -1.129 1.00 94.25 784 THR A N 1
ATOM 6036 C CA . THR A 1 784 ? -0.780 -10.897 -0.977 1.00 94.25 784 THR A CA 1
ATOM 6037 C C . THR A 1 784 ? 0.157 -12.090 -1.190 1.00 94.25 784 THR A C 1
ATOM 6039 O O . THR A 1 784 ? -0.197 -13.219 -0.855 1.00 94.25 784 THR A O 1
ATOM 6042 N N . GLY A 1 785 ? 1.361 -11.853 -1.723 1.00 92.88 785 GLY A N 1
ATOM 6043 C CA . GLY A 1 785 ? 2.438 -12.834 -1.824 1.00 92.88 785 GLY A CA 1
ATOM 6044 C C . GLY A 1 785 ? 3.316 -12.958 -0.575 1.00 92.88 785 GLY A C 1
ATOM 6045 O O . GLY A 1 785 ? 4.166 -13.845 -0.551 1.00 92.88 785 GLY A O 1
ATOM 6046 N N . ILE A 1 786 ? 3.141 -12.109 0.446 1.00 93.75 786 ILE A N 1
ATOM 6047 C CA . ILE A 1 786 ? 3.928 -12.178 1.686 1.00 93.75 786 ILE A CA 1
ATOM 6048 C C . ILE A 1 786 ? 3.621 -13.478 2.429 1.00 93.75 786 ILE A C 1
ATOM 6050 O O . ILE A 1 786 ? 2.461 -13.874 2.573 1.00 93.75 786 ILE A O 1
ATOM 6054 N N . THR A 1 787 ? 4.676 -14.129 2.916 1.00 93.12 787 THR A N 1
ATOM 6055 C CA . THR A 1 787 ? 4.600 -15.402 3.634 1.00 93.12 787 THR A CA 1
ATOM 6056 C C . THR A 1 787 ? 4.942 -15.258 5.112 1.00 93.12 787 THR A C 1
ATOM 6058 O O . THR A 1 787 ? 5.668 -14.343 5.512 1.00 93.12 787 THR A O 1
ATOM 6061 N N . ASP A 1 788 ? 4.446 -16.187 5.922 1.00 89.75 788 ASP A N 1
ATOM 6062 C CA . ASP A 1 788 ? 4.911 -16.407 7.293 1.00 89.75 788 ASP A CA 1
ATOM 6063 C C . ASP A 1 788 ? 6.233 -17.195 7.321 1.00 89.75 788 ASP A C 1
ATOM 6065 O O . ASP A 1 788 ? 6.752 -17.603 6.276 1.00 89.75 788 ASP A O 1
ATOM 6069 N N . GLU A 1 789 ? 6.790 -17.405 8.519 1.00 84.31 789 GLU A N 1
ATOM 6070 C CA . GLU A 1 789 ? 8.046 -18.148 8.732 1.00 84.31 789 GLU A CA 1
ATOM 6071 C C . GLU A 1 789 ? 7.992 -19.583 8.174 1.00 84.31 789 GLU A C 1
ATOM 6073 O O . GLU A 1 789 ? 8.999 -20.102 7.692 1.00 84.31 789 GLU A O 1
ATOM 6078 N N . ASP A 1 790 ? 6.803 -20.194 8.160 1.00 85.19 790 ASP A N 1
ATOM 6079 C CA . ASP A 1 790 ? 6.564 -21.533 7.607 1.00 85.19 790 ASP A CA 1
ATOM 6080 C C . ASP A 1 790 ? 6.476 -21.561 6.065 1.00 85.19 790 ASP A C 1
ATOM 6082 O O . ASP A 1 790 ? 6.329 -22.628 5.465 1.00 85.19 790 ASP A O 1
ATOM 6086 N N . GLY A 1 791 ? 6.550 -20.401 5.402 1.00 87.81 791 GLY A N 1
ATOM 6087 C CA . GLY A 1 791 ? 6.530 -20.267 3.942 1.00 87.81 791 GLY A CA 1
ATOM 6088 C C . GLY A 1 791 ? 5.140 -20.275 3.291 1.00 87.81 791 GLY A C 1
ATOM 6089 O O . GLY A 1 791 ? 5.052 -20.170 2.068 1.00 87.81 791 GLY A O 1
ATOM 6090 N N . ASN A 1 792 ? 4.059 -20.369 4.072 1.00 92.06 792 ASN A N 1
ATOM 6091 C CA . ASN A 1 792 ? 2.681 -20.199 3.584 1.00 92.06 792 ASN A CA 1
ATOM 6092 C C . ASN A 1 792 ? 2.347 -18.712 3.442 1.00 92.06 792 ASN A C 1
ATOM 6094 O O . ASN A 1 792 ? 2.883 -17.904 4.204 1.00 92.06 792 ASN A O 1
ATOM 6098 N N . LYS A 1 793 ? 1.461 -18.327 2.511 1.00 94.81 793 LYS A N 1
ATOM 6099 C CA . LYS A 1 793 ? 1.052 -16.918 2.423 1.00 94.81 793 LYS A CA 1
ATOM 6100 C C . LYS A 1 793 ? 0.237 -16.553 3.656 1.00 94.81 793 LYS A C 1
ATOM 6102 O O . LYS A 1 793 ? -0.650 -17.306 4.052 1.00 94.81 793 LYS A O 1
ATOM 6107 N N . VAL A 1 794 ? 0.476 -15.358 4.190 1.00 96.38 794 VAL A N 1
ATOM 6108 C CA . VAL A 1 794 ? -0.167 -14.871 5.425 1.00 96.38 794 VAL A CA 1
ATOM 6109 C C . VAL A 1 794 ? -1.690 -14.942 5.337 1.00 96.38 794 VAL A C 1
ATOM 6111 O O . VAL A 1 794 ? -2.376 -15.290 6.295 1.00 96.38 794 VAL A O 1
ATOM 6114 N N . LEU A 1 795 ? -2.240 -14.620 4.164 1.00 96.44 795 LEU A N 1
ATOM 6115 C CA . LEU A 1 795 ? -3.682 -14.603 3.994 1.00 96.44 795 LEU A CA 1
ATOM 6116 C C . LEU A 1 795 ? -4.288 -15.975 3.732 1.00 96.44 795 LEU A C 1
ATOM 6118 O O . LEU A 1 795 ? -5.501 -16.022 3.808 1.00 96.44 795 LEU A O 1
ATOM 6122 N N . ASP A 1 796 ? -3.557 -17.058 3.433 1.00 92.62 796 ASP A N 1
ATOM 6123 C CA . ASP A 1 796 ? -4.141 -18.326 2.935 1.00 92.62 796 ASP A CA 1
ATOM 6124 C C . ASP A 1 796 ? -5.228 -18.916 3.858 1.00 92.62 796 ASP A C 1
ATOM 6126 O O . ASP A 1 796 ? -6.190 -19.511 3.373 1.00 92.62 796 ASP A O 1
ATOM 6130 N N . GLY A 1 797 ? -5.117 -18.711 5.176 1.00 90.25 797 GLY A N 1
ATOM 6131 C CA . GLY A 1 797 ? -6.098 -19.166 6.171 1.00 90.25 797 GLY A CA 1
ATOM 6132 C C . GLY A 1 797 ? -7.235 -18.184 6.481 1.00 90.25 797 GLY A C 1
ATOM 6133 O O . GLY A 1 797 ? -8.122 -18.519 7.261 1.00 90.25 797 GLY A O 1
ATOM 6134 N N . LEU A 1 798 ? -7.215 -16.975 5.915 1.00 96.12 798 LEU A N 1
ATOM 6135 C CA . LEU A 1 798 ? -8.231 -15.951 6.156 1.00 96.12 798 LEU A CA 1
ATOM 6136 C C . LEU A 1 798 ? -9.419 -16.148 5.193 1.00 96.12 798 LEU A C 1
ATOM 6138 O O . LEU A 1 798 ? -9.189 -16.230 3.986 1.00 96.12 798 LEU A O 1
ATOM 6142 N N . PRO A 1 799 ? -10.675 -16.191 5.662 1.00 97.88 799 PRO A N 1
ATOM 6143 C CA . PRO A 1 799 ? -11.854 -16.085 4.804 1.00 97.88 799 PRO A CA 1
ATOM 6144 C C . PRO A 1 799 ? -11.888 -14.737 4.079 1.00 97.88 799 PRO A C 1
ATOM 6146 O O . PRO A 1 799 ? -11.685 -13.688 4.705 1.00 97.88 799 PRO A O 1
ATOM 6149 N N . ILE A 1 800 ? -12.187 -14.745 2.776 1.00 98.06 800 ILE A N 1
ATOM 6150 C CA . ILE A 1 800 ? -12.188 -13.528 1.951 1.00 98.06 800 ILE A CA 1
ATOM 6151 C C . ILE A 1 800 ? -13.443 -13.454 1.084 1.00 98.06 800 ILE A C 1
ATOM 6153 O O . ILE A 1 800 ? -13.820 -14.401 0.397 1.00 98.06 800 ILE A O 1
ATOM 6157 N N . TYR A 1 801 ? -14.061 -12.282 1.061 1.00 98.19 801 TYR A N 1
ATOM 6158 C CA . TYR A 1 801 ? -15.111 -11.930 0.119 1.00 98.19 801 TYR A CA 1
ATOM 6159 C C . TYR A 1 801 ? -14.631 -10.756 -0.734 1.00 98.19 801 TYR A C 1
ATOM 6161 O O . TYR A 1 801 ? -14.199 -9.735 -0.207 1.00 98.19 801 TYR A O 1
ATOM 6169 N N . LEU A 1 802 ? -14.703 -10.887 -2.051 1.00 97.56 802 LEU A N 1
ATOM 6170 C CA . LEU A 1 802 ? -14.430 -9.814 -3.002 1.00 97.56 802 LEU A CA 1
ATOM 6171 C C . LEU A 1 802 ? -15.660 -9.655 -3.891 1.00 97.56 802 LEU A C 1
ATOM 6173 O O . LEU A 1 802 ? -16.264 -10.646 -4.294 1.00 97.56 802 LEU A O 1
ATOM 6177 N N . GLN A 1 803 ? -16.015 -8.426 -4.232 1.00 95.50 803 GLN A N 1
ATOM 6178 C CA . GLN A 1 803 ? -17.025 -8.168 -5.254 1.00 95.50 803 GLN A CA 1
ATOM 6179 C C . GLN A 1 803 ? -16.546 -7.131 -6.264 1.00 95.50 803 GLN A C 1
ATOM 6181 O O . GLN A 1 803 ? -15.795 -6.223 -5.908 1.00 95.50 803 GLN A O 1
ATOM 6186 N N . GLU A 1 804 ? -16.976 -7.285 -7.512 1.00 93.94 804 GLU A N 1
ATOM 6187 C CA . GLU A 1 804 ? -16.838 -6.289 -8.577 1.00 93.94 804 GLU A CA 1
ATOM 6188 C C . GLU A 1 804 ? -18.197 -5.987 -9.211 1.00 93.94 804 GLU A C 1
ATOM 6190 O O . GLU A 1 804 ? -19.102 -6.821 -9.161 1.00 93.94 804 GLU A O 1
ATOM 6195 N N . VAL A 1 805 ? -18.303 -4.830 -9.858 1.00 91.19 805 VAL A N 1
ATOM 6196 C CA . VAL A 1 805 ? -19.411 -4.463 -10.749 1.00 91.19 805 VAL A CA 1
ATOM 6197 C C . VAL A 1 805 ? -18.933 -4.455 -12.205 1.00 91.19 805 VAL A C 1
ATOM 6199 O O . VAL A 1 805 ? -17.736 -4.308 -12.476 1.00 91.19 805 VAL A O 1
ATOM 6202 N N . ALA A 1 806 ? -19.842 -4.694 -13.151 1.00 88.56 806 ALA A N 1
ATOM 6203 C CA . ALA A 1 806 ? -19.530 -4.612 -14.576 1.00 88.56 806 ALA A CA 1
ATOM 6204 C C . ALA A 1 806 ? -19.434 -3.147 -14.999 1.00 88.56 806 ALA A C 1
ATOM 6206 O O . ALA A 1 806 ? -20.117 -2.310 -14.428 1.00 88.56 806 ALA A O 1
ATOM 6207 N N . SER A 1 807 ? -18.634 -2.855 -16.029 1.00 80.06 807 SER A N 1
ATOM 6208 C CA . SER A 1 807 ? -18.522 -1.491 -16.573 1.00 80.06 807 SER A CA 1
ATOM 6209 C C . SER A 1 807 ? -18.171 -0.428 -15.520 1.00 80.06 807 SER A C 1
ATOM 6211 O O . SER A 1 807 ? -18.650 0.696 -15.574 1.00 80.06 807 SER A O 1
ATOM 6213 N N . ASP A 1 808 ? -17.324 -0.803 -14.560 1.00 81.81 808 ASP A N 1
ATOM 6214 C CA . ASP A 1 808 ? -16.756 0.097 -13.558 1.00 81.81 808 ASP A CA 1
ATOM 6215 C C . ASP A 1 808 ? -15.838 1.131 -14.242 1.00 81.81 808 ASP A C 1
ATOM 6217 O O . ASP A 1 808 ? -14.700 0.820 -14.609 1.00 81.81 808 ASP A O 1
ATOM 6221 N N . ASN A 1 809 ? -16.354 2.347 -14.442 1.00 77.00 809 ASN A N 1
ATOM 6222 C CA . ASN A 1 809 ? -15.651 3.447 -15.120 1.00 77.00 809 ASN A CA 1
ATOM 6223 C C . ASN A 1 809 ? -14.522 4.033 -14.255 1.00 77.00 809 ASN A C 1
ATOM 6225 O O . ASN A 1 809 ? -13.531 4.548 -14.780 1.00 77.00 809 ASN A O 1
ATOM 6229 N N . THR A 1 810 ? -14.646 3.907 -12.932 1.00 75.56 810 THR A N 1
ATOM 6230 C CA . THR A 1 810 ? -13.642 4.321 -11.949 1.00 75.56 810 THR A CA 1
ATOM 6231 C C . THR A 1 810 ? -12.441 3.379 -11.986 1.00 75.56 810 THR A C 1
ATOM 6233 O O . THR A 1 810 ? -11.290 3.823 -11.938 1.00 75.56 810 THR A O 1
ATOM 6236 N N . LYS A 1 811 ? -12.686 2.066 -12.107 1.00 78.50 811 LYS A N 1
ATOM 6237 C CA . LYS A 1 811 ? -11.654 1.026 -12.047 1.00 78.50 811 LYS A CA 1
ATOM 6238 C C . LYS A 1 811 ? -11.840 -0.050 -13.129 1.00 78.50 811 LYS A C 1
ATOM 6240 O O . LYS A 1 811 ? -12.717 -0.907 -12.981 1.00 78.50 811 LYS A O 1
ATOM 6245 N N . PRO A 1 812 ? -10.913 -0.172 -14.099 1.00 75.44 812 PRO A N 1
ATOM 6246 C CA . PRO A 1 812 ? -10.953 -1.273 -15.052 1.00 75.44 812 PRO A CA 1
ATOM 6247 C C . PRO A 1 812 ? -10.892 -2.645 -14.358 1.00 75.44 812 PRO A C 1
ATOM 6249 O O . PRO A 1 812 ? -10.138 -2.870 -13.405 1.00 75.44 812 PRO A O 1
ATOM 6252 N N . THR A 1 813 ? -11.699 -3.592 -14.846 1.00 75.25 813 THR A N 1
ATOM 6253 C CA . THR A 1 813 ? -11.745 -4.971 -14.315 1.00 75.25 813 THR A CA 1
ATOM 6254 C C . THR A 1 813 ? -10.537 -5.804 -14.750 1.00 75.25 813 THR A C 1
ATOM 6256 O O . THR A 1 813 ? -10.071 -6.647 -13.982 1.00 75.25 813 THR A O 1
ATOM 6259 N N . ASN A 1 814 ? -10.029 -5.534 -15.957 1.00 78.81 814 ASN A N 1
ATOM 6260 C CA . ASN A 1 814 ? -8.821 -6.073 -16.579 1.00 78.81 814 ASN A CA 1
ATOM 6261 C C . ASN A 1 814 ? -8.193 -4.984 -17.459 1.00 78.81 814 ASN A C 1
ATOM 6263 O O . ASN A 1 814 ? -8.914 -4.162 -18.021 1.00 78.81 814 ASN A O 1
ATOM 6267 N N . ILE A 1 815 ? -6.875 -5.037 -17.639 1.00 78.94 815 ILE A N 1
ATOM 6268 C CA . ILE A 1 815 ? -6.142 -4.176 -18.571 1.00 78.94 815 ILE A CA 1
ATOM 6269 C C . ILE A 1 815 ? -5.279 -5.077 -19.455 1.00 78.94 815 ILE A C 1
ATOM 6271 O O . ILE A 1 815 ? -4.540 -5.931 -18.953 1.00 78.94 815 ILE A O 1
ATOM 6275 N N . ASP A 1 816 ? -5.385 -4.912 -20.772 1.00 76.12 816 ASP A N 1
ATOM 6276 C CA . ASP A 1 816 ? -4.585 -5.688 -21.716 1.00 76.12 816 ASP A CA 1
ATOM 6277 C C . ASP A 1 816 ? -3.089 -5.468 -21.453 1.00 76.12 816 ASP A C 1
ATOM 6279 O O . ASP A 1 816 ? -2.633 -4.347 -21.242 1.00 76.12 816 ASP A O 1
ATOM 6283 N N . PHE A 1 817 ? -2.317 -6.558 -21.464 1.00 72.56 817 PHE A N 1
ATOM 6284 C CA . PHE A 1 817 ? -0.869 -6.560 -21.210 1.00 72.56 817 PHE A CA 1
ATOM 6285 C C . PHE A 1 817 ? -0.427 -6.090 -19.809 1.00 72.56 817 PHE A C 1
ATOM 6287 O O . PHE A 1 817 ? 0.773 -5.996 -19.560 1.00 72.56 817 PHE A O 1
ATOM 6294 N N . ALA A 1 818 ? -1.359 -5.899 -18.869 1.00 83.00 818 ALA A N 1
ATOM 6295 C CA . ALA A 1 818 ? -1.088 -5.659 -17.452 1.00 83.00 818 ALA A CA 1
ATOM 6296 C C . ALA A 1 818 ? -1.735 -6.773 -16.598 1.00 83.00 818 ALA A C 1
ATOM 6298 O O . ALA A 1 818 ? -2.813 -6.599 -16.026 1.00 83.00 818 ALA A O 1
ATOM 6299 N N . PRO A 1 819 ? -1.097 -7.959 -16.502 1.00 87.69 819 PRO A N 1
ATOM 6300 C CA . PRO A 1 819 ? -1.692 -9.177 -15.943 1.00 87.69 819 PRO A CA 1
ATOM 6301 C C . PRO A 1 819 ? -1.961 -9.109 -14.434 1.00 87.69 819 PRO A C 1
ATOM 6303 O O . PRO A 1 819 ? -2.592 -10.017 -13.886 1.00 87.69 819 PRO A O 1
ATOM 6306 N N . PHE A 1 820 ? -1.460 -8.073 -13.763 1.00 90.62 820 PHE A N 1
ATOM 6307 C CA . PHE A 1 820 ? -1.649 -7.854 -12.337 1.00 90.62 820 PHE A CA 1
ATOM 6308 C C . PHE A 1 820 ? -2.613 -6.698 -12.032 1.00 90.62 820 PHE A C 1
ATOM 6310 O O . PHE A 1 820 ? -2.865 -6.442 -10.857 1.00 90.62 820 PHE A O 1
ATOM 6317 N N . ALA A 1 821 ? -3.160 -6.013 -13.041 1.00 90.25 821 ALA A N 1
ATOM 6318 C CA . ALA A 1 821 ? -4.034 -4.864 -12.835 1.00 90.25 821 ALA A CA 1
ATOM 6319 C C . ALA A 1 821 ? -5.521 -5.238 -12.761 1.00 90.25 821 ALA A C 1
ATOM 6321 O O . ALA A 1 821 ? -6.003 -6.101 -13.498 1.00 90.25 821 ALA A O 1
ATOM 6322 N N . GLY A 1 822 ? -6.258 -4.543 -11.891 1.00 90.62 822 GLY A N 1
ATOM 6323 C CA . GLY A 1 822 ? -7.714 -4.667 -11.764 1.00 90.62 822 GLY A CA 1
ATOM 6324 C C . GLY A 1 822 ? -8.189 -5.668 -10.703 1.00 90.62 822 GLY A C 1
ATOM 6325 O O . GLY A 1 822 ? -7.408 -6.313 -10.001 1.00 90.62 822 GLY A O 1
ATOM 6326 N N . SER A 1 823 ? -9.511 -5.781 -10.556 1.00 90.25 823 SER A N 1
ATOM 6327 C CA . SER A 1 823 ? -10.174 -6.635 -9.552 1.00 90.25 823 SER A CA 1
ATOM 6328 C C . SER A 1 823 ? -9.972 -8.124 -9.810 1.00 90.25 823 SER A C 1
ATOM 6330 O O . SER A 1 823 ? -9.803 -8.903 -8.873 1.00 90.25 823 SER A O 1
ATOM 6332 N N . ARG A 1 824 ? -9.942 -8.543 -11.078 1.00 90.81 824 ARG A N 1
ATOM 6333 C CA . ARG A 1 824 ? -9.798 -9.960 -11.447 1.00 90.81 824 ARG A CA 1
ATOM 6334 C C . ARG A 1 824 ? -8.380 -10.474 -11.225 1.00 90.81 824 ARG A C 1
ATOM 6336 O O . ARG A 1 824 ? -8.201 -11.626 -10.825 1.00 90.81 824 ARG A O 1
ATOM 6343 N N . ALA A 1 825 ? -7.377 -9.624 -11.441 1.00 91.12 825 ALA A N 1
ATOM 6344 C CA . ALA A 1 825 ? -5.994 -9.933 -11.103 1.00 91.12 825 ALA A CA 1
ATOM 6345 C C . ALA A 1 825 ? -5.820 -10.139 -9.589 1.00 91.12 825 ALA A C 1
ATOM 6347 O O . ALA A 1 825 ? -5.246 -11.148 -9.170 1.00 91.12 825 ALA A O 1
ATOM 6348 N N . LEU A 1 826 ? -6.404 -9.252 -8.776 1.00 93.69 826 LEU A N 1
ATOM 6349 C CA . LEU A 1 826 ? -6.440 -9.393 -7.320 1.00 93.69 826 LEU A CA 1
ATOM 6350 C C . LEU A 1 826 ? -7.192 -10.662 -6.877 1.00 93.69 826 LEU A C 1
ATOM 6352 O O . LEU A 1 826 ? -6.692 -11.430 -6.058 1.00 93.69 826 LEU A O 1
ATOM 6356 N N . ALA A 1 827 ? -8.359 -10.949 -7.462 1.00 94.81 827 ALA A N 1
ATOM 6357 C CA . ALA A 1 827 ? -9.108 -12.175 -7.177 1.00 94.81 827 ALA A CA 1
ATOM 6358 C C . ALA A 1 827 ? -8.267 -13.439 -7.438 1.00 94.81 827 ALA A C 1
ATOM 6360 O O . ALA A 1 827 ? -8.287 -14.392 -6.655 1.00 94.81 827 ALA A O 1
ATOM 6361 N N . LYS A 1 828 ? -7.483 -13.436 -8.523 1.00 93.12 828 LYS A N 1
ATOM 6362 C CA . LYS A 1 828 ? -6.563 -14.524 -8.863 1.00 93.12 828 LYS A CA 1
ATOM 6363 C C . LYS A 1 828 ? -5.406 -14.632 -7.866 1.00 93.12 828 LYS A C 1
ATOM 6365 O O . LYS A 1 828 ? -5.062 -15.754 -7.493 1.00 93.12 828 LYS A O 1
ATOM 6370 N N . SER A 1 829 ? -4.810 -13.521 -7.420 1.00 92.38 829 SER A N 1
ATOM 6371 C CA . SER A 1 829 ? -3.702 -13.556 -6.446 1.00 92.38 829 SER A CA 1
ATOM 6372 C C . SER A 1 829 ? -4.143 -14.098 -5.080 1.00 92.38 829 SER A C 1
ATOM 6374 O O . SER A 1 829 ? -3.367 -14.791 -4.413 1.00 92.38 829 SER A O 1
ATOM 6376 N N . LEU A 1 830 ? -5.409 -13.851 -4.726 1.00 94.75 830 LEU A N 1
ATOM 6377 C CA . LEU A 1 830 ? -6.094 -14.328 -3.525 1.00 94.75 830 LEU A CA 1
ATOM 6378 C C . LEU A 1 830 ? -6.709 -15.734 -3.676 1.00 94.75 830 LEU A C 1
ATOM 6380 O O . LEU A 1 830 ? -7.258 -16.254 -2.710 1.00 94.75 830 LEU A O 1
ATOM 6384 N N . GLY A 1 831 ? -6.639 -16.376 -4.847 1.00 94.38 831 GLY A N 1
ATOM 6385 C CA . GLY A 1 831 ? -7.175 -17.732 -5.039 1.00 94.38 831 GLY A CA 1
ATOM 6386 C C . GLY A 1 831 ? -8.691 -17.838 -4.817 1.00 94.38 831 GLY A C 1
ATOM 6387 O O . GLY A 1 831 ? -9.155 -18.773 -4.169 1.00 94.38 831 GLY A O 1
ATOM 6388 N N . MET A 1 832 ? -9.450 -16.860 -5.310 1.00 95.81 832 MET A N 1
ATOM 6389 C CA . MET A 1 832 ? -10.892 -16.737 -5.072 1.00 95.81 832 MET A CA 1
ATOM 6390 C C . MET A 1 832 ? -11.726 -17.631 -6.000 1.00 95.81 832 MET A C 1
ATOM 6392 O O . MET A 1 832 ? -11.401 -17.787 -7.179 1.00 95.81 832 MET A O 1
ATOM 6396 N N . ASN A 1 833 ? -12.853 -18.148 -5.503 1.00 95.75 833 ASN A N 1
ATOM 6397 C CA . ASN A 1 833 ? -13.846 -18.848 -6.318 1.00 95.75 833 ASN A CA 1
ATOM 6398 C C . ASN A 1 833 ? -14.837 -17.849 -6.925 1.00 95.75 833 ASN A C 1
ATOM 6400 O O . ASN A 1 833 ? -15.410 -17.029 -6.211 1.00 95.75 833 ASN A O 1
ATOM 6404 N N . ILE A 1 834 ? -15.044 -17.915 -8.240 1.00 95.75 834 ILE A N 1
ATOM 6405 C CA . ILE A 1 834 ? -15.953 -17.005 -8.950 1.00 95.75 834 ILE A CA 1
ATOM 6406 C C . ILE A 1 834 ? -17.412 -17.359 -8.629 1.00 95.75 834 ILE A C 1
ATOM 6408 O O . ILE A 1 834 ? -17.788 -18.533 -8.658 1.00 95.75 834 ILE A O 1
ATOM 6412 N N . VAL A 1 835 ? -18.216 -16.327 -8.364 1.00 95.81 835 VAL A N 1
ATOM 6413 C CA . VAL A 1 835 ? -19.677 -16.382 -8.252 1.00 95.81 835 VAL A CA 1
ATOM 6414 C C . VAL A 1 835 ? -20.279 -15.422 -9.284 1.00 95.81 835 VAL A C 1
ATOM 6416 O O . VAL A 1 835 ? -20.171 -14.201 -9.167 1.00 95.81 835 VAL A O 1
ATOM 6419 N N . ASP A 1 836 ? -20.892 -15.999 -10.312 1.00 95.19 836 ASP A N 1
ATOM 6420 C CA . ASP A 1 836 ? -21.466 -15.338 -11.490 1.00 95.19 836 ASP A CA 1
ATOM 6421 C C . ASP A 1 836 ? -22.763 -16.048 -11.945 1.00 95.19 836 ASP A C 1
ATOM 6423 O O . ASP A 1 836 ? -23.254 -16.957 -11.266 1.00 95.19 836 ASP A O 1
ATOM 6427 N N . GLN A 1 837 ? -23.335 -15.671 -13.095 1.00 94.00 837 GLN A N 1
ATOM 6428 C CA . GLN A 1 837 ? -24.553 -16.305 -13.625 1.00 94.00 837 GLN A CA 1
ATOM 6429 C C . GLN A 1 837 ? -24.414 -17.805 -13.922 1.00 94.00 837 GLN A C 1
ATOM 6431 O O . GLN A 1 837 ? -25.419 -18.522 -13.918 1.00 94.00 837 GLN A O 1
ATOM 6436 N N . ASN A 1 838 ? -23.197 -18.294 -14.170 1.00 93.94 838 ASN A N 1
ATOM 6437 C CA . ASN A 1 838 ? -22.932 -19.688 -14.531 1.00 93.94 838 ASN A CA 1
ATOM 6438 C C . ASN A 1 838 ? -22.673 -20.584 -13.315 1.00 93.94 838 ASN A C 1
ATOM 6440 O O . ASN A 1 838 ? -22.530 -21.805 -13.449 1.00 93.94 838 ASN A O 1
ATOM 6444 N N . SER A 1 839 ? -22.593 -19.991 -12.129 1.00 94.56 839 SER A N 1
ATOM 6445 C CA . SER A 1 839 ? -22.321 -20.701 -10.888 1.00 94.56 839 SER A CA 1
ATOM 6446 C C . SER A 1 839 ? -23.493 -21.610 -10.477 1.00 94.56 839 SER A C 1
ATOM 6448 O O . SER A 1 839 ? -24.634 -21.392 -10.895 1.00 94.56 839 SER A O 1
ATOM 6450 N N . PRO A 1 840 ? -23.261 -22.659 -9.660 1.00 94.25 840 PRO A N 1
ATOM 6451 C CA . PRO A 1 840 ? -24.334 -23.531 -9.186 1.00 94.25 840 PRO A CA 1
ATOM 6452 C C . PRO A 1 840 ? -25.440 -22.743 -8.481 1.00 94.25 840 PRO A C 1
ATOM 6454 O O . PRO A 1 840 ? -25.149 -21.889 -7.644 1.00 94.25 840 PRO A O 1
ATOM 6457 N N . THR A 1 841 ? -26.703 -23.054 -8.786 1.00 92.75 841 THR A N 1
ATOM 6458 C CA . THR A 1 841 ? -27.850 -22.308 -8.255 1.00 92.75 841 THR A CA 1
ATOM 6459 C C . THR A 1 841 ? -28.757 -23.128 -7.341 1.00 92.75 841 THR A C 1
ATOM 6461 O O . THR A 1 841 ? -28.908 -24.343 -7.497 1.00 92.75 841 THR A O 1
ATOM 6464 N N . ALA A 1 842 ? -29.421 -22.442 -6.409 1.00 87.88 842 ALA A N 1
ATOM 6465 C CA . ALA A 1 842 ? -30.601 -22.931 -5.698 1.00 87.88 842 ALA A CA 1
ATOM 6466 C C . ALA A 1 842 ? -31.828 -22.071 -6.032 1.00 87.88 842 ALA A C 1
ATOM 6468 O O . ALA A 1 842 ? -31.708 -20.885 -6.326 1.00 87.88 842 ALA A O 1
ATOM 6469 N N . LEU A 1 843 ? -33.023 -22.667 -5.981 1.00 81.44 843 LEU A N 1
ATOM 6470 C CA . LEU A 1 843 ? -34.276 -21.939 -6.190 1.00 81.44 843 LEU A CA 1
ATOM 6471 C C . LEU A 1 843 ? -34.852 -21.459 -4.856 1.00 81.44 843 LEU A C 1
ATOM 6473 O O . LEU A 1 843 ? -35.215 -22.275 -4.007 1.00 81.44 843 LEU A O 1
ATOM 6477 N N . VAL A 1 844 ? -35.042 -20.148 -4.728 1.00 69.50 844 VAL A N 1
ATOM 6478 C CA . VAL A 1 844 ? -35.804 -19.518 -3.644 1.00 69.50 844 VAL A CA 1
ATOM 6479 C C . VAL A 1 844 ? -37.001 -18.814 -4.275 1.00 69.50 844 VAL A C 1
ATOM 6481 O O . VAL A 1 844 ? -36.850 -17.906 -5.083 1.00 69.50 844 VAL A O 1
ATOM 6484 N N . GLY A 1 845 ? -38.219 -19.286 -3.992 1.00 65.06 845 GLY A N 1
ATOM 6485 C CA . GLY A 1 845 ? -39.437 -18.670 -4.540 1.00 65.06 845 GLY A CA 1
ATOM 6486 C C . GLY A 1 845 ? -39.517 -18.637 -6.078 1.00 65.06 845 GLY A C 1
ATOM 6487 O O . GLY A 1 845 ? -40.107 -17.714 -6.626 1.00 65.06 845 GLY A O 1
ATOM 6488 N N . ASN A 1 846 ? -38.948 -19.638 -6.765 1.00 75.44 846 ASN A N 1
ATOM 6489 C CA . ASN A 1 846 ? -38.755 -19.720 -8.228 1.00 75.44 846 ASN A CA 1
ATOM 6490 C C . ASN A 1 846 ? -37.696 -18.776 -8.825 1.00 75.44 846 ASN A C 1
ATOM 6492 O O . ASN A 1 846 ? -37.506 -18.806 -10.040 1.00 75.44 846 ASN A O 1
ATOM 6496 N N . MET A 1 847 ? -36.988 -17.991 -8.014 1.00 77.31 847 MET A N 1
ATOM 6497 C CA . MET A 1 847 ? -35.827 -17.231 -8.471 1.00 77.31 847 MET A CA 1
ATOM 6498 C C . MET A 1 847 ? -34.545 -18.052 -8.258 1.00 77.31 847 MET A C 1
ATOM 6500 O O . MET A 1 847 ? -34.384 -18.643 -7.185 1.00 77.31 847 MET A O 1
ATOM 6504 N N . PRO A 1 848 ? -33.659 -18.150 -9.264 1.00 86.69 848 PRO A N 1
ATOM 6505 C CA . PRO A 1 848 ? -32.355 -18.792 -9.122 1.00 86.69 848 PRO A CA 1
ATOM 6506 C C . PRO A 1 848 ? -31.359 -17.881 -8.390 1.00 86.69 848 PRO A C 1
ATOM 6508 O O . PRO A 1 848 ? -31.177 -16.722 -8.755 1.00 86.69 848 PRO A O 1
ATOM 6511 N N . PHE A 1 849 ? -30.693 -18.432 -7.377 1.00 90.38 849 PHE A N 1
ATOM 6512 C CA . PHE A 1 849 ? -29.625 -17.789 -6.610 1.00 90.38 849 PHE A CA 1
ATOM 6513 C C . PHE A 1 849 ? -28.324 -18.551 -6.834 1.00 90.38 849 PHE A C 1
ATOM 6515 O O . PHE A 1 849 ? -28.281 -19.750 -6.561 1.00 90.38 849 PHE A O 1
ATOM 6522 N N . ALA A 1 850 ? -27.286 -17.873 -7.318 1.00 93.00 850 ALA A N 1
ATOM 6523 C CA . ALA A 1 850 ? -25.933 -18.400 -7.414 1.00 93.00 850 ALA A CA 1
ATOM 6524 C C . ALA A 1 850 ? -25.342 -18.575 -6.013 1.00 93.00 850 ALA A C 1
ATOM 6526 O O . ALA A 1 850 ? -25.408 -17.666 -5.184 1.00 93.00 850 ALA A O 1
ATOM 6527 N N . LEU A 1 851 ? -24.790 -19.753 -5.743 1.00 92.38 851 LEU A N 1
ATOM 6528 C CA . LEU A 1 851 ? -24.320 -20.138 -4.418 1.00 92.38 851 LEU A CA 1
ATOM 6529 C C . LEU A 1 851 ? -22.821 -19.853 -4.236 1.00 92.38 851 LEU A C 1
ATOM 6531 O O . LEU A 1 851 ? -22.056 -19.998 -5.195 1.00 92.38 851 LEU A O 1
ATOM 6535 N N . PRO A 1 852 ? -22.381 -19.529 -3.006 1.00 92.25 852 PRO A N 1
ATOM 6536 C CA . PRO A 1 852 ? -20.962 -19.461 -2.679 1.00 92.25 852 PRO A CA 1
ATOM 6537 C C . PRO A 1 852 ? -20.272 -20.819 -2.814 1.00 92.25 852 PRO A C 1
ATOM 6539 O O . PRO A 1 852 ? -20.878 -21.885 -2.668 1.00 92.25 852 PRO A O 1
ATOM 6542 N N . GLN A 1 853 ? -18.961 -20.768 -3.018 1.00 87.50 853 GLN A N 1
ATOM 6543 C CA . GLN A 1 853 ? -18.074 -21.918 -3.096 1.00 87.50 853 GLN A CA 1
ATOM 6544 C C . GLN A 1 853 ? -16.976 -21.760 -2.036 1.00 87.50 853 GLN A C 1
ATOM 6546 O O . GLN A 1 853 ? -15.983 -21.066 -2.240 1.00 87.50 853 GLN A O 1
ATOM 6551 N N . GLY A 1 854 ? -17.163 -22.398 -0.878 1.00 89.62 854 GLY A N 1
ATOM 6552 C CA . GLY A 1 854 ? -16.248 -22.252 0.259 1.00 89.62 854 GLY A CA 1
ATOM 6553 C C . GLY A 1 854 ? -16.299 -20.856 0.892 1.00 89.62 854 GLY A C 1
ATOM 6554 O O . GLY A 1 854 ? -17.316 -20.168 0.821 1.00 89.62 854 GLY A O 1
ATOM 6555 N N . ASP A 1 855 ? -15.192 -20.453 1.507 1.00 93.38 855 ASP A N 1
ATOM 6556 C CA . ASP A 1 855 ? -15.016 -19.228 2.300 1.00 93.38 855 ASP A CA 1
ATOM 6557 C C . ASP A 1 855 ? -14.239 -18.119 1.559 1.00 93.38 855 ASP A C 1
ATOM 6559 O O . ASP A 1 855 ? -13.915 -17.081 2.138 1.00 93.38 855 ASP A O 1
ATOM 6563 N N . ARG A 1 856 ? -13.954 -18.335 0.268 1.00 96.31 856 ARG A N 1
ATOM 6564 C CA . ARG A 1 856 ? -13.239 -17.416 -0.628 1.00 96.31 856 ARG A CA 1
ATOM 6565 C C . ARG A 1 856 ? -14.033 -17.169 -1.897 1.00 96.31 856 ARG A C 1
ATOM 6567 O O . ARG A 1 856 ? -13.946 -17.955 -2.838 1.00 96.31 856 ARG A O 1
ATOM 6574 N N . ASN A 1 857 ? -14.806 -16.089 -1.929 1.00 97.25 857 ASN A N 1
ATOM 6575 C CA . ASN A 1 857 ? -15.777 -15.842 -2.998 1.00 97.25 857 ASN A CA 1
ATOM 6576 C C . ASN A 1 857 ? -15.536 -14.500 -3.689 1.00 97.25 857 ASN A C 1
ATOM 6578 O O . ASN A 1 857 ? -15.438 -13.471 -3.025 1.00 97.25 857 ASN A O 1
ATOM 6582 N N . PHE A 1 858 ? -15.476 -14.520 -5.020 1.00 97.12 858 PHE A N 1
ATOM 6583 C CA . PHE A 1 858 ? -15.408 -13.348 -5.882 1.00 97.12 858 PHE A CA 1
ATOM 6584 C C . PHE A 1 858 ? -16.720 -13.188 -6.659 1.00 97.12 858 PHE A C 1
ATOM 6586 O O . PHE A 1 858 ? -16.954 -13.894 -7.640 1.00 97.12 858 PHE A O 1
ATOM 6593 N N . VAL A 1 859 ? -17.582 -12.284 -6.195 1.00 96.69 859 VAL A N 1
ATOM 6594 C CA . VAL A 1 859 ? -18.920 -12.048 -6.753 1.00 96.69 859 VAL A CA 1
ATOM 6595 C C . VAL A 1 859 ? -18.869 -10.979 -7.843 1.00 96.69 859 VAL A C 1
ATOM 6597 O O . VAL A 1 859 ? -18.375 -9.876 -7.615 1.00 96.69 859 VAL A O 1
ATOM 6600 N N . LYS A 1 860 ? -19.404 -11.288 -9.025 1.00 95.31 860 LYS A N 1
ATOM 6601 C CA . LYS A 1 860 ? -19.392 -10.388 -10.185 1.00 95.31 860 LYS A CA 1
ATOM 6602 C C . LYS A 1 860 ? -20.793 -9.848 -10.465 1.00 95.31 860 LYS A C 1
ATOM 6604 O O . LYS A 1 860 ? -21.595 -10.554 -11.072 1.00 95.31 860 LYS A O 1
ATOM 6609 N N . TYR A 1 861 ? -21.079 -8.616 -10.056 1.00 94.12 861 TYR A N 1
ATOM 6610 C CA . TYR A 1 861 ? -22.359 -7.944 -10.298 1.00 94.12 861 TYR A CA 1
ATOM 6611 C C . TYR A 1 861 ? -22.436 -7.346 -11.708 1.00 94.12 861 TYR A C 1
ATOM 6613 O O . TYR A 1 861 ? -21.420 -6.935 -12.269 1.00 94.12 861 TYR A O 1
ATOM 6621 N N . GLU A 1 862 ? -23.629 -7.334 -12.296 1.00 93.50 862 GLU A N 1
ATOM 6622 C CA . GLU A 1 862 ? -23.899 -6.768 -13.625 1.00 93.50 862 GLU A CA 1
ATOM 6623 C C . GLU A 1 862 ? -23.895 -5.224 -13.641 1.00 93.50 862 GLU A C 1
ATOM 6625 O O . GLU A 1 862 ? -23.649 -4.595 -12.616 1.00 93.50 862 GLU A O 1
ATOM 6630 N N . GLY A 1 863 ? -24.059 -4.622 -14.822 1.00 87.94 863 GLY A N 1
ATOM 6631 C CA . GLY A 1 863 ? -23.794 -3.200 -15.083 1.00 87.94 863 GLY A CA 1
ATOM 6632 C C . GLY A 1 863 ? -24.915 -2.229 -14.704 1.00 87.94 863 GLY A C 1
ATOM 6633 O O . GLY A 1 863 ? -24.776 -1.037 -14.952 1.00 87.94 863 GLY A O 1
ATOM 6634 N N . VAL A 1 864 ? -26.030 -2.704 -14.140 1.00 86.69 864 VAL A N 1
ATOM 6635 C CA . VAL A 1 864 ? -26.971 -1.843 -13.401 1.00 86.69 864 VAL A CA 1
ATOM 6636 C C . VAL A 1 864 ? -26.340 -1.354 -12.095 1.00 86.69 864 VAL A C 1
ATOM 6638 O O . VAL A 1 864 ? -26.643 -0.244 -11.663 1.00 86.69 864 VAL A O 1
ATOM 6641 N N . ALA A 1 865 ? -25.458 -2.159 -11.491 1.00 84.00 865 ALA A N 1
ATOM 6642 C CA . ALA A 1 865 ? -24.639 -1.728 -10.369 1.00 84.00 865 ALA A CA 1
ATOM 6643 C C . ALA A 1 865 ? -23.475 -0.854 -10.855 1.00 84.00 865 ALA A C 1
ATOM 6645 O O . ALA A 1 865 ? -22.831 -1.156 -11.857 1.00 84.00 865 ALA A O 1
ATOM 6646 N N . ASP A 1 866 ? -23.165 0.175 -10.080 1.00 83.81 866 ASP A N 1
ATOM 6647 C CA . ASP A 1 866 ? -22.063 1.109 -10.277 1.00 83.81 866 ASP A CA 1
ATOM 6648 C C . ASP A 1 866 ? -20.997 0.933 -9.175 1.00 83.81 866 ASP A C 1
ATOM 6650 O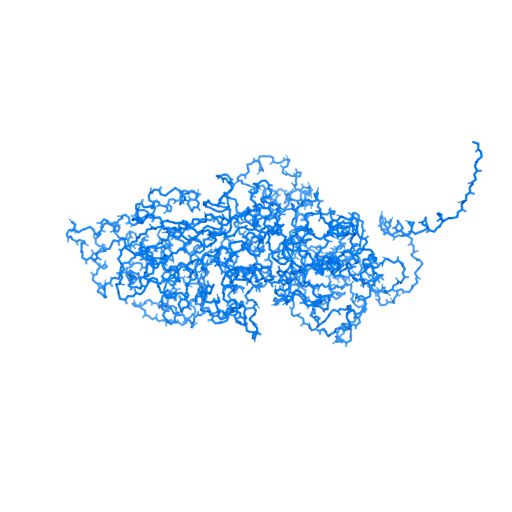 O . ASP A 1 866 ? -21.169 0.203 -8.187 1.00 83.81 866 ASP A O 1
ATOM 6654 N N . HIS A 1 867 ? -19.860 1.605 -9.327 1.00 85.19 867 HIS A N 1
ATOM 6655 C CA . HIS A 1 867 ? -18.754 1.609 -8.390 1.00 85.19 867 HIS A CA 1
ATOM 6656 C C . HIS A 1 867 ? -19.221 1.926 -6.962 1.00 85.19 867 HIS A C 1
ATOM 6658 O O . HIS A 1 867 ? -18.894 1.185 -6.034 1.00 85.19 867 HIS A O 1
ATOM 6664 N N . LEU A 1 868 ? -20.057 2.950 -6.772 1.00 81.69 868 LEU A N 1
ATOM 6665 C CA . LEU A 1 868 ? -20.531 3.376 -5.449 1.00 81.69 868 LEU A CA 1
ATOM 6666 C C . LEU A 1 868 ? -21.766 2.615 -4.931 1.00 81.69 868 LEU A C 1
ATOM 6668 O O . LEU A 1 868 ? -22.150 2.811 -3.776 1.00 81.69 868 LEU A O 1
ATOM 6672 N N . THR A 1 869 ? -22.354 1.694 -5.704 1.00 81.94 869 THR A N 1
ATOM 6673 C CA . THR A 1 869 ? -23.581 0.956 -5.332 1.00 81.94 869 THR A CA 1
ATOM 6674 C C . THR A 1 869 ? -23.478 0.242 -3.982 1.00 81.94 869 THR A C 1
ATOM 6676 O O . THR A 1 869 ? -24.446 0.186 -3.213 1.00 81.94 869 THR A O 1
ATOM 6679 N N . PHE A 1 870 ? -22.291 -0.273 -3.639 1.00 84.75 870 PHE A N 1
ATOM 6680 C CA . PHE A 1 870 ? -22.051 -0.879 -2.327 1.00 84.75 870 PHE A CA 1
ATOM 6681 C C . PHE A 1 870 ? -22.220 0.119 -1.174 1.00 84.75 870 PHE A C 1
ATOM 6683 O O . PHE A 1 870 ? -22.722 -0.264 -0.119 1.00 84.75 870 PHE A O 1
ATOM 6690 N N . ILE A 1 871 ? -21.829 1.382 -1.357 1.00 80.69 871 ILE A N 1
ATOM 6691 C CA . ILE A 1 871 ? -22.021 2.448 -0.367 1.00 80.69 871 ILE A CA 1
ATOM 6692 C C . ILE A 1 871 ? -23.495 2.862 -0.343 1.00 80.69 871 ILE A C 1
ATOM 6694 O O . ILE A 1 871 ? -24.110 2.880 0.724 1.00 80.69 871 ILE A O 1
ATOM 6698 N N . GLY A 1 872 ? -24.096 3.092 -1.509 1.00 74.69 872 GLY A N 1
ATOM 6699 C CA . GLY A 1 872 ? -25.513 3.415 -1.660 1.00 74.69 872 GLY A CA 1
ATOM 6700 C C . GLY A 1 872 ? -25.940 3.423 -3.126 1.00 74.69 872 GLY A C 1
ATOM 6701 O O . GLY A 1 872 ? -25.102 3.543 -4.011 1.00 74.69 872 GLY A O 1
ATOM 6702 N N . ALA A 1 873 ? -27.242 3.287 -3.381 1.00 69.56 873 ALA A N 1
ATOM 6703 C CA . ALA A 1 873 ? -27.774 3.256 -4.742 1.00 69.56 873 ALA A CA 1
ATOM 6704 C C . ALA A 1 873 ? -27.548 4.590 -5.473 1.00 69.56 873 ALA A C 1
ATOM 6706 O O . ALA A 1 873 ? -27.917 5.648 -4.953 1.00 69.56 873 ALA A O 1
ATOM 6707 N N . GLN A 1 874 ? -26.995 4.525 -6.682 1.00 69.62 874 GLN A N 1
ATOM 6708 C CA . GLN A 1 874 ? -26.689 5.693 -7.510 1.00 69.62 874 GLN A CA 1
ATOM 6709 C C . GLN A 1 874 ? -27.895 6.079 -8.374 1.00 69.62 874 GLN A C 1
ATOM 6711 O O . GLN A 1 874 ? -28.369 7.215 -8.323 1.00 69.62 874 GLN A O 1
ATOM 6716 N N . SER A 1 875 ? -28.488 5.108 -9.076 1.00 68.00 875 SER A N 1
ATOM 6717 C CA . SER A 1 875 ? -29.632 5.306 -9.977 1.00 68.00 875 SER A CA 1
ATOM 6718 C C . SER A 1 875 ? -30.915 4.659 -9.432 1.00 68.00 875 SER A C 1
ATOM 6720 O O . SER A 1 875 ? -31.261 3.514 -9.712 1.00 68.00 875 SER A O 1
ATOM 6722 N N . SER A 1 876 ? -31.657 5.409 -8.616 1.00 58.84 876 SER A N 1
ATOM 6723 C CA . SER A 1 876 ? -32.955 4.961 -8.085 1.00 58.84 876 SER A CA 1
ATOM 6724 C C . SER A 1 876 ? -34.050 4.969 -9.173 1.00 58.84 876 SER A C 1
ATOM 6726 O O . SER A 1 876 ? -34.148 5.954 -9.914 1.00 58.84 876 SER A O 1
ATOM 6728 N N . PRO A 1 877 ? -34.908 3.926 -9.271 1.00 63.28 877 PRO A N 1
ATOM 6729 C CA . PRO A 1 877 ? -34.986 2.748 -8.395 1.00 63.28 877 PRO A CA 1
ATOM 6730 C C . PRO A 1 877 ? -34.180 1.525 -8.877 1.00 63.28 877 PRO A C 1
ATOM 6732 O O . PRO A 1 877 ? -34.159 0.507 -8.187 1.00 63.28 877 PRO A O 1
ATOM 6735 N N . ASP A 1 878 ? -33.557 1.587 -10.055 1.00 72.12 878 ASP A N 1
ATOM 6736 C CA . ASP A 1 878 ? -33.003 0.419 -10.757 1.00 72.12 878 ASP A CA 1
ATOM 6737 C C . ASP A 1 878 ? -31.791 -0.213 -10.037 1.00 72.12 878 ASP A C 1
ATOM 6739 O O . ASP A 1 878 ? -31.653 -1.437 -10.018 1.00 72.12 878 ASP A O 1
ATOM 6743 N N . ASP A 1 879 ? -30.956 0.600 -9.385 1.00 71.00 879 ASP A N 1
ATOM 6744 C CA . ASP A 1 879 ? -29.738 0.180 -8.671 1.00 71.00 879 ASP A CA 1
ATOM 6745 C C . ASP A 1 879 ? -29.968 -0.161 -7.178 1.00 71.00 879 ASP A C 1
ATOM 6747 O O . ASP A 1 879 ? -29.155 -0.811 -6.515 1.00 71.00 879 ASP A O 1
ATOM 6751 N N . GLU A 1 880 ? -31.123 0.205 -6.614 1.00 68.69 880 GLU A N 1
ATOM 6752 C CA . GLU A 1 880 ? -31.451 -0.108 -5.212 1.00 68.69 880 GLU A CA 1
ATOM 6753 C C . GLU A 1 880 ? -31.357 -1.613 -4.904 1.00 68.69 880 GLU A C 1
ATOM 6755 O O . GLU A 1 880 ? -30.845 -1.971 -3.831 1.00 68.69 880 GLU A O 1
ATOM 6760 N N . PRO A 1 881 ? -31.765 -2.507 -5.832 1.00 72.44 881 PRO A N 1
ATOM 6761 C CA . PRO A 1 881 ? -31.548 -3.933 -5.697 1.00 72.44 881 PRO A CA 1
ATOM 6762 C C . PRO A 1 881 ? -30.138 -4.425 -5.526 1.00 72.44 881 PRO A C 1
ATOM 6764 O O . PRO A 1 881 ? -29.860 -5.246 -4.641 1.00 72.44 881 PRO A O 1
ATOM 6767 N N . HIS A 1 882 ? -29.246 -3.881 -6.329 1.00 80.69 882 HIS A N 1
ATOM 6768 C CA . HIS A 1 882 ? -27.848 -4.233 -6.293 1.00 80.69 882 HIS A CA 1
ATOM 6769 C C . HIS A 1 882 ? -27.228 -3.751 -4.985 1.00 80.69 882 HIS A C 1
ATOM 6771 O O . HIS A 1 882 ? -26.621 -4.549 -4.271 1.00 80.69 882 HIS A O 1
ATOM 6777 N N . SER A 1 883 ? -27.507 -2.507 -4.578 1.00 77.94 883 SER A N 1
ATOM 6778 C CA . SER A 1 883 ? -27.016 -1.958 -3.307 1.00 77.94 883 SER A CA 1
ATOM 6779 C C . SER A 1 883 ? -27.436 -2.804 -2.100 1.00 77.94 883 SER A C 1
ATOM 6781 O O . SER A 1 883 ? -26.615 -3.125 -1.233 1.00 77.94 883 SER A O 1
ATOM 6783 N N . GLY A 1 884 ? -28.710 -3.210 -2.051 1.00 74.56 884 GLY A N 1
ATOM 6784 C CA . GLY A 1 884 ? -29.228 -4.095 -1.008 1.00 74.56 884 GLY A CA 1
ATOM 6785 C C . GLY A 1 884 ? -28.482 -5.426 -0.952 1.00 74.56 884 GLY A C 1
ATOM 6786 O O . GLY A 1 884 ? -27.976 -5.808 0.105 1.00 74.56 884 GLY A O 1
ATOM 6787 N N . HIS A 1 885 ? -28.359 -6.106 -2.091 1.00 81.12 885 HIS A N 1
ATOM 6788 C CA . HIS A 1 885 ? -27.685 -7.400 -2.162 1.00 81.12 885 HIS A CA 1
ATOM 6789 C C . HIS A 1 885 ? -26.194 -7.341 -1.867 1.00 81.12 885 HIS A C 1
ATOM 6791 O O . HIS A 1 885 ? -25.703 -8.189 -1.121 1.00 81.12 885 HIS A O 1
ATOM 6797 N N . MET A 1 886 ? -25.480 -6.351 -2.397 1.00 86.69 886 MET A N 1
ATOM 6798 C CA . MET A 1 886 ? -24.051 -6.185 -2.148 1.00 86.69 886 MET A CA 1
ATOM 6799 C C . MET A 1 886 ? -23.767 -6.059 -0.648 1.00 86.69 886 MET A C 1
ATOM 6801 O O . MET A 1 886 ? -22.871 -6.718 -0.126 1.00 86.69 886 MET A O 1
ATOM 6805 N N . GLN A 1 887 ? -24.563 -5.266 0.074 1.00 85.69 887 GLN A N 1
ATOM 6806 C CA . GLN A 1 887 ? -24.398 -5.092 1.519 1.00 85.69 887 GLN A CA 1
ATOM 6807 C C . GLN A 1 887 ? -24.844 -6.320 2.329 1.00 85.69 887 GLN A C 1
ATOM 6809 O O . GLN A 1 887 ? -24.141 -6.719 3.258 1.00 85.69 887 GLN A O 1
ATOM 6814 N N . THR A 1 888 ? -25.981 -6.943 1.994 1.00 82.44 888 THR A N 1
ATOM 6815 C CA . THR A 1 888 ? -26.474 -8.135 2.707 1.00 82.44 888 THR A CA 1
ATOM 6816 C C . THR A 1 888 ? -25.537 -9.326 2.537 1.00 82.44 888 THR A C 1
ATOM 6818 O O . THR A 1 888 ? -25.236 -9.998 3.519 1.00 82.44 888 THR A O 1
ATOM 6821 N N . THR A 1 889 ? -25.023 -9.556 1.328 1.00 87.50 889 THR A N 1
ATOM 6822 C CA . THR A 1 889 ? -24.110 -10.675 1.047 1.00 87.50 889 THR A CA 1
ATOM 6823 C C . THR A 1 889 ? -22.812 -10.533 1.842 1.00 87.50 889 THR A C 1
ATOM 6825 O O . THR A 1 889 ? -22.363 -11.492 2.471 1.00 87.50 889 THR A O 1
ATOM 6828 N N . VAL A 1 890 ? -22.253 -9.316 1.894 1.00 92.56 890 VAL A N 1
ATOM 6829 C CA . VAL A 1 890 ? -21.098 -9.009 2.749 1.00 92.56 890 VAL A CA 1
ATOM 6830 C C . VAL A 1 890 ? -21.437 -9.270 4.216 1.00 92.56 890 VAL A C 1
ATOM 6832 O O . VAL A 1 890 ? -20.691 -9.968 4.894 1.00 92.56 890 VAL A O 1
ATOM 6835 N N . LEU A 1 891 ? -22.566 -8.767 4.720 1.00 88.19 891 LEU A N 1
ATOM 6836 C CA . LEU A 1 891 ? -22.949 -8.976 6.116 1.00 88.19 891 LEU A CA 1
ATOM 6837 C C . LEU A 1 891 ? -23.078 -10.466 6.468 1.00 88.19 891 LEU A C 1
ATOM 6839 O O . LEU A 1 891 ? -22.544 -10.890 7.488 1.00 88.19 891 LEU A O 1
ATOM 6843 N N . GLU A 1 892 ? -23.750 -11.263 5.637 1.00 87.75 892 GLU A N 1
ATOM 6844 C CA . GLU A 1 892 ? -23.910 -12.705 5.852 1.00 87.75 892 GLU A CA 1
ATOM 6845 C C . GLU A 1 892 ? -22.560 -13.421 5.947 1.00 87.75 892 GLU A C 1
ATOM 6847 O O . GLU A 1 892 ? -22.320 -14.141 6.921 1.00 87.75 892 GLU A O 1
ATOM 6852 N N . PHE A 1 893 ? -21.652 -13.137 5.010 1.00 92.94 893 PHE A N 1
ATOM 6853 C CA . PHE A 1 893 ? -20.278 -13.637 5.029 1.00 92.94 893 PHE A CA 1
ATOM 6854 C C . PHE A 1 893 ? -19.563 -13.302 6.354 1.00 92.94 893 PHE A C 1
ATOM 6856 O O . PHE A 1 893 ? -18.909 -14.151 6.978 1.00 92.94 893 PHE A O 1
ATOM 6863 N N . LEU A 1 894 ? -19.738 -12.074 6.847 1.00 91.50 894 LEU A N 1
ATOM 6864 C CA . LEU A 1 894 ? -19.088 -11.598 8.067 1.00 91.50 894 LEU A CA 1
ATOM 6865 C C . LEU A 1 894 ? -19.654 -12.206 9.350 1.00 91.50 894 LEU A C 1
ATOM 6867 O O . LEU A 1 894 ? -18.904 -12.406 10.304 1.00 91.50 894 LEU A O 1
ATOM 6871 N N . ILE A 1 895 ? -20.940 -12.547 9.401 1.00 85.44 895 ILE A N 1
ATOM 6872 C CA . ILE A 1 895 ? -21.591 -12.919 10.670 1.00 85.44 895 ILE A CA 1
ATOM 6873 C C . ILE A 1 895 ? -21.764 -14.418 10.849 1.00 85.44 895 ILE A C 1
ATOM 6875 O O . ILE A 1 895 ? -21.938 -14.869 11.983 1.00 85.44 895 ILE A O 1
ATOM 6879 N N . ARG A 1 896 ? -21.731 -15.181 9.753 1.00 85.00 896 ARG A N 1
ATOM 6880 C CA . ARG A 1 896 ? -21.916 -16.628 9.792 1.00 85.00 896 ARG A CA 1
ATOM 6881 C C . ARG A 1 896 ? -20.624 -17.343 10.165 1.00 85.00 896 ARG A C 1
ATOM 6883 O O . ARG A 1 896 ? -19.527 -16.995 9.705 1.00 85.00 896 ARG A O 1
ATOM 6890 N N . ASP A 1 897 ? -20.786 -18.377 10.981 1.00 83.38 897 ASP A N 1
ATOM 6891 C CA . ASP A 1 897 ? -19.688 -19.220 11.459 1.00 83.38 897 ASP A CA 1
ATOM 6892 C C . ASP A 1 897 ? -19.069 -20.048 10.322 1.00 83.38 897 ASP A C 1
ATOM 6894 O O . ASP A 1 897 ? -17.890 -20.367 10.375 1.00 83.38 897 ASP A O 1
ATOM 6898 N N . ASP A 1 898 ? -19.847 -20.360 9.278 1.00 85.75 898 ASP A N 1
ATOM 6899 C CA . ASP A 1 898 ? -19.396 -21.081 8.079 1.00 85.75 898 ASP A CA 1
ATOM 6900 C C . ASP A 1 898 ? -18.818 -20.168 6.985 1.00 85.75 898 ASP A C 1
ATOM 6902 O O . ASP A 1 898 ? -18.405 -20.662 5.938 1.00 85.75 898 ASP A O 1
ATOM 6906 N N . HIS A 1 899 ? -18.812 -18.850 7.216 1.00 87.19 899 HIS A N 1
ATOM 6907 C CA . HIS A 1 899 ? -18.298 -17.831 6.290 1.00 87.19 899 HIS A CA 1
ATOM 6908 C C . HIS A 1 899 ? -18.978 -17.868 4.910 1.00 87.19 899 HIS A C 1
ATOM 6910 O O . HIS A 1 899 ? -18.396 -17.475 3.902 1.00 87.19 899 HIS A O 1
ATOM 6916 N N . SER A 1 900 ? -20.216 -18.361 4.864 1.00 85.44 900 SER A N 1
ATOM 6917 C CA . SER A 1 900 ? -21.022 -18.479 3.652 1.00 85.44 900 SER A CA 1
ATOM 6918 C C . SER A 1 900 ? -22.025 -17.322 3.519 1.00 85.44 900 SER A C 1
ATOM 6920 O O . SER A 1 900 ? -22.059 -16.413 4.345 1.00 85.44 900 SER A O 1
ATOM 6922 N N . PHE A 1 901 ? -22.863 -17.363 2.486 1.00 88.19 901 PHE A N 1
ATOM 6923 C CA . PHE A 1 901 ? -24.019 -16.486 2.278 1.00 88.19 901 PHE A CA 1
ATOM 6924 C C . PHE A 1 901 ? -25.130 -17.259 1.545 1.00 88.19 901 PHE A C 1
ATOM 6926 O O . PHE A 1 901 ? -24.868 -18.289 0.921 1.00 88.19 901 PHE A O 1
ATOM 6933 N N . ASP A 1 902 ? -26.382 -16.806 1.637 1.00 83.56 902 ASP A N 1
ATOM 6934 C CA . ASP A 1 902 ? -27.555 -17.540 1.122 1.00 83.56 902 ASP A CA 1
ATOM 6935 C C . ASP A 1 902 ? -27.600 -17.608 -0.427 1.00 83.56 902 ASP A C 1
ATOM 6937 O O . ASP A 1 902 ? -28.338 -18.412 -1.003 1.00 83.56 902 ASP A O 1
ATOM 6941 N N . GLY A 1 903 ? -26.765 -16.810 -1.095 1.00 86.06 903 GLY A N 1
ATOM 6942 C CA . GLY A 1 903 ? -26.570 -16.746 -2.544 1.00 86.06 903 GLY A CA 1
ATOM 6943 C C . GLY A 1 903 ? -26.921 -15.372 -3.122 1.00 86.06 903 GLY A C 1
ATOM 6944 O O . GLY A 1 903 ? -27.494 -14.528 -2.436 1.00 86.06 903 GLY A O 1
ATOM 6945 N N . VAL A 1 904 ? -26.612 -15.147 -4.401 1.00 88.44 904 VAL A N 1
ATOM 6946 C CA . VAL A 1 904 ? -26.946 -13.901 -5.120 1.00 88.44 904 VAL A CA 1
ATOM 6947 C C . VAL A 1 904 ? -27.874 -14.217 -6.296 1.00 88.44 904 VAL A C 1
ATOM 6949 O O . VAL A 1 904 ? -27.575 -15.144 -7.050 1.00 88.44 904 VAL A O 1
ATOM 6952 N N . PRO A 1 905 ? -29.002 -13.505 -6.489 1.00 89.25 905 PRO A N 1
ATOM 6953 C CA . PRO A 1 905 ? -29.876 -13.718 -7.638 1.00 89.25 905 PRO A CA 1
ATOM 6954 C C . PRO A 1 905 ? -29.100 -13.629 -8.943 1.00 89.25 905 PRO A C 1
ATOM 6956 O O . PRO A 1 905 ? -28.396 -12.650 -9.179 1.00 89.25 905 PRO A O 1
ATOM 6959 N N . THR A 1 906 ? -29.250 -14.626 -9.817 1.00 91.44 906 THR A N 1
ATOM 6960 C CA . THR A 1 906 ? -28.445 -14.673 -11.050 1.00 91.44 906 THR A CA 1
ATOM 6961 C C . THR A 1 906 ? -28.689 -13.459 -11.940 1.00 91.44 906 THR A C 1
ATOM 6963 O O . THR A 1 906 ? -27.786 -13.024 -12.633 1.00 91.44 906 THR A O 1
ATOM 6966 N N . GLN A 1 907 ? -29.884 -12.867 -11.895 1.00 89.56 907 GLN A N 1
ATOM 6967 C CA . GLN A 1 907 ? -30.201 -11.667 -12.672 1.00 89.56 907 GLN A CA 1
ATOM 6968 C C . GLN A 1 907 ? -29.366 -10.430 -12.293 1.00 89.56 907 GLN A C 1
ATOM 6970 O O . GLN A 1 907 ? -29.325 -9.504 -13.086 1.00 89.56 907 GLN A O 1
ATOM 6975 N N . TYR A 1 908 ? -28.726 -10.414 -11.117 1.00 90.62 908 TYR A N 1
ATOM 6976 C CA . TYR A 1 908 ? -27.843 -9.325 -10.669 1.00 90.62 908 TYR A CA 1
ATOM 6977 C C . TYR A 1 908 ? -26.366 -9.601 -10.956 1.00 90.62 908 TYR A C 1
ATOM 6979 O O . TYR A 1 908 ? -25.506 -8.797 -10.607 1.00 90.62 908 TYR A O 1
ATOM 6987 N N . LEU A 1 909 ? -26.050 -10.764 -11.528 1.00 92.44 909 LEU A N 1
ATOM 6988 C CA . LEU A 1 909 ? -24.681 -11.199 -11.774 1.00 92.44 909 LEU A CA 1
ATOM 6989 C C . LEU A 1 909 ? -24.310 -11.031 -13.241 1.00 92.44 909 LEU A C 1
ATOM 6991 O O . LEU A 1 909 ? -25.171 -11.051 -14.115 1.00 92.44 909 LEU A O 1
ATOM 6995 N N . GLN A 1 910 ? -23.015 -10.917 -13.514 1.00 91.81 910 GLN A N 1
ATOM 6996 C CA . GLN A 1 910 ? -22.477 -10.964 -14.873 1.00 91.81 910 GLN A CA 1
ATOM 6997 C C . GLN A 1 910 ? -22.606 -12.364 -15.472 1.00 91.81 910 GLN A C 1
ATOM 6999 O O . GLN A 1 910 ? -22.522 -13.361 -14.747 1.00 91.81 910 GLN A O 1
ATOM 7004 N N . GLU A 1 911 ? -22.740 -12.412 -16.799 1.00 82.81 911 GLU A N 1
ATOM 7005 C CA . GLU A 1 911 ? -22.539 -13.634 -17.590 1.00 82.81 911 GLU A CA 1
ATOM 7006 C C . GLU A 1 911 ? -21.135 -14.233 -17.431 1.00 82.81 911 GLU A C 1
ATOM 7008 O O . GLU A 1 911 ? -20.142 -13.492 -17.194 1.00 82.81 911 GLU A O 1
#

Sequence (911 aa):
MKLNHNKKNHSFIGVLFCLIFFLSGCEEGGLSGNPTIGNLSPDIQSNLGGKTRVNFVLSGPEEFLPLPSFIIQDAIDGTINAPREFASSIELDNAYLGLSSLDGWGLSSYIFVEFLGTGFGPEQRRVDRGFYLYELDRSMEEGSPVLTRIPAEAYTRGQNLVIQPLQVLKPKTDYFYAITNEILDEGGNPISSIQAYATLAGGVTLGLGERLNRVSSIIRKLNQSMFDINSEVDLSNVVFSMAYTTQSIGETTEHTKLAIVKGLERGGLERIWKGASNPRNVDLSDAYKMEFGTTTDFLRYVRRDTNFETYVDIDDEGLKERLVEAYGLLNTIGNPNIPIINLFNLRTQLNITPGTIKLPYFLETIPDKIPLTPFERATPNLATVRYILERGELEDKAAVTKQLVKAGIDMSQLATLEDDNEALLKLMGLEMVLDNGEPIETIVTEKAAYGGIGAAQSTVKVVTRYNPIPKIKALEDVKFLLFTPKKFNPNKPVKLIIFQHPITASKEAAMAIAPRFVGLPTLPPVIGNLVAAISAIPGVSEIIGLLSGQGNDLTWLRGNDENIALIAIDHPLHGDRCISDEQCTSEEPTLYLNLQAFPVGRDNFRQSTFDNLGLRLGLALAQEKRELDGTPLENLEDLAVNPPSLVSHSFGGVNATHTAVYGNKSLGGELGELYDDRFSFSKLALANTGSQVPLILINSEEYQSLVKHIVAATLSAGYQKFIEDNPLACGDEKDVAKCYDEFEKQAGNNADLAAVATEVEGSFDLFGIAAQTSLDNIDPVTITGITDEDGNKVLDGLPIYLQEVASDNTKPTNIDFAPFAGSRALAKSLGMNIVDQNSPTALVGNMPFALPQGDRNFVKYEGVADHLTFIGAQSSPDDEPHSGHMQTTVLEFLIRDDHSFDGVPTQYLQE

pLDDT: mean 82.1, std 17.55, range [23.66, 98.75]

Radius of gyration: 30.25 Å; Cα contacts (8 Å, |Δi|>4): 1882; chains: 1; bounding box: 115×63×73 Å